Protein 4QTS (pdb70)

Radius of gyration: 33.61 Å; Cα contacts (8 Å, |Δi|>4): 2144; chains: 4; bounding box: 74×97×71 Å

Sequence (979 aa):
MKMVVLKPKINSKFHFKIFHSNSLFSAIVNNYIKLYGREDLEKNIEKIKNIRLSSLLYKIKNIYLIPKPEHPEFYPKDIKKIQFFSIKAYKELLDNELDWKNKIKHIVDYQTINKSIVISEKEIEEIKRIFGIKAEKLKHAKISLISKHLEQKVADKGQLYNIEFIKLNENVEFYFLIDYNNEDKEFIKKLEASIKLIEDEGLGGAGFFEKVEIVDLPEDFNEILDENSKYNNLEYKMLLGVGIPNKDDIKNIEYYKLIEIGGYIYSLECLTKPKRNILALTEGSIVKNDFIGDVKDVYTHGKPILLPFNPMKMVVLKPKINSKFHFKIFHSNSLFSAIVNNYIKLYGREDLEKNIEKIKNIRLSSLLYKIKNIYLIPKPEHPEFYPKDIKKIQFFSIKAYKELLDNELDWKNKIKHIVDYQTINKSIVISEKEIEEIKRIFGIKAEKLKHAKISLISKHLEQKVAKGQLYNIEFIKLNENVEFYFLIDYNNEDKEFIKKLEASIKLIEDEGLGGGFFEKVEIVDLPEDFNEILDENSKYNNLEYKMLLGVGIPNKDDIKNIEYYKLIEIGGYILECLTKPKRNILALTEGSIVKNDFIGDVKDKVYTHGKPILLPFNPLTLKGKVILEGIIELETGMHINPVIRDAFGRILIPGSSLKGKIRALLERKDGLPHDCGECEICKIFGPHDSKNIKEPVRVIVRDAYLQPEERVVAGSKFKFEVVFNIYKESDKELIKKFIEGMKLLEDDYLGGSGSRGYGKIKFRDIKLICKPKEYYEGNENSKKESDEVESLNELESELDKIWGGLTLKGKVILEGIIELETGMHIPVIRDAFGRILIPGSSLKGKIRALLERKDGPHDCGECEICKIFGPHDSKNIPVRVIVRDAYLQPERVVAGSKFKFEVVFNIYKESDKELIKKFIEGMKLLEDDYLGGYGKIKFRDIKLICKPKEYYEGNENSKKESDEVESLNELESELDKIW

InterPro domains:
  IPR005510 CRISPR type III-associated RAMP protein Csm4 [TIGR01903] (6-366)
  IPR005537 CRISPR type III-associated protein [PF03787] (13-245)
  IPR040932 Csm4, C-terminal [PF17953] (269-366)

Secondary structure (DSSP, 8-state):
-EEEEEEE-TT--EE-----HHHHHHHHHHHHHHHHHHHHHTTSHHHHTT-EE---EEEETTEEEEEPP--GGG--TTTTS--EEEHHHHHHTTTTSS-TTT-HHHHHHHSEETTTEE--HHHHHHHHHHTT---SSSTT-----EEEEEEEEE---EEEEEEEEEEE-TTEEEEEEEE-----HHHHHHHHHHHHTHHHH-BB--B-EEEEEEEEPPHHHHHHH-TTSGGGG-SEEEESS-B---TTGGGGEEEE-EEEE------SGGGSS-EEEEEEEPTT-EEES-----EE---EE--BPEEEE--/-EEEEEEE-TT--EE---B-HHHHHHHHHHHHHHHHHHHHHTTSHHHHTT-EE--BEEEETTEEEEEPP--GGG--GGGGG--EEEHHHHHHTTTTSS-TTT-HHHHHHHSEETTTEE--HHHHHHHHHHTT---S-STT-----EEEEEEEEE--EEEEEEEEEEE-TTEEEEEEEE-----HHHHHHHHHHHHTHHHH-S----EEEEEEEEPPHHHHHHH-TTSGGGG-SEEEESS-B---TTGGGGB-EE-EEEE-----GGGSS-EEEEEEEPTT-EEES-----EE----EE--BPEEEE--/----EEEEEEEEEEESS-EE---SEE-TTS-EEE-HHHHHHHHHHHHHHTT------SSSHHHHHT--SSGGG-SS---EEE--EEEP---EEPTT-EEEEEEEEEE-STTTHHHHHHHHHHHHHHHTS-SEEETTEEE--EEEEEEEEEEEEHHHHTT-GGG-EEPPPBSSGGGHHHHHHT----/----EEEEEEEEEEESS-B----EE-TTS-EEE-HHHHHHHHHHHHHHTT-----SS-HHHHHT--SSGGG----EEE--EEEP---BPTT-EEEEEEEEEESSTTTHHHHHHHHHHHHHHHTS-------EEEEEEEEEEEEHHHHTT-STT-EEPPPBSSGGGHHHHHHT--

Nearest PDB structures (foldseek):
  4qts-assembly2_B  TM=1.003E+00  e=1.521E-68  Methanocaldococcus jannaschii DSM 2661
  4qts-assembly1_A  TM=9.977E-01  e=9.212E-65  Methanocaldococcus jannaschii DSM 2661
  9asi-assembly1_B  TM=6.786E-01  e=5.772E-16  Lactococcus lactis subsp. lactis
  6muu-assembly1_E  TM=7.018E-01  e=1.727E-15  Thermococcus onnurineus
  6o7i-assembly1_E  TM=7.043E-01  e=1.439E-15  Thermococcus onnurineus NA1

B-factor: mean 113.26, std 29.22, range [50.02, 221.3]

Foldseek 3Di:
DWKKWFAFDDPFKAFCVFAFVQLVLVLLLVLLCVVPNPVVCVVCVVQSLQKAKFGKFKDQPPWTWFFAALDCLQCVNLSVQATTETLVRQVCVVVVVDDCNPCVVCQQWAAAAQSHYGYDPVCRVVVCVVQVPPDNTNNPPHDCAKDKDWDWDAVVDHDIDIIIMIDGDNRMIIMMDMGSVDDPPVVVVSSVSSQFCCQAVDGHPHTHGPGIDMGHDDPSQCQFPPCPHDLVPFFKKWFSGKAQADPPQVVFFDFFDKDWDADDPPDCVCVVPDGDTGIITGGNGMTGDDGRGGWDDNIGRHRTDITRDHD/DWKKWFAFDDPWKAFCVFAFFQLVLQLLLVLLCVVPNPVVCVVCVVLSLQKAKFTKFKDQPPWTKFFAALDCLQPVNLSVQATIETLVRQLCVVVVVDDCRPCVVVQLWAADAPSHYGYDPVCSVVVCVVQVPPDRTRNPPHDCAKDWDWDWDAPVHDIDIIIMIDGDNRMIIMMDMGSVDDPPVVVVSSVVSQQVCQVVPGHCGHTPGIDMGHDDPSQCQFPPCPHDLVPFFKKWFSHKAQADPVQVVFFDFFDKDWDDDDDVVCVVPDDDTGIITGGNTMTGDDTRGGWDCVRIGRHRTDITRDDD/DDFFWKKKKKFKKFWQAKFAPCQWHQDPVRWIWGAQCLQVVQLQQQLCVVPPLGAAAADDLSCQAQNGPDPVHHPDDHFKDWHIFTWDDVNMGGGGTMTITMMMGTDDDPVCLVSVVSSLVSVVSQQPPASADDDPDHDIHMFIAFIKMWIGTPVCVVPDVVLIDIDGTDGHSVVVNVVSVVDDDD/DAFWWKKKKKFKKFWQAQAPCVWDADPVGFIWNAFCLQLVQLCVLLCVVPPVAAADDDLSCCACNGPDCPHYNHFKGWHIFTWDDCVDGGGTMTIIMMMGTHRDPVCLVSVVSSLVSVVSQQPPVSVVDIHMFIAWIKMWIGTPVCVVPDVVLIDIDGTDGHSVVVSVVSVVRD

Organism: Methanocaldococcus jannaschii (strain ATCC 43067 / DSM 2661 / JAL-1 / JCM 10045 / NBRC 100440) (NCBI:txid243232)

Structure (mmCIF, N/CA/C/O backbone):
data_4QTS
#
_entry.id   4QTS
#
_cell.length_a   74.653
_cell.length_b   96.319
_cell.length_c   194.797
_cell.angle_alpha   90.00
_cell.angle_beta   90.00
_cell.angle_gamma   90.00
#
_symmetry.space_group_name_H-M   'P 21 21 21'
#
loop_
_entity.id
_entity.type
_entity.pdbx_description
1 polymer 'CRISPR type III-associated RAMP protein Csm4'
2 polymer 'CRISPR type III-associated RAMP protein Csm3'
3 non-polymer 'ZINC ION'
#
loop_
_atom_site.group_PDB
_atom_site.id
_atom_site.type_symbol
_atom_site.label_atom_id
_atom_site.label_alt_id
_atom_site.label_comp_id
_atom_site.label_asym_id
_atom_site.label_entity_id
_atom_site.label_seq_id
_atom_site.pdbx_PDB_ins_code
_atom_site.Cartn_x
_atom_site.Cartn_y
_atom_site.Cartn_z
_atom_site.occupancy
_atom_site.B_iso_or_equiv
_atom_site.auth_seq_id
_atom_site.auth_comp_id
_atom_site.auth_asym_id
_atom_site.auth_atom_id
_atom_site.pdbx_PDB_model_num
ATOM 1 N N . MET A 1 1 ? -10.108 -5.765 26.045 1.00 122.31 1 MET A N 1
ATOM 2 C CA . MET A 1 1 ? -11.191 -6.676 26.393 1.00 118.80 1 MET A CA 1
ATOM 3 C C . MET A 1 1 ? -11.630 -6.439 27.837 1.00 106.44 1 MET A C 1
ATOM 4 O O . MET A 1 1 ? -10.798 -6.375 28.744 1.00 95.46 1 MET A O 1
ATOM 9 N N . LYS A 1 2 ? -12.936 -6.299 28.043 1.00 98.18 2 LYS A N 1
ATOM 10 C CA . LYS A 1 2 ? -13.473 -6.033 29.375 1.00 99.85 2 LYS A CA 1
ATOM 11 C C . LYS A 1 2 ? -14.447 -7.120 29.834 1.00 99.11 2 LYS A C 1
ATOM 12 O O . LYS A 1 2 ? -14.982 -7.875 29.020 1.00 96.59 2 LYS A O 1
ATOM 18 N N . MET A 1 3 ? -14.661 -7.203 31.145 1.00 90.83 3 MET A N 1
ATOM 19 C CA . MET A 1 3 ? -15.609 -8.158 31.710 1.00 83.03 3 MET A CA 1
ATOM 20 C C . MET A 1 3 ? -16.858 -7.471 32.249 1.00 76.44 3 MET A C 1
ATOM 21 O O . MET A 1 3 ? -16.771 -6.476 32.958 1.00 87.20 3 MET A O 1
ATOM 26 N N . VAL A 1 4 ? -18.021 -8.015 31.916 1.00 68.82 4 VAL A N 1
ATOM 27 C CA . VAL A 1 4 ? -19.271 -7.526 32.474 1.00 62.06 4 VAL A CA 1
ATOM 28 C C . VAL A 1 4 ? -19.776 -8.516 33.514 1.00 74.98 4 VAL A C 1
ATOM 29 O O . VAL A 1 4 ? -19.908 -9.710 33.240 1.00 78.35 4 VAL A O 1
ATOM 33 N N . VAL A 1 5 ? -20.033 -8.015 34.717 1.00 72.38 5 VAL A N 1
ATOM 34 C CA . VAL A 1 5 ? -20.503 -8.848 35.811 1.00 67.45 5 VAL A CA 1
ATOM 35 C C . VAL A 1 5 ? -21.921 -8.462 36.206 1.00 68.64 5 VAL A C 1
ATOM 36 O O . VAL A 1 5 ? -22.193 -7.303 36.522 1.00 83.36 5 VAL A O 1
ATOM 40 N N . LEU A 1 6 ? -22.826 -9.434 36.166 1.00 63.52 6 LEU A N 1
ATOM 41 C CA . LEU A 1 6 ? -24.216 -9.194 36.528 1.00 69.11 6 LEU A CA 1
ATOM 42 C C . LEU A 1 6 ? -24.593 -9.937 37.807 1.00 80.56 6 LEU A C 1
ATOM 43 O O . LEU A 1 6 ? -24.612 -11.170 37.838 1.00 77.09 6 LEU A O 1
ATOM 48 N N . LYS A 1 7 ? -24.908 -9.178 38.853 1.00 83.12 7 LYS A N 1
ATOM 49 C CA . LYS A 1 7 ? -25.348 -9.754 40.118 1.00 67.47 7 LYS A CA 1
ATOM 50 C C . LYS A 1 7 ? -26.868 -9.757 40.187 1.00 71.08 7 LYS A C 1
ATOM 51 O O . LYS A 1 7 ? -27.487 -8.702 40.293 1.00 76.04 7 LYS A O 1
ATOM 57 N N . PRO A 1 8 ? -27.473 -10.952 40.116 1.00 78.17 8 PRO A N 1
ATOM 58 C CA . PRO A 1 8 ? -28.932 -11.119 40.122 1.00 72.47 8 PRO A CA 1
ATOM 59 C C . PRO A 1 8 ? -29.578 -10.606 41.402 1.00 84.93 8 PRO A C 1
ATOM 60 O O . PRO A 1 8 ? -28.945 -10.619 42.459 1.00 85.42 8 PRO A O 1
ATOM 64 N N . LYS A 1 9 ? -30.827 -10.160 41.303 1.00 88.58 9 LYS A N 1
ATOM 65 C CA . LYS A 1 9 ? -31.532 -9.641 42.466 1.00 84.30 9 LYS A CA 1
ATOM 66 C C . LYS A 1 9 ? -31.957 -10.813 43.351 1.00 90.26 9 LYS A C 1
ATOM 67 O O . LYS A 1 9 ? -31.800 -11.972 42.964 1.00 92.49 9 LYS A O 1
ATOM 73 N N . ILE A 1 10 ? -32.496 -10.518 44.531 1.00 84.85 10 ILE A N 1
ATOM 74 C CA . ILE A 1 10 ? -32.648 -11.543 45.564 1.00 98.64 10 ILE A CA 1
ATOM 75 C C . ILE A 1 10 ? -33.681 -12.617 45.212 1.00 103.91 10 ILE A C 1
ATOM 76 O O . ILE A 1 10 ? -33.391 -13.812 45.305 1.00 101.10 10 ILE A O 1
ATOM 81 N N . ASN A 1 11 ? -34.873 -12.203 44.794 1.00 91.45 11 ASN A N 1
ATOM 82 C CA . ASN A 1 11 ? -35.917 -13.167 44.456 1.00 91.45 11 ASN A CA 1
ATOM 83 C C . ASN A 1 11 ? -36.142 -13.259 42.958 1.00 95.66 11 ASN A C 1
ATOM 84 O O . ASN A 1 11 ? -37.239 -13.584 42.500 1.00 101.74 11 ASN A O 1
ATOM 89 N N . SER A 1 12 ? -35.094 -12.970 42.198 1.00 96.77 12 SER A N 1
ATOM 90 C CA . SER A 1 12 ? -35.183 -12.979 40.746 1.00 85.40 12 SER A CA 1
ATOM 91 C C . SER A 1 12 ? -35.095 -14.397 40.193 1.00 78.75 12 SER A C 1
ATOM 92 O O . SER A 1 12 ? -34.457 -15.264 40.786 1.00 86.28 12 SER A O 1
ATOM 95 N N . LYS A 1 13 ? -35.729 -14.618 39.045 1.00 87.55 13 LYS A N 1
ATOM 96 C CA . LYS A 1 13 ? -35.665 -15.901 38.351 1.00 78.17 13 LYS A CA 1
ATOM 97 C C . LYS A 1 13 ? -35.597 -15.682 36.842 1.00 74.36 13 LYS A C 1
ATOM 98 O O . LYS A 1 13 ? -36.241 -14.782 36.304 1.00 78.41 13 LYS A O 1
ATOM 104 N N . PHE A 1 14 ? -34.818 -16.512 36.158 1.00 80.94 14 PHE A N 1
ATOM 105 C CA . PHE A 1 14 ? -34.529 -16.273 34.751 1.00 74.16 14 PHE A CA 1
ATOM 106 C C . PHE A 1 14 ? -35.108 -17.329 33.819 1.00 67.40 14 PHE A C 1
ATOM 107 O O . PHE A 1 14 ? -35.295 -18.483 34.195 1.00 70.60 14 PHE A O 1
ATOM 115 N N . HIS A 1 15 ? -35.361 -16.910 32.584 1.00 84.64 15 HIS A N 1
ATOM 116 C CA . HIS A 1 15 ? -35.922 -17.769 31.552 1.00 78.58 15 HIS A CA 1
ATOM 117 C C . HIS A 1 15 ? -35.096 -17.667 30.276 1.00 74.20 15 HIS A C 1
ATOM 118 O O . HIS A 1 15 ? -35.087 -16.632 29.615 1.00 87.68 15 HIS A O 1
ATOM 125 N N . PHE A 1 16 ? -34.403 -18.745 29.932 1.00 74.28 16 PHE A N 1
ATOM 126 C CA . PHE A 1 16 ? -33.550 -18.751 28.750 1.00 75.44 16 PHE A CA 1
ATOM 127 C C . PHE A 1 16 ? -34.074 -19.714 27.687 1.00 79.34 16 PHE A C 1
ATOM 128 O O . PHE A 1 16 ? -34.370 -19.313 26.561 1.00 88.36 16 PHE A O 1
ATOM 136 N N . LYS A 1 26 ? -27.743 -26.272 28.525 1.00 121.60 26 LYS A N 1
ATOM 137 C CA . LYS A 1 26 ? -27.871 -25.091 27.679 1.00 113.05 26 LYS A CA 1
ATOM 138 C C . LYS A 1 26 ? -27.703 -23.811 28.492 1.00 114.47 26 LYS A C 1
ATOM 139 O O . LYS A 1 26 ? -28.154 -23.723 29.635 1.00 113.21 26 LYS A O 1
ATOM 145 N N . ILE A 1 27 ? -27.055 -22.818 27.891 1.00 102.37 27 ILE A N 1
ATOM 146 C CA . ILE A 1 27 ? -26.828 -21.538 28.553 1.00 92.31 27 ILE A CA 1
ATOM 147 C C . ILE A 1 27 ? -27.350 -20.392 27.693 1.00 75.88 27 ILE A C 1
ATOM 148 O O . ILE A 1 27 ? -27.779 -20.608 26.561 1.00 81.29 27 ILE A O 1
ATOM 153 N N . PHE A 1 28 ? -27.331 -19.179 28.240 1.00 74.96 28 PHE A N 1
ATOM 154 C CA . PHE A 1 28 ? -27.793 -18.000 27.512 1.00 72.99 28 PHE A CA 1
ATOM 155 C C . PHE A 1 28 ? -26.742 -17.585 26.491 1.00 73.84 28 PHE A C 1
ATOM 156 O O . PHE A 1 28 ? -25.686 -17.065 26.850 1.00 77.24 28 PHE A O 1
ATOM 164 N N . HIS A 1 29 ? -27.041 -17.824 25.217 1.00 71.86 29 HIS A N 1
ATOM 165 C CA . HIS A 1 29 ? -26.077 -17.626 24.139 1.00 69.41 29 HIS A CA 1
ATOM 166 C C . HIS A 1 29 ? -25.781 -16.157 23.841 1.00 75.04 29 HIS A C 1
ATOM 167 O O . HIS A 1 29 ? -26.619 -15.281 24.067 1.00 66.75 29 HIS A O 1
ATOM 174 N N . SER A 1 30 ? -24.585 -15.912 23.309 1.00 72.96 30 SER A N 1
ATOM 175 C CA . SER A 1 30 ? -24.063 -14.562 23.102 1.00 73.73 30 SER A CA 1
ATOM 176 C C . SER A 1 30 ? -24.876 -13.722 22.113 1.00 71.15 30 SER A C 1
ATOM 177 O O . SER A 1 30 ? -24.848 -12.488 22.168 1.00 78.54 30 SER A O 1
ATOM 180 N N . ASN A 1 31 ? -25.590 -14.377 21.204 1.00 50.02 31 ASN A N 1
ATOM 181 C CA . ASN A 1 31 ? -26.422 -13.643 20.259 1.00 63.94 31 ASN A CA 1
ATOM 182 C C . ASN A 1 31 ? -27.615 -12.980 20.959 1.00 72.66 31 ASN A C 1
ATOM 183 O O . ASN A 1 31 ? -28.076 -11.906 20.549 1.00 82.30 31 ASN A O 1
ATOM 188 N N . SER A 1 32 ? -28.091 -13.611 22.031 1.00 60.80 32 SER A N 1
ATOM 189 C CA . SER A 1 32 ? -29.187 -13.067 22.827 1.00 64.34 32 SER A CA 1
ATOM 190 C C . SER A 1 32 ? -28.717 -11.860 23.637 1.00 63.49 32 SER A C 1
ATOM 191 O O . SER A 1 32 ? -29.458 -10.882 23.823 1.00 60.18 32 SER A O 1
ATOM 194 N N . LEU A 1 33 ? -27.476 -11.942 24.107 1.00 59.76 33 LEU A N 1
ATOM 195 C CA . LEU A 1 33 ? -26.816 -10.823 24.763 1.00 64.20 33 LEU A CA 1
ATOM 196 C C . LEU A 1 33 ? -26.690 -9.650 23.797 1.00 75.23 33 LEU A C 1
ATOM 197 O O . LEU A 1 33 ? -26.969 -8.504 24.156 1.00 78.27 33 LEU A O 1
ATOM 202 N N . PHE A 1 34 ? -26.256 -9.945 22.573 1.00 67.56 34 PHE A N 1
ATOM 203 C CA . PHE A 1 34 ? -26.127 -8.918 21.547 1.00 71.74 34 PHE A CA 1
ATOM 204 C C . PHE A 1 34 ? -27.462 -8.247 21.262 1.00 68.10 34 PHE A C 1
ATOM 205 O O . PHE A 1 34 ? -27.541 -7.020 21.149 1.00 72.32 34 PHE A O 1
ATOM 213 N N . SER A 1 35 ? -28.513 -9.050 21.143 1.00 52.41 35 SER A N 1
ATOM 214 C CA . SER A 1 35 ? -29.833 -8.487 20.898 1.00 64.12 35 SER A CA 1
ATOM 215 C C . SER A 1 35 ? -30.271 -7.615 22.075 1.00 70.89 35 SER A C 1
ATOM 216 O O . SER A 1 35 ? -30.971 -6.616 21.887 1.00 79.05 35 SER A O 1
ATOM 219 N N . ALA A 1 36 ? -29.842 -7.982 23.282 1.00 74.94 36 ALA A N 1
ATOM 220 C CA . ALA A 1 36 ? -30.150 -7.176 24.466 1.00 71.87 36 ALA A CA 1
ATOM 221 C C . ALA A 1 36 ? -29.436 -5.821 24.424 1.00 72.69 36 ALA A C 1
ATOM 222 O O . ALA A 1 36 ? -30.057 -4.769 24.622 1.00 72.55 36 ALA A O 1
ATOM 224 N N . ILE A 1 37 ? -28.135 -5.847 24.147 1.00 64.28 37 ILE A N 1
ATOM 225 C CA . ILE A 1 37 ? -27.348 -4.620 24.080 1.00 75.79 37 ILE A CA 1
ATOM 226 C C . ILE A 1 37 ? -27.769 -3.744 22.900 1.00 77.13 37 ILE A C 1
ATOM 227 O O . ILE A 1 37 ? -27.582 -2.519 22.908 1.00 80.56 37 ILE A O 1
ATOM 232 N N . VAL A 1 38 ? -28.453 -4.350 21.938 1.00 79.95 38 VAL A N 1
ATOM 233 C CA . VAL A 1 38 ? -28.888 -3.606 20.766 1.00 80.66 38 VAL A CA 1
ATOM 234 C C . VAL A 1 38 ? -30.238 -2.971 21.049 1.00 78.24 38 VAL A C 1
ATOM 235 O O . VAL A 1 38 ? -30.465 -1.815 20.696 1.00 81.65 38 VAL A O 1
ATOM 239 N N . ASN A 1 39 ? -31.118 -3.697 21.729 1.00 76.85 39 ASN A N 1
ATOM 240 C CA . ASN A 1 39 ? -32.408 -3.123 22.081 1.00 81.58 39 ASN A CA 1
ATOM 241 C C . ASN A 1 39 ? -32.225 -2.020 23.116 1.00 82.27 39 ASN A C 1
ATOM 242 O O . ASN A 1 39 ? -33.014 -1.073 23.188 1.00 74.39 39 ASN A O 1
ATOM 247 N N . ASN A 1 40 ? -31.148 -2.129 23.888 1.00 82.97 40 ASN A N 1
ATOM 248 C CA . ASN A 1 40 ? -30.819 -1.106 24.868 1.00 77.01 40 ASN A CA 1
ATOM 249 C C . ASN A 1 40 ? -30.183 0.103 24.207 1.00 80.47 40 ASN A C 1
ATOM 250 O O . ASN A 1 40 ? -30.428 1.239 24.613 1.00 87.87 40 ASN A O 1
ATOM 255 N N . TYR A 1 41 ? -29.363 -0.149 23.190 1.00 82.26 41 TYR A N 1
ATOM 256 C CA . TYR A 1 41 ? -28.802 0.933 22.391 1.00 75.88 41 TYR A CA 1
ATOM 257 C C . TYR A 1 41 ? -29.912 1.724 21.700 1.00 76.53 41 TYR A C 1
ATOM 258 O O . TYR A 1 41 ? -29.920 2.951 21.747 1.00 78.24 41 TYR A O 1
ATOM 267 N N . ILE A 1 42 ? -30.847 1.020 21.067 1.00 70.67 42 ILE A N 1
ATOM 268 C CA . ILE A 1 42 ? -32.000 1.665 20.440 1.00 71.46 42 ILE A CA 1
ATOM 269 C C . ILE A 1 42 ? -32.834 2.412 21.475 1.00 78.68 42 ILE A C 1
ATOM 270 O O . ILE A 1 42 ? -33.340 3.503 21.211 1.00 74.60 42 ILE A O 1
ATOM 275 N N . LYS A 1 43 ? -32.976 1.822 22.657 1.00 90.22 43 LYS A N 1
ATOM 276 C CA . LYS A 1 43 ? -33.762 2.450 23.712 1.00 85.10 43 LYS A CA 1
ATOM 277 C C . LYS A 1 43 ? -33.122 3.759 24.176 1.00 85.31 43 LYS A C 1
ATOM 278 O O . LYS A 1 43 ? -33.816 4.745 24.427 1.00 86.57 43 LYS A O 1
ATOM 284 N N . LEU A 1 44 ? -31.795 3.773 24.257 1.00 82.01 44 LEU A N 1
ATOM 285 C CA . LEU A 1 44 ? -31.077 4.933 24.774 1.00 82.93 44 LEU A CA 1
ATOM 286 C C . LEU A 1 44 ? -30.829 6.021 23.732 1.00 88.63 44 LEU A C 1
ATOM 287 O O . LEU A 1 44 ? -30.750 7.201 24.073 1.00 89.26 44 LEU A O 1
ATOM 292 N N . TYR A 1 45 ? -30.694 5.633 22.468 1.00 84.49 45 TYR A N 1
ATOM 293 C CA . TYR A 1 45 ? -30.256 6.578 21.445 1.00 75.12 45 TYR A CA 1
ATOM 294 C C . TYR A 1 45 ? -31.088 6.573 20.164 1.00 78.98 45 TYR A C 1
ATOM 295 O O . TYR A 1 45 ? -30.754 7.262 19.202 1.00 100.36 45 TYR A O 1
ATOM 304 N N . GLY A 1 46 ? -32.170 5.806 20.156 1.00 79.97 46 GLY A N 1
ATOM 305 C CA . GLY A 1 46 ? -33.084 5.774 19.026 1.00 80.38 46 GLY A CA 1
ATOM 306 C C . GLY A 1 46 ? -32.691 4.787 17.941 1.00 83.88 46 GLY A C 1
ATOM 307 O O . GLY A 1 46 ? -31.548 4.330 17.876 1.00 74.82 46 GLY A O 1
ATOM 308 N N . ARG A 1 47 ? -33.638 4.496 17.055 1.00 90.25 47 ARG A N 1
ATOM 309 C CA . ARG A 1 47 ? -33.443 3.484 16.020 1.00 100.06 47 ARG A CA 1
ATOM 310 C C . ARG A 1 47 ? -32.547 3.981 14.888 1.00 102.57 47 ARG A C 1
ATOM 311 O O . ARG A 1 47 ? -31.939 3.189 14.168 1.00 107.12 47 ARG A O 1
ATOM 319 N N . GLU A 1 48 ? -32.436 5.299 14.770 1.00 114.03 48 GLU A N 1
ATOM 320 C CA . GLU A 1 48 ? -31.668 5.926 13.699 1.00 115.83 48 GLU A CA 1
ATOM 321 C C . GLU A 1 48 ? -30.174 5.898 13.981 1.00 109.19 48 GLU A C 1
ATOM 322 O O . GLU A 1 48 ? -29.370 5.588 13.101 1.00 117.02 48 GLU A O 1
ATOM 328 N N . ASP A 1 49 ? -29.806 6.226 15.213 1.00 100.70 49 ASP A N 1
ATOM 329 C CA . ASP A 1 49 ? -28.403 6.329 15.585 1.00 101.61 49 ASP A CA 1
ATOM 330 C C . ASP A 1 49 ? -27.745 4.951 15.632 1.00 111.20 49 ASP A C 1
ATOM 331 O O . ASP A 1 49 ? -26.519 4.839 15.678 1.00 108.41 49 ASP A O 1
ATOM 336 N N . LEU A 1 50 ? -28.559 3.900 15.608 1.00 101.22 50 LEU A N 1
ATOM 337 C CA . LEU A 1 50 ? -28.022 2.548 15.613 1.00 94.37 50 LEU A CA 1
ATOM 338 C C . LEU A 1 50 ? -27.493 2.183 14.232 1.00 103.21 50 LEU A C 1
ATOM 339 O O . LEU A 1 50 ? -26.347 1.755 14.093 1.00 101.00 50 LEU A O 1
ATOM 344 N N . GLU A 1 51 ? -28.322 2.376 13.207 1.00 116.58 51 GLU A N 1
ATOM 345 C CA . GLU A 1 51 ? -27.939 2.028 11.839 1.00 114.17 51 GLU A CA 1
ATOM 346 C C . GLU A 1 51 ? -26.965 3.036 11.238 1.00 109.22 51 GLU A C 1
ATOM 347 O O . GLU A 1 51 ? -26.666 2.992 10.046 1.00 119.55 51 GLU A O 1
ATOM 353 N N . LYS A 1 52 ? -26.472 3.934 12.080 1.00 98.32 52 LYS A N 1
ATOM 354 C CA . LYS A 1 52 ? -25.383 4.826 11.722 1.00 96.75 52 LYS A CA 1
ATOM 355 C C . LYS A 1 52 ? -24.119 4.274 12.363 1.00 105.13 52 LYS A C 1
ATOM 356 O O . LYS A 1 52 ? -23.020 4.788 12.159 1.00 101.90 52 LYS A O 1
ATOM 362 N N . ASN A 1 53 ? -24.298 3.225 13.161 1.00 116.66 53 ASN A N 1
ATOM 363 C CA . ASN A 1 53 ? -23.183 2.563 13.822 1.00 112.39 53 ASN A CA 1
ATOM 364 C C . ASN A 1 53 ? -23.289 1.045 13.776 1.00 107.13 53 ASN A C 1
ATOM 365 O O . ASN A 1 53 ? -22.594 0.362 14.524 1.00 109.67 53 ASN A O 1
ATOM 370 N N . ILE A 1 54 ? -24.142 0.516 12.901 1.00 105.93 54 ILE A N 1
ATOM 371 C CA . ILE A 1 54 ? -24.387 -0.924 12.872 1.00 101.58 54 ILE A CA 1
ATOM 372 C C . ILE A 1 54 ? -23.133 -1.692 12.494 1.00 105.89 54 ILE A C 1
ATOM 373 O O . ILE A 1 54 ? -22.911 -2.804 12.962 1.00 116.86 54 ILE A O 1
ATOM 378 N N . GLU A 1 55 ? -22.300 -1.079 11.664 1.00 113.32 55 GLU A N 1
ATOM 379 C CA . GLU A 1 55 ? -21.090 -1.730 11.185 1.00 125.51 55 GLU A CA 1
ATOM 380 C C . GLU A 1 55 ? -20.012 -1.736 12.265 1.00 112.94 55 GLU A C 1
ATOM 381 O O . GLU A 1 55 ? -18.927 -2.282 12.067 1.00 121.22 55 GLU A O 1
ATOM 387 N N . LYS A 1 56 ? -20.317 -1.136 13.411 1.00 102.36 56 LYS A N 1
ATOM 388 C CA . LYS A 1 56 ? -19.340 -1.031 14.485 1.00 111.98 56 LYS A CA 1
ATOM 389 C C . LYS A 1 56 ? -19.831 -1.677 15.776 1.00 107.47 56 LYS A C 1
ATOM 390 O O . LYS A 1 56 ? -19.047 -1.915 16.697 1.00 89.72 56 LYS A O 1
ATOM 396 N N . ILE A 1 57 ? -21.127 -1.972 15.828 1.00 110.51 57 ILE A N 1
ATOM 397 C CA . ILE A 1 57 ? -21.693 -2.762 16.915 1.00 103.17 57 ILE A CA 1
ATOM 398 C C . ILE A 1 57 ? -21.724 -4.234 16.525 1.00 103.74 57 ILE A C 1
ATOM 399 O O . ILE A 1 57 ? -21.670 -5.113 17.382 1.00 102.64 57 ILE A O 1
ATOM 404 N N . LYS A 1 58 ? -21.795 -4.493 15.222 1.00 99.35 58 LYS A N 1
ATOM 405 C CA . LYS A 1 58 ? -21.804 -5.860 14.716 1.00 91.39 58 LYS A CA 1
ATOM 406 C C . LYS A 1 58 ? -20.403 -6.452 14.661 1.00 95.80 58 LYS A C 1
ATOM 407 O O . LYS A 1 58 ? -20.232 -7.628 14.341 1.00 105.58 58 LYS A O 1
ATOM 413 N N . ASN A 1 59 ? -19.399 -5.646 14.988 1.00 93.50 59 ASN A N 1
ATOM 414 C CA . ASN A 1 59 ? -18.029 -6.142 15.003 1.00 102.01 59 ASN A CA 1
ATOM 415 C C . ASN A 1 59 ? -17.450 -6.169 16.408 1.00 95.93 59 ASN A C 1
ATOM 416 O O . ASN A 1 59 ? -16.231 -6.152 16.588 1.00 93.11 59 ASN A O 1
ATOM 421 N N . ILE A 1 60 ? -18.331 -6.219 17.402 1.00 90.78 60 ILE A N 1
ATOM 422 C CA . ILE A 1 60 ? -17.908 -6.472 18.773 1.00 92.18 60 ILE A CA 1
ATOM 423 C C . ILE A 1 60 ? -17.829 -7.977 18.990 1.00 85.41 60 ILE A C 1
ATOM 424 O O . ILE A 1 60 ? -18.473 -8.749 18.278 1.00 81.98 60 ILE A O 1
ATOM 429 N N . ARG A 1 61 ? -17.033 -8.397 19.965 1.00 85.24 61 ARG A N 1
ATOM 430 C CA . ARG A 1 61 ? -16.876 -9.819 20.234 1.00 86.03 61 ARG A CA 1
ATOM 431 C C . ARG A 1 61 ? -17.411 -10.167 21.614 1.00 81.70 61 ARG A C 1
ATOM 432 O O . ARG A 1 61 ? -17.044 -9.548 22.611 1.00 87.35 61 ARG A O 1
ATOM 440 N N . LEU A 1 62 ? -18.280 -11.171 21.656 1.00 85.94 62 LEU A N 1
ATOM 441 C CA . LEU A 1 62 ? -18.978 -11.539 22.878 1.00 77.65 62 LEU A CA 1
ATOM 442 C C . LEU A 1 62 ? -18.737 -12.983 23.280 1.00 69.45 62 LEU A C 1
ATOM 443 O O . LEU A 1 62 ? -18.537 -13.850 22.434 1.00 79.92 62 LEU A O 1
ATOM 448 N N . SER A 1 63 ? -18.783 -13.236 24.581 1.00 73.04 63 SER A N 1
ATOM 449 C CA . SER A 1 63 ? -18.878 -14.595 25.083 1.00 71.85 63 SER A CA 1
ATOM 450 C C . SER A 1 63 ? -20.319 -14.795 25.510 1.00 69.57 63 SER A C 1
ATOM 451 O O . SER A 1 63 ? -21.078 -13.834 25.600 1.00 76.93 63 SER A O 1
ATOM 454 N N . SER A 1 64 ? -20.704 -16.037 25.762 1.00 79.41 64 SER A N 1
ATOM 455 C CA . SER A 1 64 ? -22.052 -16.309 26.233 1.00 76.47 64 SER A CA 1
ATOM 456 C C . SER A 1 64 ? -22.160 -15.957 27.711 1.00 64.42 64 SER A C 1
ATOM 457 O O . SER A 1 64 ? -21.179 -15.554 28.335 1.00 64.68 64 SER A O 1
ATOM 460 N N . LEU A 1 65 ? -23.357 -16.102 28.266 1.00 64.04 65 LEU A N 1
ATOM 461 C CA . LEU A 1 65 ? -23.587 -15.780 29.666 1.00 66.35 65 LEU A CA 1
ATOM 462 C C . LEU A 1 65 ? -23.086 -16.913 30.559 1.00 68.93 65 LEU A C 1
ATOM 463 O O . LEU A 1 65 ? -23.717 -17.964 30.670 1.00 76.15 65 LEU A O 1
ATOM 468 N N . LEU A 1 66 ? -21.941 -16.685 31.190 1.00 57.12 66 LEU A N 1
ATOM 469 C CA . LEU A 1 66 ? -21.289 -17.691 32.017 1.00 62.27 66 LEU A CA 1
ATOM 470 C C . LEU A 1 66 ? -21.497 -17.446 33.516 1.00 68.45 66 LEU A C 1
ATOM 471 O O . LEU A 1 66 ? -22.132 -16.465 33.914 1.00 67.16 66 LEU A O 1
ATOM 476 N N . TYR A 1 67 ? -20.964 -18.346 34.341 1.00 64.61 67 TYR A N 1
ATOM 477 C CA . TYR A 1 67 ? -21.181 -18.294 35.786 1.00 65.04 67 TYR A CA 1
ATOM 478 C C . TYR A 1 67 ? -19.925 -17.915 36.567 1.00 65.62 67 TYR A C 1
ATOM 479 O O . TYR A 1 67 ? -18.821 -18.363 36.259 1.00 68.34 67 TYR A O 1
ATOM 488 N N . LYS A 1 68 ? -20.118 -17.112 37.605 1.00 68.97 68 LYS A N 1
ATOM 489 C CA . LYS A 1 68 ? -19.027 -16.639 38.445 1.00 75.42 68 LYS A CA 1
ATOM 490 C C . LYS A 1 68 ? -19.318 -16.923 39.915 1.00 83.87 68 LYS A C 1
ATOM 491 O O . LYS A 1 68 ? -20.382 -16.578 40.425 1.00 90.50 68 LYS A O 1
ATOM 497 N N . ILE A 1 69 ? -18.375 -17.575 40.585 1.00 80.81 69 ILE A N 1
ATOM 498 C CA . ILE A 1 69 ? -18.500 -17.846 42.011 1.00 82.49 69 ILE A CA 1
ATOM 499 C C . ILE A 1 69 ? -17.398 -17.123 42.773 1.00 85.68 69 ILE A C 1
ATOM 500 O O . ILE A 1 69 ? -16.289 -17.641 42.906 1.00 86.76 69 ILE A O 1
ATOM 505 N N . LYS A 1 70 ? -17.714 -15.922 43.254 1.00 83.27 70 LYS A N 1
ATOM 506 C CA . LYS A 1 70 ? -16.740 -15.048 43.907 1.00 88.44 70 LYS A CA 1
ATOM 507 C C . LYS A 1 70 ? -15.570 -14.748 42.969 1.00 89.45 70 LYS A C 1
ATOM 508 O O . LYS A 1 70 ? -15.681 -13.901 42.081 1.00 94.25 70 LYS A O 1
ATOM 514 N N . ASN A 1 71 ? -14.454 -15.445 43.152 1.00 78.23 71 ASN A N 1
ATOM 515 C CA . ASN A 1 71 ? -13.315 -15.268 42.258 1.00 95.87 71 ASN A CA 1
ATOM 516 C C . ASN A 1 71 ? -13.016 -16.540 41.476 1.00 99.66 71 ASN A C 1
ATOM 517 O O . ASN A 1 71 ? -11.862 -16.863 41.193 1.00 99.19 71 ASN A O 1
ATOM 522 N N . ILE A 1 72 ? -14.081 -17.251 41.122 1.00 91.51 72 ILE A N 1
ATOM 523 C CA . ILE A 1 72 ? -13.984 -18.446 40.301 1.00 86.98 72 ILE A CA 1
ATOM 524 C C . ILE A 1 72 ? -14.846 -18.247 39.063 1.00 82.24 72 ILE A C 1
ATOM 525 O O . ILE A 1 72 ? -16.042 -17.975 39.163 1.00 77.08 72 ILE A O 1
ATOM 530 N N . TYR A 1 73 ? -14.219 -18.333 37.897 1.00 77.38 73 TYR A N 1
ATOM 531 C CA . TYR A 1 73 ? -14.903 -18.045 36.646 1.00 78.58 73 TYR A CA 1
ATOM 532 C C . TYR A 1 73 ? -15.063 -19.313 35.821 1.00 73.68 73 TYR A C 1
ATOM 533 O O . TYR A 1 73 ? -14.080 -19.917 35.395 1.00 81.30 73 TYR A O 1
ATOM 542 N N . LEU A 1 74 ? -16.309 -19.729 35.627 1.00 71.25 74 LEU A N 1
ATOM 543 C CA . LEU A 1 74 ? -16.595 -20.936 34.866 1.00 68.14 74 LEU A CA 1
ATOM 544 C C . LEU A 1 74 ? -16.552 -20.687 33.362 1.00 76.24 74 LEU A C 1
ATOM 545 O O . LEU A 1 74 ? -17.087 -19.697 32.860 1.00 71.44 74 LEU A O 1
ATOM 550 N N . ILE A 1 75 ? -15.942 -21.626 32.650 1.00 78.04 75 ILE A N 1
ATOM 551 C CA . ILE A 1 75 ? -15.800 -21.550 31.206 1.00 70.34 75 ILE A CA 1
ATOM 552 C C . ILE A 1 75 ? -16.256 -22.884 30.625 1.00 76.35 75 ILE A C 1
ATOM 553 O O . ILE A 1 75 ? -16.155 -23.908 31.294 1.00 78.53 75 ILE A O 1
ATOM 558 N N . PRO A 1 76 ? -16.802 -22.880 29.398 1.00 68.24 76 PRO A N 1
ATOM 559 C CA . PRO A 1 76 ? -17.288 -24.150 28.847 1.00 61.29 76 PRO A CA 1
ATOM 560 C C . PRO A 1 76 ? -16.171 -25.174 28.667 1.00 67.14 76 PRO A C 1
ATOM 561 O O . PRO A 1 76 ? -15.009 -24.800 28.523 1.00 76.78 76 PRO A O 1
ATOM 565 N N . LYS A 1 77 ? -16.525 -26.453 28.693 1.00 76.85 77 LYS A N 1
ATOM 566 C CA . LYS A 1 77 ? -15.550 -27.512 28.487 1.00 70.54 77 LYS A CA 1
ATOM 567 C C . LYS A 1 77 ? -15.198 -27.600 27.011 1.00 80.06 77 LYS A C 1
ATOM 568 O O . LYS A 1 77 ? -16.089 -27.656 26.160 1.00 82.23 77 LYS A O 1
ATOM 574 N N . PRO A 1 78 ? -13.895 -27.604 26.701 1.00 86.76 78 PRO A N 1
ATOM 575 C CA . PRO A 1 78 ? -13.418 -27.723 25.319 1.00 80.10 78 PRO A CA 1
ATOM 576 C C . PRO A 1 78 ? -13.870 -29.024 24.664 1.00 76.71 78 PRO A C 1
ATOM 577 O O . PRO A 1 78 ? -13.573 -30.100 25.179 1.00 84.82 78 PRO A O 1
ATOM 581 N N . GLU A 1 79 ? -14.558 -28.924 23.529 1.00 82.00 79 GLU A N 1
ATOM 582 C CA . GLU A 1 79 ? -15.096 -30.100 22.848 1.00 82.14 79 GLU A CA 1
ATOM 583 C C . GLU A 1 79 ? -14.010 -30.857 22.088 1.00 85.24 79 GLU A C 1
ATOM 584 O O . GLU A 1 79 ? -14.196 -31.237 20.936 1.00 85.44 79 GLU A O 1
ATOM 590 N N . HIS A 1 80 ? -12.870 -31.055 22.741 1.00 92.10 80 HIS A N 1
ATOM 591 C CA . HIS A 1 80 ? -11.788 -31.859 22.195 1.00 99.92 80 HIS A CA 1
ATOM 592 C C . HIS A 1 80 ? -11.935 -33.291 22.701 1.00 106.44 80 HIS A C 1
ATOM 593 O O . HIS A 1 80 ? -12.202 -33.501 23.884 1.00 107.85 80 HIS A O 1
ATOM 600 N N . PRO A 1 81 ? -11.763 -34.280 21.809 1.00 115.34 81 PRO A N 1
ATOM 601 C CA . PRO A 1 81 ? -11.912 -35.701 22.156 1.00 112.89 81 PRO A CA 1
ATOM 602 C C . PRO A 1 81 ? -10.997 -36.172 23.291 1.00 109.08 81 PRO A C 1
ATOM 603 O O . PRO A 1 81 ? -11.263 -37.221 23.874 1.00 110.31 81 PRO A O 1
ATOM 607 N N . GLU A 1 82 ? -9.944 -35.413 23.588 1.00 110.60 82 GLU A N 1
ATOM 608 C CA . GLU A 1 82 ? -9.047 -35.700 24.711 1.00 114.06 82 GLU A CA 1
ATOM 609 C C . GLU A 1 82 ? -9.815 -35.903 26.020 1.00 114.98 82 GLU A C 1
ATOM 610 O O . GLU A 1 82 ? -9.385 -36.653 26.898 1.00 117.74 82 GLU A O 1
ATOM 616 N N . PHE A 1 83 ? -10.954 -35.229 26.140 1.00 110.94 83 PHE A N 1
ATOM 617 C CA . PHE A 1 83 ? -11.747 -35.256 27.362 1.00 110.63 83 PHE A CA 1
ATOM 618 C C . PHE A 1 83 ? -12.828 -36.336 27.330 1.00 112.84 83 PHE A C 1
ATOM 619 O O . PHE A 1 83 ? -13.929 -36.136 27.845 1.00 107.25 83 PHE A O 1
ATOM 627 N N . TYR A 1 84 ? -12.517 -37.470 26.704 1.00 120.67 84 TYR A N 1
ATOM 628 C CA . TYR A 1 84 ? -13.437 -38.606 26.654 1.00 109.50 84 TYR A CA 1
ATOM 629 C C . TYR A 1 84 ? -12.704 -39.948 26.753 1.00 102.52 84 TYR A C 1
ATOM 630 O O . TYR A 1 84 ? -11.631 -40.053 27.351 1.00 93.70 84 TYR A O 1
ATOM 639 N N . PRO A 1 94 ? -15.025 -44.289 34.858 1.00 131.47 94 PRO A N 1
ATOM 640 C CA . PRO A 1 94 ? -15.889 -44.830 33.801 1.00 138.72 94 PRO A CA 1
ATOM 641 C C . PRO A 1 94 ? -16.354 -43.762 32.811 1.00 146.86 94 PRO A C 1
ATOM 642 O O . PRO A 1 94 ? -15.571 -42.886 32.446 1.00 148.13 94 PRO A O 1
ATOM 646 N N . LYS A 1 95 ? -17.610 -43.845 32.378 1.00 148.54 95 LYS A N 1
ATOM 647 C CA . LYS A 1 95 ? -18.172 -42.865 31.448 1.00 146.72 95 LYS A CA 1
ATOM 648 C C . LYS A 1 95 ? -18.856 -41.714 32.182 1.00 148.33 95 LYS A C 1
ATOM 649 O O . LYS A 1 95 ? -19.939 -41.271 31.795 1.00 138.41 95 LYS A O 1
ATOM 655 N N . ASP A 1 96 ? -18.213 -41.238 33.243 1.00 147.64 96 ASP A N 1
ATOM 656 C CA . ASP A 1 96 ? -18.745 -40.149 34.052 1.00 136.22 96 ASP A CA 1
ATOM 657 C C . ASP A 1 96 ? -18.301 -38.788 33.514 1.00 128.67 96 ASP A C 1
ATOM 658 O O . ASP A 1 96 ? -18.840 -37.750 33.901 1.00 119.65 96 ASP A O 1
ATOM 663 N N . ILE A 1 97 ? -17.328 -38.801 32.607 1.00 125.09 97 ILE A N 1
ATOM 664 C CA . ILE A 1 97 ? -16.780 -37.567 32.051 1.00 115.84 97 ILE A CA 1
ATOM 665 C C . ILE A 1 97 ? -17.736 -36.896 31.055 1.00 116.03 97 ILE A C 1
ATOM 666 O O . ILE A 1 97 ? -17.478 -35.787 30.582 1.00 116.42 97 ILE A O 1
ATOM 671 N N . LYS A 1 98 ? -18.858 -37.543 30.758 1.00 107.49 98 LYS A N 1
ATOM 672 C CA . LYS A 1 98 ? -19.855 -36.932 29.883 1.00 103.05 98 LYS A CA 1
ATOM 673 C C . LYS A 1 98 ? -20.789 -35.997 30.647 1.00 100.70 98 LYS A C 1
ATOM 674 O O . LYS A 1 98 ? -21.670 -35.374 30.056 1.00 106.65 98 LYS A O 1
ATOM 680 N N . LYS A 1 99 ? -20.592 -35.900 31.958 1.00 101.73 99 LYS A N 1
ATOM 681 C CA . LYS A 1 99 ? -21.435 -35.052 32.796 1.00 95.95 99 LYS A CA 1
ATOM 682 C C . LYS A 1 99 ? -20.812 -33.678 33.025 1.00 90.06 99 LYS A C 1
ATOM 683 O O . LYS A 1 99 ? -21.515 -32.721 33.353 1.00 90.51 99 LYS A O 1
ATOM 689 N N . ILE A 1 100 ? -19.494 -33.581 32.874 1.00 90.77 100 ILE A N 1
ATOM 690 C CA . ILE A 1 100 ? -18.814 -32.310 33.107 1.00 86.62 100 ILE A CA 1
ATOM 691 C C . ILE A 1 100 ? -19.025 -31.369 31.930 1.00 90.56 100 ILE A C 1
ATOM 692 O O . ILE A 1 100 ? -19.064 -31.795 30.774 1.00 100.10 100 ILE A O 1
ATOM 697 N N . GLN A 1 101 ? -19.188 -30.087 32.233 1.00 87.81 101 GLN A N 1
ATOM 698 C CA . GLN A 1 101 ? -19.443 -29.094 31.202 1.00 86.89 101 GLN A CA 1
ATOM 699 C C . GLN A 1 101 ? -18.668 -27.808 31.441 1.00 71.95 101 GLN A C 1
ATOM 700 O O . GLN A 1 101 ? -18.566 -26.971 30.547 1.00 77.98 101 GLN A O 1
ATOM 706 N N . PHE A 1 102 ? -18.107 -27.658 32.637 1.00 68.36 102 PHE A N 1
ATOM 707 C CA . PHE A 1 102 ? -17.392 -26.432 32.972 1.00 72.08 102 PHE A CA 1
ATOM 708 C C . PHE A 1 102 ? -15.996 -26.681 33.523 1.00 75.76 102 PHE A C 1
ATOM 709 O O . PHE A 1 102 ? -15.711 -27.720 34.117 1.00 71.37 102 PHE A O 1
ATOM 717 N N . PHE A 1 103 ? -15.138 -25.694 33.293 1.00 83.33 103 PHE A N 1
ATOM 718 C CA . PHE A 1 103 ? -13.770 -25.651 33.781 1.00 80.75 103 PHE A CA 1
ATOM 719 C C . PHE A 1 103 ? -13.543 -24.266 34.358 1.00 85.45 103 PHE A C 1
ATOM 720 O O . PHE A 1 103 ? -13.792 -23.272 33.678 1.00 87.84 103 PHE A O 1
ATOM 728 N N . SER A 1 104 ? -13.093 -24.185 35.604 1.00 94.59 104 SER A N 1
ATOM 729 C CA . SER A 1 104 ? -12.711 -22.893 36.158 1.00 84.05 104 SER A CA 1
ATOM 730 C C . SER A 1 104 ? -11.556 -22.349 35.329 1.00 89.40 104 SER A C 1
ATOM 731 O O . SER A 1 104 ? -10.693 -23.112 34.893 1.00 99.70 104 SER A O 1
ATOM 734 N N . ILE A 1 105 ? -11.550 -21.040 35.094 1.00 86.81 105 ILE A N 1
ATOM 735 C CA . ILE A 1 105 ? -10.557 -20.425 34.214 1.00 91.95 105 ILE A CA 1
ATOM 736 C C . ILE A 1 105 ? -9.141 -20.711 34.714 1.00 95.09 105 ILE A C 1
ATOM 737 O O . ILE A 1 105 ? -8.200 -20.822 33.925 1.00 102.75 105 ILE A O 1
ATOM 742 N N . LYS A 1 106 ? -9.002 -20.857 36.027 1.00 100.29 106 LYS A N 1
ATOM 743 C CA . LYS A 1 106 ? -7.719 -21.201 36.613 1.00 99.29 106 LYS A CA 1
ATOM 744 C C . LYS A 1 106 ? -7.362 -22.634 36.244 1.00 99.96 106 LYS A C 1
ATOM 745 O O . LYS A 1 106 ? -6.248 -22.908 35.798 1.00 105.85 106 LYS A O 1
ATOM 751 N N . ALA A 1 107 ? -8.322 -23.540 36.412 1.00 101.70 107 ALA A N 1
ATOM 752 C CA . ALA A 1 107 ? -8.140 -24.940 36.049 1.00 97.35 107 ALA A CA 1
ATOM 753 C C . ALA A 1 107 ? -7.889 -25.089 34.556 1.00 98.12 107 ALA A C 1
ATOM 754 O O . ALA A 1 107 ? -7.104 -25.935 34.132 1.00 102.14 107 ALA A O 1
ATOM 756 N N . TYR A 1 108 ? -8.566 -24.265 33.763 1.00 96.59 108 TYR A N 1
ATOM 757 C CA . TYR A 1 108 ? -8.377 -24.276 32.318 1.00 102.01 108 TYR A CA 1
ATOM 758 C C . TYR A 1 108 ? -6.976 -23.801 31.952 1.00 103.20 108 TYR A C 1
ATOM 759 O O . TYR A 1 108 ? -6.371 -24.293 31.001 1.00 107.56 108 TYR A O 1
ATOM 768 N N . LYS A 1 109 ? -6.469 -22.837 32.712 1.00 107.68 109 LYS A N 1
ATOM 769 C CA . LYS A 1 109 ? -5.131 -22.310 32.479 1.00 105.25 109 LYS A CA 1
ATOM 770 C C . LYS A 1 109 ? -4.089 -23.353 32.868 1.00 108.34 109 LYS A C 1
ATOM 771 O O . LYS A 1 109 ? -3.045 -23.472 32.227 1.00 117.74 109 LYS A O 1
ATOM 777 N N . GLU A 1 110 ? -4.388 -24.119 33.913 1.00 110.92 110 GLU A N 1
ATOM 778 C CA . GLU A 1 110 ? -3.494 -25.180 34.367 1.00 116.30 110 GLU A CA 1
ATOM 779 C C . GLU A 1 110 ? -3.428 -26.334 33.368 1.00 121.83 110 GLU A C 1
ATOM 780 O O . GLU A 1 110 ? -2.523 -27.165 33.434 1.00 128.60 110 GLU A O 1
ATOM 786 N N . LEU A 1 111 ? -4.384 -26.384 32.445 1.00 122.19 111 LEU A N 1
ATOM 787 C CA . LEU A 1 111 ? -4.359 -27.387 31.385 1.00 123.59 111 LEU A CA 1
ATOM 788 C C . LEU A 1 111 ? -3.432 -26.946 30.260 1.00 127.30 111 LEU A C 1
ATOM 789 O O . LEU A 1 111 ? -3.072 -27.739 29.391 1.00 136.32 111 LEU A O 1
ATOM 794 N N . LEU A 1 112 ? -3.041 -25.676 30.292 1.00 120.31 112 LEU A N 1
ATOM 795 C CA . LEU A 1 112 ? -2.136 -25.123 29.293 1.00 123.28 112 LEU A CA 1
ATOM 796 C C . LEU A 1 112 ? -0.687 -25.202 29.772 1.00 133.26 112 LEU A C 1
ATOM 797 O O . LEU A 1 112 ? 0.217 -25.520 28.997 1.00 133.14 112 LEU A O 1
ATOM 802 N N . ASP A 1 113 ? -0.475 -24.925 31.055 1.00 128.44 113 ASP A N 1
ATOM 803 C CA . ASP A 1 113 ? 0.864 -24.941 31.634 1.00 129.45 113 ASP A CA 1
ATOM 804 C C . ASP A 1 113 ? 1.217 -26.325 32.174 1.00 136.43 113 ASP A C 1
ATOM 805 O O . ASP A 1 113 ? 2.247 -26.500 32.825 1.00 140.61 113 ASP A O 1
ATOM 810 N N . ASN A 1 114 ? 0.358 -27.300 31.883 1.00 135.90 114 ASN A N 1
ATOM 811 C CA . ASN A 1 114 ? 0.490 -28.670 32.384 1.00 137.46 114 ASN A CA 1
ATOM 812 C C . ASN A 1 114 ? 0.708 -28.765 33.895 1.00 136.71 114 ASN A C 1
ATOM 813 O O . ASN A 1 114 ? 1.386 -29.672 34.378 1.00 138.21 114 ASN A O 1
ATOM 818 N N . GLU A 1 115 ? 0.117 -27.830 34.634 1.00 129.85 115 GLU A N 1
ATOM 819 C CA . GLU A 1 115 ? 0.098 -27.893 36.091 1.00 126.50 115 GLU A CA 1
ATOM 820 C C . GLU A 1 115 ? -1.073 -28.756 36.551 1.00 130.94 115 GLU A C 1
ATOM 821 O O . GLU A 1 115 ? -1.257 -29.001 37.743 1.00 135.67 115 GLU A O 1
ATOM 827 N N . LEU A 1 116 ? -1.870 -29.203 35.586 1.00 134.01 116 LEU A N 1
ATOM 828 C CA . LEU A 1 116 ? -2.969 -30.124 35.842 1.00 134.11 116 LEU A CA 1
ATOM 829 C C . LEU A 1 116 ? -2.937 -31.220 34.785 1.00 125.84 116 LEU A C 1
ATOM 830 O O . LEU A 1 116 ? -2.955 -30.936 33.587 1.00 126.18 116 LEU A O 1
ATOM 835 N N . ASP A 1 117 ? -2.898 -32.472 35.227 1.00 122.00 117 ASP A N 1
ATOM 836 C CA . ASP A 1 117 ? -2.708 -33.582 34.302 1.00 128.92 117 ASP A CA 1
ATOM 837 C C . ASP A 1 117 ? -4.001 -34.351 34.071 1.00 127.41 117 ASP A C 1
ATOM 838 O O . ASP A 1 117 ? -4.397 -35.184 34.885 1.00 126.00 117 ASP A O 1
ATOM 843 N N . TRP A 1 118 ? -4.648 -34.068 32.947 1.00 130.18 118 TRP A N 1
ATOM 844 C CA . TRP A 1 118 ? -5.906 -34.713 32.597 1.00 119.70 118 TRP A CA 1
ATOM 845 C C . TRP A 1 118 ? -5.757 -36.196 32.287 1.00 123.39 118 TRP A C 1
ATOM 846 O O . TRP A 1 118 ? -6.628 -36.991 32.623 1.00 124.71 118 TRP A O 1
ATOM 857 N N . LYS A 1 119 ? -4.666 -36.559 31.623 1.00 130.02 119 LYS A N 1
ATOM 858 C CA . LYS A 1 119 ? -4.513 -37.909 31.090 1.00 135.04 119 LYS A CA 1
ATOM 859 C C . LYS A 1 119 ? -4.376 -38.979 32.171 1.00 131.62 119 LYS A C 1
ATOM 860 O O . LYS A 1 119 ? -5.171 -39.917 32.227 1.00 130.04 119 LYS A O 1
ATOM 866 N N . ASN A 1 120 ? -3.377 -38.830 33.035 1.00 130.93 120 ASN A N 1
ATOM 867 C CA . ASN A 1 120 ? -3.040 -39.881 33.988 1.00 137.54 120 ASN A CA 1
ATOM 868 C C . ASN A 1 120 ? -3.452 -39.588 35.428 1.00 132.97 120 ASN A C 1
ATOM 869 O O . ASN A 1 120 ? -3.111 -40.341 36.340 1.00 131.33 120 ASN A O 1
ATOM 874 N N . LYS A 1 121 ? -4.181 -38.499 35.637 1.00 126.78 121 LYS A N 1
ATOM 875 C CA . LYS A 1 121 ? -4.581 -38.113 36.986 1.00 124.52 121 LYS A CA 1
ATOM 876 C C . LYS A 1 121 ? -6.070 -37.780 37.073 1.00 122.72 121 LYS A C 1
ATOM 877 O O . LYS A 1 121 ? -6.483 -36.963 37.897 1.00 114.12 121 LYS A O 1
ATOM 883 N N . ILE A 1 122 ? -6.872 -38.416 36.224 1.00 127.73 122 ILE A N 1
ATOM 884 C CA . ILE A 1 122 ? -8.290 -38.084 36.122 1.00 117.47 122 ILE A CA 1
ATOM 885 C C . ILE A 1 122 ? -9.068 -38.449 37.378 1.00 116.94 122 ILE A C 1
ATOM 886 O O . ILE A 1 122 ? -10.084 -37.830 37.674 1.00 114.54 122 ILE A O 1
ATOM 891 N N . LYS A 1 123 ? -8.590 -39.443 38.121 1.00 119.53 123 LYS A N 1
ATOM 892 C CA . LYS A 1 123 ? -9.307 -39.896 39.310 1.00 115.73 123 LYS A CA 1
ATOM 893 C C . LYS A 1 123 ? -9.201 -38.878 40.437 1.00 106.27 123 LYS A C 1
ATOM 894 O O . LYS A 1 123 ? -10.162 -38.651 41.173 1.00 95.87 123 LYS A O 1
ATOM 900 N N . HIS A 1 124 ? -8.035 -38.253 40.553 1.00 102.97 124 HIS A N 1
ATOM 901 C CA . HIS A 1 124 ? -7.833 -37.205 41.541 1.00 106.56 124 HIS A CA 1
ATOM 902 C C . HIS A 1 124 ? -8.691 -35.991 41.196 1.00 114.60 124 HIS A C 1
ATOM 903 O O . HIS A 1 124 ? -9.241 -35.333 42.082 1.00 110.24 124 HIS A O 1
ATOM 910 N N . ILE A 1 125 ? -8.809 -35.709 39.901 1.00 112.29 125 ILE A N 1
ATOM 911 C CA . ILE A 1 125 ? -9.622 -34.595 39.427 1.00 107.06 125 ILE A CA 1
ATOM 912 C C . ILE A 1 125 ? -11.113 -34.839 39.656 1.00 104.56 125 ILE A C 1
ATOM 913 O O . ILE A 1 125 ? -11.843 -33.938 40.067 1.00 100.10 125 ILE A O 1
ATOM 918 N N . VAL A 1 126 ? -11.548 -36.072 39.421 1.00 106.72 126 VAL A N 1
ATOM 919 C CA . VAL A 1 126 ? -12.959 -36.429 39.528 1.00 107.04 126 VAL A CA 1
ATOM 920 C C . VAL A 1 126 ? -13.388 -36.564 40.989 1.00 111.31 126 VAL A C 1
ATOM 921 O O . VAL A 1 126 ? -14.532 -36.269 41.344 1.00 104.92 126 VAL A O 1
ATOM 925 N N . ASP A 1 127 ? -12.449 -36.953 41.846 1.00 116.73 127 ASP A N 1
ATOM 926 C CA . ASP A 1 127 ? -12.766 -37.207 43.246 1.00 108.05 127 ASP A CA 1
ATOM 927 C C . ASP A 1 127 ? -12.582 -35.971 44.128 1.00 108.47 127 ASP A C 1
ATOM 928 O O . ASP A 1 127 ? -13.412 -35.703 44.997 1.00 107.40 127 ASP A O 1
ATOM 933 N N . TYR A 1 128 ? -11.497 -35.228 43.923 1.00 109.48 128 TYR A N 1
ATOM 934 C CA . TYR A 1 128 ? -11.190 -34.100 44.801 1.00 102.61 128 TYR A CA 1
ATOM 935 C C . TYR A 1 128 ? -11.405 -32.706 44.205 1.00 96.23 128 TYR A C 1
ATOM 936 O O . TYR A 1 128 ? -11.337 -31.719 44.934 1.00 106.87 128 TYR A O 1
ATOM 945 N N . GLN A 1 129 ? -11.682 -32.610 42.907 1.00 104.08 129 GLN A N 1
ATOM 946 C CA . GLN A 1 129 ? -11.673 -31.299 42.246 1.00 96.59 129 GLN A CA 1
ATOM 947 C C . GLN A 1 129 ? -12.900 -30.994 41.385 1.00 88.33 129 GLN A C 1
ATOM 948 O O . GLN A 1 129 ? -12.892 -30.026 40.626 1.00 84.19 129 GLN A O 1
ATOM 954 N N . THR A 1 130 ? -13.953 -31.798 41.497 1.00 92.64 130 THR A N 1
ATOM 955 C CA . THR A 1 130 ? -15.129 -31.586 40.658 1.00 90.16 130 THR A CA 1
ATOM 956 C C . THR A 1 130 ? -16.374 -31.268 41.482 1.00 81.62 130 THR A C 1
ATOM 957 O O . THR A 1 130 ? -16.704 -31.979 42.431 1.00 87.61 130 THR A O 1
ATOM 961 N N . ILE A 1 131 ? -17.067 -30.201 41.089 1.00 76.84 131 ILE A N 1
ATOM 962 C CA . ILE A 1 131 ? -18.275 -29.749 41.771 1.00 75.84 131 ILE A CA 1
ATOM 963 C C . ILE A 1 131 ? -19.528 -30.269 41.069 1.00 80.31 131 ILE A C 1
ATOM 964 O O . ILE A 1 131 ? -19.692 -30.087 39.862 1.00 75.32 131 ILE A O 1
ATOM 969 N N . ASN A 1 132 ? -20.402 -30.913 41.839 1.00 80.61 132 ASN A N 1
ATOM 970 C CA . ASN A 1 132 ? -21.646 -31.494 41.333 1.00 70.72 132 ASN A CA 1
ATOM 971 C C . ASN A 1 132 ? -21.454 -32.351 40.082 1.00 75.19 132 ASN A C 1
ATOM 972 O O . ASN A 1 132 ? -22.322 -32.394 39.209 1.00 73.14 132 ASN A O 1
ATOM 977 N N . LYS A 1 133 ? -20.304 -33.019 40.007 1.00 83.01 133 LYS A N 1
ATOM 978 C CA . LYS A 1 133 ? -19.971 -33.935 38.913 1.00 85.44 133 LYS A CA 1
ATOM 979 C C . LYS A 1 133 ? -19.900 -33.255 37.542 1.00 83.62 133 LYS A C 1
ATOM 980 O O . LYS A 1 133 ? -19.725 -33.925 36.524 1.00 82.32 133 LYS A O 1
ATOM 986 N N . SER A 1 134 ? -20.023 -31.930 37.518 1.00 84.07 134 SER A N 1
ATOM 987 C CA . SER A 1 134 ? -20.142 -31.203 36.257 1.00 72.79 134 SER A CA 1
ATOM 988 C C . SER A 1 134 ? -19.171 -30.030 36.112 1.00 74.50 134 SER A C 1
ATOM 989 O O . SER A 1 134 ? -18.993 -29.509 35.012 1.00 78.90 134 SER A O 1
ATOM 992 N N . ILE A 1 135 ? -18.549 -29.609 37.209 1.00 77.90 135 ILE A N 1
ATOM 993 C CA . ILE A 1 135 ? -17.647 -28.459 37.170 1.00 67.44 135 ILE A CA 1
ATOM 994 C C . ILE A 1 135 ? -16.264 -28.787 37.719 1.00 73.58 135 ILE A C 1
ATOM 995 O O . ILE A 1 135 ? -16.110 -29.051 38.910 1.00 77.38 135 ILE A O 1
ATOM 1000 N N . VAL A 1 136 ? -15.257 -28.736 36.855 1.00 84.32 136 VAL A N 1
ATOM 1001 C CA . VAL A 1 136 ? -13.883 -29.002 37.269 1.00 85.35 136 VAL A CA 1
ATOM 1002 C C . VAL A 1 136 ? -13.159 -27.719 37.663 1.00 81.99 136 VAL A C 1
ATOM 1003 O O . VAL A 1 136 ? -13.120 -26.753 36.898 1.00 87.38 136 VAL A O 1
ATOM 1007 N N . ILE A 1 137 ? -12.589 -27.715 38.862 1.00 78.70 137 ILE A N 1
ATOM 1008 C CA . ILE A 1 137 ? -11.853 -26.558 39.354 1.00 89.95 137 ILE A CA 1
ATOM 1009 C C . ILE A 1 137 ? -10.416 -26.937 39.690 1.00 93.67 137 ILE A C 1
ATOM 1010 O O . ILE A 1 137 ? -9.998 -28.076 39.484 1.00 91.42 137 ILE A O 1
ATOM 1015 N N . SER A 1 138 ? -9.658 -25.963 40.179 1.00 101.11 138 SER A N 1
ATOM 1016 C CA . SER A 1 138 ? -8.272 -26.179 40.574 1.00 104.69 138 SER A CA 1
ATOM 1017 C C . SER A 1 138 ? -8.187 -26.563 42.049 1.00 105.39 138 SER A C 1
ATOM 1018 O O . SER A 1 138 ? -9.134 -26.346 42.808 1.00 106.94 138 SER A O 1
ATOM 1021 N N . GLU A 1 139 ? -7.064 -27.154 42.446 1.00 102.41 139 GLU A N 1
ATOM 1022 C CA . GLU A 1 139 ? -6.829 -27.492 43.848 1.00 107.94 139 GLU A CA 1
ATOM 1023 C C . GLU A 1 139 ? -6.861 -26.260 44.745 1.00 111.37 139 GLU A C 1
ATOM 1024 O O . GLU A 1 139 ? -7.347 -26.309 45.875 1.00 119.14 139 GLU A O 1
ATOM 1030 N N . LYS A 1 140 ? -6.339 -25.153 44.230 1.00 107.34 140 LYS A N 1
ATOM 1031 C CA . LYS A 1 140 ? -6.219 -23.924 45.002 1.00 114.90 140 LYS A CA 1
ATOM 1032 C C . LYS A 1 140 ? -7.558 -23.212 45.218 1.00 120.10 140 LYS A C 1
ATOM 1033 O O . LYS A 1 140 ? -7.618 -22.183 45.891 1.00 123.93 140 LYS A O 1
ATOM 1039 N N . GLU A 1 141 ? -8.629 -23.764 44.654 1.00 119.35 141 GLU A N 1
ATOM 1040 C CA . GLU A 1 141 ? -9.958 -23.171 44.786 1.00 112.77 141 GLU A CA 1
ATOM 1041 C C . GLU A 1 141 ? -10.854 -24.022 45.682 1.00 107.36 141 GLU A C 1
ATOM 1042 O O . GLU A 1 141 ? -11.888 -23.554 46.175 1.00 110.85 141 GLU A O 1
ATOM 1048 N N . ILE A 1 142 ? -10.440 -25.270 45.887 1.00 102.80 142 ILE A N 1
ATOM 1049 C CA . ILE A 1 142 ? -11.182 -26.231 46.700 1.00 107.19 142 ILE A CA 1
ATOM 1050 C C . ILE A 1 142 ? -11.525 -25.710 48.091 1.00 102.12 142 ILE A C 1
ATOM 1051 O O . ILE A 1 142 ? -12.685 -25.739 48.503 1.00 96.98 142 ILE A O 1
ATOM 1056 N N . GLU A 1 143 ? -10.517 -25.215 48.801 1.00 106.57 143 GLU A N 1
ATOM 1057 C CA . GLU A 1 143 ? -10.693 -24.827 50.194 1.00 107.65 143 GLU A CA 1
ATOM 1058 C C . GLU A 1 143 ? -11.653 -23.650 50.345 1.00 106.50 143 GLU A C 1
ATOM 1059 O O . GLU A 1 143 ? -12.403 -23.574 51.322 1.00 119.44 143 GLU A O 1
ATOM 1065 N N . GLU A 1 144 ? -11.653 -22.741 49.376 1.00 108.16 144 GLU A N 1
ATOM 1066 C CA . GLU A 1 144 ? -12.544 -21.594 49.464 1.00 111.15 144 GLU A CA 1
ATOM 1067 C C . GLU A 1 144 ? -13.945 -21.968 48.995 1.00 109.53 144 GLU A C 1
ATOM 1068 O O . GLU A 1 144 ? -14.927 -21.380 49.447 1.00 113.54 144 GLU A O 1
ATOM 1074 N N . ILE A 1 145 ? -14.039 -22.940 48.090 1.00 104.55 145 ILE A N 1
ATOM 1075 C CA . ILE A 1 145 ? -15.344 -23.490 47.733 1.00 98.46 145 ILE A CA 1
ATOM 1076 C C . ILE A 1 145 ? -15.993 -24.114 48.965 1.00 99.99 145 ILE A C 1
ATOM 1077 O O . ILE A 1 145 ? -17.136 -23.799 49.304 1.00 95.24 145 ILE A O 1
ATOM 1082 N N . LYS A 1 146 ? -15.249 -24.994 49.630 1.00 102.40 146 LYS A N 1
ATOM 1083 C CA . LYS A 1 146 ? -15.688 -25.615 50.877 1.00 95.55 146 LYS A CA 1
ATOM 1084 C C . LYS A 1 146 ? -16.002 -24.572 51.947 1.00 101.73 146 LYS A C 1
ATOM 1085 O O . LYS A 1 146 ? -16.880 -24.775 52.788 1.00 101.36 146 LYS A O 1
ATOM 1091 N N . ARG A 1 147 ? -15.272 -23.460 51.915 1.00 101.39 147 ARG A N 1
ATOM 1092 C CA . ARG A 1 147 ? -15.472 -22.380 52.875 1.00 97.96 147 ARG A CA 1
ATOM 1093 C C . ARG A 1 147 ? -16.826 -21.707 52.642 1.00 101.72 147 ARG A C 1
ATOM 1094 O O . ARG A 1 147 ? -17.604 -21.523 53.577 1.00 108.67 147 ARG A O 1
ATOM 1102 N N . ILE A 1 148 ? -17.087 -21.328 51.395 1.00 105.83 148 ILE A N 1
ATOM 1103 C CA . ILE A 1 148 ? -18.322 -20.637 51.027 1.00 104.58 148 ILE A CA 1
ATOM 1104 C C . ILE A 1 148 ? -19.587 -21.435 51.357 1.00 105.89 148 ILE A C 1
ATOM 1105 O O . ILE A 1 148 ? -20.508 -20.919 51.993 1.00 103.50 148 ILE A O 1
ATOM 1110 N N . PHE A 1 149 ? -19.633 -22.686 50.908 1.00 95.68 149 PHE A N 1
ATOM 1111 C CA . PHE A 1 149 ? -20.841 -23.500 51.024 1.00 93.54 149 PHE A CA 1
ATOM 1112 C C . PHE A 1 149 ? -20.851 -24.394 52.257 1.00 98.68 149 PHE A C 1
ATOM 1113 O O . PHE A 1 149 ? -21.735 -25.240 52.406 1.00 89.01 149 PHE A O 1
ATOM 1121 N N . GLY A 1 150 ? -19.873 -24.198 53.139 1.00 98.70 150 GLY A N 1
ATOM 1122 C CA . GLY A 1 150 ? -19.818 -24.923 54.397 1.00 101.16 150 GLY A CA 1
ATOM 1123 C C . GLY A 1 150 ? -19.708 -26.425 54.223 1.00 104.10 150 GLY A C 1
ATOM 1124 O O . GLY A 1 150 ? -20.425 -27.194 54.865 1.00 100.87 150 GLY A O 1
ATOM 1125 N N . ILE A 1 151 ? -18.803 -26.848 53.350 1.00 103.23 151 ILE A N 1
ATOM 1126 C CA . ILE A 1 151 ? -18.594 -28.269 53.114 1.00 112.66 151 ILE A CA 1
ATOM 1127 C C . ILE A 1 151 ? -17.446 -28.801 53.956 1.00 110.01 151 ILE A C 1
ATOM 1128 O O . ILE A 1 151 ? -16.328 -28.288 53.902 1.00 112.85 151 ILE A O 1
ATOM 1133 N N . LYS A 1 152 ? -17.733 -29.836 54.735 1.00 106.60 152 LYS A N 1
ATOM 1134 C CA . LYS A 1 152 ? -16.748 -30.408 55.638 1.00 118.31 152 LYS A CA 1
ATOM 1135 C C . LYS A 1 152 ? -16.193 -31.718 55.082 1.00 120.00 152 LYS A C 1
ATOM 1136 O O . LYS A 1 152 ? -15.141 -32.189 55.513 1.00 120.35 152 LYS A O 1
ATOM 1142 N N . ALA A 1 153 ? -16.914 -32.296 54.123 1.00 114.25 153 ALA A N 1
ATOM 1143 C CA . ALA A 1 153 ? -16.483 -33.512 53.435 1.00 106.86 153 ALA A CA 1
ATOM 1144 C C . ALA A 1 153 ? -15.077 -33.385 52.855 1.00 112.13 153 ALA A C 1
ATOM 1145 O O . ALA A 1 153 ? -14.730 -32.359 52.272 1.00 117.53 153 ALA A O 1
ATOM 1147 N N . GLU A 1 154 ? -14.277 -34.437 53.003 1.00 115.42 154 GLU A N 1
ATOM 1148 C CA . GLU A 1 154 ? -12.888 -34.407 52.559 1.00 120.15 154 GLU A CA 1
ATOM 1149 C C . GLU A 1 154 ? -12.825 -34.447 51.033 1.00 115.04 154 GLU A C 1
ATOM 1150 O O . GLU A 1 154 ? -11.895 -33.918 50.420 1.00 111.14 154 GLU A O 1
ATOM 1156 N N . LYS A 1 155 ? -13.829 -35.078 50.432 1.00 107.96 155 LYS A N 1
ATOM 1157 C CA . LYS A 1 155 ? -13.969 -35.113 48.983 1.00 100.73 155 LYS A CA 1
ATOM 1158 C C . LYS A 1 155 ? -15.123 -34.225 48.533 1.00 100.33 155 LYS A C 1
ATOM 1159 O O . LYS A 1 155 ? -16.115 -34.077 49.245 1.00 105.68 155 LYS A O 1
ATOM 1165 N N . LEU A 1 156 ? -14.998 -33.649 47.343 1.00 98.85 156 LEU A N 1
ATOM 1166 C CA . LEU A 1 156 ? -16.057 -32.813 46.792 1.00 95.76 156 LEU A CA 1
ATOM 1167 C C . LEU A 1 156 ? -17.044 -33.709 46.058 1.00 93.73 156 LEU A C 1
ATOM 1168 O O . LEU A 1 156 ? -18.146 -33.292 45.702 1.00 94.76 156 LEU A O 1
ATOM 1173 N N . LYS A 1 157 ? -16.624 -34.950 45.841 1.00 91.95 157 LYS A N 1
ATOM 1174 C CA . LYS A 1 157 ? -17.456 -35.960 45.209 1.00 81.92 157 LYS A CA 1
ATOM 1175 C C . LYS A 1 157 ? -18.656 -36.237 46.102 1.00 89.14 157 LYS A C 1
ATOM 1176 O O . LYS A 1 157 ? -19.743 -36.551 45.619 1.00 95.38 157 LYS A O 1
ATOM 1182 N N . HIS A 1 158 ? -18.451 -36.095 47.410 1.00 98.16 158 HIS A N 1
ATOM 1183 C CA . HIS A 1 158 ? -19.488 -36.395 48.387 1.00 89.12 158 HIS A CA 1
ATOM 1184 C C . HIS A 1 158 ? -20.203 -35.126 48.840 1.00 85.06 158 HIS A C 1
ATOM 1185 O O . HIS A 1 158 ? -20.625 -35.020 49.990 1.00 86.35 158 HIS A O 1
ATOM 1192 N N . ALA A 1 159 ? -20.351 -34.171 47.928 1.00 87.87 159 ALA A N 1
ATOM 1193 C CA . ALA A 1 159 ? -21.022 -32.915 48.243 1.00 78.89 159 ALA A CA 1
ATOM 1194 C C . ALA A 1 159 ? -21.823 -32.384 47.059 1.00 92.51 159 ALA A C 1
ATOM 1195 O O . ALA A 1 159 ? -21.249 -32.023 46.031 1.00 97.77 159 ALA A O 1
ATOM 1197 N N . LYS A 1 160 ? -23.145 -32.357 47.189 1.00 93.04 160 LYS A N 1
ATOM 1198 C CA . LYS A 1 160 ? -23.985 -31.780 46.148 1.00 84.05 160 LYS A CA 1
ATOM 1199 C C . LYS A 1 160 ? -24.306 -30.343 46.528 1.00 87.17 160 LYS A C 1
ATOM 1200 O O . LYS A 1 160 ? -25.032 -30.095 47.491 1.00 93.10 160 LYS A O 1
ATOM 1206 N N . ILE A 1 161 ? -23.770 -29.401 45.762 1.00 86.78 161 ILE A N 1
ATOM 1207 C CA . ILE A 1 161 ? -23.972 -27.984 46.035 1.00 87.78 161 ILE A CA 1
ATOM 1208 C C . ILE A 1 161 ? -25.109 -27.416 45.199 1.00 88.68 161 ILE A C 1
ATOM 1209 O O . ILE A 1 161 ? -25.169 -27.636 43.988 1.00 90.23 161 ILE A O 1
ATOM 1214 N N . SER A 1 162 ? -26.026 -26.710 45.853 1.00 73.52 162 SER A N 1
ATOM 1215 C CA . SER A 1 162 ? -27.135 -26.085 45.150 1.00 84.45 162 SER A CA 1
ATOM 1216 C C . SER A 1 162 ? -26.719 -24.733 44.574 1.00 92.89 162 SER A C 1
ATOM 1217 O O . SER A 1 162 ? -26.854 -23.700 45.234 1.00 91.18 162 SER A O 1
ATOM 1220 N N . LEU A 1 163 ? -26.210 -24.748 43.344 1.00 88.31 163 LEU A N 1
ATOM 1221 C CA . LEU A 1 163 ? -25.768 -23.527 42.675 1.00 76.69 163 LEU A CA 1
ATOM 1222 C C . LEU A 1 163 ? -26.912 -22.891 41.892 1.00 71.09 163 LEU A C 1
ATOM 1223 O O . LEU A 1 163 ? -27.061 -21.671 41.870 1.00 67.91 163 LEU A O 1
ATOM 1228 N N . ILE A 1 164 ? -27.712 -23.731 41.247 1.00 78.84 164 ILE A N 1
ATOM 1229 C CA . ILE A 1 164 ? -28.867 -23.274 40.484 1.00 72.16 164 ILE A CA 1
ATOM 1230 C C . ILE A 1 164 ? -30.073 -24.153 40.806 1.00 77.84 164 ILE A C 1
ATOM 1231 O O . ILE A 1 164 ? -29.921 -25.312 41.188 1.00 94.73 164 ILE A O 1
ATOM 1236 N N . SER A 1 165 ? -31.266 -23.590 40.664 1.00 66.99 165 SER A N 1
ATOM 1237 C CA . SER A 1 165 ? -32.499 -24.337 40.859 1.00 64.13 165 SER A CA 1
ATOM 1238 C C . SER A 1 165 ? -33.352 -24.248 39.610 1.00 69.94 165 SER A C 1
ATOM 1239 O O . SER A 1 165 ? -33.802 -23.169 39.227 1.00 84.18 165 SER A O 1
ATOM 1242 N N . LYS A 1 166 ? -33.566 -25.390 38.970 1.00 73.99 166 LYS A N 1
ATOM 1243 C CA . LYS A 1 166 ? -34.326 -25.431 37.732 1.00 79.63 166 LYS A CA 1
ATOM 1244 C C . LYS A 1 166 ? -35.767 -25.818 38.016 1.00 66.89 166 LYS A C 1
ATOM 1245 O O . LYS A 1 166 ? -36.052 -26.505 38.993 1.00 80.26 166 LYS A O 1
ATOM 1251 N N . HIS A 1 167 ? -36.677 -25.354 37.170 1.00 81.21 167 HIS A N 1
ATOM 1252 C CA . HIS A 1 167 ? -38.064 -25.785 37.258 1.00 92.50 167 HIS A CA 1
ATOM 1253 C C . HIS A 1 167 ? -38.809 -25.558 35.950 1.00 94.29 167 HIS A C 1
ATOM 1254 O O . HIS A 1 167 ? -39.006 -24.421 35.528 1.00 102.73 167 HIS A O 1
ATOM 1261 N N . LEU A 1 168 ? -39.220 -26.648 35.311 1.00 89.06 168 LEU A N 1
ATOM 1262 C CA . LEU A 1 168 ? -40.025 -26.556 34.102 1.00 92.80 168 LEU A CA 1
ATOM 1263 C C . LEU A 1 168 ? -41.472 -26.253 34.464 1.00 96.07 168 LEU A C 1
ATOM 1264 O O . LEU A 1 168 ? -41.983 -26.737 35.470 1.00 109.28 168 LEU A O 1
ATOM 1269 N N . GLU A 1 169 ? -42.130 -25.451 33.637 1.00 111.72 169 GLU A N 1
ATOM 1270 C CA . GLU A 1 169 ? -43.523 -25.102 33.873 1.00 115.52 169 GLU A CA 1
ATOM 1271 C C . GLU A 1 169 ? -44.303 -25.245 32.564 1.00 115.27 169 GLU A C 1
ATOM 1272 O O . GLU A 1 169 ? -43.776 -24.969 31.484 1.00 109.26 169 GLU A O 1
ATOM 1278 N N . GLN A 1 170 ? -45.558 -25.669 32.669 1.00 118.83 170 GLN A N 1
ATOM 1279 C CA . GLN A 1 170 ? -46.380 -25.967 31.501 1.00 112.83 170 GLN A CA 1
ATOM 1280 C C . GLN A 1 170 ? -47.272 -24.779 31.150 1.00 120.80 170 GLN A C 1
ATOM 1281 O O . GLN A 1 170 ? -48.369 -24.631 31.691 1.00 126.07 170 GLN A O 1
ATOM 1287 N N . LYS A 1 171 ? -46.782 -23.912 30.265 1.00 114.15 171 LYS A N 1
ATOM 1288 C CA . LYS A 1 171 ? -47.561 -22.751 29.837 1.00 120.64 171 LYS A CA 1
ATOM 1289 C C . LYS A 1 171 ? -48.040 -22.904 28.388 1.00 115.48 171 LYS A C 1
ATOM 1290 O O . LYS A 1 171 ? -47.449 -23.650 27.606 1.00 110.24 171 LYS A O 1
ATOM 1296 N N . VAL A 1 172 ? -49.115 -22.203 28.039 1.00 112.67 172 VAL A N 1
ATOM 1297 C CA . VAL A 1 172 ? -49.660 -22.266 26.684 1.00 111.01 172 VAL A CA 1
ATOM 1298 C C . VAL A 1 172 ? -49.342 -20.980 25.910 1.00 115.17 172 VAL A C 1
ATOM 1299 O O . VAL A 1 172 ? -49.002 -19.957 26.506 1.00 117.47 172 VAL A O 1
ATOM 1303 N N . ALA A 1 173 ? -49.448 -21.033 24.584 1.00 113.79 173 ALA A N 1
ATOM 1304 C CA . ALA A 1 173 ? -49.184 -19.858 23.757 1.00 104.12 173 ALA A CA 1
ATOM 1305 C C . ALA A 1 173 ? -50.433 -19.421 22.995 1.00 111.29 173 ALA A C 1
ATOM 1306 O O . ALA A 1 173 ? -50.803 -20.024 21.986 1.00 106.32 173 ALA A O 1
ATOM 1308 N N . ASP A 1 186 ? -58.334 -20.706 26.635 1.00 149.49 186 ASP A N 1
ATOM 1309 C CA . ASP A 1 186 ? -56.917 -20.647 26.294 1.00 148.66 186 ASP A CA 1
ATOM 1310 C C . ASP A 1 186 ? -56.492 -21.847 25.449 1.00 143.29 186 ASP A C 1
ATOM 1311 O O . ASP A 1 186 ? -56.232 -22.929 25.977 1.00 131.09 186 ASP A O 1
ATOM 1316 N N . LYS A 1 187 ? -56.425 -21.649 24.136 1.00 145.00 187 LYS A N 1
ATOM 1317 C CA . LYS A 1 187 ? -55.958 -22.689 23.226 1.00 132.30 187 LYS A CA 1
ATOM 1318 C C . LYS A 1 187 ? -54.661 -22.268 22.542 1.00 131.89 187 LYS A C 1
ATOM 1319 O O . LYS A 1 187 ? -54.144 -21.177 22.785 1.00 131.83 187 LYS A O 1
ATOM 1325 N N . GLY A 1 188 ? -54.142 -23.137 21.683 1.00 120.77 188 GLY A N 1
ATOM 1326 C CA . GLY A 1 188 ? -52.868 -22.898 21.031 1.00 115.69 188 GLY A CA 1
ATOM 1327 C C . GLY A 1 188 ? -51.886 -23.995 21.385 1.00 106.85 188 GLY A C 1
ATOM 1328 O O . GLY A 1 188 ? -52.291 -25.091 21.773 1.00 108.99 188 GLY A O 1
ATOM 1329 N N . GLN A 1 189 ? -50.594 -23.706 21.269 1.00 98.21 189 GLN A N 1
ATOM 1330 C CA . GLN A 1 189 ? -49.584 -24.723 21.534 1.00 93.99 189 GLN A CA 1
ATOM 1331 C C . GLN A 1 189 ? -49.161 -24.761 22.997 1.00 96.37 189 GLN A C 1
ATOM 1332 O O . GLN A 1 189 ? -48.833 -23.734 23.599 1.00 92.43 189 GLN A O 1
ATOM 1338 N N . LEU A 1 190 ? -49.221 -25.961 23.565 1.00 102.63 190 LEU A N 1
ATOM 1339 C CA . LEU A 1 190 ? -48.681 -26.228 24.888 1.00 96.32 190 LEU A CA 1
ATOM 1340 C C . LEU A 1 190 ? -47.162 -26.297 24.812 1.00 93.91 190 LEU A C 1
ATOM 1341 O O . LEU A 1 190 ? -46.615 -26.867 23.870 1.00 90.19 190 LEU A O 1
ATOM 1346 N N . TYR A 1 191 ? -46.479 -25.730 25.800 1.00 103.10 191 TYR A N 1
ATOM 1347 C CA . TYR A 1 191 ? -45.023 -25.809 25.831 1.00 100.26 191 TYR A CA 1
ATOM 1348 C C . TYR A 1 191 ? -44.463 -25.592 27.230 1.00 105.78 191 TYR A C 1
ATOM 1349 O O . TYR A 1 191 ? -45.133 -25.047 28.113 1.00 110.90 191 TYR A O 1
ATOM 1358 N N . ASN A 1 192 ? -43.227 -26.037 27.422 1.00 102.10 192 ASN A N 1
ATOM 1359 C CA . ASN A 1 192 ? -42.574 -25.933 28.715 1.00 104.08 192 ASN A CA 1
ATOM 1360 C C . ASN A 1 192 ? -41.559 -24.802 28.738 1.00 103.63 192 ASN A C 1
ATOM 1361 O O . ASN A 1 192 ? -40.849 -24.569 27.760 1.00 102.98 192 ASN A O 1
ATOM 1366 N N . ILE A 1 193 ? -41.505 -24.096 29.862 1.00 107.17 193 ILE A N 1
ATOM 1367 C CA . ILE A 1 193 ? -40.501 -23.061 30.065 1.00 101.81 193 ILE A CA 1
ATOM 1368 C C . ILE A 1 193 ? -39.702 -23.362 31.328 1.00 100.61 193 ILE A C 1
ATOM 1369 O O . ILE A 1 193 ? -40.269 -23.608 32.392 1.00 102.81 193 ILE A O 1
ATOM 1374 N N . GLU A 1 194 ? -38.380 -23.357 31.201 1.00 93.33 194 GLU A N 1
ATOM 1375 C CA . GLU A 1 194 ? -37.512 -23.692 32.321 1.00 91.16 194 GLU A CA 1
ATOM 1376 C C . GLU A 1 194 ? -37.049 -22.435 33.047 1.00 98.32 194 GLU A C 1
ATOM 1377 O O . GLU A 1 194 ? -36.421 -21.558 32.452 1.00 97.27 194 GLU A O 1
ATOM 1383 N N . PHE A 1 195 ? -37.367 -22.358 34.336 1.00 90.57 195 PHE A N 1
ATOM 1384 C CA . PHE A 1 195 ? -36.956 -21.238 35.170 1.00 79.25 195 PHE A CA 1
ATOM 1385 C C . PHE A 1 195 ? -35.718 -21.603 35.976 1.00 79.91 195 PHE A C 1
ATOM 1386 O O . PHE A 1 195 ? -35.637 -22.687 36.557 1.00 88.29 195 PHE A O 1
ATOM 1394 N N . ILE A 1 196 ? -34.758 -20.688 35.998 1.00 71.66 196 ILE A N 1
ATOM 1395 C CA . ILE A 1 196 ? -33.503 -20.890 36.704 1.00 75.20 196 ILE A CA 1
ATOM 1396 C C . ILE A 1 196 ? -33.362 -19.888 37.848 1.00 75.00 196 ILE A C 1
ATOM 1397 O O . ILE A 1 196 ? -33.626 -18.698 37.681 1.00 69.90 196 ILE A O 1
ATOM 1402 N N . LYS A 1 197 ? -32.985 -20.388 39.020 1.00 68.65 197 LYS A N 1
ATOM 1403 C CA . LYS A 1 197 ? -32.744 -19.534 40.177 1.00 74.59 197 LYS A CA 1
ATOM 1404 C C . LYS A 1 197 ? -31.296 -19.669 40.644 1.00 66.08 197 LYS A C 1
ATOM 1405 O O . LYS A 1 197 ? -30.802 -20.772 40.829 1.00 74.61 197 LYS A O 1
ATOM 1411 N N . LEU A 1 198 ? -30.614 -18.547 40.832 1.00 61.40 198 LEU A N 1
ATOM 1412 C CA . LEU A 1 198 ? -29.201 -18.578 41.195 1.00 66.20 198 LEU A CA 1
ATOM 1413 C C . LEU A 1 198 ? -28.973 -18.527 42.713 1.00 86.23 198 LEU A C 1
ATOM 1414 O O . LEU A 1 198 ? -29.714 -17.868 43.448 1.00 82.05 198 LEU A O 1
ATOM 1419 N N . ASN A 1 199 ? -27.948 -19.237 43.174 1.00 75.76 199 ASN A N 1
ATOM 1420 C CA . ASN A 1 199 ? -27.529 -19.171 44.570 1.00 67.88 199 ASN A CA 1
ATOM 1421 C C . ASN A 1 199 ? -26.949 -17.795 44.881 1.00 79.11 199 ASN A C 1
ATOM 1422 O O . ASN A 1 199 ? -26.420 -17.127 43.993 1.00 91.41 199 ASN A O 1
ATOM 1427 N N . GLU A 1 200 ? -27.057 -17.368 46.137 1.00 91.64 200 GLU A N 1
ATOM 1428 C CA . GLU A 1 200 ? -26.598 -16.042 46.554 1.00 89.44 200 GLU A CA 1
ATOM 1429 C C . GLU A 1 200 ? -25.111 -15.808 46.286 1.00 90.88 200 GLU A C 1
ATOM 1430 O O . GLU A 1 200 ? -24.662 -14.665 46.215 1.00 97.75 200 GLU A O 1
ATOM 1436 N N . ASN A 1 201 ? -24.354 -16.889 46.135 1.00 83.93 201 ASN A N 1
ATOM 1437 C CA . ASN A 1 201 ? -22.918 -16.787 45.904 1.00 90.39 201 ASN A CA 1
ATOM 1438 C C . ASN A 1 201 ? -22.581 -16.869 44.421 1.00 90.21 201 ASN A C 1
ATOM 1439 O O . ASN A 1 201 ? -21.428 -16.692 44.019 1.00 85.95 201 ASN A O 1
ATOM 1444 N N . VAL A 1 202 ? -23.601 -17.140 43.613 1.00 87.66 202 VAL A N 1
ATOM 1445 C CA . VAL A 1 202 ? -23.431 -17.280 42.174 1.00 77.50 202 VAL A CA 1
ATOM 1446 C C . VAL A 1 202 ? -23.903 -16.031 41.441 1.00 75.46 202 VAL A C 1
ATOM 1447 O O . VAL A 1 202 ? -24.951 -15.464 41.759 1.00 73.18 202 VAL A O 1
ATOM 1451 N N . GLU A 1 203 ? -23.102 -15.599 40.473 1.00 82.30 203 GLU A N 1
ATOM 1452 C CA . GLU A 1 203 ? -23.420 -14.445 39.644 1.00 83.88 203 GLU A CA 1
ATOM 1453 C C . GLU A 1 203 ? -23.251 -14.773 38.163 1.00 72.48 203 GLU A C 1
ATOM 1454 O O . GLU A 1 203 ? -22.638 -15.775 37.811 1.00 70.16 203 GLU A O 1
ATOM 1460 N N . PHE A 1 204 ? -23.797 -13.928 37.298 1.00 72.92 204 PHE A N 1
ATOM 1461 C CA . PHE A 1 204 ? -23.572 -14.067 35.866 1.00 62.20 204 PHE A CA 1
ATOM 1462 C C . PHE A 1 204 ? -22.379 -13.221 35.447 1.00 70.27 204 PHE A C 1
ATOM 1463 O O . PHE A 1 204 ? -22.060 -12.226 36.096 1.00 77.94 204 PHE A O 1
ATOM 1471 N N . TYR A 1 205 ? -21.717 -13.609 34.364 1.00 71.83 205 TYR A N 1
ATOM 1472 C CA . TYR A 1 205 ? -20.707 -12.739 33.774 1.00 73.91 205 TYR A CA 1
ATOM 1473 C C . TYR A 1 205 ? -20.467 -13.075 32.308 1.00 71.50 205 TYR A C 1
ATOM 1474 O O . TYR A 1 205 ? -20.646 -14.212 31.887 1.00 69.93 205 TYR A O 1
ATOM 1483 N N . PHE A 1 206 ? -20.042 -12.085 31.536 1.00 73.31 206 PHE A N 1
ATOM 1484 C CA . PHE A 1 206 ? -19.663 -12.346 30.156 1.00 75.83 206 PHE A CA 1
ATOM 1485 C C . PHE A 1 206 ? -18.585 -11.385 29.695 1.00 79.39 206 PHE A C 1
ATOM 1486 O O . PHE A 1 206 ? -18.509 -10.250 30.158 1.00 76.03 206 PHE A O 1
ATOM 1494 N N . LEU A 1 207 ? -17.752 -11.851 28.773 1.00 80.55 207 LEU A N 1
ATOM 1495 C CA . LEU A 1 207 ? -16.660 -11.040 28.267 1.00 78.82 207 LEU A CA 1
ATOM 1496 C C . LEU A 1 207 ? -17.099 -10.272 27.033 1.00 82.74 207 LEU A C 1
ATOM 1497 O O . LEU A 1 207 ? -17.864 -10.774 26.210 1.00 79.20 207 LEU A O 1
ATOM 1502 N N . ILE A 1 208 ? -16.615 -9.042 26.922 1.00 83.34 208 ILE A N 1
ATOM 1503 C CA . ILE A 1 208 ? -16.956 -8.177 25.805 1.00 72.49 208 ILE A CA 1
ATOM 1504 C C . ILE A 1 208 ? -15.689 -7.575 25.216 1.00 80.11 208 ILE A C 1
ATOM 1505 O O . ILE A 1 208 ? -14.810 -7.102 25.944 1.00 89.81 208 ILE A O 1
ATOM 1510 N N . ASP A 1 209 ? -15.583 -7.635 23.894 1.00 80.45 209 ASP A N 1
ATOM 1511 C CA . ASP A 1 209 ? -14.478 -7.006 23.186 1.00 92.20 209 ASP A CA 1
ATOM 1512 C C . ASP A 1 209 ? -15.055 -6.022 22.177 1.00 92.79 209 ASP A C 1
ATOM 1513 O O . ASP A 1 209 ? -15.619 -6.425 21.159 1.00 87.51 209 ASP A O 1
ATOM 1518 N N . TYR A 1 210 ? -14.929 -4.732 22.479 1.00 99.83 210 TYR A N 1
ATOM 1519 C CA . TYR A 1 210 ? -15.516 -3.686 21.649 1.00 94.50 210 TYR A CA 1
ATOM 1520 C C . TYR A 1 210 ? -14.906 -3.676 20.256 1.00 98.15 210 TYR A C 1
ATOM 1521 O O . TYR A 1 210 ? -15.566 -3.300 19.286 1.00 101.04 210 TYR A O 1
ATOM 1530 N N . ASN A 1 211 ? -13.649 -4.106 20.173 1.00 102.35 211 ASN A N 1
ATOM 1531 C CA . ASN A 1 211 ? -12.886 -4.081 18.931 1.00 110.43 211 ASN A CA 1
ATOM 1532 C C . ASN A 1 211 ? -12.927 -2.688 18.302 1.00 119.85 211 ASN A C 1
ATOM 1533 O O . ASN A 1 211 ? -13.213 -2.535 17.113 1.00 121.88 211 ASN A O 1
ATOM 1538 N N . ASN A 1 212 ? -12.626 -1.684 19.124 1.00 114.34 212 ASN A N 1
ATOM 1539 C CA . ASN A 1 212 ? -12.730 -0.277 18.751 1.00 104.83 212 ASN A CA 1
ATOM 1540 C C . ASN A 1 212 ? -12.202 0.594 19.889 1.00 115.47 212 ASN A C 1
ATOM 1541 O O . ASN A 1 212 ? -11.872 0.085 20.959 1.00 118.85 212 ASN A O 1
ATOM 1546 N N . GLU A 1 213 ? -12.121 1.902 19.663 1.00 122.83 213 GLU A N 1
ATOM 1547 C CA . GLU A 1 213 ? -11.580 2.811 20.671 1.00 120.16 213 GLU A CA 1
ATOM 1548 C C . GLU A 1 213 ? -12.278 4.176 20.673 1.00 117.09 213 GLU A C 1
ATOM 1549 O O . GLU A 1 213 ? -11.870 5.090 21.392 1.00 117.18 213 GLU A O 1
ATOM 1555 N N . ASP A 1 214 ? -13.329 4.305 19.866 1.00 103.23 214 ASP A N 1
ATOM 1556 C CA . ASP A 1 214 ? -14.154 5.509 19.851 1.00 92.36 214 ASP A CA 1
ATOM 1557 C C . ASP A 1 214 ? -14.853 5.670 21.198 1.00 111.42 214 ASP A C 1
ATOM 1558 O O . ASP A 1 214 ? -15.830 4.976 21.481 1.00 113.40 214 ASP A O 1
ATOM 1563 N N . LYS A 1 215 ? -14.354 6.595 22.014 1.00 115.16 215 LYS A N 1
ATOM 1564 C CA . LYS A 1 215 ? -14.881 6.824 23.359 1.00 107.49 215 LYS A CA 1
ATOM 1565 C C . LYS A 1 215 ? -16.365 7.171 23.344 1.00 103.45 215 LYS A C 1
ATOM 1566 O O . LYS A 1 215 ? -17.127 6.739 24.213 1.00 110.70 215 LYS A O 1
ATOM 1572 N N . GLU A 1 216 ? -16.765 7.948 22.344 1.00 96.64 216 GLU A N 1
ATOM 1573 C CA . GLU A 1 216 ? -18.152 8.363 22.187 1.00 103.15 216 GLU A CA 1
ATOM 1574 C C . GLU A 1 216 ? -19.043 7.170 21.854 1.00 107.11 216 GLU A C 1
ATOM 1575 O O . GLU A 1 216 ? -20.263 7.232 21.998 1.00 113.58 216 GLU A O 1
ATOM 1581 N N . PHE A 1 217 ? -18.417 6.077 21.429 1.00 102.39 217 PHE A N 1
ATOM 1582 C CA . PHE A 1 217 ? -19.128 4.849 21.092 1.00 105.68 217 PHE A CA 1
ATOM 1583 C C . PHE A 1 217 ? -19.007 3.850 22.240 1.00 104.69 217 PHE A C 1
ATOM 1584 O O . PHE A 1 217 ? -19.983 3.197 22.614 1.00 103.74 217 PHE A O 1
ATOM 1592 N N . ILE A 1 218 ? -17.798 3.729 22.779 1.00 93.21 218 ILE A N 1
ATOM 1593 C CA . ILE A 1 218 ? -17.542 2.887 23.941 1.00 89.88 218 ILE A CA 1
ATOM 1594 C C . ILE A 1 218 ? -18.491 3.236 25.0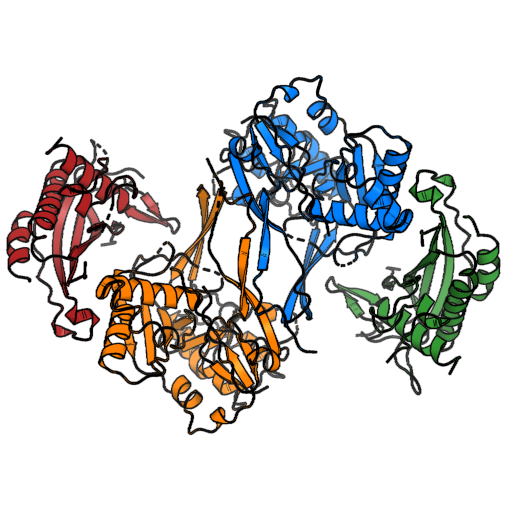85 1.00 93.33 218 ILE A C 1
ATOM 1595 O O . ILE A 1 218 ? -19.045 2.348 25.729 1.00 95.34 218 ILE A O 1
ATOM 1600 N N . LYS A 1 219 ? -18.685 4.527 25.337 1.00 100.30 219 LYS A N 1
ATOM 1601 C CA . LYS A 1 219 ? -19.516 4.939 26.463 1.00 105.16 219 LYS A CA 1
ATOM 1602 C C . LYS A 1 219 ? -20.986 4.570 26.228 1.00 99.76 219 LYS A C 1
ATOM 1603 O O . LYS A 1 219 ? -21.739 4.347 27.184 1.00 101.43 219 LYS A O 1
ATOM 1609 N N . LYS A 1 220 ? -21.382 4.458 24.963 1.00 73.52 220 LYS A N 1
ATOM 1610 C CA . LYS A 1 220 ? -22.767 4.131 24.645 1.00 87.97 220 LYS A CA 1
ATOM 1611 C C . LYS A 1 220 ? -22.985 2.622 24.601 1.00 94.63 220 LYS A C 1
ATOM 1612 O O . LYS A 1 220 ? -24.097 2.133 24.839 1.00 91.35 220 LYS A O 1
ATOM 1618 N N . LEU A 1 221 ? -21.918 1.882 24.322 1.00 89.26 221 LEU A N 1
ATOM 1619 C CA . LEU A 1 221 ? -21.964 0.438 24.465 1.00 85.77 221 LEU A CA 1
ATOM 1620 C C . LEU A 1 221 ? -22.027 0.060 25.928 1.00 79.30 221 LEU A C 1
ATOM 1621 O O . LEU A 1 221 ? -22.819 -0.788 26.319 1.00 81.23 221 LEU A O 1
ATOM 1626 N N . GLU A 1 222 ? -21.196 0.703 26.739 1.00 76.88 222 GLU A N 1
ATOM 1627 C CA . GLU A 1 222 ? -21.196 0.435 28.167 1.00 87.67 222 GLU A CA 1
ATOM 1628 C C . GLU A 1 222 ? -22.477 0.937 28.820 1.00 82.21 222 GLU A C 1
ATOM 1629 O O . GLU A 1 222 ? -22.912 0.399 29.841 1.00 86.88 222 GLU A O 1
ATOM 1635 N N . ALA A 1 223 ? -23.105 1.938 28.212 1.00 75.55 223 ALA A N 1
ATOM 1636 C CA . ALA A 1 223 ? -24.397 2.395 28.702 1.00 82.22 223 ALA A CA 1
ATOM 1637 C C . ALA A 1 223 ? -25.474 1.371 28.355 1.00 84.70 223 ALA A C 1
ATOM 1638 O O . ALA A 1 223 ? -26.320 1.044 29.190 1.00 84.34 223 ALA A O 1
ATOM 1640 N N . SER A 1 224 ? -25.425 0.854 27.129 1.00 84.42 224 SER A N 1
ATOM 1641 C CA . SER A 1 224 ? -26.371 -0.173 26.695 1.00 81.25 224 SER A CA 1
ATOM 1642 C C . SER A 1 224 ? -26.239 -1.446 27.528 1.00 80.35 224 SER A C 1
ATOM 1643 O O . SER A 1 224 ? -27.230 -2.114 27.824 1.00 72.75 224 SER A O 1
ATOM 1646 N N . ILE A 1 225 ? -25.008 -1.776 27.899 1.00 76.00 225 ILE A N 1
ATOM 1647 C CA . ILE A 1 225 ? -24.738 -2.930 28.742 1.00 72.86 225 ILE A CA 1
ATOM 1648 C C . ILE A 1 225 ? -25.272 -2.674 30.147 1.00 83.39 225 ILE A C 1
ATOM 1649 O O . ILE A 1 225 ? -25.910 -3.540 30.747 1.00 78.85 225 ILE A O 1
ATOM 1654 N N . LYS A 1 226 ? -25.030 -1.466 30.652 1.00 81.96 226 LYS A N 1
ATOM 1655 C CA . LYS A 1 226 ? -25.413 -1.106 32.012 1.00 68.85 226 LYS A CA 1
ATOM 1656 C C . LYS A 1 226 ? -26.929 -0.999 32.190 1.00 73.88 226 LYS A C 1
ATOM 1657 O O . LYS A 1 226 ? -27.440 -1.185 33.292 1.00 85.18 226 LYS A O 1
ATOM 1663 N N . LEU A 1 227 ? -27.648 -0.702 31.113 1.00 67.53 227 LEU A N 1
ATOM 1664 C CA . LEU A 1 227 ? -29.107 -0.592 31.182 1.00 70.04 227 LEU A CA 1
ATOM 1665 C C . LEU A 1 227 ? -29.776 -1.937 31.498 1.00 69.42 227 LEU A C 1
ATOM 1666 O O . LEU A 1 227 ? -30.922 -1.979 31.953 1.00 76.29 227 LEU A O 1
ATOM 1671 N N . ILE A 1 228 ? -29.061 -3.031 31.240 1.00 72.11 228 ILE A N 1
ATOM 1672 C CA . ILE A 1 228 ? -29.548 -4.383 31.533 1.00 75.12 228 ILE A CA 1
ATOM 1673 C C . ILE A 1 228 ? -29.961 -4.510 32.998 1.00 79.39 228 ILE A C 1
ATOM 1674 O O . ILE A 1 228 ? -30.922 -5.209 33.328 1.00 77.27 228 ILE A O 1
ATOM 1679 N N . GLU A 1 229 ? -29.225 -3.806 33.856 1.00 88.80 229 GLU A N 1
ATOM 1680 C CA . GLU A 1 229 ? -29.490 -3.704 35.290 1.00 80.06 229 GLU A CA 1
ATOM 1681 C C . GLU A 1 229 ? -30.971 -3.565 35.622 1.00 75.74 229 GLU A C 1
ATOM 1682 O O . GLU A 1 229 ? -31.475 -4.214 36.536 1.00 89.08 229 GLU A O 1
ATOM 1688 N N . ASP A 1 230 ? -31.666 -2.723 34.868 1.00 75.70 230 ASP A N 1
ATOM 1689 C CA . ASP A 1 230 ? -33.090 -2.519 35.077 1.00 77.21 230 ASP A CA 1
ATOM 1690 C C . ASP A 1 230 ? -33.903 -3.142 33.948 1.00 85.32 230 ASP A C 1
ATOM 1691 O O . ASP A 1 230 ? -35.125 -3.255 34.043 1.00 87.91 230 ASP A O 1
ATOM 1696 N N . GLU A 1 231 ? -33.221 -3.550 32.881 1.00 83.83 231 GLU A N 1
ATOM 1697 C CA . GLU A 1 231 ? -33.898 -4.157 31.739 1.00 76.75 231 GLU A CA 1
ATOM 1698 C C . GLU A 1 231 ? -34.089 -5.664 31.896 1.00 82.36 231 GLU A C 1
ATOM 1699 O O . GLU A 1 231 ? -35.202 -6.174 31.757 1.00 78.44 231 GLU A O 1
ATOM 1705 N N . GLY A 1 232 ? -33.005 -6.378 32.170 1.00 80.11 232 GLY A N 1
ATOM 1706 C CA . GLY A 1 232 ? -33.104 -7.801 32.428 1.00 80.09 232 GLY A CA 1
ATOM 1707 C C . GLY A 1 232 ? -32.667 -8.676 31.270 1.00 89.11 232 GLY A C 1
ATOM 1708 O O . GLY A 1 232 ? -32.227 -8.179 30.232 1.00 87.87 232 GLY A O 1
ATOM 1709 N N . LEU A 1 233 ? -32.799 -9.987 31.457 1.00 73.00 233 LEU A N 1
ATOM 1710 C CA . LEU A 1 233 ? -32.400 -10.965 30.455 1.00 59.63 233 LEU A CA 1
ATOM 1711 C C . LEU A 1 233 ? -33.425 -12.088 30.331 1.00 83.08 233 LEU A C 1
ATOM 1712 O O . LEU A 1 233 ? -33.915 -12.606 31.335 1.00 98.22 233 LEU A O 1
ATOM 1717 N N . GLY A 1 234 ? -33.742 -12.465 29.097 1.00 89.46 234 GLY A N 1
ATOM 1718 C CA . GLY A 1 234 ? -34.642 -13.575 28.845 1.00 77.38 234 GLY A CA 1
ATOM 1719 C C . GLY A 1 234 ? -36.084 -13.146 28.659 1.00 98.96 234 GLY A C 1
ATOM 1720 O O . GLY A 1 234 ? -36.442 -12.001 28.935 1.00 91.12 234 GLY A O 1
ATOM 1721 N N . GLY A 1 235 ? -36.913 -14.076 28.193 1.00 108.75 235 GLY A N 1
ATOM 1722 C CA . GLY A 1 235 ? -38.324 -13.811 27.974 1.00 123.29 235 GLY A CA 1
ATOM 1723 C C . GLY A 1 235 ? -38.601 -12.901 26.792 1.00 117.09 235 GLY A C 1
ATOM 1724 O O . GLY A 1 235 ? -39.562 -13.111 26.049 1.00 111.38 235 GLY A O 1
ATOM 1725 N N . ALA A 1 241 ? -39.119 -11.320 32.640 1.00 89.69 241 ALA A N 1
ATOM 1726 C CA . ALA A 1 241 ? -37.678 -11.106 32.561 1.00 88.47 241 ALA A CA 1
ATOM 1727 C C . ALA A 1 241 ? -37.029 -11.133 33.943 1.00 93.75 241 ALA A C 1
ATOM 1728 O O . ALA A 1 241 ? -37.662 -10.804 34.946 1.00 107.04 241 ALA A O 1
ATOM 1730 N N . GLY A 1 242 ? -35.763 -11.534 33.986 1.00 86.69 242 GLY A N 1
ATOM 1731 C CA . GLY A 1 242 ? -35.015 -11.600 35.228 1.00 80.66 242 GLY A CA 1
ATOM 1732 C C . GLY A 1 242 ? -34.139 -10.376 35.392 1.00 85.92 242 GLY A C 1
ATOM 1733 O O . GLY A 1 242 ? -33.320 -10.076 34.528 1.00 82.48 242 GLY A O 1
ATOM 1734 N N . PHE A 1 243 ? -34.304 -9.671 36.506 1.00 92.47 243 PHE A N 1
ATOM 1735 C CA . PHE A 1 243 ? -33.611 -8.404 36.701 1.00 85.49 243 PHE A CA 1
ATOM 1736 C C . PHE A 1 243 ? -32.446 -8.523 37.670 1.00 77.84 243 PHE A C 1
ATOM 1737 O O . PHE A 1 243 ? -32.320 -9.511 38.391 1.00 70.96 243 PHE A O 1
ATOM 1745 N N . PHE A 1 244 ? -31.596 -7.504 37.680 1.00 74.53 244 PHE A N 1
ATOM 1746 C CA . PHE A 1 244 ? -30.366 -7.543 38.459 1.00 81.08 244 PHE A CA 1
ATOM 1747 C C . PHE A 1 244 ? -30.303 -6.413 39.480 1.00 84.58 244 PHE A C 1
ATOM 1748 O O . PHE A 1 244 ? -31.078 -5.459 39.416 1.00 83.65 244 PHE A O 1
ATOM 1756 N N . GLU A 1 245 ? -29.389 -6.538 40.436 1.00 81.73 245 GLU A N 1
ATOM 1757 C CA . GLU A 1 245 ? -29.205 -5.501 41.440 1.00 91.29 245 GLU A CA 1
ATOM 1758 C C . GLU A 1 245 ? -28.028 -4.613 41.053 1.00 94.01 245 GLU A C 1
ATOM 1759 O O . GLU A 1 245 ? -28.019 -3.415 41.344 1.00 108.01 245 GLU A O 1
ATOM 1765 N N . LYS A 1 246 ? -27.041 -5.202 40.385 1.00 89.64 246 LYS A N 1
ATOM 1766 C CA . LYS A 1 246 ? -25.908 -4.436 39.879 1.00 97.16 246 LYS A CA 1
ATOM 1767 C C . LYS A 1 246 ? -25.291 -5.084 38.634 1.00 93.80 246 LYS A C 1
ATOM 1768 O O . LYS A 1 246 ? -24.987 -6.279 38.609 1.00 85.05 246 LYS A O 1
ATOM 1774 N N . VAL A 1 247 ? -25.156 -4.281 37.584 1.00 90.88 247 VAL A N 1
ATOM 1775 C CA . VAL A 1 247 ? -24.438 -4.676 36.380 1.00 78.89 247 VAL A CA 1
ATOM 1776 C C . VAL A 1 247 ? -23.207 -3.795 36.254 1.00 77.36 247 VAL A C 1
ATOM 1777 O O . VAL A 1 247 ? -23.321 -2.600 35.988 1.00 83.85 247 VAL A O 1
ATOM 1781 N N . GLU A 1 248 ? -22.032 -4.378 36.464 1.00 75.31 248 GLU A N 1
ATOM 1782 C CA . GLU A 1 248 ? -20.809 -3.585 36.501 1.00 82.55 248 GLU A CA 1
ATOM 1783 C C . GLU A 1 248 ? -19.801 -4.019 35.446 1.00 78.87 248 GLU A C 1
ATOM 1784 O O . GLU A 1 248 ? -19.567 -5.207 35.244 1.00 79.20 248 GLU A O 1
ATOM 1790 N N . ILE A 1 249 ? -19.213 -3.042 34.766 1.00 88.10 249 ILE A N 1
ATOM 1791 C CA . ILE A 1 249 ? -18.180 -3.328 33.783 1.00 87.27 249 ILE A CA 1
ATOM 1792 C C . ILE A 1 249 ? -16.803 -3.084 34.391 1.00 86.21 249 ILE A C 1
ATOM 1793 O O . ILE A 1 249 ? -16.481 -1.969 34.802 1.00 101.88 249 ILE A O 1
ATOM 1798 N N . VAL A 1 250 ? -15.995 -4.137 34.443 1.00 75.83 250 VAL A N 1
ATOM 1799 C CA . VAL A 1 250 ? -14.673 -4.074 35.054 1.00 91.76 250 VAL A CA 1
ATOM 1800 C C . VAL A 1 250 ? -13.625 -4.661 34.122 1.00 92.75 250 VAL A C 1
ATOM 1801 O O . VAL A 1 250 ? -13.943 -5.132 33.032 1.00 97.77 250 VAL A O 1
ATOM 1805 N N . ASP A 1 251 ? -12.370 -4.625 34.551 1.00 101.13 251 ASP A N 1
ATOM 1806 C CA . ASP A 1 251 ? -11.294 -5.208 33.766 1.00 105.85 251 ASP A CA 1
ATOM 1807 C C . ASP A 1 251 ? -11.202 -6.704 34.018 1.00 99.10 251 ASP A C 1
ATOM 1808 O O . ASP A 1 251 ? -11.601 -7.189 35.077 1.00 105.86 251 ASP A O 1
ATOM 1813 N N . LEU A 1 252 ? -10.693 -7.428 33.025 1.00 97.72 252 LEU A N 1
ATOM 1814 C CA . LEU A 1 252 ? -10.506 -8.871 33.121 1.00 95.01 252 LEU A CA 1
ATOM 1815 C C . LEU A 1 252 ? -9.709 -9.255 34.358 1.00 102.74 252 LEU A C 1
ATOM 1816 O O . LEU A 1 252 ? -8.725 -8.597 34.692 1.00 113.57 252 LEU A O 1
ATOM 1821 N N . PRO A 1 253 ? -10.141 -10.318 35.053 1.00 99.53 253 PRO A N 1
ATOM 1822 C CA . PRO A 1 253 ? -9.332 -10.882 36.135 1.00 110.46 253 PRO A CA 1
ATOM 1823 C C . PRO A 1 253 ? -7.989 -11.363 35.600 1.00 111.48 253 PRO A C 1
ATOM 1824 O O . PRO A 1 253 ? -7.836 -11.545 34.393 1.00 110.90 253 PRO A O 1
ATOM 1828 N N . GLU A 1 254 ? -7.034 -11.584 36.493 1.00 119.60 254 GLU A N 1
ATOM 1829 C CA . GLU A 1 254 ? -5.643 -11.725 36.089 1.00 127.73 254 GLU A CA 1
ATOM 1830 C C . GLU A 1 254 ? -5.349 -13.038 35.368 1.00 127.74 254 GLU A C 1
ATOM 1831 O O . GLU A 1 254 ? -4.371 -13.133 34.634 1.00 120.62 254 GLU A O 1
ATOM 1837 N N . ASP A 1 255 ? -6.197 -14.042 35.557 1.00 124.08 255 ASP A N 1
ATOM 1838 C CA . ASP A 1 255 ? -6.061 -15.279 34.800 1.00 120.83 255 ASP A CA 1
ATOM 1839 C C . ASP A 1 255 ? -6.449 -15.025 33.352 1.00 119.73 255 ASP A C 1
ATOM 1840 O O . ASP A 1 255 ? -5.683 -15.307 32.421 1.00 120.77 255 ASP A O 1
ATOM 1845 N N . PHE A 1 256 ? -7.647 -14.473 33.181 1.00 114.07 256 PHE A N 1
ATOM 1846 C CA . PHE A 1 256 ? -8.161 -14.116 31.868 1.00 108.64 256 PHE A CA 1
ATOM 1847 C C . PHE A 1 256 ? -7.226 -13.170 31.139 1.00 117.90 256 PHE A C 1
ATOM 1848 O O . PHE A 1 256 ? -7.045 -13.283 29.933 1.00 120.93 256 PHE A O 1
ATOM 1856 N N . ASN A 1 257 ? -6.632 -12.238 31.875 1.00 125.26 257 ASN A N 1
ATOM 1857 C CA . ASN A 1 257 ? -5.762 -11.243 31.266 1.00 120.55 257 ASN A CA 1
ATOM 1858 C C . ASN A 1 257 ? -4.381 -11.806 30.950 1.00 125.03 257 ASN A C 1
ATOM 1859 O O . ASN A 1 257 ? -3.776 -11.444 29.943 1.00 123.39 257 ASN A O 1
ATOM 1864 N N . GLU A 1 258 ? -3.886 -12.697 31.806 1.00 126.59 258 GLU A N 1
ATOM 1865 C CA . GLU A 1 258 ? -2.604 -13.351 31.558 1.00 124.41 258 GLU A CA 1
ATOM 1866 C C . GLU A 1 258 ? -2.721 -14.359 30.422 1.00 123.04 258 GLU A C 1
ATOM 1867 O O . GLU A 1 258 ? -1.715 -14.777 29.852 1.00 125.87 258 GLU A O 1
ATOM 1873 N N . ILE A 1 259 ? -3.951 -14.744 30.090 1.00 123.96 259 ILE A N 1
ATOM 1874 C CA . ILE A 1 259 ? -4.174 -15.692 29.001 1.00 123.61 259 ILE A CA 1
ATOM 1875 C C . ILE A 1 259 ? -4.477 -14.975 27.682 1.00 117.97 259 ILE A C 1
ATOM 1876 O O . ILE A 1 259 ? -3.978 -15.360 26.623 1.00 123.34 259 ILE A O 1
ATOM 1881 N N . LEU A 1 260 ? -5.281 -13.920 27.755 1.00 123.79 260 LEU A N 1
ATOM 1882 C CA . LEU A 1 260 ? -5.771 -13.231 26.563 1.00 128.88 260 LEU A CA 1
ATOM 1883 C C . LEU A 1 260 ? -4.878 -12.084 26.088 1.00 137.44 260 LEU A C 1
ATOM 1884 O O . LEU A 1 260 ? -5.174 -11.445 25.078 1.00 141.46 260 LEU A O 1
ATOM 1889 N N . ASP A 1 261 ? -3.799 -11.809 26.814 1.00 137.45 261 ASP A N 1
ATOM 1890 C CA . ASP A 1 261 ? -2.869 -10.762 26.402 1.00 144.22 261 ASP A CA 1
ATOM 1891 C C . ASP A 1 261 ? -2.076 -11.254 25.191 1.00 148.53 261 ASP A C 1
ATOM 1892 O O . ASP A 1 261 ? -1.443 -12.309 25.239 1.00 142.12 261 ASP A O 1
ATOM 1897 N N . GLU A 1 262 ? -2.107 -10.480 24.111 1.00 152.04 262 GLU A N 1
ATOM 1898 C CA . GLU A 1 262 ? -1.478 -10.885 22.858 1.00 148.49 262 GLU A CA 1
ATOM 1899 C C . GLU A 1 262 ? 0.043 -10.777 22.905 1.00 148.62 262 GLU A C 1
ATOM 1900 O O . GLU A 1 262 ? 0.730 -11.185 21.968 1.00 147.43 262 GLU A O 1
ATOM 1906 N N . ASN A 1 263 ? 0.565 -10.234 23.998 1.00 154.18 263 ASN A N 1
ATOM 1907 C CA . ASN A 1 263 ? 2.006 -10.119 24.173 1.00 157.88 263 ASN A CA 1
ATOM 1908 C C . ASN A 1 263 ? 2.505 -11.174 25.161 1.00 158.24 263 ASN A C 1
ATOM 1909 O O . ASN A 1 263 ? 3.402 -10.919 25.967 1.00 158.08 263 ASN A O 1
ATOM 1914 N N . SER A 1 264 ? 1.904 -12.359 25.097 1.00 155.35 264 SER A N 1
ATOM 1915 C CA . SER A 1 264 ? 2.256 -13.456 25.992 1.00 147.81 264 SER A CA 1
ATOM 1916 C C . SER A 1 264 ? 2.470 -14.751 25.214 1.00 140.42 264 SER A C 1
ATOM 1917 O O . SER A 1 264 ? 2.267 -14.794 24.000 1.00 139.99 264 SER A O 1
ATOM 1920 N N . LYS A 1 265 ? 2.892 -15.795 25.922 1.00 136.64 265 LYS A N 1
ATOM 1921 C CA . LYS A 1 265 ? 3.098 -17.115 25.331 1.00 135.55 265 LYS A CA 1
ATOM 1922 C C . LYS A 1 265 ? 1.884 -17.625 24.562 1.00 139.40 265 LYS A C 1
ATOM 1923 O O . LYS A 1 265 ? 1.962 -17.881 23.358 1.00 141.44 265 LYS A O 1
ATOM 1929 N N . TYR A 1 266 ? 0.761 -17.745 25.269 1.00 139.40 266 TYR A N 1
ATOM 1930 C CA . TYR A 1 266 ? -0.470 -18.346 24.744 1.00 132.47 266 TYR A CA 1
ATOM 1931 C C . TYR A 1 266 ? -0.888 -17.808 23.376 1.00 135.36 266 TYR A C 1
ATOM 1932 O O . TYR A 1 266 ? -1.625 -18.470 22.647 1.00 129.53 266 TYR A O 1
ATOM 1941 N N . ASN A 1 267 ? -0.430 -16.604 23.043 1.00 142.71 267 ASN A N 1
ATOM 1942 C CA . ASN A 1 267 ? -0.691 -16.008 21.737 1.00 143.14 267 ASN A CA 1
ATOM 1943 C C . ASN A 1 267 ? -0.313 -16.921 20.565 1.00 144.89 267 ASN A C 1
ATOM 1944 O O . ASN A 1 267 ? -0.987 -16.912 19.534 1.00 144.76 267 ASN A O 1
ATOM 1949 N N . ASN A 1 268 ? 0.745 -17.715 20.718 1.00 145.52 268 ASN A N 1
ATOM 1950 C CA . ASN A 1 268 ? 1.205 -18.557 19.612 1.00 147.16 268 ASN A CA 1
ATOM 1951 C C . ASN A 1 268 ? 0.557 -19.945 19.596 1.00 143.09 268 ASN A C 1
ATOM 1952 O O . ASN A 1 268 ? 0.790 -20.727 18.672 1.00 147.51 268 ASN A O 1
ATOM 1957 N N . LEU A 1 269 ? -0.244 -20.251 20.616 1.00 147.80 269 LEU A N 1
ATOM 1958 C CA . LEU A 1 269 ? -0.961 -21.525 20.659 1.00 136.13 269 LEU A CA 1
ATOM 1959 C C . LEU A 1 269 ? -1.793 -21.700 19.396 1.00 129.63 269 LEU A C 1
ATOM 1960 O O . LEU A 1 269 ? -2.428 -20.758 18.921 1.00 129.63 269 LEU A O 1
ATOM 1965 N N . GLU A 1 270 ? -1.779 -22.910 18.851 1.00 121.74 270 GLU A N 1
ATOM 1966 C CA . GLU A 1 270 ? -2.289 -23.130 17.507 1.00 126.17 270 GLU A CA 1
ATOM 1967 C C . GLU A 1 270 ? -3.798 -23.360 17.442 1.00 126.20 270 GLU A C 1
ATOM 1968 O O . GLU A 1 270 ? -4.386 -23.260 16.364 1.00 116.18 270 GLU A O 1
ATOM 1974 N N . TYR A 1 271 ? -4.440 -23.629 18.579 1.00 127.79 271 TYR A N 1
ATOM 1975 C CA . TYR A 1 271 ? -5.886 -23.795 18.543 1.00 116.32 271 TYR A CA 1
ATOM 1976 C C . TYR A 1 271 ? -6.549 -22.762 19.438 1.00 105.69 271 TYR A C 1
ATOM 1977 O O . TYR A 1 271 ? -5.865 -22.030 20.142 1.00 111.85 271 TYR A O 1
ATOM 1986 N N . LYS A 1 272 ? -7.872 -22.672 19.367 1.00 103.43 272 LYS A N 1
ATOM 1987 C CA . LYS A 1 272 ? -8.633 -21.698 20.145 1.00 104.29 272 LYS A CA 1
ATOM 1988 C C . LYS A 1 272 ? -10.046 -22.211 20.412 1.00 94.50 272 LYS A C 1
ATOM 1989 O O . LYS A 1 272 ? -10.628 -22.914 19.590 1.00 93.12 272 LYS A O 1
ATOM 1995 N N . MET A 1 273 ? -10.594 -21.841 21.562 1.00 94.76 273 MET A N 1
ATOM 1996 C CA . MET A 1 273 ? -11.899 -22.321 21.991 1.00 86.22 273 MET A CA 1
ATOM 1997 C C . MET A 1 273 ? -12.913 -21.191 22.078 1.00 84.91 273 MET A C 1
ATOM 1998 O O . MET A 1 273 ? -12.660 -20.157 22.699 1.00 83.75 273 MET A O 1
ATOM 2003 N N . LEU A 1 274 ? -14.068 -21.408 21.459 1.00 76.31 274 LEU A N 1
ATOM 2004 C CA . LEU A 1 274 ? -15.148 -20.430 21.458 1.00 76.64 274 LEU A CA 1
ATOM 2005 C C . LEU A 1 274 ? -15.741 -20.255 22.860 1.00 86.65 274 LEU A C 1
ATOM 2006 O O . LEU A 1 274 ? -15.932 -21.228 23.596 1.00 84.73 274 LEU A O 1
ATOM 2011 N N . LEU A 1 275 ? -16.003 -19.005 23.232 1.00 80.51 275 LEU A N 1
ATOM 2012 C CA . LEU A 1 275 ? -16.656 -18.701 24.500 1.00 74.81 275 LEU A CA 1
ATOM 2013 C C . LEU A 1 275 ? -18.066 -18.187 24.245 1.00 75.60 275 LEU A C 1
ATOM 2014 O O . LEU A 1 275 ? -18.805 -17.861 25.173 1.00 76.00 275 LEU A O 1
ATOM 2019 N N . GLY A 1 276 ? -18.431 -18.129 22.970 1.00 63.77 276 GLY A N 1
ATOM 2020 C CA . GLY A 1 276 ? -19.771 -17.760 22.562 1.00 64.14 276 GLY A CA 1
ATOM 2021 C C . GLY A 1 276 ? -20.144 -18.609 21.365 1.00 71.24 276 GLY A C 1
ATOM 2022 O O . GLY A 1 276 ? -19.376 -19.483 20.957 1.00 66.76 276 GLY A O 1
ATOM 2023 N N . VAL A 1 277 ? -21.333 -18.387 20.817 1.00 61.75 277 VAL A N 1
ATOM 2024 C CA . VAL A 1 277 ? -21.728 -19.086 19.603 1.00 69.96 277 VAL A CA 1
ATOM 2025 C C . VAL A 1 277 ? -20.967 -18.537 18.395 1.00 70.50 277 VAL A C 1
ATOM 2026 O O . VAL A 1 277 ? -20.644 -17.350 18.334 1.00 69.17 277 VAL A O 1
ATOM 2030 N N . GLY A 1 278 ? -20.675 -19.412 17.439 1.00 67.08 278 GLY A N 1
ATOM 2031 C CA . GLY A 1 278 ? -19.939 -19.022 16.253 1.00 71.25 278 GLY A CA 1
ATOM 2032 C C . GLY A 1 278 ? -20.700 -19.283 14.969 1.00 74.78 278 GLY A C 1
ATOM 2033 O O . GLY A 1 278 ? -21.070 -20.421 14.680 1.00 73.57 278 GLY A O 1
ATOM 2034 N N . ILE A 1 279 ? -20.939 -18.219 14.206 1.00 73.44 279 ILE A N 1
ATOM 2035 C CA . ILE A 1 279 ? -21.556 -18.321 12.886 1.00 78.19 279 ILE A CA 1
ATOM 2036 C C . ILE A 1 279 ? -20.502 -18.056 11.817 1.00 91.47 279 ILE A C 1
ATOM 2037 O O . ILE A 1 279 ? -20.124 -16.907 11.586 1.00 98.22 279 ILE A O 1
ATOM 2042 N N . PRO A 1 280 ? -20.021 -19.123 11.162 1.00 94.26 280 PRO A N 1
ATOM 2043 C CA . PRO A 1 280 ? -18.855 -19.053 10.276 1.00 94.70 280 PRO A CA 1
ATOM 2044 C C . PRO A 1 280 ? -19.124 -18.341 8.955 1.00 100.28 280 PRO A C 1
ATOM 2045 O O . PRO A 1 280 ? -20.228 -18.420 8.417 1.00 103.97 280 PRO A O 1
ATOM 2049 N N . ASN A 1 281 ? -18.111 -17.650 8.446 1.00 106.62 281 ASN A N 1
ATOM 2050 C CA . ASN A 1 281 ? -18.121 -17.168 7.073 1.00 115.36 281 ASN A CA 1
ATOM 2051 C C . ASN A 1 281 ? -17.487 -18.225 6.179 1.00 120.34 281 ASN A C 1
ATOM 2052 O O . ASN A 1 281 ? -16.920 -19.200 6.675 1.00 120.95 281 ASN A O 1
ATOM 2057 N N . LYS A 1 282 ? -17.586 -18.040 4.867 1.00 118.00 282 LYS A N 1
ATOM 2058 C CA . LYS A 1 282 ? -17.088 -19.025 3.910 1.00 124.07 282 LYS A CA 1
ATOM 2059 C C . LYS A 1 282 ? -15.594 -19.343 4.046 1.00 120.25 282 LYS A C 1
ATOM 2060 O O . LYS A 1 282 ? -15.121 -20.337 3.495 1.00 119.20 282 LYS A O 1
ATOM 2066 N N . ASP A 1 283 ? -14.862 -18.518 4.791 1.00 110.67 283 ASP A N 1
ATOM 2067 C CA . ASP A 1 283 ? -13.415 -18.690 4.931 1.00 116.38 283 ASP A CA 1
ATOM 2068 C C . ASP A 1 283 ? -12.974 -19.430 6.199 1.00 115.07 283 ASP A C 1
ATOM 2069 O O . ASP A 1 283 ? -11.946 -20.108 6.189 1.00 117.61 283 ASP A O 1
ATOM 2074 N N . ASP A 1 284 ? -13.731 -19.295 7.285 1.00 118.40 284 ASP A N 1
ATOM 2075 C CA . ASP A 1 284 ? -13.378 -19.949 8.550 1.00 106.88 284 ASP A CA 1
ATOM 2076 C C . ASP A 1 284 ? -13.723 -21.428 8.599 1.00 101.10 284 ASP A C 1
ATOM 2077 O O . ASP A 1 284 ? -13.336 -22.123 9.538 1.00 99.80 284 ASP A O 1
ATOM 2082 N N . ILE A 1 285 ? -14.447 -21.907 7.593 1.00 103.50 285 ILE A N 1
ATOM 2083 C CA . ILE A 1 285 ? -14.906 -23.291 7.569 1.00 91.28 285 ILE A CA 1
ATOM 2084 C C . ILE A 1 285 ? -13.715 -24.249 7.488 1.00 88.85 285 ILE A C 1
ATOM 2085 O O . ILE A 1 285 ? -13.797 -25.404 7.904 1.00 96.15 285 ILE A O 1
ATOM 2090 N N . LYS A 1 286 ? -12.591 -23.748 6.992 1.00 100.18 286 LYS A N 1
ATOM 2091 C CA . LYS A 1 286 ? -11.388 -24.559 6.859 1.00 101.79 286 LYS A CA 1
ATOM 2092 C C . LYS A 1 286 ? -10.556 -24.560 8.143 1.00 97.15 286 LYS A C 1
ATOM 2093 O O . LYS A 1 286 ? -9.527 -25.230 8.224 1.00 96.09 286 LYS A O 1
ATOM 2099 N N . ASN A 1 287 ? -11.013 -23.818 9.148 1.00 100.00 287 ASN A N 1
ATOM 2100 C CA . ASN A 1 287 ? -10.304 -23.728 10.421 1.00 107.29 287 ASN A CA 1
ATOM 2101 C C . ASN A 1 287 ? -10.993 -24.495 11.547 1.00 103.61 287 ASN A C 1
ATOM 2102 O O . ASN A 1 287 ? -10.468 -24.594 12.655 1.00 96.80 287 ASN A O 1
ATOM 2107 N N . ILE A 1 288 ? -12.162 -25.051 11.249 1.00 99.61 288 ILE A N 1
ATOM 2108 C CA . ILE A 1 288 ? -12.962 -25.761 12.242 1.00 93.41 288 ILE A CA 1
ATOM 2109 C C . ILE A 1 288 ? -12.522 -27.215 12.415 1.00 98.17 288 ILE A C 1
ATOM 2110 O O . ILE A 1 288 ? -12.577 -28.002 11.469 1.00 113.29 288 ILE A O 1
ATOM 2115 N N . GLU A 1 289 ? -12.091 -27.572 13.622 1.00 88.74 289 GLU A N 1
ATOM 2116 C CA . GLU A 1 289 ? -11.682 -28.946 13.909 1.00 102.98 289 GLU A CA 1
ATOM 2117 C C . GLU A 1 289 ? -12.787 -29.720 14.626 1.00 104.73 289 GLU A C 1
ATOM 2118 O O . GLU A 1 289 ? -13.587 -30.402 13.988 1.00 110.52 289 GLU A O 1
ATOM 2124 N N . TYR A 1 290 ? -12.819 -29.621 15.952 1.00 98.49 290 TYR A N 1
ATOM 2125 C CA . TYR A 1 290 ? -13.851 -30.275 16.750 1.00 84.61 290 TYR A CA 1
ATOM 2126 C C . TYR A 1 290 ? -14.904 -29.265 17.197 1.00 79.49 290 TYR A C 1
ATOM 2127 O O . TYR A 1 290 ? -14.565 -28.215 17.738 1.00 94.86 290 TYR A O 1
ATOM 2136 N N . TYR A 1 291 ? -16.179 -29.578 16.982 1.00 73.94 291 TYR A N 1
ATOM 2137 C CA . TYR A 1 291 ? -17.241 -28.619 17.272 1.00 71.82 291 TYR A CA 1
ATOM 2138 C C . TYR A 1 291 ? -18.584 -29.279 17.574 1.00 68.88 291 TYR A C 1
ATOM 2139 O O . TYR A 1 291 ? -18.723 -30.497 17.511 1.00 76.86 291 TYR A O 1
ATOM 2148 N N . LYS A 1 292 ? -19.571 -28.452 17.903 1.00 68.50 292 LYS A N 1
ATOM 2149 C CA . LYS A 1 292 ? -20.929 -28.920 18.145 1.00 69.24 292 LYS A CA 1
ATOM 2150 C C . LYS A 1 292 ? -21.921 -27.923 17.562 1.00 67.48 292 LYS A C 1
ATOM 2151 O O . LYS A 1 292 ? -21.697 -26.716 17.626 1.00 72.23 292 LYS A O 1
ATOM 2157 N N . LEU A 1 293 ? -23.011 -28.419 16.986 1.00 64.52 293 LEU A N 1
ATOM 2158 C CA . LEU A 1 293 ? -23.942 -27.538 16.288 1.00 64.91 293 LEU A CA 1
ATOM 2159 C C . LEU A 1 293 ? -25.228 -27.270 17.048 1.00 66.16 293 LEU A C 1
ATOM 2160 O O . LEU A 1 293 ? -25.805 -28.166 17.660 1.00 79.52 293 LEU A O 1
ATOM 2165 N N . ILE A 1 294 ? -25.678 -26.023 16.977 1.00 73.33 294 ILE A N 1
ATOM 2166 C CA . ILE A 1 294 ? -26.995 -25.646 17.469 1.00 76.98 294 ILE A CA 1
ATOM 2167 C C . ILE A 1 294 ? -27.684 -24.735 16.466 1.00 77.10 294 ILE A C 1
ATOM 2168 O O . ILE A 1 294 ? -27.027 -24.049 15.680 1.00 73.26 294 ILE A O 1
ATOM 2173 N N . GLU A 1 295 ? -29.012 -24.734 16.498 1.00 87.10 295 GLU A N 1
ATOM 2174 C CA . GLU A 1 295 ? -29.797 -23.906 15.596 1.00 82.16 295 GLU A CA 1
ATOM 2175 C C . GLU A 1 295 ? -30.393 -22.691 16.304 1.00 87.66 295 GLU A C 1
ATOM 2176 O O . GLU A 1 295 ? -31.196 -22.820 17.224 1.00 98.37 295 GLU A O 1
ATOM 2182 N N . ILE A 1 296 ? -29.992 -21.512 15.847 1.00 97.85 296 ILE A N 1
ATOM 2183 C CA . ILE A 1 296 ? -30.543 -20.246 16.303 1.00 89.76 296 ILE A CA 1
ATOM 2184 C C . ILE A 1 296 ? -31.664 -19.904 15.336 1.00 93.30 296 ILE A C 1
ATOM 2185 O O . ILE A 1 296 ? -31.719 -20.451 14.232 1.00 112.32 296 ILE A O 1
ATOM 2190 N N . GLY A 1 297 ? -32.561 -19.011 15.731 1.00 95.34 297 GLY A N 1
ATOM 2191 C CA . GLY A 1 297 ? -33.676 -18.681 14.872 1.00 114.66 297 GLY A CA 1
ATOM 2192 C C . GLY A 1 297 ? -34.731 -17.787 15.481 1.00 138.82 297 GLY A C 1
ATOM 2193 O O . GLY A 1 297 ? -34.434 -16.910 16.293 1.00 132.69 297 GLY A O 1
ATOM 2194 N N . GLY A 1 298 ? -35.976 -18.020 15.092 1.00 148.14 298 GLY A N 1
ATOM 2195 C CA . GLY A 1 298 ? -37.049 -17.113 15.434 1.00 163.36 298 GLY A CA 1
ATOM 2196 C C . GLY A 1 298 ? -38.208 -17.648 16.243 1.00 168.77 298 GLY A C 1
ATOM 2197 O O . GLY A 1 298 ? -38.220 -18.793 16.698 1.00 154.84 298 GLY A O 1
ATOM 2198 N N . TYR A 1 299 ? -39.191 -16.774 16.416 1.00 177.01 299 TYR A N 1
ATOM 2199 C CA . TYR A 1 299 ? -40.408 -17.065 17.149 1.00 178.60 299 TYR A CA 1
ATOM 2200 C C . TYR A 1 299 ? -41.405 -17.668 16.171 1.00 175.70 299 TYR A C 1
ATOM 2201 O O . TYR A 1 299 ? -41.304 -17.445 14.965 1.00 179.07 299 TYR A O 1
ATOM 2210 N N . ILE A 1 300 ? -42.370 -18.424 16.678 1.00 176.99 300 ILE A N 1
ATOM 2211 C CA . ILE A 1 300 ? -43.432 -18.931 15.823 1.00 178.35 300 ILE A CA 1
ATOM 2212 C C . ILE A 1 300 ? -44.599 -17.968 15.972 1.00 186.72 300 ILE A C 1
ATOM 2213 O O . ILE A 1 300 ? -45.575 -18.243 16.672 1.00 184.18 300 ILE A O 1
ATOM 2218 N N . TYR A 1 301 ? -44.468 -16.828 15.298 1.00 190.12 301 TYR A N 1
ATOM 2219 C CA . TYR A 1 301 ? -45.315 -15.656 15.507 1.00 192.03 301 TYR A CA 1
ATOM 2220 C C . TYR A 1 301 ? -46.810 -15.931 15.346 1.00 190.85 301 TYR A C 1
ATOM 2221 O O . TYR A 1 301 ? -47.642 -15.133 15.778 1.00 197.55 301 TYR A O 1
ATOM 2230 N N . SER A 1 302 ? -47.147 -17.061 14.735 1.00 178.31 302 SER A N 1
ATOM 2231 C CA . SER A 1 302 ? -48.543 -17.420 14.537 1.00 167.16 302 SER A CA 1
ATOM 2232 C C . SER A 1 302 ? -48.698 -18.916 14.293 1.00 157.63 302 SER A C 1
ATOM 2233 O O . SER A 1 302 ? -47.764 -19.693 14.496 1.00 156.88 302 SER A O 1
ATOM 2236 N N . LEU A 1 303 ? -49.894 -19.311 13.871 1.00 152.68 303 LEU A N 1
ATOM 2237 C CA . LEU A 1 303 ? -50.138 -20.658 13.373 1.00 140.45 303 LEU A CA 1
ATOM 2238 C C . LEU A 1 303 ? -50.257 -20.583 11.853 1.00 144.72 303 LEU A C 1
ATOM 2239 O O . LEU A 1 303 ? -50.195 -21.596 11.157 1.00 143.81 303 LEU A O 1
ATOM 2244 N N . GLU A 1 304 ? -50.440 -19.361 11.358 1.00 144.47 304 GLU A N 1
ATOM 2245 C CA . GLU A 1 304 ? -50.409 -19.057 9.929 1.00 148.44 304 GLU A CA 1
ATOM 2246 C C . GLU A 1 304 ? -49.131 -19.572 9.269 1.00 149.49 304 GLU A C 1
ATOM 2247 O O . GLU A 1 304 ? -49.133 -19.955 8.098 1.00 143.14 304 GLU A O 1
ATOM 2253 N N . CYS A 1 305 ? -48.044 -19.591 10.036 1.00 144.56 305 CYS A N 1
ATOM 2254 C CA . CYS A 1 305 ? -46.734 -19.965 9.515 1.00 143.63 305 CYS A CA 1
ATOM 2255 C C . CYS A 1 305 ? -46.398 -21.434 9.777 1.00 131.22 305 CYS A C 1
ATOM 2256 O O . CYS A 1 305 ? -45.234 -21.831 9.726 1.00 125.68 305 CYS A O 1
ATOM 2259 N N . LEU A 1 306 ? -47.420 -22.235 10.064 1.00 128.42 306 LEU A N 1
ATOM 2260 C CA . LEU A 1 306 ? -47.235 -23.674 10.227 1.00 123.10 306 LEU A CA 1
ATOM 2261 C C . LEU A 1 306 ? -47.269 -24.357 8.866 1.00 129.81 306 LEU A C 1
ATOM 2262 O O . LEU A 1 306 ? -47.186 -25.581 8.765 1.00 131.85 306 LEU A O 1
ATOM 2267 N N . THR A 1 307 ? -47.395 -23.546 7.822 1.00 126.06 307 THR A N 1
ATOM 2268 C CA . THR A 1 307 ? -47.417 -24.033 6.453 1.00 122.83 307 THR A CA 1
ATOM 2269 C C . THR A 1 307 ? -46.147 -23.567 5.756 1.00 119.68 307 THR A C 1
ATOM 2270 O O . THR A 1 307 ? -45.711 -24.147 4.762 1.00 121.15 307 THR A O 1
ATOM 2274 N N . LYS A 1 308 ? -45.545 -22.520 6.310 1.00 126.83 308 LYS A N 1
ATOM 2275 C CA . LYS A 1 308 ? -44.331 -21.943 5.751 1.00 136.71 308 LYS A CA 1
ATOM 2276 C C . LYS A 1 308 ? -43.101 -22.481 6.474 1.00 137.18 308 LYS A C 1
ATOM 2277 O O . LYS A 1 308 ? -43.093 -22.582 7.703 1.00 136.59 308 LYS A O 1
ATOM 2283 N N . PRO A 1 309 ? -42.061 -22.844 5.708 1.00 136.15 309 PRO A N 1
ATOM 2284 C CA . PRO A 1 309 ? -40.848 -23.477 6.239 1.00 129.17 309 PRO A CA 1
ATOM 2285 C C . PRO A 1 309 ? -40.146 -22.642 7.309 1.00 127.95 309 PRO A C 1
ATOM 2286 O O . PRO A 1 309 ? -40.399 -21.444 7.443 1.00 127.90 309 PRO A O 1
ATOM 2290 N N . LYS A 1 310 ? -39.259 -23.289 8.057 1.00 121.54 310 LYS A N 1
ATOM 2291 C CA . LYS A 1 310 ? -38.564 -22.656 9.170 1.00 117.93 310 LYS A CA 1
ATOM 2292 C C . LYS A 1 310 ? -37.069 -22.526 8.886 1.00 117.91 310 LYS A C 1
ATOM 2293 O O . LYS A 1 310 ? -36.300 -23.448 9.160 1.00 118.02 310 LYS A O 1
ATOM 2299 N N . ARG A 1 311 ? -36.660 -21.392 8.323 1.00 110.72 311 ARG A N 1
ATOM 2300 C CA . ARG A 1 311 ? -35.245 -21.156 8.056 1.00 110.67 311 ARG A CA 1
ATOM 2301 C C . ARG A 1 311 ? -34.501 -20.888 9.365 1.00 105.66 311 ARG A C 1
ATOM 2302 O O . ARG A 1 311 ? -34.890 -20.023 10.149 1.00 103.37 311 ARG A O 1
ATOM 2310 N N . ASN A 1 312 ? -33.440 -21.653 9.606 1.00 101.30 312 ASN A N 1
ATOM 2311 C CA . ASN A 1 312 ? -32.670 -21.529 10.838 1.00 95.94 312 ASN A CA 1
ATOM 2312 C C . ASN A 1 312 ? -31.203 -21.216 10.576 1.00 94.99 312 ASN A C 1
ATOM 2313 O O . ASN A 1 312 ? -30.675 -21.522 9.507 1.00 101.76 312 ASN A O 1
ATOM 2318 N N . ILE A 1 313 ? -30.544 -20.617 11.563 1.00 86.20 313 ILE A N 1
ATOM 2319 C CA . ILE A 1 313 ? -29.134 -20.265 11.438 1.00 81.65 313 ILE A CA 1
ATOM 2320 C C . ILE A 1 313 ? -28.263 -21.217 12.256 1.00 79.40 313 ILE A C 1
ATOM 2321 O O . ILE A 1 313 ? -28.401 -21.306 13.470 1.00 81.93 313 ILE A O 1
ATOM 2326 N N . LEU A 1 314 ? -27.365 -21.931 11.588 1.00 79.49 314 LEU A 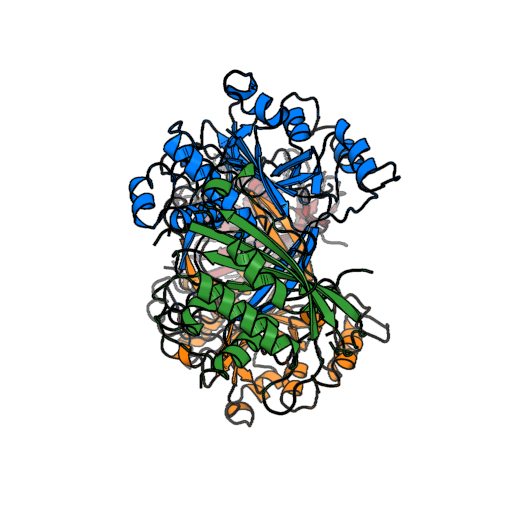N 1
ATOM 2327 C CA . LEU A 1 314 ? -26.512 -22.901 12.266 1.00 75.73 314 LEU A CA 1
ATOM 2328 C C . LEU A 1 314 ? -25.340 -22.201 12.940 1.00 77.87 314 LEU A C 1
ATOM 2329 O O . LEU A 1 314 ? -24.786 -21.246 12.398 1.00 83.08 314 LEU A O 1
ATOM 2334 N N . ALA A 1 315 ? -24.973 -22.666 14.130 1.00 76.99 315 ALA A N 1
ATOM 2335 C CA . ALA A 1 315 ? -23.863 -22.068 14.860 1.00 69.55 315 ALA A CA 1
ATOM 2336 C C . ALA A 1 315 ? -23.093 -23.111 15.661 1.00 74.84 315 ALA A C 1
ATOM 2337 O O . ALA A 1 315 ? -23.644 -24.142 16.053 1.00 76.65 315 ALA A O 1
ATOM 2339 N N . LEU A 1 316 ? -21.812 -22.835 15.887 1.00 69.58 316 LEU A N 1
ATOM 2340 C CA . LEU A 1 316 ? -20.960 -23.710 16.682 1.00 69.01 316 LEU A CA 1
ATOM 2341 C C . LEU A 1 316 ? -21.115 -23.384 18.159 1.00 67.18 316 LEU A C 1
ATOM 2342 O O . LEU A 1 316 ? -20.980 -22.230 18.559 1.00 66.92 316 LEU A O 1
ATOM 2347 N N . THR A 1 317 ? -21.389 -24.397 18.972 1.00 77.57 317 THR A N 1
ATOM 2348 C CA . THR A 1 317 ? -21.585 -24.171 20.398 1.00 73.23 317 THR A CA 1
ATOM 2349 C C . THR A 1 317 ? -20.309 -23.705 21.085 1.00 74.69 317 THR A C 1
ATOM 2350 O O . THR A 1 317 ? -19.205 -23.883 20.568 1.00 76.72 317 THR A O 1
ATOM 2354 N N . GLU A 1 318 ? -20.483 -23.112 22.261 1.00 69.47 318 GLU A N 1
ATOM 2355 C CA . GLU A 1 318 ? -19.370 -22.698 23.100 1.00 64.62 318 GLU A CA 1
ATOM 2356 C C . GLU A 1 318 ? -18.523 -23.909 23.476 1.00 68.30 318 GLU A C 1
ATOM 2357 O O . GLU A 1 318 ? -19.049 -24.928 23.918 1.00 85.96 318 GLU A O 1
ATOM 2363 N N . GLY A 1 319 ? -17.212 -23.794 23.311 1.00 66.12 319 GLY A N 1
ATOM 2364 C CA . GLY A 1 319 ? -16.323 -24.896 23.624 1.00 76.40 319 GLY A CA 1
ATOM 2365 C C . GLY A 1 319 ? -15.777 -25.593 22.393 1.00 79.19 319 GLY A C 1
ATOM 2366 O O . GLY A 1 319 ? -14.926 -26.473 22.503 1.00 74.98 319 GLY A O 1
ATOM 2367 N N . SER A 1 320 ? -16.264 -25.201 21.219 1.00 76.88 320 SER A N 1
ATOM 2368 C CA . SER A 1 320 ? -15.759 -25.747 19.964 1.00 73.32 320 SER A CA 1
ATOM 2369 C C . SER A 1 320 ? -14.323 -25.296 19.742 1.00 82.53 320 SER A C 1
ATOM 2370 O O . SER A 1 320 ? -13.952 -24.184 20.113 1.00 90.80 320 SER A O 1
ATOM 2373 N N . ILE A 1 321 ? -13.512 -26.169 19.157 1.00 85.45 321 ILE A N 1
ATOM 2374 C CA . ILE A 1 321 ? -12.112 -25.854 18.897 1.00 87.88 321 ILE A CA 1
ATOM 2375 C C . ILE A 1 321 ? -11.892 -25.507 17.426 1.00 90.16 321 ILE A C 1
ATOM 2376 O O . ILE A 1 321 ? -12.312 -26.245 16.535 1.00 93.79 321 ILE A O 1
ATOM 2381 N N . VAL A 1 322 ? -11.241 -24.375 17.178 1.00 93.82 322 VAL A N 1
ATOM 2382 C CA . VAL A 1 322 ? -10.891 -23.976 15.823 1.00 96.72 322 VAL A CA 1
ATOM 2383 C C . VAL A 1 322 ? -9.402 -23.663 15.732 1.00 100.54 322 VAL A C 1
ATOM 2384 O O . VAL A 1 322 ? -8.800 -23.178 16.688 1.00 97.09 322 VAL A O 1
ATOM 2388 N N . LYS A 1 323 ? -8.809 -23.967 14.584 1.00 112.93 323 LYS A N 1
ATOM 2389 C CA . LYS A 1 323 ? -7.396 -23.697 14.363 1.00 113.62 323 LYS A CA 1
ATOM 2390 C C . LYS A 1 323 ? -7.237 -22.279 13.821 1.00 105.52 323 LYS A C 1
ATOM 2391 O O . LYS A 1 323 ? -8.183 -21.713 13.270 1.00 97.49 323 LYS A O 1
ATOM 2397 N N . ASN A 1 324 ? -6.049 -21.708 14.006 1.00 108.80 324 ASN A N 1
ATOM 2398 C CA . ASN A 1 324 ? -5.709 -20.385 13.486 1.00 118.52 324 ASN A CA 1
ATOM 2399 C C . ASN A 1 324 ? -6.545 -19.267 14.110 1.00 114.04 324 ASN A C 1
ATOM 2400 O O . ASN A 1 324 ? -6.135 -18.654 15.097 1.00 111.85 324 ASN A O 1
ATOM 2405 N N . ASP A 1 325 ? -7.719 -19.010 13.537 1.00 103.63 325 ASP A N 1
ATOM 2406 C CA . ASP A 1 325 ? -8.545 -17.888 13.969 1.00 100.28 325 ASP A CA 1
ATOM 2407 C C . ASP A 1 325 ? -9.964 -17.972 13.407 1.00 106.17 325 ASP A C 1
ATOM 2408 O O . ASP A 1 325 ? -10.160 -18.258 12.225 1.00 96.43 325 ASP A O 1
ATOM 2413 N N . PHE A 1 326 ? -10.949 -17.747 14.272 1.00 100.68 326 PHE A N 1
ATOM 2414 C CA . PHE A 1 326 ? -12.351 -17.722 13.868 1.00 98.73 326 PHE A CA 1
ATOM 2415 C C . PHE A 1 326 ? -12.867 -16.278 13.849 1.00 99.55 326 PHE A C 1
ATOM 2416 O O . PHE A 1 326 ? -12.830 -15.588 14.868 1.00 108.51 326 PHE A O 1
ATOM 2424 N N . ILE A 1 327 ? -13.343 -15.824 12.693 1.00 89.30 327 ILE A N 1
ATOM 2425 C CA . ILE A 1 327 ? -13.811 -14.445 12.540 1.00 99.74 327 ILE A CA 1
ATOM 2426 C C . ILE A 1 327 ? -15.278 -14.292 12.934 1.00 91.55 327 ILE A C 1
ATOM 2427 O O . ILE A 1 327 ? -15.618 -13.473 13.788 1.00 91.49 327 ILE A O 1
ATOM 2432 N N . GLY A 1 328 ? -16.145 -15.071 12.295 1.00 81.38 328 GLY A N 1
ATOM 2433 C CA . GLY A 1 328 ? -17.564 -15.043 12.598 1.00 76.60 328 GLY A CA 1
ATOM 2434 C C . GLY A 1 328 ? -18.362 -14.171 11.652 1.00 79.28 328 GLY A C 1
ATOM 2435 O O . GLY A 1 328 ? -17.825 -13.647 10.677 1.00 101.42 328 GLY A O 1
ATOM 2436 N N . ASP A 1 329 ? -19.646 -13.998 11.956 1.00 74.62 329 ASP A N 1
ATOM 2437 C CA . ASP A 1 329 ? -20.548 -13.234 11.100 1.00 91.35 329 ASP A CA 1
ATOM 2438 C C . ASP A 1 329 ? -21.784 -12.784 11.881 1.00 88.86 329 ASP A C 1
ATOM 2439 O O . ASP A 1 329 ? -22.015 -13.239 12.997 1.00 90.42 329 ASP A O 1
ATOM 2444 N N . VAL A 1 330 ? -22.567 -11.880 11.297 1.00 86.18 330 VAL A N 1
ATOM 2445 C CA . VAL A 1 330 ? -23.791 -11.391 11.928 1.00 81.36 330 VAL A CA 1
ATOM 2446 C C . VAL A 1 330 ? -24.947 -11.411 10.930 1.00 82.31 330 VAL A C 1
ATOM 2447 O O . VAL A 1 330 ? -25.127 -10.466 10.164 1.00 103.56 330 VAL A O 1
ATOM 2451 N N . LYS A 1 331 ? -25.726 -12.488 10.938 1.00 81.51 331 LYS A N 1
ATOM 2452 C CA . LYS A 1 331 ? -26.832 -12.647 9.993 1.00 94.43 331 LYS A CA 1
ATOM 2453 C C . LYS A 1 331 ? -27.931 -11.603 10.194 1.00 95.57 331 LYS A C 1
ATOM 2454 O O . LYS A 1 331 ? -27.912 -10.849 11.164 1.00 103.40 331 LYS A O 1
ATOM 2460 N N . ASP A 1 332 ? -28.871 -11.547 9.254 1.00 112.31 332 ASP A N 1
ATOM 2461 C CA . ASP A 1 332 ? -30.008 -10.634 9.354 1.00 110.58 332 ASP A CA 1
ATOM 2462 C C . ASP A 1 332 ? -31.296 -11.292 8.870 1.00 111.26 332 ASP A C 1
ATOM 2463 O O . ASP A 1 332 ? -32.320 -10.627 8.713 1.00 106.53 332 ASP A O 1
ATOM 2468 N N . VAL A 1 356 ? -33.738 -7.322 12.602 1.00 113.89 356 VAL A N 1
ATOM 2469 C CA . VAL A 1 356 ? -33.346 -8.369 13.539 1.00 109.36 356 VAL A CA 1
ATOM 2470 C C . VAL A 1 356 ? -31.953 -8.904 13.210 1.00 107.50 356 VAL A C 1
ATOM 2471 O O . VAL A 1 356 ? -31.705 -9.383 12.103 1.00 107.94 356 VAL A O 1
ATOM 2475 N N . TYR A 1 357 ? -31.049 -8.819 14.182 1.00 99.64 357 TYR A N 1
ATOM 2476 C CA . TYR A 1 357 ? -29.666 -9.246 13.993 1.00 93.03 357 TYR A CA 1
ATOM 2477 C C . TYR A 1 357 ? -29.389 -10.566 14.711 1.00 98.14 357 TYR A C 1
ATOM 2478 O O . TYR A 1 357 ? -30.045 -10.892 15.703 1.00 100.55 357 TYR A O 1
ATOM 2487 N N . THR A 1 358 ? -28.410 -11.318 14.215 1.00 83.03 358 THR A N 1
ATOM 2488 C CA . THR A 1 358 ? -28.016 -12.578 14.839 1.00 74.83 358 THR A CA 1
ATOM 2489 C C . THR A 1 358 ? -26.496 -12.657 14.961 1.00 70.74 358 THR A C 1
ATOM 2490 O O . THR A 1 358 ? -25.818 -13.125 14.051 1.00 79.28 358 THR A O 1
ATOM 2494 N N . HIS A 1 359 ? -25.971 -12.209 16.097 1.00 77.28 359 HIS A N 1
ATOM 2495 C CA . HIS A 1 359 ? -24.528 -12.094 16.291 1.00 72.32 359 HIS A CA 1
ATOM 2496 C C . HIS A 1 359 ? -23.841 -13.446 16.417 1.00 75.13 359 HIS A C 1
ATOM 2497 O O . HIS A 1 359 ? -24.274 -14.304 17.185 1.00 76.25 359 HIS A O 1
ATOM 2504 N N . GLY A 1 360 ? -22.766 -13.626 15.657 1.00 81.36 360 GLY A N 1
ATOM 2505 C CA . GLY A 1 360 ? -22.036 -14.880 15.656 1.00 81.09 360 GLY A CA 1
ATOM 2506 C C . GLY A 1 360 ? -20.526 -14.724 15.696 1.00 79.25 360 GLY A C 1
ATOM 2507 O O . GLY A 1 360 ? -19.807 -15.600 15.221 1.00 77.00 360 GLY A O 1
ATOM 2508 N N . LYS A 1 361 ? -20.043 -13.611 16.246 1.00 70.17 361 LYS A N 1
ATOM 2509 C CA . LYS A 1 361 ? -18.607 -13.413 16.436 1.00 72.63 361 LYS A CA 1
ATOM 2510 C C . LYS A 1 361 ? -18.217 -13.618 17.899 1.00 85.88 361 LYS A C 1
ATOM 2511 O O . LYS A 1 361 ? -18.293 -12.691 18.706 1.00 81.53 361 LYS A O 1
ATOM 2517 N N . PRO A 1 362 ? -17.798 -14.845 18.241 1.00 78.31 362 PRO A N 1
ATOM 2518 C CA . PRO A 1 362 ? -17.505 -15.235 19.621 1.00 74.02 362 PRO A CA 1
ATOM 2519 C C . PRO A 1 362 ? -16.077 -14.924 20.051 1.00 74.08 362 PRO A C 1
ATOM 2520 O O . PRO A 1 362 ? -15.138 -15.072 19.270 1.00 88.93 362 PRO A O 1
ATOM 2524 N N . ILE A 1 363 ? -15.926 -14.473 21.288 1.00 77.16 363 ILE A N 1
ATOM 2525 C CA . ILE A 1 363 ? -14.611 -14.312 21.889 1.00 75.84 363 ILE A CA 1
ATOM 2526 C C . ILE A 1 363 ? -13.880 -15.644 21.962 1.00 74.84 363 ILE A C 1
ATOM 2527 O O . ILE A 1 363 ? -14.387 -16.609 22.528 1.00 79.50 363 ILE A O 1
ATOM 2532 N N . LEU A 1 364 ? -12.705 -15.698 21.344 1.00 84.29 364 LEU A N 1
ATOM 2533 C CA . LEU A 1 364 ? -11.911 -16.917 21.318 1.00 79.12 364 LEU A CA 1
ATOM 2534 C C . LEU A 1 364 ? -10.938 -16.956 22.484 1.00 82.74 364 LEU A C 1
ATOM 2535 O O . LEU A 1 364 ? -10.518 -15.918 22.993 1.00 88.72 364 LEU A O 1
ATOM 2540 N N . LEU A 1 365 ? -10.568 -18.163 22.887 1.00 79.46 365 LEU A N 1
ATOM 2541 C CA . LEU A 1 365 ? -9.693 -18.350 24.031 1.00 88.72 365 LEU A CA 1
ATOM 2542 C C . LEU A 1 365 ? -8.627 -19.384 23.701 1.00 99.25 365 LEU A C 1
ATOM 2543 O O . LEU A 1 365 ? -8.945 -20.552 23.505 1.00 102.54 365 LEU A O 1
ATOM 2548 N N . PRO A 1 366 ? -7.356 -18.957 23.657 1.00 103.52 366 PRO A N 1
ATOM 2549 C CA . PRO A 1 366 ? -6.244 -19.794 23.187 1.00 102.60 366 PRO A CA 1
ATOM 2550 C C . PRO A 1 366 ? -6.223 -21.188 23.811 1.00 97.70 366 PRO A C 1
ATOM 2551 O O . PRO A 1 366 ? -6.308 -21.338 25.029 1.00 101.62 366 PRO A O 1
ATOM 2555 N N . PHE A 1 367 ? -6.116 -22.197 22.953 1.00 106.78 367 PHE A N 1
ATOM 2556 C CA . PHE A 1 367 ? -6.192 -23.593 23.357 1.00 115.47 367 PHE A CA 1
ATOM 2557 C C . PHE A 1 367 ? -5.092 -24.445 22.722 1.00 118.67 367 PHE A C 1
ATOM 2558 O O . PHE A 1 367 ? -4.765 -24.308 21.523 1.00 115.84 367 PHE A O 1
ATOM 2566 N N . ASN A 1 368 ? -4.536 -25.325 23.552 1.00 118.90 368 ASN A N 1
ATOM 2567 C CA . ASN A 1 368 ? -3.548 -26.309 23.135 1.00 123.48 368 ASN A CA 1
ATOM 2568 C C . ASN A 1 368 ? -3.967 -27.719 23.544 1.00 125.58 368 ASN A C 1
ATOM 2569 O O . ASN A 1 368 ? -4.294 -27.958 24.708 1.00 129.70 368 ASN A O 1
ATOM 2574 N N . PRO A 1 369 ? -3.942 -28.661 22.587 1.00 121.54 369 PRO A N 1
ATOM 2575 C CA . PRO A 1 369 ? -4.255 -30.072 22.844 1.00 117.79 369 PRO A CA 1
ATOM 2576 C C . PRO A 1 369 ? -3.264 -30.721 23.809 1.00 118.77 369 PRO A C 1
ATOM 2577 O O . PRO A 1 369 ? -2.431 -31.514 23.367 1.00 101.80 369 PRO A O 1
ATOM 2581 N N . MET B 1 1 ? -58.546 -50.131 7.587 1.00 137.61 1 MET B N 1
ATOM 2582 C CA . MET B 1 1 ? -57.372 -49.829 8.396 1.00 130.72 1 MET B CA 1
ATOM 2583 C C . MET B 1 1 ? -56.757 -51.084 8.999 1.00 117.99 1 MET B C 1
ATOM 2584 O O . MET B 1 1 ? -57.450 -51.884 9.627 1.00 118.62 1 MET B O 1
ATOM 2589 N N . LYS B 1 2 ? -55.450 -51.242 8.829 1.00 108.65 2 LYS B N 1
ATOM 2590 C CA . LYS B 1 2 ? -54.767 -52.416 9.353 1.00 117.00 2 LYS B CA 1
ATOM 2591 C C . LYS B 1 2 ? -53.674 -52.034 10.345 1.00 113.74 2 LYS B C 1
ATOM 2592 O O . LYS B 1 2 ? -53.203 -50.900 10.358 1.00 111.97 2 LYS B O 1
ATOM 2598 N N . MET B 1 3 ? -53.289 -52.986 11.188 1.00 107.41 3 MET B N 1
ATOM 2599 C CA . MET B 1 3 ? -52.215 -52.772 12.149 1.00 98.54 3 MET B CA 1
ATOM 2600 C C . MET B 1 3 ? -50.981 -53.576 11.759 1.00 92.68 3 MET B C 1
ATOM 2601 O O . MET B 1 3 ? -51.082 -54.752 11.425 1.00 113.20 3 MET B O 1
ATOM 2606 N N . VAL B 1 4 ? -49.816 -52.943 11.811 1.00 79.08 4 VAL B N 1
ATOM 2607 C CA . VAL B 1 4 ? -48.561 -53.642 11.573 1.00 85.67 4 VAL B CA 1
ATOM 2608 C C . VAL B 1 4 ? -47.832 -53.863 12.893 1.00 88.17 4 VAL B C 1
ATOM 2609 O O . VAL B 1 4 ? -47.606 -52.918 13.647 1.00 86.54 4 VAL B O 1
ATOM 2613 N N . VAL B 1 5 ? -47.480 -55.114 13.174 1.00 82.03 5 VAL B N 1
ATOM 2614 C CA . VAL B 1 5 ? -46.787 -55.460 14.411 1.00 79.41 5 VAL B CA 1
ATOM 2615 C C . VAL B 1 5 ? -45.373 -55.952 14.117 1.00 81.03 5 VAL B C 1
ATOM 2616 O O . VAL B 1 5 ? -45.175 -56.896 13.351 1.00 86.03 5 VAL B O 1
ATOM 2620 N N . LEU B 1 6 ? -44.393 -55.292 14.725 1.00 82.24 6 LEU B N 1
ATOM 2621 C CA . LEU B 1 6 ? -42.988 -55.634 14.539 1.00 83.73 6 LEU B CA 1
ATOM 2622 C C . LEU B 1 6 ? -42.384 -56.202 15.818 1.00 81.08 6 LEU B C 1
ATOM 2623 O O . LEU B 1 6 ? -42.305 -55.518 16.836 1.00 78.84 6 LEU B O 1
ATOM 2628 N N . LYS B 1 7 ? -41.969 -57.462 15.757 1.00 86.76 7 LYS B N 1
ATOM 2629 C CA . LYS B 1 7 ? -41.319 -58.119 16.885 1.00 86.22 7 LYS B CA 1
ATOM 2630 C C . LYS B 1 7 ? -39.805 -58.058 16.725 1.00 83.90 7 LYS B C 1
ATOM 2631 O O . LYS B 1 7 ? -39.250 -58.716 15.847 1.00 86.08 7 LYS B O 1
ATOM 2637 N N . PRO B 1 8 ? -39.131 -57.258 17.567 1.00 83.17 8 PRO B N 1
ATOM 2638 C CA . PRO B 1 8 ? -37.674 -57.110 17.469 1.00 82.54 8 PRO B CA 1
ATOM 2639 C C . PRO B 1 8 ? -36.959 -58.436 17.694 1.00 85.46 8 PRO B C 1
ATOM 2640 O O . PRO B 1 8 ? -37.486 -59.292 18.403 1.00 86.99 8 PRO B O 1
ATOM 2644 N N . LYS B 1 9 ? -35.790 -58.614 17.084 1.00 88.33 9 LYS B N 1
ATOM 2645 C CA . LYS B 1 9 ? -35.046 -59.860 17.237 1.00 99.51 9 LYS B CA 1
ATOM 2646 C C . LYS B 1 9 ? -34.352 -59.905 18.603 1.00 99.65 9 LYS B C 1
ATOM 2647 O O . LYS B 1 9 ? -34.412 -58.941 19.366 1.00 99.44 9 LYS B O 1
ATOM 2653 N N . ILE B 1 10 ? -33.693 -61.021 18.901 1.00 100.61 10 ILE B N 1
ATOM 2654 C CA . ILE B 1 10 ? -33.273 -61.340 20.264 1.00 106.60 10 ILE B CA 1
ATOM 2655 C C . ILE B 1 10 ? -32.223 -60.382 20.826 1.00 115.62 10 ILE B C 1
ATOM 2656 O O . ILE B 1 10 ? -32.374 -59.872 21.938 1.00 125.09 10 ILE B O 1
ATOM 2661 N N . ASN B 1 11 ? -31.160 -60.140 20.067 1.00 105.56 11 ASN B N 1
ATOM 2662 C CA . ASN B 1 11 ? -30.101 -59.239 20.512 1.00 102.08 11 ASN B CA 1
ATOM 2663 C C . ASN B 1 11 ? -30.092 -57.925 19.741 1.00 102.88 11 ASN B C 1
ATOM 2664 O O . ASN B 1 11 ? -29.044 -57.302 19.567 1.00 106.69 11 ASN B O 1
ATOM 2669 N N . SER B 1 12 ? -31.263 -57.511 19.274 1.00 94.74 12 SER B N 1
ATOM 2670 C CA . SER B 1 12 ? -31.376 -56.303 18.469 1.00 88.78 12 SER B CA 1
ATOM 2671 C C . SER B 1 12 ? -31.339 -55.026 19.308 1.00 92.77 12 SER B C 1
ATOM 2672 O O . SER B 1 12 ? -31.733 -55.024 20.474 1.00 100.68 12 SER B O 1
ATOM 2675 N N . LYS B 1 13 ? -30.859 -53.946 18.697 1.00 87.06 13 LYS B N 1
ATOM 2676 C CA . LYS B 1 13 ? -30.839 -52.629 19.324 1.00 80.87 13 LYS B CA 1
ATOM 2677 C C . LYS B 1 13 ? -31.164 -51.550 18.294 1.00 84.89 13 LYS B C 1
ATOM 2678 O O . LYS B 1 13 ? -30.746 -51.631 17.139 1.00 84.19 13 LYS B O 1
ATOM 2684 N N . PHE B 1 14 ? -31.926 -50.547 18.717 1.00 78.36 14 PHE B N 1
ATOM 2685 C CA . PHE B 1 14 ? -32.457 -49.554 17.791 1.00 75.55 14 PHE B CA 1
ATOM 2686 C C . PHE B 1 14 ? -31.957 -48.137 18.046 1.00 81.49 14 PHE B C 1
ATOM 2687 O O . PHE B 1 14 ? -31.596 -47.782 19.166 1.00 86.44 14 PHE B O 1
ATOM 2695 N N . HIS B 1 15 ? -31.950 -47.329 16.991 1.00 91.81 15 HIS B N 1
ATOM 2696 C CA . HIS B 1 15 ? -31.523 -45.938 17.075 1.00 78.85 15 HIS B CA 1
ATOM 2697 C C . HIS B 1 15 ? -32.540 -45.022 16.402 1.00 85.03 15 HIS B C 1
ATOM 2698 O O . HIS B 1 15 ? -32.715 -45.066 15.185 1.00 90.38 15 HIS B O 1
ATOM 2705 N N . PHE B 1 16 ? -33.214 -44.198 17.198 1.00 91.12 16 PHE B N 1
ATOM 2706 C CA . PHE B 1 16 ? -34.225 -43.282 16.680 1.00 83.01 16 PHE B CA 1
ATOM 2707 C C . PHE B 1 16 ? -33.777 -41.831 16.833 1.00 86.07 16 PHE B C 1
ATOM 2708 O O . PHE B 1 16 ? -33.578 -41.122 15.845 1.00 83.22 16 PHE B O 1
ATOM 2716 N N . LYS B 1 26 ? -39.215 -39.532 23.509 1.00 109.14 26 LYS B N 1
ATOM 2717 C CA . LYS B 1 26 ? -39.270 -39.406 22.058 1.00 104.64 26 LYS B CA 1
ATOM 2718 C C . LYS B 1 26 ? -39.489 -40.769 21.403 1.00 119.23 26 LYS B C 1
ATOM 2719 O O . LYS B 1 26 ? -38.946 -41.780 21.852 1.00 128.16 26 LYS B O 1
ATOM 2725 N N . ILE B 1 27 ? -40.284 -40.789 20.337 1.00 114.49 27 ILE B N 1
ATOM 2726 C CA . ILE B 1 27 ? -40.573 -42.024 19.614 1.00 103.48 27 ILE B CA 1
ATOM 2727 C C . ILE B 1 27 ? -40.265 -41.893 18.126 1.00 93.83 27 ILE B C 1
ATOM 2728 O O . ILE B 1 27 ? -39.947 -40.807 17.641 1.00 94.72 27 ILE B O 1
ATOM 2733 N N . PHE B 1 28 ? -40.359 -43.010 17.411 1.00 89.26 28 PHE B N 1
ATOM 2734 C CA . PHE B 1 28 ? -40.111 -43.046 15.973 1.00 80.29 28 PHE B CA 1
ATOM 2735 C C . PHE B 1 28 ? -41.296 -42.454 15.218 1.00 85.00 28 PHE B C 1
ATOM 2736 O O . PHE B 1 28 ? -42.369 -43.057 15.158 1.00 85.98 28 PHE B O 1
ATOM 2744 N N . HIS B 1 29 ? -41.102 -41.269 14.650 1.00 83.16 29 HIS B N 1
ATOM 2745 C CA . HIS B 1 29 ? -42.197 -40.543 14.021 1.00 77.71 29 HIS B CA 1
ATOM 2746 C C . HIS B 1 29 ? -42.649 -41.199 12.720 1.00 84.97 29 HIS B C 1
ATOM 2747 O O . HIS B 1 29 ? -41.867 -41.855 12.028 1.00 79.38 29 HIS B O 1
ATOM 2754 N N . SER B 1 30 ? -43.918 -40.988 12.387 1.00 81.28 30 SER B N 1
ATOM 2755 C CA . SER B 1 30 ? -44.556 -41.670 11.270 1.00 79.59 30 SER B CA 1
ATOM 2756 C C . SER B 1 30 ? -43.942 -41.337 9.912 1.00 81.69 30 SER B C 1
ATOM 2757 O O . SER B 1 30 ? -44.009 -42.147 8.987 1.00 88.87 30 SER B O 1
ATOM 2760 N N . ASN B 1 31 ? -43.324 -40.165 9.794 1.00 75.03 31 ASN B N 1
ATOM 2761 C CA . ASN B 1 31 ? -42.702 -39.776 8.532 1.00 71.29 31 ASN B CA 1
ATOM 2762 C C . ASN B 1 31 ? -41.485 -40.638 8.214 1.00 73.96 31 ASN B C 1
ATOM 2763 O O . ASN B 1 31 ? -41.168 -40.878 7.044 1.00 83.73 31 ASN B O 1
ATOM 2768 N N . SER B 1 32 ? -40.809 -41.102 9.261 1.00 72.38 32 SER B N 1
ATOM 2769 C CA . SER B 1 32 ? -39.664 -41.994 9.106 1.00 79.94 32 SER B CA 1
ATOM 2770 C C . SER B 1 32 ? -40.129 -43.381 8.670 1.00 68.80 32 SER B C 1
ATOM 2771 O O . SER B 1 32 ? -39.451 -44.070 7.895 1.00 66.09 32 SER B O 1
ATOM 2774 N N . LEU B 1 33 ? -41.289 -43.784 9.182 1.00 68.62 33 LEU B N 1
ATOM 2775 C CA . LEU B 1 33 ? -41.941 -45.012 8.749 1.00 79.24 33 LEU B CA 1
ATOM 2776 C C . LEU B 1 33 ? -42.288 -44.926 7.267 1.00 84.11 33 LEU B C 1
ATOM 2777 O O . LEU B 1 33 ? -42.028 -45.856 6.503 1.00 80.57 33 LEU B O 1
ATOM 2782 N N . PHE B 1 34 ? -42.871 -43.798 6.870 1.00 74.08 34 PHE B N 1
ATOM 2783 C CA . PHE B 1 34 ? -43.214 -43.561 5.474 1.00 78.49 34 PHE B CA 1
ATOM 2784 C C . PHE B 1 34 ? -41.977 -43.621 4.591 1.00 77.28 34 PHE B C 1
ATOM 2785 O O . PHE B 1 34 ? -42.007 -44.199 3.504 1.00 85.56 34 PHE B O 1
ATOM 2793 N N . SER B 1 35 ? -40.893 -43.010 5.056 1.00 73.41 35 SER B N 1
ATOM 2794 C CA . SER B 1 35 ? -39.645 -43.029 4.308 1.00 76.47 35 SER B CA 1
ATOM 2795 C C . SER B 1 35 ? -39.122 -44.457 4.163 1.00 79.59 35 SER B C 1
ATOM 2796 O O . SER B 1 35 ? -38.533 -44.810 3.137 1.00 82.94 35 SER B O 1
ATOM 2799 N N . ALA B 1 36 ? -39.362 -45.279 5.183 1.00 79.09 36 ALA B N 1
ATOM 2800 C CA . ALA B 1 36 ? -38.967 -46.689 5.136 1.00 65.75 36 ALA B CA 1
ATOM 2801 C C . ALA B 1 36 ? -39.792 -47.467 4.109 1.00 86.29 36 ALA B C 1
ATOM 2802 O O . ALA B 1 36 ? -39.246 -48.202 3.273 1.00 92.72 36 ALA B O 1
ATOM 2804 N N . ILE B 1 37 ? -41.109 -47.289 4.172 1.00 85.59 37 ILE B N 1
ATOM 2805 C CA . ILE B 1 37 ? -42.033 -47.953 3.263 1.00 80.97 37 ILE B CA 1
ATOM 2806 C C . ILE B 1 37 ? -41.856 -47.451 1.827 1.00 82.06 37 ILE B C 1
ATOM 2807 O O . ILE B 1 37 ? -42.273 -48.109 0.876 1.00 104.85 37 ILE B O 1
ATOM 2812 N N . VAL B 1 38 ? -41.196 -46.309 1.664 1.00 76.28 38 VAL B N 1
ATOM 2813 C CA . VAL B 1 38 ? -40.951 -45.772 0.329 1.00 77.47 38 VAL B CA 1
ATOM 2814 C C . VAL B 1 38 ? -39.612 -46.283 -0.206 1.00 82.42 38 VAL B C 1
ATOM 2815 O O . VAL B 1 38 ? -39.502 -46.632 -1.384 1.00 93.29 38 VAL B O 1
ATOM 2819 N N . ASN B 1 39 ? -38.596 -46.355 0.650 1.00 80.15 39 ASN B N 1
ATOM 2820 C CA . ASN B 1 39 ? -37.314 -46.893 0.205 1.00 85.09 39 ASN B CA 1
ATOM 2821 C C . ASN B 1 39 ? -37.394 -48.394 -0.067 1.00 88.46 39 ASN B C 1
ATOM 2822 O O . ASN B 1 39 ? -36.633 -48.935 -0.879 1.00 85.77 39 ASN B O 1
ATOM 2827 N N . ASN B 1 40 ? -38.337 -49.059 0.593 1.00 88.78 40 ASN B N 1
ATOM 2828 C CA . ASN B 1 40 ? 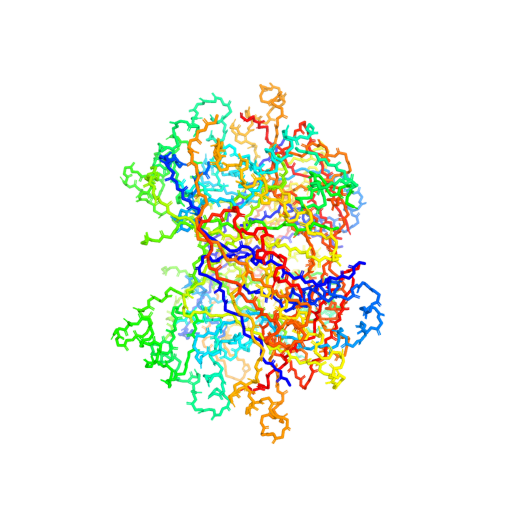-38.559 -50.476 0.339 1.00 96.15 40 ASN B CA 1
ATOM 2829 C C . ASN B 1 40 ? -39.335 -50.681 -0.954 1.00 94.29 40 ASN B C 1
ATOM 2830 O O . ASN B 1 40 ? -39.097 -51.638 -1.690 1.00 96.53 40 ASN B O 1
ATOM 2835 N N . TYR B 1 41 ? -40.263 -49.768 -1.221 1.00 87.09 41 TYR B N 1
ATOM 2836 C CA . TYR B 1 41 ? -40.993 -49.752 -2.478 1.00 81.22 41 TYR B CA 1
ATOM 2837 C C . TYR B 1 41 ? -40.029 -49.557 -3.643 1.00 84.31 41 TYR B C 1
ATOM 2838 O O . TYR B 1 41 ? -40.114 -50.258 -4.645 1.00 95.29 41 TYR B O 1
ATOM 2847 N N . ILE B 1 42 ? -39.125 -48.589 -3.515 1.00 89.88 42 ILE B N 1
ATOM 2848 C CA . ILE B 1 42 ? -38.097 -48.371 -4.530 1.00 85.58 42 ILE B CA 1
ATOM 2849 C C . ILE B 1 42 ? -37.201 -49.598 -4.664 1.00 89.96 42 ILE B C 1
ATOM 2850 O O . ILE B 1 42 ? -36.805 -49.972 -5.771 1.00 93.84 42 ILE B O 1
ATOM 2855 N N . LYS B 1 43 ? -36.891 -50.232 -3.537 1.00 94.47 43 LYS B N 1
ATOM 2856 C CA . LYS B 1 43 ? -36.044 -51.418 -3.568 1.00 97.94 43 LYS B CA 1
ATOM 2857 C C . LYS B 1 43 ? -36.710 -52.562 -4.336 1.00 106.19 43 LYS B C 1
ATOM 2858 O O . LYS B 1 43 ? -36.052 -53.281 -5.089 1.00 104.71 43 LYS B O 1
ATOM 2864 N N . LEU B 1 44 ? -38.019 -52.712 -4.153 1.00 102.18 44 LEU B N 1
ATOM 2865 C CA . LEU B 1 44 ? -38.760 -53.826 -4.741 1.00 98.76 44 LEU B CA 1
ATOM 2866 C C . LEU B 1 44 ? -39.248 -53.613 -6.170 1.00 101.85 44 LEU B C 1
ATOM 2867 O O . LEU B 1 44 ? -39.365 -54.572 -6.928 1.00 115.30 44 LEU B O 1
ATOM 2872 N N . TYR B 1 45 ? -39.556 -52.375 -6.540 1.00 98.43 45 TYR B N 1
ATOM 2873 C CA . TYR B 1 45 ? -40.204 -52.138 -7.826 1.00 85.44 45 TYR B CA 1
ATOM 2874 C C . TYR B 1 45 ? -39.569 -51.006 -8.622 1.00 93.56 45 TYR B C 1
ATOM 2875 O O . TYR B 1 45 ? -40.048 -50.657 -9.701 1.00 115.44 45 TYR B O 1
ATOM 2884 N N . GLY B 1 46 ? -38.500 -50.423 -8.093 1.00 93.75 46 GLY B N 1
ATOM 2885 C CA . GLY B 1 46 ? -37.785 -49.401 -8.830 1.00 95.75 46 GLY B CA 1
ATOM 2886 C C . GLY B 1 46 ? -38.410 -48.029 -8.676 1.00 95.06 46 GLY B C 1
ATOM 2887 O O . GLY B 1 46 ? -39.533 -47.895 -8.189 1.00 89.56 46 GLY B O 1
ATOM 2888 N N . ARG B 1 47 ? -37.683 -47.009 -9.118 1.00 102.06 47 ARG B N 1
ATOM 2889 C CA . ARG B 1 47 ? -38.121 -45.622 -9.000 1.00 115.34 47 ARG B CA 1
ATOM 2890 C C . ARG B 1 47 ? -39.229 -45.325 -10.010 1.00 120.04 47 ARG B C 1
ATOM 2891 O O . ARG B 1 47 ? -39.926 -44.314 -9.909 1.00 110.96 47 ARG B O 1
ATOM 2899 N N . GLU B 1 48 ? -39.383 -46.222 -10.981 1.00 126.65 48 GLU B N 1
ATOM 2900 C CA . GLU B 1 48 ? -40.323 -46.033 -12.079 1.00 122.08 48 GLU B CA 1
ATOM 2901 C C . GLU B 1 48 ? -41.771 -46.272 -11.659 1.00 118.24 48 GLU B C 1
ATOM 2902 O O . GLU B 1 48 ? -42.648 -45.453 -11.936 1.00 110.25 48 GLU B O 1
ATOM 2908 N N . ASP B 1 49 ? -42.020 -47.397 -10.996 1.00 114.41 49 ASP B N 1
ATOM 2909 C CA . ASP B 1 49 ? -43.379 -47.761 -10.612 1.00 105.50 49 ASP B CA 1
ATOM 2910 C C . ASP B 1 49 ? -43.863 -46.940 -9.420 1.00 115.12 49 ASP B C 1
ATOM 2911 O O . ASP B 1 49 ? -45.062 -46.880 -9.141 1.00 112.93 49 ASP B O 1
ATOM 2916 N N . LEU B 1 50 ? -42.931 -46.280 -8.738 1.00 114.32 50 LEU B N 1
ATOM 2917 C CA . LEU B 1 50 ? -43.278 -45.475 -7.573 1.00 115.79 50 LEU B CA 1
ATOM 2918 C C . LEU B 1 50 ? -43.918 -44.155 -7.972 1.00 116.80 50 LEU B C 1
ATOM 2919 O O . LEU B 1 50 ? -44.995 -43.809 -7.489 1.00 115.53 50 LEU B O 1
ATOM 2924 N N . GLU B 1 51 ? -43.259 -43.421 -8.861 1.00 118.94 51 GLU B N 1
ATOM 2925 C CA . GLU B 1 51 ? -43.775 -42.131 -9.299 1.00 126.66 51 GLU B CA 1
ATOM 2926 C C . GLU B 1 51 ? -44.924 -42.292 -10.296 1.00 125.53 51 GLU B C 1
ATOM 2927 O O . GLU B 1 51 ? -45.387 -41.315 -10.885 1.00 127.54 51 GLU B O 1
ATOM 2933 N N . LYS B 1 52 ? -45.396 -43.525 -10.458 1.00 124.39 52 LYS B N 1
ATOM 2934 C CA . LYS B 1 52 ? -46.588 -43.802 -11.249 1.00 121.56 52 LYS B CA 1
ATOM 2935 C C . LYS B 1 52 ? -47.779 -44.046 -10.321 1.00 120.33 52 LYS B C 1
ATOM 2936 O O . LYS B 1 52 ? -48.930 -44.097 -10.757 1.00 116.99 52 LYS B O 1
ATOM 2942 N N . ASN B 1 53 ? -47.492 -44.160 -9.028 1.00 127.67 53 ASN B N 1
ATOM 2943 C CA . ASN B 1 53 ? -48.523 -44.348 -8.013 1.00 128.89 53 ASN B CA 1
ATOM 2944 C C . ASN B 1 53 ? -48.227 -43.488 -6.796 1.00 116.21 53 ASN B C 1
ATOM 2945 O O . ASN B 1 53 ? -48.795 -43.690 -5.722 1.00 108.74 53 ASN B O 1
ATOM 2950 N N . ILE B 1 54 ? -47.335 -42.522 -6.982 1.00 112.91 54 ILE B N 1
ATOM 2951 C CA . ILE B 1 54 ? -46.849 -41.694 -5.890 1.00 99.41 54 ILE B CA 1
ATOM 2952 C C . ILE B 1 54 ? -47.953 -40.826 -5.289 1.00 106.92 54 ILE B C 1
ATOM 2953 O O . ILE B 1 54 ? -47.937 -40.545 -4.094 1.00 114.97 54 ILE B O 1
ATOM 2958 N N . GLU B 1 55 ? -48.928 -40.429 -6.104 1.00 109.59 55 GLU B N 1
ATOM 2959 C CA . GLU B 1 55 ? -49.980 -39.530 -5.639 1.00 115.41 55 GLU B CA 1
ATOM 2960 C C . GLU B 1 55 ? -51.014 -40.230 -4.760 1.00 114.40 55 GLU B C 1
ATOM 2961 O O . GLU B 1 55 ? -51.900 -39.583 -4.204 1.00 118.51 55 GLU B O 1
ATOM 2967 N N . LYS B 1 56 ? -50.897 -41.547 -4.629 1.00 115.90 56 LYS B N 1
ATOM 2968 C CA . LYS B 1 56 ? -51.837 -42.320 -3.821 1.00 121.55 56 LYS B CA 1
ATOM 2969 C C . LYS B 1 56 ? -51.092 -43.139 -2.775 1.00 118.29 56 LYS B C 1
ATOM 2970 O O . LYS B 1 56 ? -51.699 -43.739 -1.885 1.00 113.57 56 LYS B O 1
ATOM 2976 N N . ILE B 1 57 ? -49.768 -43.147 -2.890 1.00 118.44 57 ILE B N 1
ATOM 2977 C CA . ILE B 1 57 ? -48.911 -43.732 -1.871 1.00 106.33 57 ILE B CA 1
ATOM 2978 C C . ILE B 1 57 ? -48.611 -42.638 -0.851 1.00 104.51 57 ILE B C 1
ATOM 2979 O O . ILE B 1 57 ? -48.336 -42.920 0.316 1.00 96.96 57 ILE B O 1
ATOM 2984 N N . LYS B 1 58 ? -48.678 -41.387 -1.307 1.00 112.68 58 LYS B N 1
ATOM 2985 C CA . LYS B 1 58 ? -48.502 -40.226 -0.442 1.00 100.20 58 LYS B CA 1
ATOM 2986 C C . LYS B 1 58 ? -49.789 -39.878 0.296 1.00 102.13 58 LYS B C 1
ATOM 2987 O O . LYS B 1 58 ? -49.810 -38.957 1.114 1.00 119.31 58 LYS B O 1
ATOM 2993 N N . ASN B 1 59 ? -50.864 -40.604 0.006 1.00 94.86 59 ASN B N 1
ATOM 2994 C CA . ASN B 1 59 ? -52.137 -40.350 0.672 1.00 101.08 59 ASN B CA 1
ATOM 2995 C C . ASN B 1 59 ? -52.558 -41.492 1.577 1.00 95.51 59 ASN B C 1
ATOM 2996 O O . ASN B 1 59 ? -53.740 -41.650 1.884 1.00 92.90 59 ASN B O 1
ATOM 3001 N N . ILE B 1 60 ? -51.577 -42.265 2.026 1.00 98.64 60 ILE B N 1
ATOM 3002 C CA . ILE B 1 60 ? -51.813 -43.266 3.055 1.00 96.04 60 ILE B CA 1
ATOM 3003 C C . ILE B 1 60 ? -51.730 -42.590 4.416 1.00 97.79 60 ILE B C 1
ATOM 3004 O O . ILE B 1 60 ? -51.120 -41.528 4.555 1.00 96.84 60 ILE B O 1
ATOM 3009 N N . ARG B 1 61 ? -52.359 -43.188 5.419 1.00 98.80 61 ARG B N 1
ATOM 3010 C CA . ARG B 1 61 ? -52.363 -42.584 6.741 1.00 93.44 61 ARG B CA 1
ATOM 3011 C C . ARG B 1 61 ? -51.623 -43.464 7.735 1.00 94.76 61 ARG B C 1
ATOM 3012 O O . ARG B 1 61 ? -51.885 -44.662 7.852 1.00 98.93 61 ARG B O 1
ATOM 3020 N N . LEU B 1 62 ? -50.688 -42.849 8.447 1.00 92.90 62 LEU B N 1
ATOM 3021 C CA . LEU B 1 62 ? -49.807 -43.572 9.344 1.00 81.15 62 LEU B CA 1
ATOM 3022 C C . LEU B 1 62 ? -49.899 -43.070 10.774 1.00 81.14 62 LEU B C 1
ATOM 3023 O O . LEU B 1 62 ? -50.194 -41.902 11.025 1.00 88.03 62 LEU B O 1
ATOM 3028 N N . SER B 1 63 ? -49.654 -43.977 11.708 1.00 77.03 63 SER B N 1
ATOM 3029 C CA . SER B 1 63 ? -49.392 -43.605 13.084 1.00 76.69 63 SER B CA 1
ATOM 3030 C C . SER B 1 63 ? -47.897 -43.759 13.303 1.00 79.48 63 SER B C 1
ATOM 3031 O O . SER B 1 63 ? -47.209 -44.372 12.488 1.00 76.59 63 SER B O 1
ATOM 3034 N N . SER B 1 64 ? -47.387 -43.211 14.398 1.00 86.94 64 SER B N 1
ATOM 3035 C CA . SER B 1 64 ? -45.974 -43.361 14.704 1.00 77.67 64 SER B CA 1
ATOM 3036 C C . SER B 1 64 ? -45.717 -44.752 15.272 1.00 71.76 64 SER B C 1
ATOM 3037 O O . SER B 1 64 ? -46.650 -45.528 15.474 1.00 73.28 64 SER B O 1
ATOM 3040 N N . LEU B 1 65 ? -44.454 -45.068 15.530 1.00 67.16 65 LEU B N 1
ATOM 3041 C CA . LEU B 1 65 ? -44.099 -46.381 16.053 1.00 69.09 65 LEU B CA 1
ATOM 3042 C C . LEU B 1 65 ? -44.347 -46.464 17.558 1.00 73.93 65 LEU B C 1
ATOM 3043 O O . LEU B 1 65 ? -43.576 -45.936 18.361 1.00 88.74 65 LEU B O 1
ATOM 3048 N N . LEU B 1 66 ? -45.431 -47.137 17.926 1.00 67.07 66 LEU B N 1
ATOM 3049 C CA . LEU B 1 66 ? -45.854 -47.248 19.317 1.00 72.37 66 LEU B CA 1
ATOM 3050 C C . LEU B 1 66 ? -45.505 -48.601 19.925 1.00 78.38 66 LEU B C 1
ATOM 3051 O O . LEU B 1 66 ? -44.973 -49.485 19.251 1.00 82.38 66 LEU B O 1
ATOM 3056 N N . TYR B 1 67 ? -45.829 -48.758 21.204 1.00 79.75 67 TYR B N 1
ATOM 3057 C CA . TYR B 1 67 ? -45.433 -49.942 21.954 1.00 78.21 67 TYR B CA 1
ATOM 3058 C C . TYR B 1 67 ? -46.605 -50.863 22.284 1.00 78.38 67 TYR B C 1
ATOM 3059 O O . TYR B 1 67 ? -47.707 -50.413 22.596 1.00 80.02 67 TYR B O 1
ATOM 3068 N N . LYS B 1 68 ? -46.345 -52.163 22.205 1.00 84.37 68 LYS B N 1
ATOM 3069 C CA . LYS B 1 68 ? -47.345 -53.187 22.472 1.00 86.38 68 LYS B CA 1
ATOM 3070 C C . LYS B 1 68 ? -46.815 -54.202 23.486 1.00 97.83 68 LYS B C 1
ATOM 3071 O O . LYS B 1 68 ? -45.736 -54.767 23.303 1.00 98.74 68 LYS B O 1
ATOM 3077 N N . ILE B 1 69 ? -47.572 -54.419 24.557 1.00 98.41 69 ILE B N 1
ATOM 3078 C CA . ILE B 1 69 ? -47.222 -55.418 25.564 1.00 100.04 69 ILE B CA 1
ATOM 3079 C C . ILE B 1 69 ? -48.284 -56.513 25.583 1.00 105.08 69 ILE B C 1
ATOM 3080 O O . ILE B 1 69 ? -49.327 -56.362 26.223 1.00 107.27 69 ILE B O 1
ATOM 3085 N N . LYS B 1 70 ? -48.015 -57.598 24.860 1.00 100.88 70 LYS B N 1
ATOM 3086 C CA . LYS B 1 70 ? -48.973 -58.684 24.667 1.00 106.25 70 LYS B CA 1
ATOM 3087 C C . LYS B 1 70 ? -50.240 -58.153 24.010 1.00 100.72 70 LYS B C 1
ATOM 3088 O O . LYS B 1 70 ? -50.271 -57.935 22.802 1.00 103.64 70 LYS B O 1
ATOM 3094 N N . ASN B 1 71 ? -51.280 -57.934 24.807 1.00 99.21 71 ASN B N 1
ATOM 3095 C CA . ASN B 1 71 ? -52.523 -57.378 24.286 1.00 101.80 71 ASN B CA 1
ATOM 3096 C C . ASN B 1 71 ? -52.850 -56.021 24.895 1.00 104.53 71 ASN B C 1
ATOM 3097 O O . ASN B 1 71 ? -54.016 -55.690 25.117 1.00 107.79 71 ASN B O 1
ATOM 3102 N N . ILE B 1 72 ? -51.809 -55.237 25.153 1.00 101.88 72 ILE B N 1
ATOM 3103 C CA . ILE B 1 72 ? -51.968 -53.881 25.657 1.00 89.73 72 ILE B CA 1
ATOM 3104 C C . ILE B 1 72 ? -51.287 -52.921 24.697 1.00 98.68 72 ILE B C 1
ATOM 3105 O O . ILE B 1 72 ? -50.081 -53.008 24.471 1.00 101.87 72 ILE B O 1
ATOM 3110 N N . TYR B 1 73 ? -52.062 -52.003 24.132 1.00 93.65 73 TYR B N 1
ATOM 3111 C CA . TYR B 1 73 ? -51.546 -51.121 23.097 1.00 86.23 73 TYR B CA 1
ATOM 3112 C C . TYR B 1 73 ? -51.441 -49.685 23.584 1.00 88.88 73 TYR B C 1
ATOM 3113 O O . TYR B 1 73 ? -52.445 -49.042 23.883 1.00 96.23 73 TYR B O 1
ATOM 3122 N N . LEU B 1 74 ? -50.209 -49.198 23.679 1.00 84.67 74 LEU B N 1
ATOM 3123 C CA . LEU B 1 74 ? -49.953 -47.842 24.141 1.00 82.76 74 LEU B CA 1
ATOM 3124 C C . LEU B 1 74 ? -50.131 -46.805 23.031 1.00 75.23 74 LEU B C 1
ATOM 3125 O O . LEU B 1 74 ? -49.712 -47.015 21.894 1.00 75.32 74 LEU B O 1
ATOM 3130 N N . ILE B 1 75 ? -50.764 -45.689 23.376 1.00 73.74 75 ILE B N 1
ATOM 3131 C CA . ILE B 1 75 ? -50.959 -44.573 22.455 1.00 81.61 75 ILE B CA 1
ATOM 3132 C C . ILE B 1 75 ? -50.548 -43.304 23.199 1.00 83.13 75 ILE B C 1
ATOM 3133 O O . ILE B 1 75 ? -50.634 -43.262 24.422 1.00 87.15 75 ILE B O 1
ATOM 3138 N N . PRO B 1 76 ? -50.085 -42.272 22.474 1.00 79.32 76 PRO B N 1
ATOM 3139 C CA . PRO B 1 76 ? -49.600 -41.067 23.158 1.00 80.04 76 PRO B CA 1
ATOM 3140 C C . PRO B 1 76 ? -50.663 -40.399 24.031 1.00 86.02 76 PRO B C 1
ATOM 3141 O O . PRO B 1 76 ? -51.856 -40.610 23.821 1.00 83.08 76 PRO B O 1
ATOM 3145 N N . LYS B 1 77 ? -50.223 -39.638 25.031 1.00 93.50 77 LYS B N 1
ATOM 3146 C CA . LYS B 1 77 ? -51.143 -38.919 25.906 1.00 92.56 77 LYS B CA 1
ATOM 3147 C C . LYS B 1 77 ? -51.721 -37.700 25.199 1.00 95.42 77 LYS B C 1
ATOM 3148 O O . LYS B 1 77 ? -50.979 -36.903 24.623 1.00 95.13 77 LYS B O 1
ATOM 3154 N N . PRO B 1 78 ? -53.055 -37.560 25.229 1.00 99.05 78 PRO B N 1
ATOM 3155 C CA . PRO B 1 78 ? -53.728 -36.405 24.626 1.00 96.70 78 PRO B CA 1
ATOM 3156 C C . PRO B 1 78 ? -53.290 -35.096 25.274 1.00 93.15 78 PRO B C 1
ATOM 3157 O O . PRO B 1 78 ? -53.406 -34.948 26.490 1.00 95.45 78 PRO B O 1
ATOM 3161 N N . GLU B 1 79 ? -52.784 -34.167 24.468 1.00 91.71 79 GLU B N 1
ATOM 3162 C CA . GLU B 1 79 ? -52.274 -32.895 24.975 1.00 108.65 79 GLU B CA 1
ATOM 3163 C C . GLU B 1 79 ? -53.388 -31.895 25.281 1.00 109.32 79 GLU B C 1
ATOM 3164 O O . GLU B 1 79 ? -53.310 -30.726 24.908 1.00 107.44 79 GLU B O 1
ATOM 3170 N N . HIS B 1 80 ? -54.430 -32.368 25.953 1.00 107.15 80 HIS B N 1
ATOM 3171 C CA . HIS B 1 80 ? -55.510 -31.508 26.414 1.00 113.18 80 HIS B CA 1
ATOM 3172 C C . HIS B 1 80 ? -55.210 -31.046 27.841 1.00 122.15 80 HIS B C 1
ATOM 3173 O O . HIS B 1 80 ? -54.760 -31.839 28.668 1.00 121.74 80 HIS B O 1
ATOM 3180 N N . PRO B 1 81 ? -55.444 -29.755 28.130 1.00 122.83 81 PRO B N 1
ATOM 3181 C CA . PRO B 1 81 ? -55.183 -29.159 29.447 1.00 126.26 81 PRO B CA 1
ATOM 3182 C C . PRO B 1 81 ? -55.913 -29.860 30.597 1.00 127.98 81 PRO B C 1
ATOM 3183 O O . PRO B 1 81 ? -55.556 -29.645 31.756 1.00 123.55 81 PRO B O 1
ATOM 3187 N N . GLU B 1 82 ? -56.923 -30.666 30.275 1.00 121.24 82 GLU B N 1
ATOM 3188 C CA . GLU B 1 82 ? -57.654 -31.467 31.258 1.00 126.72 82 GLU B CA 1
ATOM 3189 C C . GLU B 1 82 ? -56.727 -32.281 32.160 1.00 133.13 82 GLU B C 1
ATOM 3190 O O . GLU B 1 82 ? -57.040 -32.538 33.324 1.00 131.11 82 GLU B O 1
ATOM 3196 N N . PHE B 1 83 ? -55.578 -32.670 31.617 1.00 130.57 83 PHE B N 1
ATOM 3197 C CA . PHE B 1 83 ? -54.640 -33.529 32.328 1.00 131.16 83 PHE B CA 1
ATOM 3198 C C . PHE B 1 83 ? -53.607 -32.703 33.093 1.00 135.88 83 PHE B C 1
ATOM 3199 O O . PHE B 1 83 ? -52.440 -33.084 33.185 1.00 138.49 83 PHE B O 1
ATOM 3207 N N . TYR B 1 84 ? -54.041 -31.566 33.633 1.00 137.36 84 TYR B N 1
ATOM 3208 C CA . TYR B 1 84 ? -53.155 -30.699 34.404 1.00 130.50 84 TYR B CA 1
ATOM 3209 C C . TYR B 1 84 ? -53.860 -30.059 35.602 1.00 124.53 84 TYR B C 1
ATOM 3210 O O . TYR B 1 84 ? -55.068 -30.213 35.788 1.00 113.86 84 TYR B O 1
ATOM 3219 N N . PRO B 1 94 ? -48.930 -33.940 43.478 1.00 152.43 94 PRO B N 1
ATOM 3220 C CA . PRO B 1 94 ? -48.454 -32.630 43.017 1.00 161.05 94 PRO B CA 1
ATOM 3221 C C . PRO B 1 94 ? -48.356 -32.542 41.494 1.00 156.59 94 PRO B C 1
ATOM 3222 O O . PRO B 1 94 ? -49.231 -33.047 40.789 1.00 148.39 94 PRO B O 1
ATOM 3226 N N . LYS B 1 95 ? -47.305 -31.896 40.998 1.00 157.11 95 LYS B N 1
ATOM 3227 C CA . LYS B 1 95 ? -47.092 -31.773 39.560 1.00 159.61 95 LYS B CA 1
ATOM 3228 C C . LYS B 1 95 ? -46.243 -32.927 39.029 1.00 154.80 95 LYS B C 1
ATOM 3229 O O . LYS B 1 95 ? -45.356 -32.729 38.197 1.00 145.97 95 LYS B O 1
ATOM 3235 N N . ASP B 1 96 ? -46.529 -34.132 39.514 1.00 150.52 96 ASP B N 1
ATOM 3236 C CA . ASP B 1 96 ? -45.802 -35.329 39.104 1.00 144.00 96 ASP B CA 1
ATOM 3237 C C . ASP B 1 96 ? -46.445 -35.957 37.871 1.00 140.40 96 ASP B C 1
ATOM 3238 O O . ASP B 1 96 ? -45.885 -36.866 37.259 1.00 135.35 96 ASP B O 1
ATOM 3243 N N . ILE B 1 97 ? -47.635 -35.472 37.525 1.00 143.25 97 ILE B N 1
ATOM 3244 C CA . ILE B 1 97 ? -48.384 -35.966 36.373 1.00 133.94 97 ILE B CA 1
ATOM 3245 C C . ILE B 1 97 ? -47.753 -35.503 35.062 1.00 129.11 97 ILE B C 1
ATOM 3246 O O . ILE B 1 97 ? -48.257 -35.796 33.980 1.00 129.63 97 ILE B O 1
ATOM 3251 N N . LYS B 1 98 ? -46.649 -34.773 35.173 1.00 126.71 98 LYS B N 1
ATOM 3252 C CA . LYS B 1 98 ? -45.885 -34.333 34.014 1.00 121.63 98 LYS B CA 1
ATOM 3253 C C . LYS B 1 98 ? -45.005 -35.475 33.517 1.00 119.53 98 LYS B C 1
ATOM 3254 O O . LYS B 1 98 ? -44.281 -35.336 32.530 1.00 110.44 98 LYS B O 1
ATOM 3260 N N . LYS B 1 99 ? -45.087 -36.609 34.206 1.00 124.67 99 LYS B N 1
ATOM 3261 C CA . LYS B 1 99 ? -44.252 -37.765 33.907 1.00 110.85 99 LYS B CA 1
ATOM 3262 C C . LYS B 1 99 ? -44.945 -38.746 32.969 1.00 110.47 99 LYS B C 1
ATOM 3263 O O . LYS B 1 99 ? -44.282 -39.522 32.279 1.00 111.61 99 LYS B O 1
ATOM 3269 N N . ILE B 1 100 ? -46.275 -38.715 32.935 1.00 107.57 100 ILE B N 1
ATOM 3270 C CA . ILE B 1 100 ? -47.016 -39.652 32.097 1.00 104.66 100 ILE B CA 1
ATOM 3271 C C . ILE B 1 100 ? -46.943 -39.226 30.638 1.00 106.98 100 ILE B C 1
ATOM 3272 O O . ILE B 1 100 ? -46.966 -38.037 30.318 1.00 115.24 100 ILE B O 1
ATOM 3277 N N . GLN B 1 101 ? -46.836 -40.210 29.753 1.00 94.85 101 GLN B N 1
ATOM 3278 C CA . GLN B 1 101 ? -46.672 -39.936 28.336 1.00 93.91 101 GLN B CA 1
ATOM 3279 C C . GLN B 1 101 ? -47.510 -40.880 27.487 1.00 91.86 101 GLN B C 1
ATOM 3280 O O . GLN B 1 101 ? -47.728 -40.632 26.302 1.00 92.60 101 GLN B O 1
ATOM 3286 N N . PHE B 1 102 ? -47.984 -41.958 28.103 1.00 90.47 102 PHE B N 1
ATOM 3287 C CA . PHE B 1 102 ? -48.735 -42.976 27.378 1.00 89.33 102 PHE B CA 1
ATOM 3288 C C . PHE B 1 102 ? -50.045 -43.386 28.048 1.00 89.32 102 PHE B C 1
ATOM 3289 O O . PHE B 1 102 ? -50.199 -43.298 29.266 1.00 93.00 102 PHE B O 1
ATOM 3297 N N . PHE B 1 103 ? -50.980 -43.840 27.223 1.00 91.76 103 PHE B N 1
ATOM 3298 C CA . PHE B 1 103 ? -52.263 -44.360 27.670 1.00 89.58 103 PHE B CA 1
ATOM 3299 C C . PHE B 1 103 ? -52.525 -45.679 26.958 1.00 91.40 103 PHE B C 1
ATOM 3300 O O . PHE B 1 103 ? -52.445 -45.746 25.735 1.00 87.07 103 PHE B O 1
ATOM 3308 N N . SER B 1 104 ? -52.804 -46.735 27.712 1.00 91.57 104 SER B N 1
ATOM 3309 C CA . SER B 1 104 ? -53.223 -47.982 27.091 1.00 89.60 104 SER B CA 1
ATOM 3310 C C . SER B 1 104 ? -54.533 -47.717 26.360 1.00 96.20 104 SER B C 1
ATOM 3311 O O . SER B 1 104 ? -55.362 -46.944 26.838 1.00 103.99 104 SER B O 1
ATOM 3314 N N . ILE B 1 105 ? -54.704 -48.328 25.190 1.00 97.96 105 ILE B N 1
ATOM 3315 C CA . ILE B 1 105 ? -55.868 -48.055 24.347 1.00 98.38 105 ILE B CA 1
ATOM 3316 C C . ILE B 1 105 ? -57.186 -48.366 25.064 1.00 107.60 105 ILE B C 1
ATOM 3317 O O . ILE B 1 105 ? -58.198 -47.696 24.842 1.00 107.39 105 ILE B O 1
ATOM 3322 N N . LYS B 1 106 ? -57.158 -49.361 25.946 1.00 111.26 106 LYS B N 1
ATOM 3323 C CA . LYS B 1 106 ? -58.331 -49.719 26.733 1.00 109.31 106 LYS B CA 1
ATOM 3324 C C . LYS B 1 106 ? -58.630 -48.639 27.767 1.00 106.50 106 LYS B C 1
ATOM 3325 O O . LYS B 1 106 ? -59.773 -48.201 27.904 1.00 112.07 106 LYS B O 1
ATOM 3331 N N . ALA B 1 107 ? -57.596 -48.209 28.485 1.00 104.96 107 ALA B N 1
ATOM 3332 C CA . ALA B 1 107 ? -57.732 -47.135 29.464 1.00 111.86 107 ALA B CA 1
ATOM 3333 C C . ALA B 1 107 ? -58.157 -45.842 28.788 1.00 109.97 107 ALA B C 1
ATOM 3334 O O . ALA B 1 107 ? -58.928 -45.062 29.348 1.00 116.31 107 ALA B O 1
ATOM 3336 N N . TYR B 1 108 ? -57.640 -45.613 27.586 1.00 106.18 108 TYR B N 1
ATOM 3337 C CA . TYR B 1 108 ? -58.012 -44.438 26.812 1.00 104.25 108 TYR B CA 1
ATOM 3338 C C . TYR B 1 108 ? -59.473 -44.500 26.386 1.00 110.23 108 TYR B C 1
ATOM 3339 O O . TYR B 1 108 ? -60.166 -43.484 26.377 1.00 110.55 108 TYR B O 1
ATOM 3348 N N . LYS B 1 109 ? -59.944 -45.699 26.055 1.00 115.10 109 LYS B N 1
ATOM 3349 C CA . LYS B 1 109 ? -61.330 -45.869 25.640 1.00 111.55 109 LYS B CA 1
ATOM 3350 C C . LYS B 1 109 ? -62.257 -45.673 26.833 1.00 125.06 109 LYS B C 1
ATOM 3351 O O . LYS B 1 109 ? -63.342 -45.105 26.701 1.00 128.55 109 LYS B O 1
ATOM 3357 N N . GLU B 1 110 ? -61.811 -46.123 28.003 1.00 129.57 110 GLU B N 1
ATOM 3358 C CA . GLU B 1 110 ? -62.575 -45.955 29.237 1.00 127.71 110 GLU B CA 1
ATOM 3359 C C . GLU B 1 110 ? -62.616 -44.495 29.681 1.00 124.27 110 GLU B C 1
ATOM 3360 O O . GLU B 1 110 ? -63.418 -44.122 30.535 1.00 128.63 110 GLU B O 1
ATOM 3366 N N . LEU B 1 111 ? -61.741 -43.676 29.106 1.00 127.15 111 LEU B N 1
ATOM 3367 C CA . LEU B 1 111 ? -61.754 -42.241 29.366 1.00 133.02 111 LEU B CA 1
ATOM 3368 C C . LEU B 1 111 ? -62.817 -41.560 28.513 1.00 135.01 111 LEU B C 1
ATOM 3369 O O . LEU B 1 111 ? -63.156 -40.398 28.736 1.00 130.61 111 LEU B O 1
ATOM 3374 N N . LEU B 1 112 ? -63.341 -42.296 27.537 1.00 134.73 112 LEU B N 1
ATOM 3375 C CA . LEU B 1 112 ? -64.386 -41.781 26.659 1.00 134.62 112 LEU B CA 1
ATOM 3376 C C . LEU B 1 112 ? -65.768 -42.153 27.185 1.00 140.49 112 LEU B C 1
ATOM 3377 O O . LEU B 1 112 ? -66.703 -41.353 27.128 1.00 147.71 112 LEU B O 1
ATOM 3382 N N . ASP B 1 113 ? -65.889 -43.375 27.691 1.00 142.40 113 ASP B N 1
ATOM 3383 C CA . ASP B 1 113 ? -67.158 -43.876 28.204 1.00 145.49 113 ASP B CA 1
ATOM 3384 C C . ASP B 1 113 ? -67.330 -43.579 29.693 1.00 142.35 113 ASP B C 1
ATOM 3385 O O . ASP B 1 113 ? -68.268 -44.066 30.322 1.00 149.17 113 ASP B O 1
ATOM 3390 N N . ASN B 1 114 ? -66.425 -42.771 30.240 1.00 143.87 114 ASN B N 1
ATOM 3391 C CA . ASN B 1 114 ? -66.396 -42.447 31.669 1.00 153.01 114 ASN B CA 1
ATOM 3392 C C . ASN B 1 114 ? -66.455 -43.660 32.601 1.00 154.93 114 ASN B C 1
ATOM 3393 O O . ASN B 1 114 ? -67.016 -43.580 33.695 1.00 150.73 114 ASN B O 1
ATOM 3398 N N . GLU B 1 115 ? -65.873 -44.777 32.173 1.00 151.53 115 GLU B N 1
ATOM 3399 C CA . GLU B 1 115 ? -65.708 -45.928 33.055 1.00 150.93 115 GLU B CA 1
ATOM 3400 C C . GLU B 1 115 ? -64.429 -45.728 33.859 1.00 153.13 115 GLU B C 1
ATOM 3401 O O . GLU B 1 115 ? -64.098 -46.512 34.749 1.00 154.23 115 GLU B O 1
ATOM 3407 N N . LEU B 1 116 ? -63.718 -44.656 33.523 1.00 151.99 116 LEU B N 1
ATOM 3408 C CA . LEU B 1 116 ? -62.531 -44.228 34.247 1.00 148.79 116 LEU B CA 1
ATOM 3409 C C . LEU B 1 116 ? -62.606 -42.722 34.451 1.00 146.18 116 LEU B C 1
ATOM 3410 O O . LEU B 1 116 ? -62.753 -41.967 33.490 1.00 146.46 116 LEU B O 1
ATOM 3415 N N . ASP B 1 117 ? -62.504 -42.287 35.700 1.00 149.09 117 ASP B N 1
ATOM 3416 C CA . ASP B 1 117 ? -62.698 -40.880 36.021 1.00 149.31 117 ASP B CA 1
ATOM 3417 C C . ASP B 1 117 ? -61.375 -40.199 36.342 1.00 148.53 117 ASP B C 1
ATOM 3418 O O . ASP B 1 117 ? -60.826 -40.370 37.428 1.00 151.75 117 ASP B O 1
ATOM 3423 N N . TRP B 1 118 ? -60.866 -39.436 35.384 1.00 140.94 118 TRP B N 1
ATOM 3424 C CA . TRP B 1 118 ? -59.602 -38.730 35.551 1.00 143.37 118 TRP B CA 1
ATOM 3425 C C . TRP B 1 118 ? -59.633 -37.641 36.622 1.00 145.59 118 TRP B C 1
ATOM 3426 O O . TRP B 1 118 ? -58.651 -37.440 37.336 1.00 143.46 118 TRP B O 1
ATOM 3437 N N . LYS B 1 119 ? -60.757 -36.942 36.726 1.00 147.74 119 LYS B N 1
ATOM 3438 C CA . LYS B 1 119 ? -60.834 -35.723 37.525 1.00 153.21 119 LYS B CA 1
ATOM 3439 C C . LYS B 1 119 ? -60.660 -35.940 39.034 1.00 156.21 119 LYS B C 1
ATOM 3440 O O . LYS B 1 119 ? -59.743 -35.381 39.641 1.00 143.87 119 LYS B O 1
ATOM 3446 N N . ASN B 1 120 ? -61.528 -36.751 39.636 1.00 157.87 120 ASN B N 1
ATOM 3447 C CA . ASN B 1 120 ? -61.531 -36.918 41.090 1.00 151.27 120 ASN B CA 1
ATOM 3448 C C . ASN B 1 120 ? -60.982 -38.260 41.561 1.00 146.85 120 ASN B C 1
ATOM 3449 O O . ASN B 1 120 ? -61.046 -38.575 42.749 1.00 148.41 120 ASN B O 1
ATOM 3454 N N . LYS B 1 121 ? -60.434 -39.044 40.639 1.00 148.40 121 LYS B N 1
ATOM 3455 C CA . LYS B 1 121 ? -59.931 -40.369 40.981 1.00 139.04 121 LYS B CA 1
ATOM 3456 C C . LYS B 1 121 ? -58.514 -40.545 40.457 1.00 133.10 121 LYS B C 1
ATOM 3457 O O . LYS B 1 121 ? -58.063 -41.665 40.219 1.00 125.82 121 LYS B O 1
ATOM 3463 N N . ILE B 1 122 ? -57.808 -39.429 40.305 1.00 136.42 122 ILE B N 1
ATOM 3464 C CA . ILE B 1 122 ? -56.486 -39.433 39.692 1.00 135.80 122 ILE B CA 1
ATOM 3465 C C . ILE B 1 122 ? -55.434 -40.101 40.581 1.00 130.60 122 ILE B C 1
ATOM 3466 O O . ILE B 1 122 ? -54.468 -40.674 40.080 1.00 140.38 122 ILE B O 1
ATOM 3471 N N . LYS B 1 123 ? -55.633 -40.061 41.895 1.00 129.78 123 LYS B N 1
ATOM 3472 C CA . LYS B 1 123 ? -54.656 -40.634 42.813 1.00 130.09 123 LYS B CA 1
ATOM 3473 C C . LYS B 1 123 ? -54.724 -42.153 42.766 1.00 128.20 123 LYS B C 1
ATOM 3474 O O . LYS B 1 123 ? -53.705 -42.834 42.871 1.00 127.14 123 LYS B O 1
ATOM 3480 N N . HIS B 1 124 ? -55.934 -42.677 42.602 1.00 127.42 124 HIS B N 1
ATOM 3481 C CA . HIS B 1 124 ? -56.128 -44.111 42.460 1.00 123.70 124 HIS B CA 1
ATOM 3482 C C . HIS B 1 124 ? -55.493 -44.598 41.166 1.00 128.44 124 HIS B C 1
ATOM 3483 O O . HIS B 1 124 ? -54.927 -45.690 41.111 1.00 129.79 124 HIS B O 1
ATOM 3490 N N . ILE B 1 125 ? -55.593 -43.776 40.127 1.00 126.08 125 ILE B N 1
ATOM 3491 C CA . ILE B 1 125 ? -54.994 -44.089 38.836 1.00 117.06 125 ILE B CA 1
ATOM 3492 C C . ILE B 1 125 ? -53.471 -44.065 38.935 1.00 113.93 125 ILE B C 1
ATOM 3493 O O . ILE B 1 125 ? -52.789 -44.902 38.349 1.00 118.63 125 ILE B O 1
ATOM 3498 N N . VAL B 1 126 ? -52.944 -43.117 39.703 1.00 115.02 126 VAL B N 1
ATOM 3499 C CA . VAL B 1 126 ? -51.500 -42.946 39.832 1.00 118.57 126 VAL B CA 1
ATOM 3500 C C . VAL B 1 126 ? -50.896 -44.033 40.727 1.00 125.66 126 VAL B C 1
ATOM 3501 O O . VAL B 1 126 ? -49.743 -44.434 40.550 1.00 119.09 126 VAL B O 1
ATOM 3505 N N . ASP B 1 127 ? -51.695 -44.542 41.657 1.00 131.65 127 ASP B N 1
ATOM 3506 C CA . ASP B 1 127 ? -51.207 -45.516 42.625 1.00 125.03 127 ASP B CA 1
ATOM 3507 C C . ASP B 1 127 ? -51.388 -46.961 42.164 1.00 124.42 127 ASP B C 1
ATOM 3508 O O . ASP B 1 127 ? -50.482 -47.780 42.316 1.00 129.77 127 ASP B O 1
ATOM 3513 N N . TYR B 1 128 ? -52.550 -47.276 41.599 1.00 116.39 128 TYR B N 1
ATOM 3514 C CA . TYR B 1 128 ? -52.855 -48.659 41.238 1.00 117.26 128 TYR B CA 1
ATOM 3515 C C . TYR B 1 128 ? -52.782 -48.934 39.740 1.00 117.84 128 TYR B C 1
ATOM 3516 O O . TYR B 1 128 ? -52.865 -50.088 39.320 1.00 111.21 128 TYR B O 1
ATOM 3525 N N . GLN B 1 129 ? -52.627 -47.890 38.932 1.00 115.27 129 GLN B N 1
ATOM 3526 C CA . GLN B 1 129 ? -52.773 -48.057 37.489 1.00 105.75 129 GLN B CA 1
ATOM 3527 C C . GLN B 1 129 ? -51.657 -47.428 36.649 1.00 111.83 129 GLN B C 1
ATOM 3528 O O . GLN B 1 129 ? -51.802 -47.296 35.433 1.00 108.86 129 GLN B O 1
ATOM 3534 N N . THR B 1 130 ? -50.554 -47.033 37.279 1.00 115.67 130 THR B N 1
ATOM 3535 C CA . THR B 1 130 ? -49.474 -46.383 36.538 1.00 99.65 130 THR B CA 1
ATOM 3536 C C . THR B 1 130 ? -48.167 -47.174 36.577 1.00 91.36 130 THR B C 1
ATOM 3537 O O . THR B 1 130 ? -47.687 -47.557 37.643 1.00 95.95 130 THR B O 1
ATOM 3541 N N . ILE B 1 131 ? -47.600 -47.400 35.395 1.00 92.70 131 ILE B N 1
ATOM 3542 C CA . ILE B 1 131 ? -46.345 -48.131 35.242 1.00 93.71 131 ILE B CA 1
ATOM 3543 C C . ILE B 1 131 ? -45.166 -47.175 35.057 1.00 89.62 131 ILE B C 1
ATOM 3544 O O . ILE B 1 131 ? -45.199 -46.303 34.187 1.00 80.23 131 ILE B O 1
ATOM 3549 N N . ASN B 1 132 ? -44.134 -47.347 35.880 1.00 91.28 132 ASN B N 1
ATOM 3550 C CA . ASN B 1 132 ? -42.930 -46.515 35.839 1.00 86.21 132 ASN B CA 1
ATOM 3551 C C . ASN B 1 132 ? -43.208 -45.014 35.794 1.00 85.45 132 ASN B C 1
ATOM 3552 O O . ASN B 1 132 ? -42.463 -44.256 35.168 1.00 81.10 132 ASN B O 1
ATOM 3557 N N . LYS B 1 133 ? -44.286 -44.602 36.460 1.00 86.69 133 LYS B N 1
ATOM 3558 C CA . LYS B 1 133 ? -44.677 -43.196 36.571 1.00 92.45 133 LYS B CA 1
ATOM 3559 C C . LYS B 1 133 ? -45.029 -42.550 35.227 1.00 98.55 133 LYS B C 1
ATOM 3560 O O . LYS B 1 133 ? -45.284 -41.349 35.168 1.00 101.84 133 LYS B O 1
ATOM 3566 N N . SER B 1 134 ? -45.054 -43.337 34.154 1.00 96.04 134 SER B N 1
ATOM 3567 C CA . SER B 1 134 ? -45.201 -42.768 32.817 1.00 82.84 134 SER B CA 1
ATOM 3568 C C . SER B 1 134 ? -46.294 -43.409 31.963 1.00 90.20 134 SER B C 1
ATOM 3569 O O . SER B 1 134 ? -46.677 -42.856 30.933 1.00 99.40 134 SER B O 1
ATOM 3572 N N . ILE B 1 135 ? -46.793 -44.568 32.374 1.00 84.32 135 ILE B N 1
ATOM 3573 C CA . ILE B 1 135 ? -47.785 -45.274 31.566 1.00 87.69 135 ILE B CA 1
ATOM 3574 C C . ILE B 1 135 ? -49.065 -45.583 32.331 1.00 93.20 135 ILE B C 1
ATOM 3575 O O . ILE B 1 135 ? -49.049 -46.333 33.305 1.00 103.08 135 ILE B O 1
ATOM 3580 N N . VAL B 1 136 ? -50.175 -45.003 31.886 1.00 87.80 136 VAL B N 1
ATOM 3581 C CA . VAL B 1 136 ? -51.467 -45.270 32.506 1.00 97.10 136 VAL B CA 1
ATOM 3582 C C . VAL B 1 136 ? -52.173 -46.425 31.799 1.00 102.89 136 VAL B C 1
ATOM 3583 O O . VAL B 1 136 ? -52.343 -46.409 30.578 1.00 98.22 136 VAL B O 1
ATOM 3587 N N . ILE B 1 137 ? -52.584 -47.426 32.572 1.00 103.80 137 ILE B N 1
ATOM 3588 C CA . ILE B 1 137 ? -53.280 -48.581 32.017 1.00 109.29 137 ILE B CA 1
ATOM 3589 C C . ILE B 1 137 ? -54.666 -48.743 32.639 1.00 111.57 137 ILE B C 1
ATOM 3590 O O . ILE B 1 137 ? -55.065 -47.962 33.503 1.00 101.07 137 ILE B O 1
ATOM 3595 N N . SER B 1 138 ? -55.391 -49.765 32.197 1.00 113.82 138 SER B N 1
ATOM 3596 C CA . SER B 1 138 ? -56.727 -50.039 32.713 1.00 118.83 138 SER B CA 1
ATOM 3597 C C . SER B 1 138 ? -56.674 -50.995 33.899 1.00 126.56 138 SER B C 1
ATOM 3598 O O . SER B 1 138 ? -55.685 -51.702 34.091 1.00 130.22 138 SER B O 1
ATOM 3601 N N . GLU B 1 139 ? -57.738 -51.005 34.697 1.00 127.14 139 GLU B N 1
ATOM 3602 C CA . GLU B 1 139 ? -57.846 -51.931 35.820 1.00 124.87 139 GLU B CA 1
ATOM 3603 C C . GLU B 1 139 ? -57.793 -53.384 35.352 1.00 118.89 139 GLU B C 1
ATOM 3604 O O . GLU B 1 139 ? -57.204 -54.237 36.013 1.00 120.87 139 GLU B O 1
ATOM 3610 N N . LYS B 1 140 ? -58.405 -53.656 34.204 1.00 115.82 140 LYS B N 1
ATOM 3611 C CA . LYS B 1 140 ? -58.486 -55.015 33.678 1.00 128.16 140 LYS B CA 1
ATOM 3612 C C . LYS B 1 140 ? -57.154 -55.506 33.112 1.00 129.93 140 LYS B C 1
ATOM 3613 O O . LYS B 1 140 ? -57.046 -56.650 32.668 1.00 135.38 140 LYS B O 1
ATOM 3619 N N . GLU B 1 141 ? -56.145 -54.641 33.128 1.00 125.10 141 GLU B N 1
ATOM 3620 C CA . GLU B 1 141 ? -54.828 -54.980 32.597 1.00 119.95 141 GLU B CA 1
ATOM 3621 C C . GLU B 1 141 ? -53.785 -55.125 33.709 1.00 119.09 141 GLU B C 1
ATOM 3622 O O . GLU B 1 141 ? -52.695 -55.657 33.482 1.00 121.61 141 GLU B O 1
ATOM 3628 N N . ILE B 1 142 ? -54.123 -54.629 34.898 1.00 119.83 142 ILE B N 1
ATOM 3629 C CA . ILE B 1 142 ? -53.246 -54.693 36.069 1.00 117.01 142 ILE B CA 1
ATOM 3630 C C . ILE B 1 142 ? -52.749 -56.111 36.358 1.00 115.14 142 ILE B C 1
ATOM 3631 O O . ILE B 1 142 ? -51.554 -56.333 36.561 1.00 110.52 142 ILE B O 1
ATOM 3636 N N . GLU B 1 143 ? -53.675 -57.064 36.388 1.00 120.52 143 GLU B N 1
ATOM 3637 C CA . GLU B 1 143 ? -53.354 -58.434 36.772 1.00 125.29 143 GLU B CA 1
ATOM 3638 C C . GLU B 1 143 ? -52.397 -59.089 35.783 1.00 121.95 143 GLU B C 1
ATOM 3639 O O . GLU B 1 143 ? -51.525 -59.869 36.172 1.00 119.54 143 GLU B O 1
ATOM 3645 N N . GLU B 1 144 ? -52.542 -58.746 34.508 1.00 119.68 144 GLU B N 1
ATOM 3646 C CA . GLU B 1 144 ? -51.702 -59.335 33.476 1.00 119.39 144 GLU B CA 1
ATOM 3647 C C . GLU B 1 144 ? -50.351 -58.640 33.404 1.00 116.79 144 GLU B C 1
ATOM 3648 O O . GLU B 1 144 ? -49.345 -59.268 33.080 1.00 123.74 144 GLU B O 1
ATOM 3654 N N . ILE B 1 145 ? -50.326 -57.349 33.724 1.00 104.92 145 ILE B N 1
ATOM 3655 C CA . ILE B 1 145 ? -49.061 -56.637 33.855 1.00 100.07 145 ILE B CA 1
ATOM 3656 C C . ILE B 1 145 ? -48.246 -57.251 34.987 1.00 108.92 145 ILE B C 1
ATOM 3657 O O . ILE B 1 145 ? -47.081 -57.607 34.801 1.00 103.55 145 ILE B O 1
ATOM 3662 N N . LYS B 1 146 ? -48.872 -57.372 36.156 1.00 121.12 146 LYS B N 1
ATOM 3663 C CA . LYS B 1 146 ? -48.250 -58.025 37.305 1.00 116.21 146 LYS B CA 1
ATOM 3664 C C . LYS B 1 146 ? -47.844 -59.461 36.996 1.00 106.53 146 LYS B C 1
ATOM 3665 O O . LYS B 1 146 ? -46.852 -59.958 37.526 1.00 106.26 146 LYS B O 1
ATOM 3671 N N . ARG B 1 147 ? -48.617 -60.124 36.142 1.00 97.95 147 ARG B N 1
ATOM 3672 C CA . ARG B 1 147 ? -48.312 -61.497 35.758 1.00 107.93 147 ARG B CA 1
ATOM 3673 C C . ARG B 1 147 ? -47.036 -61.579 34.928 1.00 106.58 147 ARG B C 1
ATOM 3674 O O . ARG B 1 147 ? -46.126 -62.347 35.244 1.00 92.97 147 ARG B O 1
ATOM 3682 N N . ILE B 1 148 ? -46.980 -60.773 33.871 1.00 108.36 148 ILE B N 1
ATOM 3683 C CA . ILE B 1 148 ? -45.857 -60.776 32.938 1.00 100.73 148 ILE B CA 1
ATOM 3684 C C . ILE B 1 148 ? -44.509 -60.483 33.591 1.00 101.34 148 ILE B C 1
ATOM 3685 O O . ILE B 1 148 ? -43.555 -61.245 33.432 1.00 91.24 148 ILE B O 1
ATOM 3690 N N . PHE B 1 149 ? -44.430 -59.376 34.321 1.00 105.50 149 PHE B N 1
ATOM 3691 C CA . PHE B 1 149 ? -43.153 -58.929 34.863 1.00 104.18 149 PHE B CA 1
ATOM 3692 C C . PHE B 1 149 ? -42.950 -59.389 36.301 1.00 107.24 149 PHE B C 1
ATOM 3693 O O . PHE B 1 149 ? -41.971 -59.018 36.950 1.00 110.93 149 PHE B O 1
ATOM 3701 N N . GLY B 1 150 ? -43.883 -60.202 36.785 1.00 106.35 150 GLY B N 1
ATOM 3702 C CA . GLY B 1 150 ? -43.778 -60.823 38.092 1.00 106.85 150 GLY B CA 1
ATOM 3703 C C . GLY B 1 150 ? -43.648 -59.871 39.265 1.00 110.02 150 GLY B C 1
ATOM 3704 O O . GLY B 1 150 ? -42.826 -60.089 40.153 1.00 117.72 150 GLY B O 1
ATOM 3705 N N . ILE B 1 151 ? -44.448 -58.812 39.275 1.00 112.18 151 ILE B N 1
ATOM 3706 C CA . ILE B 1 151 ? -44.433 -57.884 40.399 1.00 119.63 151 ILE B CA 1
ATOM 3707 C C . ILE B 1 151 ? -45.585 -58.212 41.351 1.00 122.80 151 ILE B C 1
ATOM 3708 O O . ILE B 1 151 ? -46.745 -58.281 40.942 1.00 125.88 151 ILE B O 1
ATOM 3713 N N . LYS B 1 152 ? -45.256 -58.431 42.619 1.00 124.01 152 LYS B N 1
ATOM 3714 C CA . LYS B 1 152 ? -46.252 -58.830 43.608 1.00 124.46 152 LYS B CA 1
ATOM 3715 C C . LYS B 1 152 ? -46.663 -57.687 44.533 1.00 121.97 152 LYS B C 1
ATOM 3716 O O . LYS B 1 152 ? -47.660 -57.797 45.246 1.00 126.05 152 LYS B O 1
ATOM 3722 N N . ALA B 1 153 ? -45.889 -56.604 44.525 1.00 112.77 153 ALA B N 1
ATOM 3723 C CA . ALA B 1 153 ? -46.218 -55.410 45.301 1.00 115.96 153 ALA B CA 1
ATOM 3724 C C . ALA B 1 153 ? -47.663 -54.992 45.047 1.00 124.27 153 ALA B C 1
ATOM 3725 O O . ALA B 1 153 ? -48.152 -55.077 43.921 1.00 124.35 153 ALA B O 1
ATOM 3727 N N . GLU B 1 154 ? -48.349 -54.565 46.103 1.00 137.45 154 GLU B N 1
ATOM 3728 C CA . GLU B 1 154 ? -49.775 -54.265 46.018 1.00 138.19 154 GLU B CA 1
ATOM 3729 C C . GLU B 1 154 ? -50.064 -53.004 45.207 1.00 133.66 154 GLU B C 1
ATOM 3730 O O . GLU B 1 154 ? -51.120 -52.895 44.581 1.00 140.66 154 GLU B O 1
ATOM 3736 N N . LYS B 1 155 ? -49.133 -52.055 45.214 1.00 131.19 155 LYS B N 1
ATOM 3737 C CA . LYS B 1 155 ? -49.259 -50.875 44.364 1.00 129.70 155 LYS B CA 1
ATOM 3738 C C . LYS B 1 155 ? -48.240 -50.923 43.232 1.00 125.70 155 LYS B C 1
ATOM 3739 O O . LYS B 1 155 ? -47.134 -51.436 43.402 1.00 128.44 155 LYS B O 1
ATOM 3745 N N . LEU B 1 156 ? -48.619 -50.384 42.078 1.00 123.35 156 LEU B N 1
ATOM 3746 C CA . LEU B 1 156 ? -47.738 -50.365 40.914 1.00 119.67 156 LEU B CA 1
ATOM 3747 C C . LEU B 1 156 ? -46.851 -49.125 40.843 1.00 110.93 156 LEU B C 1
ATOM 3748 O O . LEU B 1 156 ? -45.903 -49.088 40.061 1.00 117.00 156 LEU B O 1
ATOM 3753 N N . LYS B 1 157 ? -47.150 -48.116 41.657 1.00 104.27 157 LYS B N 1
ATOM 3754 C CA . LYS B 1 157 ? -46.362 -46.886 41.649 1.00 114.12 157 LYS B CA 1
ATOM 3755 C C . LYS B 1 157 ? -44.917 -47.121 42.077 1.00 116.67 157 LYS B C 1
ATOM 3756 O O . LYS B 1 157 ? -43.993 -46.496 41.556 1.00 124.42 157 LYS B O 1
ATOM 3762 N N . HIS B 1 158 ? -44.731 -48.043 43.012 1.00 116.61 158 HIS B N 1
ATOM 3763 C CA . HIS B 1 158 ? -43.413 -48.341 43.561 1.00 122.55 158 HIS B CA 1
ATOM 3764 C C . HIS B 1 158 ? -42.834 -49.623 42.977 1.00 129.86 158 HIS B C 1
ATOM 3765 O O . HIS B 1 158 ? -42.230 -50.429 43.686 1.00 143.74 158 HIS B O 1
ATOM 3772 N N . ALA B 1 159 ? -43.024 -49.800 41.676 1.00 117.96 159 ALA B N 1
ATOM 3773 C CA . ALA B 1 159 ? -42.548 -50.987 40.981 1.00 109.44 159 ALA B CA 1
ATOM 3774 C C . ALA B 1 159 ? -41.960 -50.582 39.640 1.00 105.05 159 ALA B C 1
ATOM 3775 O O . ALA B 1 159 ? -42.667 -50.099 38.755 1.00 110.15 159 ALA B O 1
ATOM 3777 N N . LYS B 1 160 ? -40.654 -50.785 39.501 1.00 102.06 160 LYS B N 1
ATOM 3778 C CA . LYS B 1 160 ? -39.950 -50.437 38.278 1.00 95.05 160 LYS B CA 1
ATOM 3779 C C . LYS B 1 160 ? -39.833 -51.604 37.306 1.00 93.74 160 LYS B C 1
ATOM 3780 O O . LYS B 1 160 ? -39.151 -52.593 37.574 1.00 93.25 160 LYS B O 1
ATOM 3786 N N . ILE B 1 161 ? -40.525 -51.480 36.180 1.00 99.27 161 ILE B N 1
ATOM 3787 C CA . ILE B 1 161 ? -40.474 -52.481 35.128 1.00 106.87 161 ILE B CA 1
ATOM 3788 C C . ILE B 1 161 ? -39.499 -52.040 34.040 1.00 99.91 161 ILE B C 1
ATOM 3789 O O . ILE B 1 161 ? -39.588 -50.921 33.537 1.00 106.22 161 ILE B O 1
ATOM 3794 N N . SER B 1 162 ? -38.569 -52.918 33.679 1.00 99.31 162 SER B N 1
ATOM 3795 C CA . SER B 1 162 ? -37.610 -52.609 32.628 1.00 100.97 162 SER B CA 1
ATOM 3796 C C . SER B 1 162 ? -38.212 -52.904 31.259 1.00 102.87 162 SER B C 1
ATOM 3797 O O . SER B 1 162 ? -38.083 -54.010 30.735 1.00 106.94 162 SER B O 1
ATOM 3800 N N . LEU B 1 163 ? -38.869 -51.903 30.686 1.00 98.43 163 LEU B N 1
ATOM 3801 C CA . LEU B 1 163 ? -39.499 -52.043 29.380 1.00 91.37 163 LEU B CA 1
ATOM 3802 C C . LEU B 1 163 ? -38.519 -51.693 28.269 1.00 94.14 163 LEU B C 1
ATOM 3803 O O . LEU B 1 163 ? -38.492 -52.334 27.217 1.00 89.91 163 LEU B O 1
ATOM 3808 N N . ILE B 1 164 ? -37.714 -50.668 28.523 1.00 96.06 164 ILE B N 1
ATOM 3809 C CA . ILE B 1 164 ? -36.716 -50.201 27.574 1.00 83.20 164 ILE B CA 1
ATOM 3810 C C . ILE B 1 164 ? -35.384 -49.984 28.295 1.00 87.00 164 ILE B C 1
ATOM 3811 O O . ILE B 1 164 ? -35.359 -49.699 29.492 1.00 98.63 164 ILE B O 1
ATOM 3816 N N . SER B 1 165 ? -34.283 -50.143 27.569 1.00 86.10 165 SER B N 1
ATOM 3817 C CA . SER B 1 165 ? -32.957 -49.875 28.102 1.00 75.41 165 SER B CA 1
ATOM 3818 C C . SER B 1 165 ? -32.260 -48.849 27.217 1.00 78.65 165 SER B C 1
ATOM 3819 O O . SER B 1 165 ? -31.993 -49.108 26.046 1.00 89.69 165 SER B O 1
ATOM 3822 N N . LYS B 1 166 ? -31.976 -47.680 27.779 1.00 81.46 166 LYS B N 1
ATOM 3823 C CA . LYS B 1 166 ? -31.369 -46.589 27.024 1.00 76.61 166 LYS B CA 1
ATOM 3824 C C . LYS B 1 166 ? -29.859 -46.543 27.233 1.00 75.95 166 LYS B C 1
ATOM 3825 O O . LYS B 1 166 ? -29.356 -46.980 28.268 1.00 86.06 166 LYS B O 1
ATOM 3831 N N . HIS B 1 167 ? -29.137 -46.035 26.238 1.00 79.31 167 HIS B N 1
ATOM 3832 C CA . HIS B 1 167 ? -27.704 -45.800 26.395 1.00 95.01 167 HIS B CA 1
ATOM 3833 C C . HIS B 1 167 ? -27.168 -44.795 25.377 1.00 101.67 167 HIS B C 1
ATOM 3834 O O . HIS B 1 167 ? -27.176 -45.057 24.177 1.00 103.55 167 HIS B O 1
ATOM 3841 N N . LEU B 1 168 ? -26.700 -43.650 25.867 1.00 107.13 168 LEU B N 1
ATOM 3842 C CA . LEU B 1 168 ? -26.091 -42.635 25.012 1.00 102.33 168 LEU B CA 1
ATOM 3843 C C . LEU B 1 168 ? -24.667 -43.005 24.624 1.00 113.36 168 LEU B C 1
ATOM 3844 O O . LEU B 1 168 ? -23.934 -43.610 25.404 1.00 116.80 168 LEU B O 1
ATOM 3849 N N . GLU B 1 169 ? -24.286 -42.640 23.405 1.00 116.96 169 GLU B N 1
ATOM 3850 C CA . GLU B 1 169 ? -22.949 -42.910 22.899 1.00 120.18 169 GLU B CA 1
ATOM 3851 C C . GLU B 1 169 ? -22.364 -41.660 22.252 1.00 123.05 169 GLU B C 1
ATOM 3852 O O . GLU B 1 169 ? -23.072 -40.902 21.595 1.00 117.57 169 GLU B O 1
ATOM 3858 N N . GLN B 1 170 ? -21.065 -41.459 22.435 1.00 125.99 170 GLN B N 1
ATOM 3859 C CA . GLN B 1 170 ? -20.392 -40.264 21.941 1.00 121.44 170 GLN B CA 1
ATOM 3860 C C . GLN B 1 170 ? -19.667 -40.556 20.631 1.00 117.23 170 GLN B C 1
ATOM 3861 O O . GLN B 1 170 ? -18.528 -41.025 20.636 1.00 122.64 170 GLN B O 1
ATOM 3867 N N . LYS B 1 171 ? -20.328 -40.308 19.505 1.00 109.60 171 LYS B N 1
ATOM 3868 C CA . LYS B 1 171 ? -19.675 -40.522 18.219 1.00 116.16 171 LYS B CA 1
ATOM 3869 C C . LYS B 1 171 ? -19.298 -39.213 17.537 1.00 110.14 171 LYS B C 1
ATOM 3870 O O . LYS B 1 171 ? -19.889 -38.168 17.797 1.00 109.26 171 LYS B O 1
ATOM 3876 N N . VAL B 1 172 ? -18.302 -39.292 16.660 1.00 112.91 172 VAL B N 1
ATOM 3877 C CA . VAL B 1 172 ? -17.848 -38.147 15.884 1.00 106.08 172 VAL B CA 1
ATOM 3878 C C . VAL B 1 172 ? -18.333 -38.321 14.445 1.00 106.99 172 VAL B C 1
ATOM 3879 O O . VAL B 1 172 ? -18.704 -39.424 14.044 1.00 111.75 172 VAL B O 1
ATOM 3883 N N . ALA B 1 173 ? -18.330 -37.239 13.672 1.00 100.89 173 ALA B N 1
ATOM 3884 C CA . ALA B 1 173 ? -18.767 -37.295 12.282 1.00 107.18 173 ALA B CA 1
ATOM 3885 C C . ALA B 1 173 ? -17.629 -36.939 11.329 1.00 121.17 173 ALA B C 1
ATOM 3886 O O . ALA B 1 173 ? -16.621 -37.641 11.258 1.00 124.87 173 ALA B O 1
ATOM 3888 N N . LYS B 1 187 ? -11.724 -36.016 13.061 1.00 129.57 187 LYS B N 1
ATOM 3889 C CA . LYS B 1 187 ? -12.292 -34.724 13.425 1.00 122.87 187 LYS B CA 1
ATOM 3890 C C . LYS B 1 187 ? -13.693 -34.555 12.843 1.00 123.03 187 LYS B C 1
ATOM 3891 O O . LYS B 1 187 ? -14.209 -35.450 12.173 1.00 134.48 187 LYS B O 1
ATOM 3897 N N . GLY B 1 188 ? -14.296 -33.397 13.089 1.00 114.01 188 GLY B N 1
ATOM 3898 C CA . GLY B 1 188 ? -15.663 -33.150 12.672 1.00 110.40 188 GLY B CA 1
ATOM 3899 C C . GLY B 1 188 ? -16.561 -32.811 13.845 1.00 95.73 188 GLY B C 1
ATOM 3900 O O . GLY B 1 188 ? -16.093 -32.332 14.877 1.00 90.01 188 GLY B O 1
ATOM 3901 N N . GLN B 1 189 ? -17.856 -33.059 13.685 1.00 93.70 189 GLN B N 1
ATOM 3902 C CA . GLN B 1 189 ? -18.831 -32.718 14.711 1.00 81.17 189 GLN B CA 1
ATOM 3903 C C . GLN B 1 189 ? -19.003 -33.833 15.739 1.00 89.88 189 GLN B C 1
ATOM 3904 O O . GLN B 1 189 ? -19.307 -34.971 15.385 1.00 92.52 189 GLN B O 1
ATOM 3910 N N . LEU B 1 190 ? -18.815 -33.499 17.013 1.00 86.58 190 LEU B N 1
ATOM 3911 C CA . LEU B 1 190 ? -19.135 -34.420 18.095 1.00 85.54 190 LEU B CA 1
ATOM 3912 C C . LEU B 1 190 ? -20.641 -34.459 18.294 1.00 85.87 190 LEU B C 1
ATOM 3913 O O . LEU B 1 190 ? -21.301 -33.420 18.243 1.00 73.32 190 LEU B O 1
ATOM 3918 N N . TYR B 1 191 ? -21.184 -35.650 18.521 1.00 97.48 191 TYR B N 1
ATOM 3919 C CA . TYR B 1 191 ? -22.608 -35.776 18.801 1.00 93.97 191 TYR B CA 1
ATOM 3920 C C . TYR B 1 191 ? -22.946 -37.082 19.505 1.00 91.36 191 TYR B C 1
ATOM 3921 O O . TYR B 1 191 ? -22.177 -38.045 19.474 1.00 102.88 191 TYR B O 1
ATOM 3930 N N . ASN B 1 192 ? -24.111 -37.097 20.142 1.00 100.29 192 ASN B N 1
ATOM 3931 C CA . ASN B 1 192 ? -24.570 -38.256 20.892 1.00 106.64 192 ASN B CA 1
ATOM 3932 C C . ASN B 1 192 ? -25.643 -39.041 20.142 1.00 107.26 192 ASN B C 1
ATOM 3933 O O . ASN B 1 192 ? -26.504 -38.462 19.478 1.00 108.82 192 ASN B O 1
ATOM 3938 N N . ILE B 1 193 ? -25.577 -40.363 20.249 1.00 103.84 193 ILE B N 1
ATOM 3939 C CA . ILE B 1 193 ? -26.597 -41.234 19.680 1.00 105.37 193 ILE B CA 1
ATOM 3940 C C . ILE B 1 193 ? -27.198 -42.118 20.766 1.00 100.15 193 ILE B C 1
ATOM 3941 O O . ILE B 1 193 ? -26.477 -42.767 21.522 1.00 105.29 193 ILE B O 1
ATOM 3946 N N . GLU B 1 194 ? -28.523 -42.132 20.850 1.00 91.81 194 GLU B N 1
ATOM 3947 C CA . GLU B 1 194 ? -29.202 -42.900 21.885 1.00 90.27 194 GLU B CA 1
ATOM 3948 C C . GLU B 1 194 ? -29.613 -44.273 21.379 1.00 92.49 194 GLU B C 1
ATOM 3949 O O . GLU B 1 194 ? -30.384 -44.388 20.428 1.00 92.85 194 GLU B O 1
ATOM 3955 N N . PHE B 1 195 ? -29.107 -45.312 22.034 1.00 90.37 195 PHE B N 1
ATOM 3956 C CA . PHE B 1 195 ? -29.465 -46.677 21.686 1.00 75.78 195 PHE B CA 1
ATOM 3957 C C . PHE B 1 195 ? -30.552 -47.194 22.620 1.00 75.19 195 PHE B C 1
ATOM 3958 O O . PHE B 1 195 ? -30.476 -47.029 23.838 1.00 85.05 195 PHE B O 1
ATOM 3966 N N . ILE B 1 196 ? -31.561 -47.819 22.025 1.00 74.58 196 ILE B N 1
ATOM 3967 C CA . ILE B 1 196 ? -32.699 -48.365 22.749 1.00 73.54 196 ILE B CA 1
ATOM 3968 C C . ILE B 1 196 ? -32.744 -49.882 22.603 1.00 75.89 196 ILE B C 1
ATOM 3969 O O . ILE B 1 196 ? -32.622 -50.409 21.500 1.00 79.50 196 ILE B O 1
ATOM 3974 N N . LYS B 1 197 ? -32.898 -50.582 23.721 1.00 83.81 197 LYS B N 1
ATOM 3975 C CA . LYS B 1 197 ? -33.024 -52.034 23.698 1.00 86.74 197 LYS B CA 1
ATOM 3976 C C . LYS B 1 197 ? -34.369 -52.430 24.301 1.00 77.92 197 LYS B C 1
ATOM 3977 O O . LYS B 1 197 ? -34.734 -51.975 25.384 1.00 80.88 197 LYS B O 1
ATOM 3983 N N . LEU B 1 198 ? -35.112 -53.272 23.595 1.00 67.05 198 LEU B N 1
ATOM 3984 C CA . LEU B 1 198 ? -36.461 -53.623 24.022 1.00 79.32 198 LEU B CA 1
ATOM 3985 C C . LEU B 1 198 ? -36.503 -54.874 24.899 1.00 83.17 198 LEU B C 1
ATOM 3986 O O . LEU B 1 198 ? -35.736 -55.821 24.703 1.00 72.13 198 LEU B O 1
ATOM 3991 N N . ASN B 1 199 ? -37.399 -54.859 25.880 1.00 85.12 199 ASN B N 1
ATOM 3992 C CA . ASN B 1 199 ? -37.645 -56.026 26.715 1.00 90.19 199 ASN B CA 1
ATOM 3993 C C . ASN B 1 199 ? -38.311 -57.124 25.893 1.00 84.92 199 ASN B C 1
ATOM 3994 O O . ASN B 1 199 ? -39.006 -56.836 24.920 1.00 90.41 199 ASN B O 1
ATOM 3999 N N . GLU B 1 200 ? -38.094 -58.377 26.283 1.00 84.07 200 GLU B N 1
ATOM 4000 C CA . GLU B 1 200 ? -38.613 -59.528 25.546 1.00 89.23 200 GLU B CA 1
ATOM 4001 C C . GLU B 1 200 ? -40.134 -59.515 25.385 1.00 93.42 200 GLU B C 1
ATOM 4002 O O . GLU B 1 200 ? -40.672 -60.133 24.467 1.00 92.81 200 GLU B O 1
ATOM 4008 N N . ASN B 1 201 ? -40.820 -58.791 26.264 1.00 98.90 201 ASN B N 1
ATOM 4009 C CA . ASN B 1 201 ? -42.279 -58.747 26.259 1.00 93.12 201 ASN B CA 1
ATOM 4010 C C . ASN B 1 201 ? -42.842 -57.537 25.528 1.00 94.72 201 ASN B C 1
ATOM 4011 O O . ASN B 1 201 ? -44.055 -57.419 25.346 1.00 101.63 201 ASN B O 1
ATOM 4016 N N . VAL B 1 202 ? -41.958 -56.634 25.120 1.00 92.46 202 VAL B N 1
ATOM 4017 C CA . VAL B 1 202 ? -42.372 -55.416 24.440 1.00 84.91 202 VAL B CA 1
ATOM 4018 C C . VAL B 1 202 ? -42.124 -55.530 22.938 1.00 81.13 202 VAL B C 1
ATOM 4019 O O . VAL B 1 202 ? -41.073 -56.008 22.509 1.00 78.88 202 VAL B O 1
ATOM 4023 N N . GLU B 1 203 ? -43.101 -55.101 22.145 1.00 81.33 203 GLU B N 1
ATOM 4024 C CA . GLU B 1 203 ? -42.975 -55.120 20.692 1.00 83.91 203 GLU B CA 1
ATOM 4025 C C . GLU B 1 203 ? -43.333 -53.761 20.104 1.00 80.50 203 GLU B C 1
ATOM 4026 O O . GLU B 1 203 ? -43.967 -52.940 20.763 1.00 85.13 203 GLU B O 1
ATOM 4032 N N . PHE B 1 204 ? -42.953 -53.535 18.852 1.00 75.63 204 PHE B N 1
ATOM 4033 C CA . PHE B 1 204 ? -43.341 -52.317 18.156 1.00 70.75 204 PHE B CA 1
ATOM 4034 C C . PHE B 1 204 ? -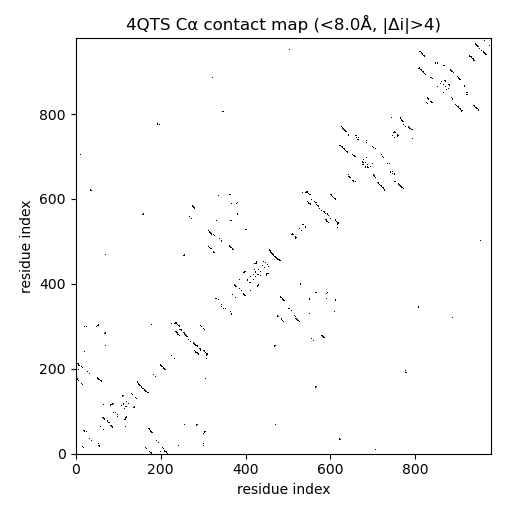44.642 -52.547 17.398 1.00 77.62 204 PHE B C 1
ATOM 4035 O O . PHE B 1 204 ? -44.954 -53.674 17.028 1.00 84.73 204 PHE B O 1
ATOM 4043 N N . TYR B 1 205 ? -45.404 -51.483 17.173 1.00 79.85 205 TYR B N 1
ATOM 4044 C CA . TYR B 1 205 ? -46.569 -51.571 16.297 1.00 83.12 205 TYR B CA 1
ATOM 4045 C C . TYR B 1 205 ? -46.950 -50.201 15.753 1.00 79.78 205 TYR B C 1
ATOM 4046 O O . TYR B 1 205 ? -46.692 -49.191 16.389 1.00 83.39 205 TYR B O 1
ATOM 4055 N N . PHE B 1 206 ? -47.572 -50.166 14.579 1.00 85.14 206 PHE B N 1
ATOM 4056 C CA . PHE B 1 206 ? -48.096 -48.907 14.059 1.00 89.97 206 PHE B CA 1
ATOM 4057 C C . PHE B 1 206 ? -49.308 -49.146 13.175 1.00 85.71 206 PHE B C 1
ATOM 4058 O O . PHE B 1 206 ? -49.420 -50.182 12.529 1.00 95.08 206 PHE B O 1
ATOM 4066 N N . LEU B 1 207 ? -50.211 -48.174 13.145 1.00 80.33 207 LEU B N 1
ATOM 4067 C CA . LEU B 1 207 ? -51.427 -48.300 12.359 1.00 82.52 207 LEU B CA 1
ATOM 4068 C C . LEU B 1 207 ? -51.237 -47.727 10.958 1.00 91.42 207 LEU B C 1
ATOM 4069 O O . LEU B 1 207 ? -50.572 -46.709 10.773 1.00 84.87 207 LEU B O 1
ATOM 4074 N N . ILE B 1 208 ? -51.828 -48.395 9.974 1.00 100.59 208 ILE B N 1
ATOM 4075 C CA . ILE B 1 208 ? -51.728 -47.976 8.584 1.00 88.56 208 ILE B CA 1
ATOM 4076 C C . ILE B 1 208 ? -53.107 -47.960 7.926 1.00 99.52 208 ILE B C 1
ATOM 4077 O O . ILE B 1 208 ? -53.883 -48.910 8.056 1.00 118.60 208 ILE B O 1
ATOM 4082 N N . ASP B 1 209 ? -53.410 -46.863 7.238 1.00 101.30 209 ASP B N 1
ATOM 4083 C CA . ASP B 1 209 ? -54.651 -46.733 6.479 1.00 112.98 209 ASP B CA 1
ATOM 4084 C C . ASP B 1 209 ? -54.350 -46.433 5.017 1.00 109.89 209 ASP B C 1
ATOM 4085 O O . ASP B 1 209 ? -53.944 -45.323 4.672 1.00 102.53 209 ASP B O 1
ATOM 4090 N N . TYR B 1 210 ? -54.557 -47.428 4.161 1.00 112.79 210 TYR B N 1
ATOM 4091 C CA . TYR B 1 210 ? -54.222 -47.317 2.746 1.00 111.31 210 TYR B CA 1
ATOM 4092 C C . TYR B 1 210 ? -55.023 -46.227 2.033 1.00 121.26 210 TYR B C 1
ATOM 4093 O O . TYR B 1 210 ? -54.543 -45.632 1.065 1.00 113.02 210 TYR B O 1
ATOM 4102 N N . ASN B 1 211 ? -56.236 -45.974 2.523 1.00 124.01 211 ASN B N 1
ATOM 4103 C CA . ASN B 1 211 ? -57.160 -45.017 1.912 1.00 123.29 211 ASN B CA 1
ATOM 4104 C C . ASN B 1 211 ? -57.325 -45.275 0.419 1.00 128.27 211 ASN B C 1
ATOM 4105 O O . ASN B 1 211 ? -57.241 -44.358 -0.398 1.00 120.59 211 ASN B O 1
ATOM 4110 N N . ASN B 1 212 ? -57.583 -46.536 0.088 1.00 135.77 212 ASN B N 1
ATOM 4111 C CA . ASN B 1 212 ? -57.644 -47.011 -1.288 1.00 125.81 212 ASN B CA 1
ATOM 4112 C C . ASN B 1 212 ? -58.063 -48.475 -1.266 1.00 136.73 212 ASN B C 1
ATOM 4113 O O . ASN B 1 212 ? -58.196 -49.065 -0.193 1.00 128.52 212 ASN B O 1
ATOM 4118 N N . GLU B 1 213 ? -58.265 -49.070 -2.438 1.00 142.69 213 GLU B N 1
ATOM 4119 C CA . GLU B 1 213 ? -58.742 -50.449 -2.502 1.00 135.77 213 GLU B CA 1
ATOM 4120 C C . GLU B 1 213 ? -58.116 -51.242 -3.647 1.00 131.85 213 GLU B C 1
ATOM 4121 O O . GLU B 1 213 ? -58.475 -52.397 -3.876 1.00 133.72 213 GLU B O 1
ATOM 4127 N N . ASP B 1 214 ? -57.182 -50.621 -4.360 1.00 138.58 214 ASP B N 1
ATOM 4128 C CA . ASP B 1 214 ? -56.425 -51.312 -5.401 1.00 142.97 214 ASP B CA 1
ATOM 4129 C C . ASP B 1 214 ? -55.526 -52.394 -4.812 1.00 143.35 214 ASP B C 1
ATOM 4130 O O . ASP B 1 214 ? -54.496 -52.089 -4.212 1.00 144.68 214 ASP B O 1
ATOM 4135 N N . LYS B 1 215 ? -55.925 -53.653 -4.972 1.00 143.96 215 LYS B N 1
ATOM 4136 C CA . LYS B 1 215 ? -55.167 -54.785 -4.441 1.00 144.56 215 LYS B CA 1
ATOM 4137 C C . LYS B 1 215 ? -53.743 -54.843 -4.996 1.00 144.89 215 LYS B C 1
ATOM 4138 O O . LYS B 1 215 ? -52.805 -55.210 -4.284 1.00 142.66 215 LYS B O 1
ATOM 4144 N N . GLU B 1 216 ? -53.591 -54.481 -6.268 1.00 144.69 216 GLU B N 1
ATOM 4145 C CA . GLU B 1 216 ? -52.287 -54.482 -6.929 1.00 152.99 216 GLU B CA 1
ATOM 4146 C C . GLU B 1 216 ? -51.359 -53.441 -6.315 1.00 147.69 216 GLU B C 1
ATOM 4147 O O . GLU B 1 216 ? -50.142 -53.483 -6.504 1.00 147.82 216 GLU B O 1
ATOM 4153 N N . PHE B 1 217 ? -51.951 -52.508 -5.578 1.00 151.01 217 PHE B N 1
ATOM 4154 C CA . PHE B 1 217 ? -51.211 -51.460 -4.891 1.00 143.99 217 PHE B CA 1
ATOM 4155 C C . PHE B 1 217 ? -51.090 -51.795 -3.407 1.00 133.88 217 PHE B C 1
ATOM 4156 O O . PHE B 1 217 ? -50.006 -51.703 -2.827 1.00 130.46 217 PHE B O 1
ATOM 4164 N N . ILE B 1 218 ? -52.208 -52.201 -2.808 1.00 129.09 218 ILE B N 1
ATOM 4165 C CA . ILE B 1 218 ? -52.235 -52.614 -1.407 1.00 127.37 218 ILE B CA 1
ATOM 4166 C C . ILE B 1 218 ? -51.229 -53.721 -1.082 1.00 122.08 218 ILE B C 1
ATOM 4167 O O . ILE B 1 218 ? -50.491 -53.621 -0.103 1.00 127.25 218 ILE B O 1
ATOM 4172 N N . LYS B 1 219 ? -51.178 -54.760 -1.908 1.00 121.34 219 LYS B N 1
ATOM 4173 C CA . LYS B 1 219 ? -50.314 -55.903 -1.609 1.00 127.14 219 LYS B CA 1
ATOM 4174 C C . LYS B 1 219 ? -48.828 -55.566 -1.734 1.00 116.92 219 LYS B C 1
ATOM 4175 O O . LYS B 1 219 ? -47.978 -56.203 -1.103 1.00 121.39 219 LYS B O 1
ATOM 4181 N N . LYS B 1 220 ? -48.517 -54.556 -2.537 1.00 107.80 220 LYS B N 1
ATOM 4182 C CA . LYS B 1 220 ? -47.132 -54.139 -2.713 1.00 117.94 220 LYS B CA 1
ATOM 4183 C C . LYS B 1 220 ? -46.750 -53.088 -1.665 1.00 115.56 220 LYS B C 1
ATOM 4184 O O . LYS B 1 220 ? -45.569 -52.912 -1.342 1.00 109.42 220 LYS B O 1
ATOM 4190 N N . LEU B 1 221 ? -47.754 -52.405 -1.119 1.00 111.87 221 LEU B N 1
ATOM 4191 C CA . LEU B 1 221 ? -47.532 -51.571 0.057 1.00 103.42 221 LEU B CA 1
ATOM 4192 C C . LEU B 1 221 ? -47.213 -52.473 1.233 1.00 107.47 221 LEU B C 1
ATOM 4193 O O . LEU B 1 221 ? -46.291 -52.207 2.002 1.00 110.25 221 LEU B O 1
ATOM 4198 N N . GLU B 1 222 ? -47.980 -53.550 1.355 1.00 106.68 222 GLU B N 1
ATOM 4199 C CA . GLU B 1 222 ? -47.770 -54.534 2.405 1.00 94.51 222 GLU B CA 1
ATOM 4200 C C . GLU B 1 222 ? -46.471 -55.291 2.169 1.00 92.07 222 GLU B C 1
ATOM 4201 O O . GLU B 1 222 ? -45.880 -55.837 3.101 1.00 101.94 222 GLU B O 1
ATOM 4207 N N . ALA B 1 223 ? -46.028 -55.324 0.917 1.00 94.72 223 ALA B N 1
ATOM 4208 C CA . ALA B 1 223 ? -44.737 -55.920 0.605 1.00 102.34 223 ALA B CA 1
ATOM 4209 C C . ALA B 1 223 ? -43.621 -54.999 1.087 1.00 94.29 223 ALA B C 1
ATOM 4210 O O . ALA B 1 223 ? -42.631 -55.457 1.663 1.00 89.07 223 ALA B O 1
ATOM 4212 N N . SER B 1 224 ? -43.793 -53.701 0.852 1.00 97.23 224 SER B N 1
ATOM 4213 C CA . SER B 1 224 ? -42.837 -52.701 1.319 1.00 97.82 224 SER B CA 1
ATOM 4214 C C . SER B 1 224 ? -42.761 -52.686 2.842 1.00 91.05 224 SER B C 1
ATOM 4215 O O . SER B 1 224 ? -41.691 -52.492 3.423 1.00 88.95 224 SER B O 1
ATOM 4218 N N . ILE B 1 225 ? -43.908 -52.893 3.480 1.00 87.61 225 ILE B N 1
ATOM 4219 C CA . ILE B 1 225 ? -43.990 -52.963 4.933 1.00 89.67 225 ILE B CA 1
ATOM 4220 C C . ILE B 1 225 ? -43.315 -54.222 5.466 1.00 86.76 225 ILE B C 1
ATOM 4221 O O . ILE B 1 225 ? -42.553 -54.170 6.430 1.00 93.87 225 ILE B O 1
ATOM 4226 N N . LYS B 1 226 ? -43.584 -55.353 4.823 1.00 88.56 226 LYS B N 1
ATOM 4227 C CA . LYS B 1 226 ? -43.054 -56.627 5.283 1.00 86.45 226 LYS B CA 1
ATOM 4228 C C . LYS B 1 226 ? -41.549 -56.723 5.044 1.00 90.58 226 LYS B C 1
ATOM 4229 O O . LYS B 1 226 ? -40.847 -57.447 5.749 1.00 93.65 226 LYS B O 1
ATOM 4235 N N . LEU B 1 227 ? -41.054 -55.982 4.058 1.00 88.43 227 LEU B N 1
ATOM 4236 C CA . LEU B 1 227 ? -39.630 -56.000 3.735 1.00 90.99 227 LEU B CA 1
ATOM 4237 C C . LEU B 1 227 ? -38.781 -55.451 4.885 1.00 93.72 227 LEU B C 1
ATOM 4238 O O . LEU B 1 227 ? -37.587 -55.752 4.994 1.00 94.22 227 LEU B O 1
ATOM 4243 N N . ILE B 1 228 ? -39.413 -54.652 5.741 1.00 98.72 228 ILE B N 1
ATOM 4244 C CA . ILE B 1 228 ? -38.768 -54.078 6.922 1.00 93.67 228 ILE B CA 1
ATOM 4245 C C . ILE B 1 228 ? -38.158 -55.167 7.805 1.00 96.01 228 ILE B C 1
ATOM 4246 O O . ILE B 1 228 ? -37.116 -54.964 8.432 1.00 96.98 228 ILE B O 1
ATOM 4251 N N . GLU B 1 229 ? -38.827 -56.317 7.846 1.00 101.69 229 GLU B N 1
ATOM 4252 C CA . GLU B 1 229 ? -38.358 -57.502 8.562 1.00 96.46 229 GLU B CA 1
ATOM 4253 C C . GLU B 1 229 ? -36.862 -57.758 8.391 1.00 91.60 229 GLU B C 1
ATOM 4254 O O . GLU B 1 229 ? -36.160 -58.052 9.358 1.00 90.51 229 GLU B O 1
ATOM 4260 N N . ASP B 1 230 ? -36.377 -57.634 7.160 1.00 101.34 230 ASP B N 1
ATOM 4261 C CA . ASP B 1 230 ? -34.965 -57.861 6.875 1.00 108.65 230 ASP B CA 1
ATOM 4262 C C . ASP B 1 230 ? -34.234 -56.565 6.549 1.00 102.42 230 ASP B C 1
ATOM 4263 O O . ASP B 1 230 ? -33.004 -56.532 6.506 1.00 102.06 230 ASP B O 1
ATOM 4268 N N . GLU B 1 231 ? -34.994 -55.496 6.333 1.00 100.38 231 GLU B N 1
ATOM 4269 C CA . GLU B 1 231 ? -34.405 -54.200 6.018 1.00 94.56 231 GLU B CA 1
ATOM 4270 C C . GLU B 1 231 ? -34.055 -53.429 7.294 1.00 98.24 231 GLU B C 1
ATOM 4271 O O . GLU B 1 231 ? -32.921 -52.980 7.469 1.00 84.71 231 GLU B O 1
ATOM 4277 N N . GLY B 1 232 ? -35.039 -53.279 8.178 1.00 99.40 232 GLY B N 1
ATOM 4278 C CA . GLY B 1 232 ? -34.835 -52.661 9.477 1.00 89.71 232 GLY B CA 1
ATOM 4279 C C . GLY B 1 232 ? -35.348 -51.237 9.595 1.00 87.10 232 GLY B C 1
ATOM 4280 O O . GLY B 1 232 ? -35.903 -50.685 8.644 1.00 92.89 232 GLY B O 1
ATOM 4281 N N . LEU B 1 233 ? -35.154 -50.644 10.772 1.00 68.16 233 LEU B N 1
ATOM 4282 C CA . LEU B 1 233 ? -35.591 -49.279 11.046 1.00 70.51 233 LEU B CA 1
ATOM 4283 C C . LEU B 1 233 ? -34.542 -48.500 11.839 1.00 92.47 233 LEU B C 1
ATOM 4284 O O . LEU B 1 233 ? -33.963 -49.018 12.797 1.00 97.94 233 LEU B O 1
ATOM 4289 N N . GLY B 1 234 ? -34.302 -47.255 11.436 1.00 82.63 234 GLY B N 1
ATOM 4290 C CA . GLY B 1 234 ? -33.382 -46.384 12.146 1.00 80.98 234 GLY B CA 1
ATOM 4291 C C . GLY B 1 234 ? -31.967 -46.394 11.594 1.00 89.57 234 GLY B C 1
ATOM 4292 O O . GLY B 1 234 ? -31.616 -47.234 10.767 1.00 97.49 234 GLY B O 1
ATOM 4293 N N . GLY B 1 235 ? -31.154 -45.447 12.055 1.00 101.48 235 GLY B N 1
ATOM 4294 C CA . GLY B 1 235 ? -29.768 -45.344 11.635 1.00 109.84 235 GLY B CA 1
ATOM 4295 C C . GLY B 1 235 ? -29.592 -44.872 10.205 1.00 107.81 235 GLY B C 1
ATOM 4296 O O . GLY B 1 235 ? -28.701 -45.341 9.496 1.00 111.57 235 GLY B O 1
ATOM 4297 N N . GLY B 1 242 ? -31.223 -51.518 13.285 1.00 93.79 242 GLY B N 1
ATOM 4298 C CA . GLY B 1 242 ? -31.900 -52.507 14.104 1.00 89.55 242 GLY B CA 1
ATOM 4299 C C . GLY B 1 242 ? -32.931 -53.285 13.310 1.00 90.93 242 GLY B C 1
ATOM 4300 O O . GLY B 1 242 ? -33.836 -52.702 12.716 1.00 84.10 242 GLY B O 1
ATOM 4301 N N . PHE B 1 243 ? -32.785 -54.606 13.291 1.00 96.16 243 PHE B N 1
ATOM 4302 C CA . PHE B 1 243 ? -33.640 -55.472 12.479 1.00 101.40 243 PHE B CA 1
ATOM 4303 C C . PHE B 1 243 ? -34.649 -56.265 13.318 1.00 94.63 243 PHE B C 1
ATOM 4304 O O . PHE B 1 243 ? -34.547 -56.315 14.544 1.00 85.61 243 PHE B O 1
ATOM 4312 N N . PHE B 1 244 ? -35.620 -56.884 12.649 1.00 94.05 244 PHE B N 1
ATOM 4313 C CA . PHE B 1 244 ? -36.698 -57.593 13.337 1.00 88.33 244 PHE B CA 1
ATOM 4314 C C . PHE B 1 244 ? -36.700 -59.081 13.000 1.00 96.89 244 PHE B C 1
ATOM 4315 O O . PHE B 1 244 ? -36.066 -59.513 12.036 1.00 99.05 244 PHE B O 1
ATOM 4323 N N . GLU B 1 245 ? -37.417 -59.860 13.805 1.00 98.98 245 GLU B N 1
ATOM 4324 C CA . GLU B 1 245 ? -37.517 -61.296 13.584 1.00 96.82 245 GLU B CA 1
ATOM 4325 C C . GLU B 1 245 ? -38.812 -61.636 12.856 1.00 100.54 245 GLU B C 1
ATOM 4326 O O . GLU B 1 245 ? -38.852 -62.567 12.051 1.00 113.50 245 GLU B O 1
ATOM 4332 N N . LYS B 1 246 ? -39.858 -60.856 13.120 1.00 93.59 246 LYS B N 1
ATOM 4333 C CA . LYS B 1 246 ? -41.140 -61.024 12.440 1.00 94.22 246 LYS B CA 1
ATOM 4334 C C . LYS B 1 246 ? -41.905 -59.706 12.341 1.00 95.27 246 LYS B C 1
ATOM 4335 O O . LYS B 1 246 ? -42.167 -59.051 13.348 1.00 95.72 246 LYS B O 1
ATOM 4341 N N . VAL B 1 247 ? -42.269 -59.328 11.119 1.00 92.63 247 VAL B N 1
ATOM 4342 C CA . VAL B 1 247 ? -43.136 -58.177 10.892 1.00 91.68 247 VAL B CA 1
ATOM 4343 C C . VAL B 1 247 ? -44.438 -58.652 10.260 1.00 87.52 247 VAL B C 1
ATOM 4344 O O . VAL B 1 247 ? -44.455 -59.059 9.099 1.00 97.71 247 VAL B O 1
ATOM 4348 N N . GLU B 1 248 ? -45.526 -58.612 11.021 1.00 87.44 248 GLU B N 1
ATOM 4349 C CA . GLU B 1 248 ? -46.786 -59.169 10.544 1.00 101.35 248 GLU B CA 1
ATOM 4350 C C . GLU B 1 248 ? -47.905 -58.134 10.513 1.00 100.78 248 GLU B C 1
ATOM 4351 O O . GLU B 1 248 ? -48.079 -57.362 11.454 1.00 101.71 248 GLU B O 1
ATOM 4357 N N . ILE B 1 249 ? -48.666 -58.134 9.423 1.00 106.06 249 ILE B N 1
ATOM 4358 C CA . ILE B 1 249 ? -49.806 -57.236 9.281 1.00 99.90 249 ILE B CA 1
ATOM 4359 C C . ILE B 1 249 ? -51.106 -57.948 9.618 1.00 99.33 249 ILE B C 1
ATOM 4360 O O . ILE B 1 249 ? -51.455 -58.955 9.002 1.00 115.56 249 ILE B O 1
ATOM 4365 N N . VAL B 1 250 ? -51.820 -57.415 10.601 1.00 88.85 250 VAL B N 1
ATOM 4366 C CA . VAL B 1 250 ? -53.061 -58.013 11.064 1.00 97.07 250 VAL B CA 1
ATOM 4367 C C . VAL B 1 250 ? -54.159 -56.960 11.098 1.00 106.10 250 VAL B C 1
ATOM 4368 O O . VAL B 1 250 ? -53.918 -55.788 10.812 1.00 113.93 250 VAL B O 1
ATOM 4372 N N . ASP B 1 251 ? -55.368 -57.383 11.441 1.00 117.49 251 ASP B N 1
ATOM 4373 C CA . ASP B 1 251 ? -56.485 -56.458 11.564 1.00 125.06 251 ASP B CA 1
ATOM 4374 C C . ASP B 1 251 ? -56.471 -55.802 12.940 1.00 120.84 251 ASP B C 1
ATOM 4375 O O . ASP B 1 251 ? -55.924 -56.356 13.895 1.00 118.39 251 ASP B O 1
ATOM 4380 N N . LEU B 1 252 ? -57.053 -54.610 13.022 1.00 123.79 252 LEU B N 1
ATOM 4381 C CA . LEU B 1 252 ? -57.138 -53.858 14.270 1.00 124.62 252 LEU B CA 1
ATOM 4382 C C . LEU B 1 252 ? -57.738 -54.689 15.402 1.00 129.00 252 LEU B C 1
ATOM 4383 O O . LEU B 1 252 ? -58.723 -55.397 15.195 1.00 134.71 252 LEU B O 1
ATOM 4388 N N . PRO B 1 253 ? -57.143 -54.606 16.606 1.00 131.38 253 PRO B N 1
ATOM 4389 C CA . PRO B 1 253 ? -57.752 -55.216 17.793 1.00 131.33 253 PRO B CA 1
ATOM 4390 C C . PRO B 1 253 ? -59.119 -54.600 18.066 1.00 141.57 253 PRO B C 1
ATOM 4391 O O . PRO B 1 253 ? -59.424 -53.533 17.535 1.00 140.68 253 PRO B O 1
ATOM 4395 N N . GLU B 1 254 ? -59.930 -55.255 18.886 1.00 147.92 254 GLU B N 1
ATOM 4396 C CA . GLU B 1 254 ? -61.349 -54.927 18.940 1.00 151.16 254 GLU B CA 1
ATOM 4397 C C . GLU B 1 254 ? -61.649 -53.597 19.631 1.00 155.13 254 GLU B C 1
ATOM 4398 O O . GLU B 1 254 ? -62.710 -53.019 19.414 1.00 164.37 254 GLU B O 1
ATOM 4404 N N . ASP B 1 255 ? -60.722 -53.103 20.446 1.00 145.18 255 ASP B N 1
ATOM 4405 C CA . ASP B 1 255 ? -60.876 -51.773 21.028 1.00 140.77 255 ASP B CA 1
ATOM 4406 C C . ASP B 1 255 ? -60.688 -50.714 19.946 1.00 141.13 255 ASP B C 1
ATOM 4407 O O . ASP B 1 255 ? -61.546 -49.844 19.744 1.00 145.73 255 ASP B O 1
ATOM 4412 N N . PHE B 1 256 ? -59.559 -50.811 19.248 1.00 135.52 256 PHE B N 1
ATOM 4413 C CA . PHE B 1 256 ? -59.237 -49.915 18.144 1.00 135.93 256 PHE B CA 1
ATOM 4414 C C . PHE B 1 256 ? -60.330 -49.940 17.080 1.00 142.79 256 PHE B C 1
ATOM 4415 O O . PHE B 1 256 ? -60.649 -48.913 16.486 1.00 144.06 256 PHE B O 1
ATOM 4423 N N . ASN B 1 257 ? -60.897 -51.119 16.840 1.00 146.38 257 ASN B N 1
ATOM 4424 C CA . ASN B 1 257 ? -61.917 -51.274 15.811 1.00 148.28 257 ASN B CA 1
ATOM 4425 C C . ASN B 1 257 ? -63.276 -50.761 16.277 1.00 147.86 257 ASN B C 1
ATOM 4426 O O . ASN B 1 257 ? -64.033 -50.197 15.490 1.00 152.36 257 ASN B O 1
ATOM 4431 N N . GLU B 1 258 ? -63.582 -50.948 17.558 1.00 142.37 258 GLU B N 1
ATOM 4432 C CA . GLU B 1 258 ? -64.827 -50.429 18.116 1.00 150.89 258 GLU B CA 1
ATOM 4433 C C . GLU B 1 258 ? -64.780 -48.911 18.251 1.00 151.27 258 GLU B C 1
ATOM 4434 O O . GLU B 1 258 ? -65.817 -48.262 18.384 1.00 154.05 258 GLU B O 1
ATOM 4440 N N . ILE B 1 259 ? -63.577 -48.345 18.202 1.00 148.96 259 ILE B N 1
ATOM 4441 C CA . ILE B 1 259 ? -63.428 -46.896 18.310 1.00 148.28 259 ILE B CA 1
ATOM 4442 C C . ILE B 1 259 ? -63.360 -46.240 16.927 1.00 138.40 259 ILE B C 1
ATOM 4443 O O . ILE B 1 259 ? -63.968 -45.193 16.695 1.00 131.95 259 ILE B O 1
ATOM 4448 N N . LEU B 1 260 ? -62.646 -46.877 16.005 1.00 141.72 260 LEU B N 1
ATOM 4449 C CA . LEU B 1 260 ? -62.390 -46.298 14.688 1.00 141.61 260 LEU B CA 1
ATOM 4450 C C . LEU B 1 260 ? -63.474 -46.643 13.677 1.00 151.95 260 LEU B C 1
ATOM 4451 O O . LEU B 1 260 ? -63.403 -46.229 12.518 1.00 144.15 260 LEU B O 1
ATOM 4456 N N . ASP B 1 261 ? -64.470 -47.409 14.109 1.00 159.58 261 ASP B N 1
ATOM 4457 C CA . ASP B 1 261 ? -65.582 -47.754 13.234 1.00 161.51 261 ASP B CA 1
ATOM 4458 C C . ASP B 1 261 ? -66.462 -46.530 12.998 1.00 165.06 261 ASP B C 1
ATOM 4459 O O . ASP B 1 261 ? -66.970 -45.925 13.943 1.00 160.00 261 ASP B O 1
ATOM 4464 N N . GLU B 1 262 ? -66.638 -46.174 11.729 1.00 166.82 262 GLU B N 1
ATOM 4465 C CA . GLU B 1 262 ? -67.385 -44.976 11.356 1.00 164.31 262 GLU B CA 1
ATOM 4466 C C . GLU B 1 262 ? -68.891 -45.182 11.488 1.00 170.01 262 GLU B C 1
ATOM 4467 O O . GLU B 1 262 ? -69.673 -44.243 11.329 1.00 172.00 262 GLU B O 1
ATOM 4473 N N . ASN B 1 263 ? -69.291 -46.415 11.780 1.00 174.64 263 ASN B N 1
ATOM 4474 C CA . ASN B 1 263 ? -70.698 -46.738 11.980 1.00 174.20 263 ASN B CA 1
ATOM 4475 C C . ASN B 1 263 ? -70.992 -46.928 13.467 1.00 170.73 263 ASN B C 1
ATOM 4476 O O . ASN B 1 263 ? -71.808 -47.766 13.853 1.00 177.55 263 ASN B O 1
ATOM 4481 N N . SER B 1 264 ? -70.321 -46.137 14.298 1.00 163.64 264 SER B N 1
ATOM 4482 C CA . SER B 1 264 ? -70.479 -46.234 15.743 1.00 161.44 264 SER B CA 1
ATOM 4483 C C . SER B 1 264 ? -70.688 -44.862 16.375 1.00 164.53 264 SER B C 1
ATOM 4484 O O . SER B 1 264 ? -70.626 -43.838 15.694 1.00 165.30 264 SER B O 1
ATOM 4487 N N . LYS B 1 265 ? -70.952 -44.859 17.679 1.00 153.31 265 LYS B N 1
ATOM 4488 C CA . LYS B 1 265 ? -71.120 -43.632 18.452 1.00 154.86 265 LYS B CA 1
ATOM 4489 C C . LYS B 1 265 ? -69.946 -42.668 18.281 1.00 157.37 265 LYS B C 1
ATOM 4490 O O . LYS B 1 265 ? -70.121 -41.530 17.836 1.00 154.52 265 LYS B O 1
ATOM 4496 N N . TYR B 1 266 ? -68.754 -43.143 18.637 1.00 159.30 266 TYR B N 1
ATOM 4497 C CA . TYR B 1 266 ? -67.532 -42.335 18.646 1.00 150.04 266 TYR B CA 1
ATOM 4498 C C . TYR B 1 266 ? -67.288 -41.560 17.349 1.00 147.68 266 TYR B C 1
ATOM 4499 O O . TYR B 1 266 ? -66.585 -40.550 17.350 1.00 152.48 266 TYR B O 1
ATOM 4508 N N . ASN B 1 267 ? -67.850 -42.048 16.247 1.00 144.40 267 ASN B N 1
ATOM 4509 C CA . ASN B 1 267 ? -67.752 -41.369 14.959 1.00 151.73 267 ASN B CA 1
ATOM 4510 C C . ASN B 1 267 ? -68.207 -39.908 14.998 1.00 147.68 267 ASN B C 1
ATOM 4511 O O . ASN B 1 267 ? -67.665 -39.064 14.282 1.00 135.57 267 ASN B O 1
ATOM 4516 N N . ASN B 1 268 ? -69.199 -39.609 15.833 1.00 151.70 268 ASN B N 1
ATOM 4517 C CA . ASN B 1 268 ? -69.760 -38.261 15.881 1.00 147.80 268 ASN B CA 1
ATOM 4518 C C . ASN B 1 268 ? -69.052 -37.346 16.879 1.00 149.72 268 ASN B C 1
ATOM 4519 O O . ASN B 1 268 ? -69.360 -36.155 16.961 1.00 151.46 268 ASN B O 1
ATOM 4524 N N . LEU B 1 269 ? -68.114 -37.905 17.640 1.00 150.22 269 LEU B N 1
ATOM 4525 C CA . LEU B 1 269 ? -67.318 -37.123 18.583 1.00 147.05 269 LEU B CA 1
ATOM 4526 C C . LEU B 1 269 ? -66.606 -35.973 17.881 1.00 144.92 269 LEU B C 1
ATOM 4527 O O . LEU B 1 269 ? -66.065 -36.137 16.787 1.00 138.16 269 LEU B O 1
ATOM 4532 N N . GLU B 1 270 ? -66.611 -34.809 18.521 1.00 145.62 270 GLU B N 1
ATOM 4533 C CA . GLU B 1 270 ? -66.199 -33.579 17.858 1.00 138.98 270 GLU B CA 1
ATOM 4534 C C . GLU B 1 270 ? -64.696 -33.307 17.872 1.00 138.12 270 GLU B C 1
ATOM 4535 O O . GLU B 1 270 ? -64.236 -32.422 17.151 1.00 133.31 270 GLU B O 1
ATOM 4541 N N . TYR B 1 271 ? -63.918 -34.046 18.664 1.00 137.09 271 TYR B N 1
ATOM 4542 C CA . TYR B 1 271 ? -62.482 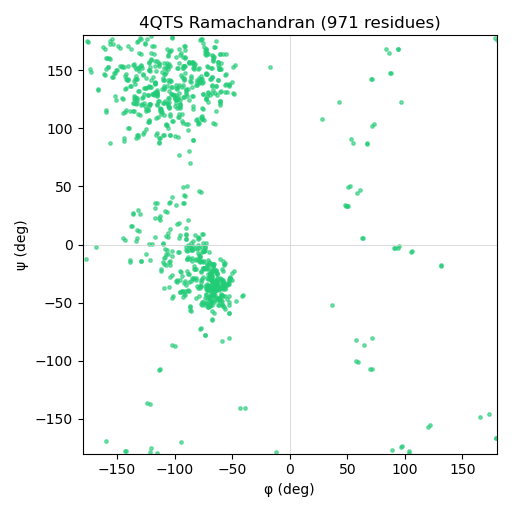-33.804 18.623 1.00 126.22 271 TYR B CA 1
ATOM 4543 C C . TYR B 1 271 ? -61.758 -35.057 18.160 1.00 122.32 271 TYR B C 1
ATOM 4544 O O . TYR B 1 271 ? -62.374 -36.110 18.013 1.00 125.71 271 TYR B O 1
ATOM 4553 N N . LYS B 1 272 ? -60.462 -34.929 17.897 1.00 118.88 272 LYS B N 1
ATOM 4554 C CA . LYS B 1 272 ? -59.653 -36.041 17.405 1.00 114.15 272 LYS B CA 1
ATOM 4555 C C . LYS B 1 272 ? -58.197 -35.875 17.825 1.00 110.98 272 LYS B C 1
ATOM 4556 O O . LYS B 1 272 ? -57.699 -34.756 17.941 1.00 113.22 272 LYS B O 1
ATOM 4562 N N . MET B 1 273 ? -57.523 -36.995 18.066 1.00 103.57 273 MET B N 1
ATOM 4563 C CA . MET B 1 273 ? -56.143 -36.975 18.535 1.00 96.60 273 MET B CA 1
ATOM 4564 C C . MET B 1 273 ? -55.195 -37.629 17.532 1.00 98.80 273 MET B C 1
ATOM 4565 O O . MET B 1 273 ? -55.453 -38.735 17.049 1.00 97.32 273 MET B O 1
ATOM 4570 N N . LEU B 1 274 ? -54.102 -36.935 17.222 1.00 87.85 274 LEU B N 1
ATOM 4571 C CA . LEU B 1 274 ? -53.094 -37.439 16.295 1.00 85.68 274 LEU B CA 1
ATOM 4572 C C . LEU B 1 274 ? -52.344 -38.640 16.864 1.00 87.63 274 LEU B C 1
ATOM 4573 O O . LEU B 1 274 ? -51.957 -38.646 18.032 1.00 96.18 274 LEU B O 1
ATOM 4578 N N . LEU B 1 275 ? -52.138 -39.653 16.028 1.00 83.41 275 LEU B N 1
ATOM 4579 C CA . LEU B 1 275 ? -51.336 -40.810 16.406 1.00 79.44 275 LEU B CA 1
ATOM 4580 C C . LEU B 1 275 ? -50.032 -40.801 15.617 1.00 81.61 275 LEU B C 1
ATOM 4581 O O . LEU B 1 275 ? -49.204 -41.705 15.742 1.00 84.56 275 LEU B O 1
ATOM 4586 N N . GLY B 1 276 ? -49.868 -39.770 14.796 1.00 72.88 276 GLY B N 1
ATOM 4587 C CA . GLY B 1 276 ? -48.647 -39.561 14.041 1.00 81.33 276 GLY B CA 1
ATOM 4588 C C . GLY B 1 276 ? -48.348 -38.077 13.961 1.00 80.71 276 GLY B C 1
ATOM 4589 O O . GLY B 1 276 ? -49.074 -37.267 14.541 1.00 71.84 276 GLY B O 1
ATOM 4590 N N . VAL B 1 277 ? -47.277 -37.713 13.261 1.00 77.78 277 VAL B N 1
ATOM 4591 C CA . VAL B 1 277 ? -46.966 -36.300 13.059 1.00 82.24 277 VAL B CA 1
ATOM 4592 C C . VAL B 1 277 ? -47.956 -35.696 12.073 1.00 82.54 277 VAL B C 1
ATOM 4593 O O . VAL B 1 277 ? -48.433 -36.374 11.165 1.00 89.04 277 VAL B O 1
ATOM 4597 N N . GLY B 1 278 ? -48.271 -34.421 12.261 1.00 80.44 278 GLY B N 1
ATOM 4598 C CA . GLY B 1 278 ? -49.212 -33.745 11.391 1.00 77.78 278 GLY B CA 1
ATOM 4599 C C . GLY B 1 278 ? -48.609 -32.535 10.711 1.00 77.56 278 GLY B C 1
ATOM 4600 O O . GLY B 1 278 ? -48.144 -31.614 11.376 1.00 84.13 278 GLY B O 1
ATOM 4601 N N . ILE B 1 279 ? -48.602 -32.543 9.382 1.00 85.92 279 ILE B N 1
ATOM 4602 C CA . ILE B 1 279 ? -48.171 -31.379 8.617 1.00 90.68 279 ILE B CA 1
ATOM 4603 C C . ILE B 1 279 ? -49.396 -30.730 7.982 1.00 96.23 279 ILE B C 1
ATOM 4604 O O . ILE B 1 279 ? -49.924 -31.226 6.987 1.00 97.78 279 ILE B O 1
ATOM 4609 N N . PRO B 1 280 ? -49.852 -29.614 8.566 1.00 96.94 280 PRO B N 1
ATOM 4610 C CA . PRO B 1 280 ? -51.141 -28.999 8.236 1.00 103.66 280 PRO B CA 1
ATOM 4611 C C . PRO B 1 280 ? -51.197 -28.306 6.879 1.00 111.35 280 PRO B C 1
ATOM 4612 O O . PRO B 1 280 ? -50.204 -27.748 6.408 1.00 104.20 280 PRO B O 1
ATOM 4616 N N . ASN B 1 281 ? -52.373 -28.359 6.261 1.00 113.32 281 ASN B N 1
ATOM 4617 C CA . ASN B 1 281 ? -52.682 -27.518 5.116 1.00 116.60 281 ASN B CA 1
ATOM 4618 C C . ASN B 1 281 ? -53.314 -26.225 5.607 1.00 126.79 281 ASN B C 1
ATOM 4619 O O . ASN B 1 281 ? -53.693 -26.126 6.774 1.00 127.30 281 ASN B O 1
ATOM 4624 N N . LYS B 1 282 ? -53.432 -25.236 4.726 1.00 121.66 282 LYS B N 1
ATOM 4625 C CA . LYS B 1 282 ? -54.016 -23.948 5.099 1.00 124.63 282 LYS B CA 1
ATOM 4626 C C . LYS B 1 282 ? -55.462 -24.074 5.580 1.00 125.75 282 LYS B C 1
ATOM 4627 O O . LYS B 1 282 ? -56.020 -23.133 6.144 1.00 127.10 282 LYS B O 1
ATOM 4633 N N . ASP B 1 283 ? -56.060 -25.240 5.360 1.00 123.56 283 ASP B N 1
ATOM 4634 C CA . ASP B 1 283 ? -57.453 -25.462 5.717 1.00 127.46 283 ASP B CA 1
ATOM 4635 C C . ASP B 1 283 ? -57.579 -26.118 7.088 1.00 131.42 283 ASP B C 1
ATOM 4636 O O . ASP B 1 283 ? -58.553 -25.886 7.803 1.00 134.89 283 ASP B O 1
ATOM 4641 N N . ASP B 1 284 ? -56.594 -26.931 7.455 1.00 131.63 284 ASP B N 1
ATOM 4642 C CA . ASP B 1 284 ? -56.624 -27.622 8.740 1.00 122.06 284 ASP B CA 1
ATOM 4643 C C . ASP B 1 284 ? -56.219 -26.714 9.898 1.00 121.89 284 ASP B C 1
ATOM 4644 O O . ASP B 1 284 ? -56.428 -27.054 11.063 1.00 120.38 284 ASP B O 1
ATOM 4649 N N . ILE B 1 285 ? -55.672 -25.547 9.573 1.00 118.55 285 ILE B N 1
ATOM 4650 C CA . ILE B 1 285 ? -55.160 -24.626 10.584 1.00 108.60 285 ILE B CA 1
ATOM 4651 C C . ILE B 1 285 ? -56.293 -24.070 11.453 1.00 114.65 285 ILE B C 1
ATOM 4652 O O . ILE B 1 285 ? -56.078 -23.670 12.598 1.00 119.43 285 ILE B O 1
ATOM 4657 N N . LYS B 1 286 ? -57.510 -24.085 10.922 1.00 123.31 286 LYS B N 1
ATOM 4658 C CA . LYS B 1 286 ? -58.652 -23.563 11.662 1.00 125.30 286 LYS B CA 1
ATOM 4659 C C . LYS B 1 286 ? -59.240 -24.642 12.573 1.00 131.60 286 LYS B C 1
ATOM 4660 O O . LYS B 1 286 ? -60.171 -24.385 13.339 1.00 137.68 286 LYS B O 1
ATOM 4666 N N . ASN B 1 287 ? -58.679 -25.846 12.495 1.00 127.09 287 ASN B N 1
ATOM 4667 C CA . ASN B 1 287 ? -59.137 -26.960 13.319 1.00 120.70 287 ASN B CA 1
ATOM 4668 C C . ASN B 1 287 ? -58.153 -27.328 14.426 1.00 118.37 287 ASN B C 1
ATOM 4669 O O . ASN B 1 287 ? -58.435 -28.198 15.248 1.00 116.64 287 ASN B O 1
ATOM 4674 N N . ILE B 1 288 ? -57.001 -26.667 14.447 1.00 115.20 288 ILE B N 1
ATOM 4675 C CA . ILE B 1 288 ? -55.974 -26.982 15.434 1.00 109.88 288 ILE B CA 1
ATOM 4676 C C . ILE B 1 288 ? -56.243 -26.252 16.748 1.00 114.02 288 ILE B C 1
ATOM 4677 O O . ILE B 1 288 ? -56.238 -25.023 16.798 1.00 112.38 288 ILE B O 1
ATOM 4682 N N . GLU B 1 289 ? -56.482 -27.017 17.808 1.00 112.64 289 GLU B N 1
ATOM 4683 C CA . GLU B 1 289 ? -56.730 -26.440 19.123 1.00 115.87 289 GLU B CA 1
ATOM 4684 C C . GLU B 1 289 ? -55.504 -26.536 20.021 1.00 112.35 289 GLU B C 1
ATOM 4685 O O . GLU B 1 289 ? -54.708 -25.601 20.099 1.00 119.91 289 GLU B O 1
ATOM 4691 N N . TYR B 1 290 ? -55.360 -27.668 20.702 1.00 102.61 290 TYR B N 1
ATOM 4692 C CA . TYR B 1 290 ? -54.206 -27.897 21.563 1.00 101.62 290 TYR B CA 1
ATOM 4693 C C . TYR B 1 290 ? -53.184 -28.786 20.865 1.00 99.29 290 TYR B C 1
ATOM 4694 O O . TYR B 1 290 ? -53.521 -29.857 20.362 1.00 101.72 290 TYR B O 1
ATOM 4703 N N . TYR B 1 291 ? -51.933 -28.337 20.834 1.00 90.60 291 TYR B N 1
ATOM 4704 C CA . TYR B 1 291 ? -50.897 -29.056 20.105 1.00 91.89 291 TYR B CA 1
ATOM 4705 C C . TYR B 1 291 ? -49.485 -28.781 20.615 1.00 88.23 291 TYR B C 1
ATOM 4706 O O . TYR B 1 291 ? -49.275 -27.947 21.494 1.00 83.32 291 TYR B O 1
ATOM 4715 N N . LYS B 1 292 ? -48.525 -29.492 20.033 1.00 87.51 292 LYS B N 1
ATOM 4716 C CA . LYS B 1 292 ? -47.108 -29.313 20.321 1.00 74.94 292 LYS B CA 1
ATOM 4717 C C . LYS B 1 292 ? -46.352 -29.428 19.009 1.00 84.14 292 LYS B C 1
ATOM 4718 O O . LYS B 1 292 ? -46.707 -30.238 18.154 1.00 90.75 292 LYS B O 1
ATOM 4724 N N . LEU B 1 293 ? -45.317 -28.615 18.843 1.00 81.12 293 LEU B N 1
ATOM 4725 C CA . LEU B 1 293 ? -44.615 -28.546 17.568 1.00 84.50 293 LEU B CA 1
ATOM 4726 C C . LEU B 1 293 ? -43.255 -29.230 17.592 1.00 87.28 293 LEU B C 1
ATOM 4727 O O . LEU B 1 293 ? -42.531 -29.167 18.585 1.00 89.62 293 LEU B O 1
ATOM 4732 N N . ILE B 1 294 ? -42.922 -29.892 16.488 1.00 85.92 294 ILE B N 1
ATOM 4733 C CA . ILE B 1 294 ? -41.578 -30.421 16.285 1.00 86.72 294 ILE B CA 1
ATOM 4734 C C . ILE B 1 294 ? -41.106 -30.105 14.873 1.00 80.18 294 ILE B C 1
ATOM 4735 O O . ILE B 1 294 ? -41.920 -29.904 13.970 1.00 79.01 294 ILE B O 1
ATOM 4740 N N . GLU B 1 295 ? -39.790 -30.045 14.692 1.00 82.81 295 GLU B N 1
ATOM 4741 C CA . GLU B 1 295 ? -39.213 -29.762 13.384 1.00 83.20 295 GLU B CA 1
ATOM 4742 C C . GLU B 1 295 ? -38.631 -31.025 12.757 1.00 94.95 295 GLU B C 1
ATOM 4743 O O . GLU B 1 295 ? -37.704 -31.631 13.295 1.00 90.98 295 GLU B O 1
ATOM 4749 N N . ILE B 1 296 ? -39.191 -31.424 11.621 1.00 100.72 296 ILE B N 1
ATOM 4750 C CA . ILE B 1 296 ? -38.663 -32.541 10.857 1.00 88.30 296 ILE B CA 1
ATOM 4751 C C . ILE B 1 296 ? -37.754 -32.010 9.752 1.00 96.70 296 ILE B C 1
ATOM 4752 O O . ILE B 1 296 ? -37.877 -30.856 9.338 1.00 105.47 296 ILE B O 1
ATOM 4757 N N . GLY B 1 297 ? -36.833 -32.844 9.288 1.00 103.11 297 GLY B N 1
ATOM 4758 C CA . GLY B 1 297 ? -35.924 -32.459 8.228 1.00 130.02 297 GLY B CA 1
ATOM 4759 C C . GLY B 1 297 ? -34.778 -33.441 8.153 1.00 141.09 297 GLY B C 1
ATOM 4760 O O . GLY B 1 297 ? -34.942 -34.627 8.443 1.00 132.77 297 GLY B O 1
ATOM 4761 N N . GLY B 1 298 ? -33.609 -32.949 7.761 1.00 148.96 298 GLY B N 1
ATOM 4762 C CA . GLY B 1 298 ? -32.453 -33.809 7.628 1.00 152.33 298 GLY B CA 1
ATOM 4763 C C . GLY B 1 298 ? -31.325 -33.274 8.485 1.00 161.12 298 GLY B C 1
ATOM 4764 O O . GLY B 1 298 ? -31.463 -32.231 9.123 1.00 165.52 298 GLY B O 1
ATOM 4765 N N . TYR B 1 299 ? -30.215 -34.000 8.519 1.00 167.98 299 TYR B N 1
ATOM 4766 C CA . TYR B 1 299 ? -29.030 -33.566 9.253 1.00 163.49 299 TYR B CA 1
ATOM 4767 C C . TYR B 1 299 ? -27.989 -32.922 8.332 1.00 157.26 299 TYR B C 1
ATOM 4768 O O . TYR B 1 299 ? -28.025 -33.109 7.115 1.00 145.83 299 TYR B O 1
ATOM 4777 N N . ILE B 1 300 ? -27.063 -32.169 8.920 1.00 164.29 300 ILE B N 1
ATOM 4778 C CA . ILE B 1 300 ? -25.967 -31.565 8.165 1.00 156.84 300 ILE B CA 1
ATOM 4779 C C . ILE B 1 300 ? -24.725 -32.449 8.193 1.00 158.88 300 ILE B C 1
ATOM 4780 O O . ILE B 1 300 ? -23.926 -32.384 9.127 1.00 159.05 300 ILE B O 1
ATOM 4785 N N . LEU B 1 303 ? -19.763 -29.559 5.873 1.00 116.63 303 LEU B N 1
ATOM 4786 C CA . LEU B 1 303 ? -19.462 -28.222 6.372 1.00 110.47 303 LEU B CA 1
ATOM 4787 C C . LEU B 1 303 ? -19.774 -27.157 5.331 1.00 115.77 303 LEU B C 1
ATOM 4788 O O . LEU B 1 303 ? -19.883 -25.973 5.652 1.00 114.47 303 LEU B O 1
ATOM 4793 N N . GLU B 1 304 ? -19.900 -27.586 4.080 1.00 127.51 304 GLU B N 1
ATOM 4794 C CA . GLU B 1 304 ? -20.326 -26.710 2.995 1.00 132.84 304 GLU B CA 1
ATOM 4795 C C . GLU B 1 304 ? -21.645 -26.003 3.301 1.00 131.21 304 GLU B C 1
ATOM 4796 O O . GLU B 1 304 ? -21.858 -24.861 2.890 1.00 129.19 304 GLU B O 1
ATOM 4802 N N . CYS B 1 305 ? -22.519 -26.681 4.040 1.00 125.76 305 CYS B N 1
ATOM 4803 C CA . CYS B 1 305 ? -23.855 -26.159 4.315 1.00 126.58 305 CYS B CA 1
ATOM 4804 C C . CYS B 1 305 ? -23.966 -25.466 5.673 1.00 112.82 305 CYS B C 1
ATOM 4805 O O . CYS B 1 305 ? -25.069 -25.271 6.185 1.00 113.57 305 CYS B O 1
ATOM 4808 N N . LEU B 1 306 ? -22.830 -25.103 6.258 1.00 111.62 306 LEU B N 1
ATOM 4809 C CA . LEU B 1 306 ? -22.839 -24.348 7.507 1.00 105.93 306 LEU B CA 1
ATOM 4810 C C . LEU B 1 306 ? -22.958 -22.846 7.271 1.00 109.18 306 LEU B C 1
ATOM 4811 O O . LEU B 1 306 ? -22.968 -22.063 8.221 1.00 107.78 306 LEU B O 1
ATOM 4816 N N . THR B 1 307 ? -23.064 -22.448 6.007 1.00 110.63 307 THR B N 1
ATOM 4817 C CA . THR B 1 307 ? -23.191 -21.037 5.663 1.00 103.49 307 THR B CA 1
ATOM 4818 C C . THR B 1 307 ? -24.579 -20.764 5.099 1.00 100.42 307 THR B C 1
ATOM 4819 O O . THR B 1 307 ? -25.074 -19.636 5.142 1.00 105.47 307 THR B O 1
ATOM 4823 N N . LYS B 1 308 ? -25.208 -21.813 4.584 1.00 102.75 308 LYS B N 1
ATOM 4824 C CA . LYS B 1 308 ? -26.547 -21.708 4.019 1.00 119.74 308 LYS B CA 1
ATOM 4825 C C . LYS B 1 308 ? -27.583 -22.178 5.036 1.00 117.89 308 LYS B C 1
ATOM 4826 O O . LYS B 1 308 ? -27.378 -23.188 5.712 1.00 116.19 308 LYS B O 1
ATOM 4832 N N . PRO B 1 309 ? -28.700 -21.439 5.148 1.00 121.63 309 PRO B N 1
ATOM 4833 C CA . PRO B 1 309 ? -29.724 -21.662 6.175 1.00 117.28 309 PRO B CA 1
ATOM 4834 C C . PRO B 1 309 ? -30.289 -23.079 6.193 1.00 113.29 309 PRO B C 1
ATOM 4835 O O . PRO B 1 309 ? -30.129 -23.838 5.238 1.00 112.98 309 PRO B O 1
ATOM 4839 N N . LYS B 1 310 ? -30.958 -23.412 7.291 1.00 118.24 310 LYS B N 1
ATOM 4840 C CA . LYS B 1 310 ? -31.479 -24.752 7.515 1.00 114.66 310 LYS B CA 1
ATOM 4841 C C . LYS B 1 310 ? -33.003 -24.750 7.499 1.00 112.81 310 LYS B C 1
ATOM 4842 O O . LYS B 1 310 ? -33.637 -24.531 8.531 1.00 115.36 310 LYS B O 1
ATOM 4848 N N . ARG B 1 311 ? -33.590 -24.979 6.328 1.00 109.73 311 ARG B N 1
ATOM 4849 C CA . ARG B 1 311 ? -35.044 -25.020 6.208 1.00 106.47 311 ARG B CA 1
ATOM 4850 C C . ARG B 1 311 ? -35.611 -26.296 6.823 1.00 104.36 311 ARG B C 1
ATOM 4851 O O . ARG B 1 311 ? -35.207 -27.402 6.464 1.00 103.15 311 ARG B O 1
ATOM 4859 N N . ASN B 1 312 ? -36.548 -26.131 7.752 1.00 102.37 312 ASN B N 1
ATOM 4860 C CA . ASN B 1 312 ? -37.157 -27.259 8.449 1.00 95.77 312 ASN B CA 1
ATOM 4861 C C . ASN B 1 312 ? -38.671 -27.287 8.282 1.00 86.39 312 ASN B C 1
ATOM 4862 O O . ASN B 1 312 ? -39.295 -26.264 8.006 1.00 97.79 312 ASN B O 1
ATOM 4867 N N . ILE B 1 313 ? -39.259 -28.465 8.457 1.00 75.62 313 ILE B N 1
ATOM 4868 C CA . ILE B 1 313 ? -40.698 -28.633 8.302 1.00 84.07 313 ILE B CA 1
ATOM 4869 C C . ILE B 1 313 ? -41.391 -28.756 9.656 1.00 78.43 313 ILE B C 1
ATOM 4870 O O . ILE B 1 313 ? -41.138 -29.694 10.406 1.00 77.73 313 ILE B O 1
ATOM 4875 N N . LEU B 1 314 ? -42.281 -27.818 9.959 1.00 70.15 314 LEU B N 1
ATOM 4876 C CA . LEU B 1 314 ? -42.964 -27.816 11.247 1.00 71.29 314 LEU B CA 1
ATOM 4877 C C . LEU B 1 314 ? -44.118 -28.806 11.228 1.00 78.28 314 LEU B C 1
ATOM 4878 O O . LEU B 1 314 ? -44.831 -28.915 10.229 1.00 89.05 314 LEU B O 1
ATOM 4883 N N . ALA B 1 315 ? -44.301 -29.528 12.329 1.00 67.88 315 ALA B N 1
ATOM 4884 C CA . ALA B 1 315 ? -45.361 -30.525 12.408 1.00 73.35 315 ALA B CA 1
ATOM 4885 C C . ALA B 1 315 ? -45.935 -30.664 13.813 1.00 76.67 315 ALA B C 1
ATOM 4886 O O . ALA B 1 315 ? -45.257 -30.390 14.805 1.00 78.41 315 ALA B O 1
ATOM 4888 N N . LEU B 1 316 ? -47.189 -31.101 13.886 1.00 73.00 316 LEU B N 1
ATOM 4889 C CA . LEU B 1 316 ? -47.851 -31.334 15.163 1.00 76.98 316 LEU B CA 1
ATOM 4890 C C . LEU B 1 316 ? -47.499 -32.712 15.703 1.00 77.71 316 LEU B C 1
ATOM 4891 O O . LEU B 1 316 ? -47.651 -33.714 15.007 1.00 80.37 316 LEU B O 1
ATOM 4896 N N . THR B 1 317 ? -47.032 -32.757 16.946 1.00 78.27 317 THR B N 1
ATOM 4897 C CA . THR B 1 317 ? -46.632 -34.012 17.570 1.00 81.55 317 THR B CA 1
ATOM 4898 C C . THR B 1 317 ? -47.814 -34.939 17.798 1.00 80.11 317 THR B C 1
ATOM 4899 O O . THR B 1 317 ? -48.965 -34.506 17.770 1.00 82.00 317 THR B O 1
ATOM 4903 N N . GLU B 1 318 ? -47.518 -36.217 18.016 1.00 76.74 318 GLU B N 1
ATOM 4904 C CA . GLU B 1 318 ? -48.537 -37.194 18.371 1.00 75.64 318 GLU B CA 1
ATOM 4905 C C . GLU B 1 318 ? -49.208 -36.778 19.668 1.00 75.24 318 GLU B C 1
ATOM 4906 O O . GLU B 1 318 ? -48.535 -36.423 20.635 1.00 88.52 318 GLU B O 1
ATOM 4912 N N . GLY B 1 319 ? -50.534 -36.806 19.681 1.00 78.04 319 GLY B N 1
ATOM 4913 C CA . GLY B 1 319 ? -51.283 -36.433 20.864 1.00 88.57 319 GLY B CA 1
ATOM 4914 C C . GLY B 1 319 ? -51.940 -35.072 20.759 1.00 85.75 319 GLY B C 1
ATOM 4915 O O . GLY B 1 319 ? -52.695 -34.679 21.645 1.00 95.40 319 GLY B O 1
ATOM 4916 N N . SER B 1 320 ? -51.653 -34.346 19.683 1.00 79.46 320 SER B N 1
ATOM 4917 C CA . SER B 1 320 ? -52.284 -33.050 19.455 1.00 88.41 320 SER B CA 1
ATOM 4918 C C . SER B 1 320 ? -53.773 -33.213 19.169 1.00 101.59 320 SER B C 1
ATOM 4919 O O . SER B 1 320 ? -54.185 -34.174 18.521 1.00 100.15 320 SER B O 1
ATOM 4922 N N . ILE B 1 321 ? -54.573 -32.264 19.648 1.00 107.71 321 ILE B N 1
ATOM 4923 C CA . ILE B 1 321 ? -56.021 -32.323 19.468 1.00 105.04 321 ILE B CA 1
ATOM 4924 C C . ILE B 1 321 ? -56.464 -31.399 18.340 1.00 100.75 321 ILE B C 1
ATOM 4925 O O . ILE B 1 321 ? -56.118 -30.219 18.318 1.00 109.28 321 ILE B O 1
ATOM 4930 N N . VAL B 1 322 ? -57.233 -31.948 17.406 1.00 104.79 322 VAL B N 1
ATOM 4931 C CA . VAL B 1 322 ? -57.790 -31.171 16.306 1.00 112.76 322 VAL B CA 1
ATOM 4932 C C . VAL B 1 322 ? -59.302 -31.380 16.211 1.00 122.06 322 VAL B C 1
ATOM 4933 O O . VAL B 1 322 ? -59.808 -32.458 16.528 1.00 123.22 322 VAL B O 1
ATOM 4937 N N . LYS B 1 323 ? -60.020 -30.339 15.798 1.00 125.78 323 LYS B N 1
ATOM 4938 C CA . LYS B 1 323 ? -61.472 -30.410 15.659 1.00 129.78 323 LYS B CA 1
ATOM 4939 C C . LYS B 1 323 ? -61.864 -30.932 14.273 1.00 134.13 323 LYS B C 1
ATOM 4940 O O . LYS B 1 323 ? -61.088 -30.825 13.321 1.00 131.92 323 LYS B O 1
ATOM 4946 N N . ASN B 1 324 ? -63.066 -31.497 14.176 1.00 132.82 324 ASN B N 1
ATOM 4947 C CA . ASN B 1 324 ? -63.622 -31.985 12.914 1.00 133.74 324 ASN B CA 1
ATOM 4948 C C . ASN B 1 324 ? -62.747 -33.036 12.230 1.00 128.57 324 ASN B C 1
ATOM 4949 O O . ASN B 1 324 ? -62.993 -34.237 12.362 1.00 129.22 324 ASN B O 1
ATOM 4954 N N . ASP B 1 325 ? -61.722 -32.587 11.510 1.00 123.13 325 ASP B N 1
ATOM 4955 C CA . ASP B 1 325 ? -60.898 -33.498 10.721 1.00 129.10 325 ASP B CA 1
ATOM 4956 C C . ASP B 1 325 ? -59.599 -32.849 10.247 1.00 124.31 325 ASP B C 1
ATOM 4957 O O . ASP B 1 325 ? -59.598 -31.730 9.735 1.00 127.50 325 ASP B O 1
ATOM 4962 N N . PHE B 1 326 ? -58.499 -33.575 10.423 1.00 111.76 326 PHE B N 1
ATOM 4963 C CA . PHE B 1 326 ? -57.176 -33.139 9.991 1.00 101.43 326 PHE B CA 1
ATOM 4964 C C . PHE B 1 326 ? -56.764 -33.905 8.741 1.00 108.32 326 PHE B C 1
ATOM 4965 O O . PHE B 1 326 ? -56.724 -35.135 8.745 1.00 118.24 326 PHE B O 1
ATOM 4973 N N . ILE B 1 327 ? -56.469 -33.181 7.668 1.00 110.33 327 ILE B N 1
ATOM 4974 C CA . ILE B 1 327 ? -56.126 -33.823 6.404 1.00 119.04 327 ILE B CA 1
ATOM 4975 C C . ILE B 1 327 ? -54.644 -34.162 6.338 1.00 107.05 327 ILE B C 1
ATOM 4976 O O . ILE B 1 327 ? -54.268 -35.320 6.154 1.00 110.40 327 ILE B O 1
ATOM 4981 N N . GLY B 1 328 ? -53.806 -33.146 6.496 1.00 97.58 328 GLY B N 1
ATOM 4982 C CA . GLY B 1 328 ? -52.369 -33.334 6.471 1.00 102.34 328 GLY B CA 1
ATOM 4983 C C . GLY B 1 328 ? -51.786 -33.030 5.107 1.00 99.35 328 GLY B C 1
ATOM 4984 O O . GLY B 1 328 ? -52.494 -32.585 4.206 1.00 117.19 328 GLY B O 1
ATOM 4985 N N . ASP B 1 329 ? -50.493 -33.287 4.955 1.00 96.01 329 ASP B N 1
ATOM 4986 C CA . ASP B 1 329 ? -49.789 -32.985 3.717 1.00 93.27 329 ASP B CA 1
ATOM 4987 C C . ASP B 1 329 ? -48.481 -33.761 3.653 1.00 89.49 329 ASP B C 1
ATOM 4988 O O . ASP B 1 329 ? -48.073 -34.377 4.634 1.00 97.73 329 ASP B O 1
ATOM 4993 N N . VAL B 1 330 ? -47.835 -33.743 2.493 1.00 87.84 330 VAL B N 1
ATOM 4994 C CA . VAL B 1 330 ? -46.548 -34.406 2.324 1.00 90.37 330 VAL B CA 1
ATOM 4995 C C . VAL B 1 330 ? -45.567 -33.454 1.649 1.00 90.54 330 VAL B C 1
ATOM 4996 O O . VAL B 1 330 ? -45.530 -33.345 0.423 1.00 101.70 330 VAL B O 1
ATOM 5000 N N . LYS B 1 331 ? -44.787 -32.752 2.463 1.00 95.59 331 LYS B N 1
ATOM 5001 C CA . LYS B 1 331 ? -43.831 -31.769 1.965 1.00 99.59 331 LYS B CA 1
ATOM 5002 C C . LYS B 1 331 ? -42.711 -32.401 1.144 1.00 98.02 331 LYS B C 1
ATOM 5003 O O . LYS B 1 331 ? -42.562 -33.623 1.103 1.00 88.60 331 LYS B O 1
ATOM 5009 N N . ASP B 1 332 ? -41.932 -31.548 0.487 1.00 118.58 332 ASP B N 1
ATOM 5010 C CA . ASP B 1 332 ? -40.778 -31.980 -0.291 1.00 120.68 332 ASP B CA 1
ATOM 5011 C C . ASP B 1 332 ? -39.615 -31.008 -0.108 1.00 125.61 332 ASP B C 1
ATOM 5012 O O . ASP B 1 332 ? -38.472 -31.419 0.095 1.00 129.54 332 ASP B O 1
ATOM 5017 N N . LYS B 1 355 ? -35.095 -37.495 -4.568 1.00 124.68 355 LYS B N 1
ATOM 5018 C CA . LYS B 1 355 ? -36.327 -36.992 -3.971 1.00 124.76 355 LYS B CA 1
ATOM 5019 C C . LYS B 1 355 ? -36.524 -37.521 -2.554 1.00 131.49 355 LYS B C 1
ATOM 5020 O O . LYS B 1 355 ? -36.301 -38.701 -2.281 1.00 123.42 355 LYS B O 1
ATOM 5026 N N . VAL B 1 356 ? -36.942 -36.633 -1.656 1.00 125.35 356 VAL B N 1
ATOM 5027 C CA . VAL B 1 356 ? -37.194 -36.987 -0.264 1.00 101.42 356 VAL B CA 1
ATOM 5028 C C . VAL B 1 356 ? -38.539 -36.431 0.192 1.00 105.88 356 VAL B C 1
ATOM 5029 O O . VAL B 1 356 ? -38.789 -35.229 0.093 1.00 110.10 356 VAL B O 1
ATOM 5033 N N . TYR B 1 357 ? -39.403 -37.312 0.684 1.00 106.10 357 TYR B N 1
ATOM 5034 C CA . TYR B 1 357 ? -40.735 -36.917 1.130 1.00 99.68 357 TYR B CA 1
ATOM 5035 C C . TYR B 1 357 ? -40.828 -36.877 2.652 1.00 99.14 357 TYR B C 1
ATOM 5036 O O . TYR B 1 357 ? -40.073 -37.552 3.354 1.00 104.37 357 TYR B O 1
ATOM 5045 N N . THR B 1 358 ? -41.766 -36.080 3.150 1.00 92.20 358 THR B N 1
ATOM 5046 C CA . THR B 1 358 ? -41.995 -35.942 4.582 1.00 80.81 358 THR B CA 1
ATOM 5047 C C . THR B 1 358 ? -43.483 -36.083 4.881 1.00 81.64 358 THR B C 1
ATOM 5048 O O . THR B 1 358 ? -44.234 -35.110 4.823 1.00 74.24 358 THR B O 1
ATOM 5052 N N . HIS B 1 359 ? -43.906 -37.305 5.190 1.00 80.88 359 HIS B N 1
ATOM 5053 C CA . HIS B 1 359 ? -45.324 -37.601 5.362 1.00 87.33 359 HIS B CA 1
ATOM 5054 C C . HIS B 1 359 ? -45.878 -36.978 6.640 1.00 84.65 359 HIS B C 1
ATOM 5055 O O . HIS B 1 359 ? -45.314 -37.143 7.722 1.00 87.04 359 HIS B O 1
ATOM 5062 N N . GLY B 1 360 ? -46.998 -36.274 6.504 1.00 89.01 360 GLY B N 1
ATOM 5063 C CA . GLY B 1 360 ? -47.607 -35.574 7.620 1.00 88.76 360 GLY B CA 1
ATOM 5064 C C . GLY B 1 360 ? -49.113 -35.730 7.721 1.00 86.31 360 GLY B C 1
ATOM 5065 O O . GLY B 1 360 ? -49.797 -34.840 8.225 1.00 87.17 360 GLY B O 1
ATOM 5066 N N . LYS B 1 361 ? -49.634 -36.841 7.210 1.00 91.65 361 LYS B N 1
ATOM 5067 C CA . LYS B 1 361 ? -51.054 -37.156 7.341 1.00 95.61 361 LYS B CA 1
ATOM 5068 C C . LYS B 1 361 ? -51.257 -38.232 8.402 1.00 94.38 361 LYS B C 1
ATOM 5069 O O . LYS B 1 361 ? -51.189 -39.424 8.110 1.00 84.79 361 LYS B O 1
ATOM 5075 N N . PRO B 1 362 ? -51.531 -37.809 9.643 1.00 97.27 362 PRO B N 1
ATOM 5076 C CA . PRO B 1 362 ? -51.589 -38.737 10.774 1.00 97.58 362 PRO B CA 1
ATOM 5077 C C . PRO B 1 362 ? -52.948 -39.400 10.951 1.00 93.78 362 PRO B C 1
ATOM 5078 O O . PRO B 1 362 ? -53.985 -38.760 10.775 1.00 94.64 362 PRO B O 1
ATOM 5082 N N . ILE B 1 363 ? -52.932 -40.686 11.282 1.00 88.68 363 ILE B N 1
ATOM 5083 C CA . ILE B 1 363 ? -54.150 -41.389 11.652 1.00 90.93 363 ILE B CA 1
ATOM 5084 C C . ILE B 1 363 ? -54.770 -40.740 12.881 1.00 92.33 363 ILE B C 1
ATOM 5085 O O . ILE B 1 363 ? -54.142 -40.667 13.934 1.00 101.19 363 ILE B O 1
ATOM 5090 N N . LEU B 1 364 ? -56.002 -40.266 12.740 1.00 99.03 364 LEU B N 1
ATOM 5091 C CA . LEU B 1 364 ? -56.690 -39.586 13.830 1.00 86.12 364 LEU B CA 1
ATOM 5092 C C . LEU B 1 364 ? -57.497 -40.567 14.668 1.00 95.21 364 LEU B C 1
ATOM 5093 O O . LEU B 1 364 ? -57.913 -41.617 14.180 1.00 102.56 364 LEU B O 1
ATOM 5098 N N . LEU B 1 365 ? -57.714 -40.218 15.931 1.00 97.81 365 LEU B N 1
ATOM 5099 C CA . LEU B 1 365 ? -58.435 -41.091 16.849 1.00 100.15 365 LEU B CA 1
ATOM 5100 C C . LEU B 1 365 ? -59.437 -40.275 17.663 1.00 109.70 365 LEU B C 1
ATOM 5101 O O . LEU B 1 365 ? -59.040 -39.422 18.454 1.00 111.41 365 LEU B O 1
ATOM 5106 N N . PRO B 1 366 ? -60.741 -40.539 17.468 1.00 113.34 366 PRO B N 1
ATOM 5107 C CA . PRO B 1 366 ? -61.839 -39.742 18.035 1.00 112.39 366 PRO B CA 1
ATOM 5108 C C . PRO B 1 366 ? -61.697 -39.464 19.530 1.00 111.26 366 PRO B C 1
ATOM 5109 O O . PRO B 1 366 ? -61.454 -40.375 20.322 1.00 118.05 366 PRO B O 1
ATOM 5113 N N . PHE B 1 367 ? -61.847 -38.194 19.893 1.00 116.02 367 PHE B N 1
ATOM 5114 C CA . PHE B 1 367 ? -61.629 -37.725 21.255 1.00 113.24 367 PHE B CA 1
ATOM 5115 C C . PHE B 1 367 ? -62.736 -36.779 21.734 1.00 123.86 367 PHE B C 1
ATOM 5116 O O . PHE B 1 367 ? -63.260 -35.946 20.961 1.00 138.61 367 PHE B O 1
ATOM 5124 N N . ASN B 1 368 ? -63.095 -36.945 23.008 1.00 118.01 368 ASN B N 1
ATOM 5125 C CA . ASN B 1 368 ? -64.037 -36.074 23.710 1.00 131.89 368 ASN B CA 1
ATOM 5126 C C . ASN B 1 368 ? -63.431 -35.520 25.005 1.00 132.02 368 ASN B C 1
ATOM 5127 O O . ASN B 1 368 ? -62.777 -36.247 25.752 1.00 132.22 368 ASN B O 1
ATOM 5132 N N . PRO B 1 369 ? -63.607 -34.212 25.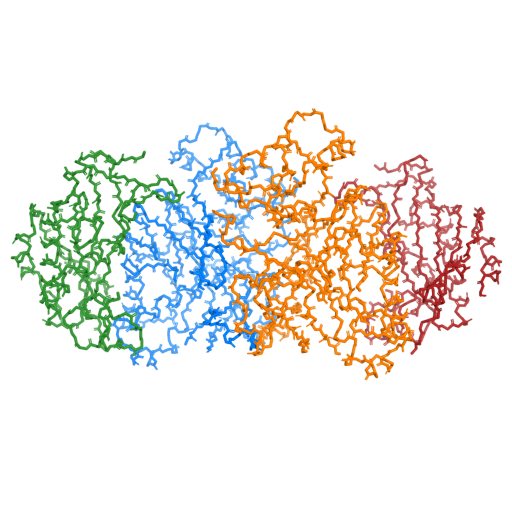250 1.00 133.66 369 PRO B N 1
ATOM 5133 C CA . PRO B 1 369 ? -63.122 -33.581 26.484 1.00 130.57 369 PRO B CA 1
ATOM 5134 C C . PRO B 1 369 ? -63.775 -34.173 27.731 1.00 135.34 369 PRO B C 1
ATOM 5135 O O . PRO B 1 369 ? -64.236 -33.414 28.585 1.00 130.17 369 PRO B O 1
ATOM 5139 N N . LEU C 2 24 ? -37.738 8.622 19.563 1.00 113.58 4 LEU C N 1
ATOM 5140 C CA . LEU C 2 24 ? -37.972 9.116 20.915 1.00 101.87 4 LEU C CA 1
ATOM 5141 C C . LEU C 2 24 ? -37.031 8.440 21.914 1.00 91.89 4 LEU C C 1
ATOM 5142 O O . LEU C 2 24 ? -37.318 7.354 22.414 1.00 99.82 4 LEU C O 1
ATOM 5147 N N . THR C 2 25 ? -35.908 9.093 22.197 1.00 90.53 5 THR C N 1
ATOM 5148 C CA . THR C 2 25 ? -34.883 8.559 23.097 1.00 96.32 5 THR C CA 1
ATOM 5149 C C . THR C 2 25 ? -35.360 8.479 24.552 1.00 100.13 5 THR C C 1
ATOM 5150 O O . THR C 2 25 ? -36.342 9.118 24.927 1.00 104.65 5 THR C O 1
ATOM 5154 N N . LEU C 2 26 ? -34.653 7.697 25.366 1.00 96.52 6 LEU C N 1
ATOM 5155 C CA . LEU C 2 26 ? -34.986 7.532 26.783 1.00 90.87 6 LEU C CA 1
ATOM 5156 C C . LEU C 2 26 ? -34.149 8.445 27.673 1.00 84.30 6 LEU C C 1
ATOM 5157 O O . LEU C 2 26 ? -32.918 8.414 27.625 1.00 79.68 6 LEU C O 1
ATOM 5162 N N . LYS C 2 27 ? -34.816 9.248 28.496 1.00 81.77 7 LYS C N 1
ATOM 5163 C CA . LYS C 2 27 ? -34.110 10.214 29.335 1.00 89.27 7 LYS C CA 1
ATOM 5164 C C . LYS C 2 27 ? -33.762 9.629 30.693 1.00 85.49 7 LYS C C 1
ATOM 5165 O O . LYS C 2 27 ? -32.740 9.986 31.279 1.00 79.51 7 LYS C O 1
ATOM 5171 N N . GLY C 2 28 ? -34.592 8.726 31.203 1.00 93.18 8 GLY C N 1
ATOM 5172 C CA . GLY C 2 28 ? -34.221 8.086 32.454 1.00 81.25 8 GLY C CA 1
ATOM 5173 C C . GLY C 2 28 ? -35.179 7.064 33.026 1.00 76.01 8 GLY C C 1
ATOM 5174 O O . GLY C 2 28 ? -36.256 6.825 32.484 1.00 79.60 8 GLY C O 1
ATOM 5175 N N . LYS C 2 29 ? -34.766 6.443 34.127 1.00 80.98 9 LYS C N 1
ATOM 5176 C CA . LYS C 2 29 ? -35.635 5.538 34.869 1.00 83.31 9 LYS C CA 1
ATOM 5177 C C . LYS C 2 29 ? -35.891 6.064 36.279 1.00 86.67 9 LYS C C 1
ATOM 5178 O O . LYS C 2 29 ? -34.982 6.542 36.954 1.00 76.43 9 LYS C O 1
ATOM 5184 N N . VAL C 2 30 ? -37.133 5.956 36.727 1.00 78.74 10 VAL C N 1
ATOM 5185 C CA . VAL C 2 30 ? -37.476 6.335 38.085 1.00 77.06 10 VAL C CA 1
ATOM 5186 C C . VAL C 2 30 ? -38.098 5.142 38.780 1.00 80.15 10 VAL C C 1
ATOM 5187 O O . VAL C 2 30 ? -39.240 4.768 38.494 1.00 68.09 10 VAL C O 1
ATOM 5191 N N . ILE C 2 31 ? -37.325 4.533 39.673 1.00 82.89 11 ILE C N 1
ATOM 5192 C CA . ILE C 2 31 ? -37.771 3.357 40.402 1.00 73.23 11 ILE C CA 1
ATOM 5193 C C . ILE C 2 31 ? -38.465 3.763 41.698 1.00 78.10 11 ILE C C 1
ATOM 5194 O O . ILE C 2 31 ? -37.947 4.556 42.475 1.00 76.18 11 ILE C O 1
ATOM 5199 N N . LEU C 2 32 ? -39.640 3.195 41.923 1.00 78.65 12 LEU C N 1
ATOM 5200 C CA . LEU C 2 32 ? -40.416 3.436 43.124 1.00 74.29 12 LEU C CA 1
ATOM 5201 C C . LEU C 2 32 ? -40.390 2.166 43.961 1.00 73.10 12 LEU C C 1
ATOM 5202 O O . LEU C 2 32 ? -41.182 1.246 43.742 1.00 78.63 12 LEU C O 1
ATOM 5207 N N . GLU C 2 33 ? -39.454 2.108 44.901 1.00 71.70 13 GLU C N 1
ATOM 5208 C CA . GLU C 2 33 ? -39.312 0.939 45.755 1.00 71.55 13 GLU C CA 1
ATOM 5209 C C . GLU C 2 33 ? -40.120 1.146 47.024 1.00 83.14 13 GLU C C 1
ATOM 5210 O O . GLU C 2 33 ? -40.351 2.279 47.438 1.00 89.09 13 GLU C O 1
ATOM 5216 N N . GLY C 2 34 ? -40.578 0.060 47.633 1.00 76.36 14 GLY C N 1
ATOM 5217 C CA . GLY C 2 34 ? -41.289 0.188 48.887 1.00 58.77 14 GLY C CA 1
ATOM 5218 C C . GLY C 2 34 ? -41.796 -1.096 49.502 1.00 80.09 14 GLY C C 1
ATOM 5219 O O . GLY C 2 34 ? -41.414 -2.199 49.093 1.00 71.91 14 GLY C O 1
ATOM 5220 N N . ILE C 2 35 ? -42.679 -0.950 50.486 1.00 84.36 15 ILE C N 1
ATOM 5221 C CA . ILE C 2 35 ? -43.265 -2.120 51.139 1.00 78.34 15 ILE C CA 1
ATOM 5222 C C . ILE C 2 35 ? -44.795 -2.129 51.038 1.00 79.43 15 ILE C C 1
ATOM 5223 O O . ILE C 2 35 ? -45.449 -1.102 51.209 1.00 84.04 15 ILE C O 1
ATOM 5228 N N . ILE C 2 36 ? -45.347 -3.299 50.730 1.00 83.40 16 ILE C N 1
ATOM 5229 C CA . ILE C 2 36 ? -46.788 -3.514 50.691 1.00 83.05 16 ILE C CA 1
ATOM 5230 C C . ILE C 2 36 ? -47.190 -4.305 51.929 1.00 85.56 16 ILE C C 1
ATOM 5231 O O . ILE C 2 36 ? -46.554 -5.299 52.265 1.00 86.88 16 ILE C O 1
ATOM 5236 N N . GLU C 2 37 ? -48.232 -3.863 52.623 1.00 94.71 17 GLU C N 1
ATOM 5237 C CA . GLU C 2 37 ? -48.634 -4.551 53.841 1.00 95.15 17 GLU C CA 1
ATOM 5238 C C . GLU C 2 37 ? -50.097 -4.980 53.789 1.00 90.90 17 GLU C C 1
ATOM 5239 O O . GLU C 2 37 ? -50.948 -4.262 53.263 1.00 92.91 17 GLU C O 1
ATOM 5245 N N . LEU C 2 38 ? -50.379 -6.146 54.359 1.00 89.67 18 LEU C N 1
ATOM 5246 C CA . LEU C 2 38 ? -51.728 -6.690 54.375 1.00 100.86 18 LEU C CA 1
ATOM 5247 C C . LEU C 2 38 ? -52.469 -6.371 55.665 1.00 98.61 18 LEU C C 1
ATOM 5248 O O . LEU C 2 38 ? -52.062 -6.791 56.749 1.00 92.90 18 LEU C O 1
ATOM 5253 N N . GLU C 2 39 ? -53.568 -5.636 55.537 1.00 98.63 19 GLU C N 1
ATOM 5254 C CA . GLU C 2 39 ? -54.423 -5.350 56.678 1.00 104.74 19 GLU C CA 1
ATOM 5255 C C . GLU C 2 39 ? -55.357 -6.529 56.934 1.00 107.10 19 GLU C C 1
ATOM 5256 O O . GLU C 2 39 ? -55.880 -6.695 58.034 1.00 109.70 19 GLU C O 1
ATOM 5262 N N . THR C 2 40 ? -55.552 -7.350 55.908 1.00 116.90 20 THR C N 1
ATOM 5263 C CA . THR C 2 40 ? -56.484 -8.468 55.978 1.00 118.47 20 THR C CA 1
ATOM 5264 C C . THR C 2 40 ? -55.787 -9.749 55.528 1.00 124.05 20 THR C C 1
ATOM 5265 O O . THR C 2 40 ? -54.838 -9.699 54.745 1.00 128.07 20 THR C O 1
ATOM 5269 N N . GLY C 2 41 ? -56.255 -10.891 56.021 1.00 118.04 21 GLY C N 1
ATOM 5270 C CA . GLY C 2 41 ? -55.756 -12.176 55.568 1.00 115.39 21 GLY C CA 1
ATOM 5271 C C . GLY C 2 41 ? -56.033 -12.387 54.093 1.00 117.80 21 GLY C C 1
ATOM 5272 O O . GLY C 2 41 ? -56.933 -11.764 53.528 1.00 118.39 21 GLY C O 1
ATOM 5273 N N . MET C 2 42 ? -55.254 -13.263 53.466 1.00 122.06 22 MET C N 1
ATOM 5274 C CA . MET C 2 42 ? -55.348 -13.498 52.028 1.00 119.09 22 MET C CA 1
ATOM 5275 C C . MET C 2 42 ? -55.078 -14.960 51.684 1.00 123.55 22 MET C C 1
ATOM 5276 O O . MET C 2 42 ? -54.041 -15.507 52.053 1.00 125.46 22 MET C O 1
ATOM 5281 N N . HIS C 2 43 ? -56.015 -15.590 50.982 1.00 128.90 23 HIS C N 1
ATOM 5282 C CA . HIS C 2 43 ? -55.861 -16.986 50.579 1.00 130.62 23 HIS C CA 1
ATOM 5283 C C . HIS C 2 43 ? -54.860 -17.114 49.431 1.00 128.41 23 HIS C C 1
ATOM 5284 O O . HIS C 2 43 ? -54.462 -16.115 48.834 1.00 123.23 23 HIS C O 1
ATOM 5291 N N . ILE C 2 44 ? -54.467 -18.345 49.112 1.00 131.04 24 ILE C N 1
ATOM 5292 C CA . ILE C 2 44 ? -53.497 -18.581 48.046 1.00 121.59 24 ILE C CA 1
ATOM 5293 C C . ILE C 2 44 ? -54.031 -19.547 46.994 1.00 113.39 24 ILE C C 1
ATOM 5294 O O . ILE C 2 44 ? -54.080 -19.217 45.808 1.00 93.39 24 ILE C O 1
ATOM 5299 N N . ASN C 2 58 ? -55.775 -15.552 42.677 1.00 127.70 38 ASN C N 1
ATOM 5300 C CA . ASN C 2 58 ? -55.468 -14.492 41.719 1.00 147.15 38 ASN C CA 1
ATOM 5301 C C . ASN C 2 58 ? -54.583 -13.368 42.295 1.00 143.05 38 ASN C C 1
ATOM 5302 O O . ASN C 2 58 ? -53.595 -12.989 41.663 1.00 138.28 38 ASN C O 1
ATOM 5307 N N . PRO C 2 59 ? -54.921 -12.827 43.486 1.00 135.23 39 PRO C N 1
ATOM 5308 C CA . PRO C 2 59 ? -54.046 -11.764 43.999 1.00 112.35 39 PRO C CA 1
ATOM 5309 C C . PRO C 2 59 ? -52.730 -12.285 44.582 1.00 106.68 39 PRO C C 1
ATOM 5310 O O . PRO C 2 59 ? -51.674 -11.747 44.255 1.00 100.69 39 PRO C O 1
ATOM 5314 N N . VAL C 2 60 ? -52.795 -13.286 45.455 1.00 108.60 40 VAL C N 1
ATOM 5315 C CA . VAL C 2 60 ? -51.589 -13.869 46.042 1.00 99.16 40 VAL C CA 1
ATOM 5316 C C . VAL C 2 60 ? -51.312 -15.278 45.510 1.00 94.19 40 VAL C C 1
ATOM 5317 O O . VAL C 2 60 ? -52.151 -16.173 45.616 1.00 106.60 40 VAL C O 1
ATOM 5321 N N . ILE C 2 61 ? -50.134 -15.460 44.924 1.00 88.42 41 ILE C N 1
ATOM 5322 C CA . ILE C 2 61 ? -49.749 -16.733 44.324 1.00 83.63 41 ILE C CA 1
ATOM 5323 C C . ILE C 2 61 ? -48.534 -17.319 45.052 1.00 98.72 41 ILE C C 1
ATOM 5324 O O . ILE C 2 61 ? -47.781 -16.595 45.714 1.00 94.63 41 ILE C O 1
ATOM 5329 N N . ARG C 2 62 ? -48.358 -18.632 44.938 1.00 101.95 42 ARG C N 1
ATOM 5330 C CA . ARG C 2 62 ? -47.201 -19.309 45.501 1.00 99.05 42 ARG C CA 1
ATOM 5331 C C . ARG C 2 62 ? -46.293 -19.768 44.364 1.00 101.23 42 ARG C C 1
ATOM 5332 O O . ARG C 2 62 ? -46.668 -20.634 43.577 1.00 105.85 42 ARG C O 1
ATOM 5340 N N . ASP C 2 63 ? -45.119 -19.145 44.269 1.00 113.56 43 ASP C N 1
ATOM 5341 C CA . ASP C 2 63 ? -44.140 -19.412 43.212 1.00 105.49 43 ASP C CA 1
ATOM 5342 C C . ASP C 2 63 ? -43.851 -20.899 43.010 1.00 119.61 43 ASP C C 1
ATOM 5343 O O . ASP C 2 63 ? -43.979 -21.704 43.936 1.00 111.05 43 ASP C O 1
ATOM 5348 N N . ALA C 2 64 ? -43.462 -21.243 41.784 1.00 114.45 44 ALA C N 1
ATOM 5349 C CA . ALA C 2 64 ? -43.039 -22.594 41.430 1.00 105.85 44 ALA C CA 1
ATOM 5350 C C . ALA C 2 64 ? -41.938 -23.110 42.355 1.00 106.74 44 ALA C C 1
ATOM 5351 O O . ALA C 2 64 ? -41.825 -24.313 42.589 1.00 110.85 44 ALA C O 1
ATOM 5353 N N . PHE C 2 65 ? -41.132 -22.190 42.877 1.00 103.08 45 PHE C N 1
ATOM 5354 C CA . PHE C 2 65 ? -40.054 -22.538 43.795 1.00 91.06 45 PHE C CA 1
ATOM 5355 C C . PHE C 2 65 ? -40.533 -22.516 45.238 1.00 100.15 45 PHE C C 1
ATOM 5356 O O . PHE C 2 65 ? -39.742 -22.704 46.164 1.00 102.29 45 PHE C O 1
ATOM 5364 N N . GLY C 2 66 ? -41.829 -22.285 45.427 1.00 103.87 46 GLY C N 1
ATOM 5365 C CA . GLY C 2 66 ? -42.418 -22.305 46.754 1.00 110.40 46 GLY C CA 1
ATOM 5366 C C . GLY C 2 66 ? -42.506 -20.942 47.414 1.00 100.33 46 GLY C C 1
ATOM 5367 O O . GLY C 2 66 ? -43.002 -20.825 48.534 1.00 111.96 46 GLY C O 1
ATOM 5368 N N . ARG C 2 67 ? -42.018 -19.913 46.728 1.00 99.71 47 ARG C N 1
ATOM 5369 C CA . ARG C 2 67 ? -42.013 -18.557 47.271 1.00 90.44 47 ARG C CA 1
ATOM 5370 C C . ARG C 2 67 ? -43.392 -17.898 47.176 1.00 89.64 47 ARG C C 1
ATOM 5371 O O . ARG C 2 67 ? -44.093 -18.039 46.179 1.00 87.27 47 ARG C O 1
ATOM 5379 N N . ILE C 2 68 ? -43.780 -17.171 48.216 1.00 97.07 48 ILE C N 1
ATOM 5380 C CA . ILE C 2 68 ? -45.069 -16.486 48.213 1.00 93.84 48 ILE C CA 1
ATOM 5381 C C . ILE C 2 68 ? -44.907 -15.087 47.632 1.00 83.48 48 ILE C C 1
ATOM 5382 O O . ILE C 2 68 ? -43.980 -14.367 48.001 1.00 83.95 48 ILE C O 1
ATOM 5387 N N . LEU C 2 69 ? -45.797 -14.700 46.721 1.00 67.14 49 LEU C N 1
ATOM 5388 C CA . LEU C 2 69 ? -45.665 -13.396 46.078 1.00 70.68 49 LEU C CA 1
ATOM 5389 C C . LEU C 2 69 ? -46.979 -12.859 45.526 1.00 70.31 49 LEU C C 1
ATOM 5390 O O . LEU C 2 69 ? -47.928 -13.606 45.295 1.00 73.56 49 LEU C O 1
ATOM 5395 N N . ILE C 2 70 ? -47.019 -11.548 45.320 1.00 78.39 50 ILE C N 1
ATOM 5396 C CA . ILE C 2 70 ? -48.123 -10.912 44.616 1.00 81.89 50 ILE C CA 1
ATOM 5397 C C . ILE C 2 70 ? -47.676 -10.545 43.210 1.00 86.60 50 ILE C C 1
ATOM 5398 O O . ILE C 2 70 ? -46.862 -9.638 43.039 1.00 83.23 50 ILE C O 1
ATOM 5403 N N . PRO C 2 71 ? -48.221 -11.237 42.199 1.00 95.86 51 PRO C N 1
ATOM 5404 C CA . PRO C 2 71 ? -47.846 -11.025 40.798 1.00 80.44 51 PRO C CA 1
ATOM 5405 C C . PRO C 2 71 ? -47.999 -9.572 40.370 1.00 85.89 51 PRO C C 1
ATOM 5406 O O . PRO C 2 71 ? -49.026 -8.948 40.639 1.00 84.02 51 PRO C O 1
ATOM 5410 N N . GLY C 2 72 ? -46.960 -9.047 39.727 1.00 86.02 52 GLY C N 1
ATOM 5411 C CA . GLY C 2 72 ? -46.915 -7.659 39.311 1.00 76.96 52 GLY C CA 1
ATOM 5412 C C . GLY C 2 72 ? -48.071 -7.264 38.419 1.00 77.19 52 GLY C C 1
ATOM 5413 O O . GLY C 2 72 ? -48.571 -6.145 38.501 1.00 88.65 52 GLY C O 1
ATOM 5414 N N . SER C 2 73 ? -48.504 -8.185 37.568 1.00 84.11 53 SER C N 1
ATOM 5415 C CA . SER C 2 73 ? -49.552 -7.878 36.607 1.00 100.47 53 SER C CA 1
ATOM 5416 C C . SER C 2 73 ? -50.928 -7.855 37.278 1.00 96.88 53 SER C C 1
ATOM 5417 O O . SER C 2 73 ? -51.858 -7.226 36.777 1.00 101.82 53 SER C O 1
ATOM 5420 N N . SER C 2 74 ? -51.052 -8.537 38.413 1.00 93.17 54 SER C N 1
ATOM 5421 C CA . SER C 2 74 ? -52.273 -8.477 39.214 1.00 94.15 54 SER C CA 1
ATOM 5422 C C . SER C 2 74 ? -52.434 -7.103 39.845 1.00 94.03 54 SER C C 1
ATOM 5423 O O . SER C 2 74 ? -53.474 -6.446 39.708 1.00 97.88 54 SER C O 1
ATOM 5426 N N . LEU C 2 75 ? -51.377 -6.685 40.533 1.00 92.99 55 LEU C N 1
ATOM 5427 C CA . LEU C 2 75 ? -51.304 -5.383 41.179 1.00 85.47 55 LEU C CA 1
ATOM 5428 C C . LEU C 2 75 ? -51.538 -4.268 40.162 1.00 85.40 55 LEU C C 1
ATOM 5429 O O . LEU C 2 75 ? -52.451 -3.435 40.305 1.00 89.11 55 LEU C O 1
ATOM 5434 N N . LYS C 2 76 ? -50.723 -4.291 39.112 1.00 84.18 56 LYS C N 1
ATOM 5435 C CA . LYS C 2 76 ? -50.828 -3.338 38.018 1.00 96.98 56 LYS C CA 1
ATOM 5436 C C . LYS C 2 76 ? -52.205 -3.365 37.368 1.00 95.40 56 LYS C C 1
ATOM 5437 O O . LYS C 2 76 ? -52.716 -2.332 36.954 1.00 94.92 56 LYS C O 1
ATOM 5443 N N . GLY C 2 77 ? -52.805 -4.549 37.302 1.00 94.39 57 GLY C N 1
ATOM 5444 C CA . GLY C 2 77 ? -54.125 -4.722 36.721 1.00 101.26 57 GLY C CA 1
ATOM 5445 C C . GLY C 2 77 ? -55.225 -4.041 37.514 1.00 100.75 57 GLY C C 1
ATOM 5446 O O . GLY C 2 77 ? -56.103 -3.378 36.949 1.00 87.12 57 GLY C O 1
ATOM 5447 N N . LYS C 2 78 ? -55.181 -4.204 38.833 1.00 107.20 58 LYS C N 1
ATOM 5448 C CA . LYS C 2 78 ? -56.189 -3.590 39.688 1.00 103.21 58 LYS C CA 1
ATOM 5449 C C . LYS C 2 78 ? -55.996 -2.076 39.666 1.00 100.96 58 LYS C C 1
ATOM 5450 O O . LYS C 2 78 ? -56.971 -1.306 39.700 1.00 111.86 58 LYS C O 1
ATOM 5456 N N . ILE C 2 79 ? -54.737 -1.651 39.575 1.00 91.42 59 ILE C N 1
ATOM 5457 C CA . ILE C 2 79 ? -54.447 -0.226 39.468 1.00 94.15 59 ILE C CA 1
ATOM 5458 C C . ILE C 2 79 ? -55.019 0.318 38.151 1.00 104.24 59 ILE C C 1
ATOM 5459 O O . ILE C 2 79 ? -55.568 1.423 38.127 1.00 96.20 59 ILE C O 1
ATOM 5464 N N . ARG C 2 80 ? -54.924 -0.470 37.076 1.00 109.55 60 ARG C N 1
ATOM 5465 C CA . ARG C 2 80 ? -55.531 -0.103 35.792 1.00 103.16 60 ARG C CA 1
ATOM 5466 C C . ARG C 2 80 ? -57.031 0.070 35.956 1.00 105.47 60 ARG C C 1
ATOM 5467 O O . ARG C 2 80 ? -57.612 1.051 35.489 1.00 106.04 60 ARG C O 1
ATOM 5475 N N . ALA C 2 81 ? -57.649 -0.907 36.613 1.00 98.11 61 ALA C N 1
ATOM 5476 C CA . ALA C 2 81 ? -59.095 -0.921 36.795 1.00 99.07 61 ALA C CA 1
ATOM 5477 C C . ALA C 2 81 ? -59.595 0.318 37.519 1.00 109.36 61 ALA C C 1
ATOM 5478 O O . ALA C 2 81 ? -60.520 0.986 37.055 1.00 114.35 61 ALA C O 1
ATOM 5480 N N . LEU C 2 82 ? -58.977 0.622 38.655 1.00 115.38 62 LEU C N 1
ATOM 5481 C CA . LEU C 2 82 ? -59.387 1.777 39.442 1.00 106.42 62 LEU C CA 1
ATOM 5482 C C . LEU C 2 82 ? -59.093 3.100 38.732 1.00 116.32 62 LEU C C 1
ATOM 5483 O O . LEU C 2 82 ? -59.943 4.001 38.679 1.00 112.87 62 LEU C O 1
ATOM 5488 N N . LEU C 2 83 ? -57.901 3.188 38.146 1.00 119.34 63 LEU C N 1
ATOM 5489 C CA . LEU C 2 83 ? -57.463 4.406 37.470 1.00 108.29 63 LEU C CA 1
ATOM 5490 C C . LEU C 2 83 ? -58.270 4.687 36.209 1.00 122.34 63 LEU C C 1
ATOM 5491 O O . LEU C 2 83 ? -58.324 5.825 35.739 1.00 131.01 63 LEU C O 1
ATOM 5496 N N . GLU C 2 84 ? -58.892 3.649 35.659 1.00 131.58 64 GLU C N 1
ATOM 5497 C CA . GLU C 2 84 ? -59.745 3.813 34.489 1.00 132.11 64 GLU C CA 1
ATOM 5498 C C . GLU C 2 84 ? -61.183 4.087 34.901 1.00 120.63 64 GLU C C 1
ATOM 5499 O O . GLU C 2 84 ? -61.896 4.837 34.235 1.00 124.36 64 GLU C O 1
ATOM 5505 N N . ARG C 2 85 ? -61.604 3.478 36.005 1.00 117.77 65 ARG C N 1
ATOM 5506 C CA . ARG C 2 85 ? -62.941 3.710 36.532 1.00 122.74 65 ARG C CA 1
ATOM 5507 C C . ARG C 2 85 ? -63.079 5.163 36.966 1.00 136.00 65 ARG C C 1
ATOM 5508 O O . ARG C 2 85 ? -64.154 5.751 36.851 1.00 135.33 65 ARG C O 1
ATOM 5516 N N . LYS C 2 86 ? -61.988 5.749 37.454 1.00 139.92 66 LYS C N 1
ATOM 5517 C CA . LYS C 2 86 ? -62.036 7.145 37.877 1.00 139.36 66 LYS C CA 1
ATOM 5518 C C . LYS C 2 86 ? -61.688 8.039 36.684 1.00 148.28 66 LYS C C 1
ATOM 5519 O O . LYS C 2 86 ? -60.831 8.919 36.770 1.00 156.52 66 LYS C O 1
ATOM 5525 N N . ASP C 2 87 ? -62.367 7.790 35.566 1.00 151.43 67 ASP C N 1
ATOM 5526 C CA . ASP C 2 87 ? -62.201 8.569 34.344 1.00 151.73 67 ASP C CA 1
ATOM 5527 C C . ASP C 2 87 ? -63.314 8.211 33.362 1.00 151.45 67 ASP C C 1
ATOM 5528 O O . ASP C 2 87 ? -63.407 8.782 32.277 1.00 148.54 67 ASP C O 1
ATOM 5533 N N . GLY C 2 88 ? -64.162 7.266 33.758 1.00 147.07 68 GLY C N 1
ATOM 5534 C CA . GLY C 2 88 ? -65.249 6.806 32.913 1.00 143.02 68 GLY C CA 1
ATOM 5535 C C . GLY C 2 88 ? -64.754 6.059 31.689 1.00 152.30 68 GLY C C 1
ATOM 5536 O O . GLY C 2 88 ? -65.231 6.280 30.576 1.00 155.56 68 GLY C O 1
ATOM 5537 N N . LEU C 2 99 ? -61.776 -5.833 29.592 1.00 146.44 79 LEU C N 1
ATOM 5538 C CA . LEU C 2 99 ? -61.033 -5.325 28.445 1.00 161.91 79 LEU C CA 1
ATOM 5539 C C . LEU C 2 99 ? -60.558 -3.895 28.689 1.00 164.30 79 LEU C C 1
ATOM 5540 O O . LEU C 2 99 ? -61.358 -2.959 28.684 1.00 164.42 79 LEU C O 1
ATOM 5545 N N . PRO C 2 100 ? -59.244 -3.724 28.901 1.00 163.77 80 PRO C N 1
ATOM 5546 C CA . PRO C 2 100 ? -58.667 -2.407 29.192 1.00 160.77 80 PRO C CA 1
ATOM 5547 C C . PRO C 2 100 ? -58.625 -1.495 27.971 1.00 159.57 80 PRO C C 1
ATOM 5548 O O . PRO C 2 100 ? -58.749 -1.963 26.839 1.00 165.50 80 PRO C O 1
ATOM 5552 N N . HIS C 2 101 ? -58.446 -0.202 28.219 1.00 162.58 81 HIS C N 1
ATOM 5553 C CA . HIS C 2 101 ? -58.404 0.815 27.175 1.00 161.77 81 HIS C CA 1
ATOM 5554 C C . HIS C 2 101 ? -57.327 0.509 26.131 1.00 159.95 81 HIS C C 1
ATOM 5555 O O . HIS C 2 101 ? -56.280 -0.044 26.466 1.00 158.15 81 HIS C O 1
ATOM 5562 N N . ASP C 2 102 ? -57.579 0.861 24.871 1.00 164.28 82 ASP C N 1
ATOM 5563 C CA . ASP C 2 102 ? -56.606 0.597 23.810 1.00 168.34 82 ASP C CA 1
ATOM 5564 C C . ASP C 2 102 ? -56.546 1.682 22.729 1.00 169.42 82 ASP C C 1
ATOM 5565 O O . ASP C 2 102 ? -57.235 1.612 21.711 1.00 172.65 82 ASP C O 1
ATOM 5570 N N . CYS C 2 103 ? -55.701 2.682 22.957 1.00 170.71 83 CYS C N 1
ATOM 5571 C CA . CYS C 2 103 ? -55.420 3.707 21.955 1.00 170.36 83 CYS C CA 1
ATOM 5572 C C . CYS C 2 103 ? -54.053 4.330 22.228 1.00 175.54 83 CYS C C 1
ATOM 5573 O O . CYS C 2 103 ? -53.426 4.039 23.245 1.00 170.63 83 CYS C O 1
ATOM 5576 N N . GLY C 2 104 ? -53.586 5.176 21.316 1.00 181.03 84 GLY C N 1
ATOM 5577 C CA . GLY C 2 104 ? -52.300 5.828 21.485 1.00 177.53 84 GLY C CA 1
ATOM 5578 C C . GLY C 2 104 ? -52.328 6.920 22.537 1.00 172.74 84 GLY C C 1
ATOM 5579 O O . GLY C 2 104 ? -51.861 6.728 23.660 1.00 156.28 84 GLY C O 1
ATOM 5580 N N . GLU C 2 105 ? -52.871 8.074 22.161 1.00 181.63 85 GLU C N 1
ATOM 5581 C CA . GLU C 2 105 ? -52.949 9.233 23.047 1.00 176.83 85 GLU C CA 1
ATOM 5582 C C . GLU C 2 105 ? -54.052 9.118 24.108 1.00 176.02 85 GLU C C 1
ATOM 5583 O O . GLU C 2 105 ? -55.239 9.228 23.799 1.00 179.48 85 GLU C O 1
ATOM 5589 N N . CYS C 2 106 ? -53.638 8.909 25.356 1.00 167.89 86 CYS C N 1
ATOM 5590 C CA . CYS C 2 106 ? -54.546 8.832 26.503 1.00 159.98 86 CYS C CA 1
ATOM 5591 C C . CYS C 2 106 ? -53.737 8.755 27.793 1.00 151.76 86 CYS C C 1
ATOM 5592 O O . CYS C 2 106 ? -52.613 8.257 27.794 1.00 147.54 86 CYS C O 1
ATOM 5595 N N . GLU C 2 107 ? -54.308 9.255 28.885 1.00 152.58 87 GLU C N 1
ATOM 5596 C CA . GLU C 2 107 ? -53.623 9.275 30.174 1.00 146.69 87 GLU C CA 1
ATOM 5597 C C . GLU C 2 107 ? -53.248 7.869 30.641 1.00 137.11 87 GLU C C 1
ATOM 5598 O O . GLU C 2 107 ? -52.133 7.637 31.106 1.00 128.53 87 GLU C O 1
ATOM 5604 N N . ILE C 2 108 ? -54.182 6.935 30.506 1.00 132.88 88 ILE C N 1
ATOM 5605 C CA . ILE C 2 108 ? -53.981 5.572 30.981 1.00 126.75 88 ILE C CA 1
ATOM 5606 C C . ILE C 2 108 ? -53.140 4.720 30.030 1.00 131.86 88 ILE C C 1
ATOM 5607 O O . ILE C 2 108 ? -52.326 3.904 30.468 1.00 125.14 88 ILE C O 1
ATOM 5612 N N . CYS C 2 109 ? -53.337 4.910 28.729 1.00 138.39 89 CYS C N 1
ATOM 5613 C CA . CYS C 2 109 ? -52.676 4.078 27.725 1.00 133.83 89 CYS C CA 1
ATOM 5614 C C . CYS C 2 109 ? -51.212 4.440 27.472 1.00 129.68 89 CYS C C 1
ATOM 5615 O O . CYS C 2 109 ? -50.475 3.661 26.866 1.00 131.84 89 CYS C O 1
ATOM 5618 N N . LYS C 2 110 ? -50.782 5.606 27.940 1.00 125.66 90 LYS C N 1
ATOM 5619 C CA . LYS C 2 110 ? -49.366 5.945 27.860 1.00 123.04 90 LYS C CA 1
ATOM 5620 C C . LYS C 2 110 ? -48.616 5.324 29.028 1.00 131.64 90 LYS C C 1
ATOM 5621 O O . LYS C 2 110 ? -47.439 4.983 28.913 1.00 128.30 90 LYS C O 1
ATOM 5627 N N . ILE C 2 111 ? -49.319 5.153 30.143 1.00 131.32 91 ILE C N 1
ATOM 5628 C CA . ILE C 2 111 ? -48.732 4.555 31.334 1.00 121.60 91 ILE C CA 1
ATOM 5629 C C . ILE C 2 111 ? -48.627 3.038 31.200 1.00 118.02 91 ILE C C 1
ATOM 5630 O O . ILE C 2 111 ? -47.535 2.500 31.021 1.00 122.92 91 ILE C O 1
ATOM 5635 N N . PHE C 2 112 ? -49.764 2.353 31.269 1.00 112.66 92 PHE C N 1
ATOM 5636 C CA . PHE C 2 112 ? -49.774 0.894 31.300 1.00 119.32 92 PHE C CA 1
ATOM 5637 C C . PHE C 2 112 ? -49.572 0.281 29.918 1.00 128.63 92 PHE C C 1
ATOM 5638 O O . PHE C 2 112 ? -49.295 -0.912 29.791 1.00 125.77 92 PHE C O 1
ATOM 5646 N N . GLY C 2 113 ? -49.708 1.105 28.885 1.00 133.10 93 GLY C N 1
ATOM 5647 C CA . GLY C 2 113 ? -49.630 0.625 27.520 1.00 129.65 93 GLY C CA 1
ATOM 5648 C C . GLY C 2 113 ? -51.004 0.179 27.062 1.00 141.64 93 GLY C C 1
ATOM 5649 O O . GLY C 2 113 ? -51.801 -0.305 27.869 1.00 121.85 93 GLY C O 1
ATOM 5650 N N . PRO C 2 114 ? -51.295 0.350 25.763 1.00 155.39 94 PRO C N 1
ATOM 5651 C CA . PRO C 2 114 ? -52.583 -0.058 25.192 1.00 148.07 94 PRO C CA 1
ATOM 5652 C C . PRO C 2 114 ? -52.786 -1.569 25.195 1.00 149.39 94 PRO C C 1
ATOM 5653 O O . PRO C 2 114 ? -51.818 -2.326 25.274 1.00 149.62 94 PRO C O 1
ATOM 5657 N N . HIS C 2 115 ? -54.044 -1.990 25.115 1.00 158.66 95 HIS C N 1
ATOM 5658 C CA . HIS C 2 115 ? -54.402 -3.406 25.103 1.00 167.50 95 HIS C CA 1
ATOM 5659 C C . HIS C 2 115 ? -53.797 -4.135 23.904 1.00 177.01 95 HIS C C 1
ATOM 5660 O O . HIS C 2 115 ? -53.393 -5.292 24.011 1.00 175.58 95 HIS C O 1
ATOM 5667 N N . ASP C 2 116 ? -53.742 -3.455 22.762 1.00 178.41 96 ASP C N 1
ATOM 5668 C CA . ASP C 2 116 ? -53.145 -4.034 21.563 1.00 174.67 96 ASP C CA 1
ATOM 5669 C C . ASP C 2 116 ? -51.827 -3.334 21.243 1.00 172.89 96 ASP C C 1
ATOM 5670 O O . ASP C 2 116 ? -51.701 -2.122 21.419 1.00 172.53 96 ASP C O 1
ATOM 5675 N N . SER C 2 117 ? -50.849 -4.101 20.766 1.00 172.55 97 SER C N 1
ATOM 5676 C CA . SER C 2 117 ? -49.544 -3.542 20.427 1.00 177.53 97 SER C CA 1
ATOM 5677 C C . SER C 2 117 ? -49.541 -2.852 19.064 1.00 183.13 97 SER C C 1
ATOM 5678 O O . SER C 2 117 ? -48.559 -2.222 18.679 1.00 183.12 97 SER C O 1
ATOM 5681 N N . LYS C 2 118 ? -50.639 -2.990 18.330 1.00 183.25 98 LYS C N 1
ATOM 5682 C CA . LYS C 2 118 ? -50.787 -2.344 17.030 1.00 181.46 98 LYS C CA 1
ATOM 5683 C C . LYS C 2 118 ? -51.139 -0.864 17.161 1.00 182.49 98 LYS C C 1
ATOM 5684 O O . LYS C 2 118 ? -51.248 -0.155 16.159 1.00 188.10 98 LYS C O 1
ATOM 5690 N N . ASN C 2 119 ? -51.312 -0.400 18.395 1.00 178.61 99 ASN C N 1
ATOM 5691 C CA . ASN C 2 119 ? -51.780 0.961 18.635 1.00 179.26 99 ASN C CA 1
ATOM 5692 C C . ASN C 2 119 ? -50.805 1.834 19.431 1.00 176.67 99 ASN C C 1
ATOM 5693 O O . ASN C 2 119 ? -51.098 2.998 19.712 1.00 172.65 99 ASN C O 1
ATOM 5698 N N . ILE C 2 120 ? -49.653 1.275 19.796 1.00 176.04 100 ILE C N 1
ATOM 5699 C CA . ILE C 2 120 ? -48.640 2.026 20.538 1.00 167.46 100 ILE C CA 1
ATOM 5700 C C . ILE C 2 120 ? -48.068 3.199 19.733 1.00 167.47 100 ILE C C 1
ATOM 5701 O O . ILE C 2 120 ? -47.423 3.009 18.702 1.00 174.91 100 ILE C O 1
ATOM 5706 N N . LYS C 2 121 ? -48.325 4.417 20.205 1.00 166.95 101 LYS C N 1
ATOM 5707 C CA . LYS C 2 121 ? -47.722 5.611 19.617 1.00 162.44 101 LYS C CA 1
ATOM 5708 C C . LYS C 2 121 ? -46.438 5.948 20.362 1.00 151.91 101 LYS C C 1
ATOM 5709 O O . LYS C 2 121 ? -45.407 6.251 19.759 1.00 137.37 101 LYS C O 1
ATOM 5715 N N . GLU C 2 122 ? -46.524 5.892 21.686 1.00 155.30 102 GLU C N 1
ATOM 5716 C CA . GLU C 2 122 ? -45.392 6.152 22.562 1.00 145.95 102 GLU C CA 1
ATOM 5717 C C . GLU C 2 122 ? -45.103 4.900 23.388 1.00 139.77 102 GLU C C 1
ATOM 5718 O O . GLU C 2 122 ? -46.029 4.187 23.774 1.00 139.09 102 GLU C O 1
ATOM 5724 N N . PRO C 2 123 ? -43.816 4.626 23.655 1.00 130.71 103 PRO C N 1
ATOM 5725 C CA . PRO C 2 123 ? -43.414 3.424 24.398 1.00 131.76 103 PRO C CA 1
ATOM 5726 C C . PRO C 2 123 ? -44.009 3.351 25.807 1.00 133.17 103 PRO C C 1
ATOM 5727 O O . PRO C 2 123 ? -44.290 4.385 26.416 1.00 129.29 103 PRO C O 1
ATOM 5731 N N . VAL C 2 124 ? -44.210 2.131 26.302 1.00 133.61 104 VAL C N 1
ATOM 5732 C CA . VAL C 2 124 ? -44.769 1.911 27.634 1.00 122.03 104 VAL C CA 1
ATOM 5733 C C . VAL C 2 124 ? -43.832 2.446 28.712 1.00 111.35 104 VAL C C 1
ATOM 5734 O O . VAL C 2 124 ? -42.619 2.238 28.653 1.00 101.32 104 VAL C O 1
ATOM 5738 N N . ARG C 2 125 ? -44.403 3.122 29.704 1.00 111.09 105 ARG C N 1
ATOM 5739 C CA . ARG C 2 125 ? -43.606 3.844 30.686 1.00 105.05 105 ARG C CA 1
ATOM 5740 C C . ARG C 2 125 ? -43.481 3.104 32.013 1.00 95.52 105 ARG C C 1
ATOM 5741 O O . ARG C 2 125 ? -42.503 3.293 32.734 1.00 93.92 105 ARG C O 1
ATOM 5749 N N . VAL C 2 126 ? -44.456 2.260 32.339 1.00 88.72 106 VAL C N 1
ATOM 5750 C CA . VAL C 2 126 ? -44.454 1.615 33.646 1.00 87.59 106 VAL C CA 1
ATOM 5751 C C . VAL C 2 126 ? -44.320 0.093 33.562 1.00 84.87 106 VAL C C 1
ATOM 5752 O O . VAL C 2 126 ? -44.888 -0.558 32.686 1.00 93.35 106 VAL C O 1
ATOM 5756 N N . ILE C 2 127 ? -43.521 -0.456 34.471 1.00 85.91 107 ILE C N 1
ATOM 5757 C CA . ILE C 2 127 ? -43.392 -1.897 34.645 1.00 87.83 107 ILE C CA 1
ATOM 5758 C C . ILE C 2 127 ? -43.481 -2.232 36.131 1.00 83.16 107 ILE C C 1
ATOM 5759 O O . ILE C 2 127 ? -42.670 -1.761 36.923 1.00 82.61 107 ILE C O 1
ATOM 5764 N N . VAL C 2 128 ? -44.452 -3.057 36.508 1.00 85.36 108 VAL C N 1
ATOM 5765 C CA . VAL C 2 128 ? -44.661 -3.371 37.917 1.00 73.71 108 VAL C CA 1
ATOM 5766 C C . VAL C 2 128 ? -44.086 -4.737 38.278 1.00 68.33 108 VAL C C 1
ATOM 5767 O O . VAL C 2 128 ? -44.646 -5.771 37.920 1.00 79.33 108 VAL C O 1
ATOM 5771 N N . ARG C 2 129 ? -42.962 -4.724 38.988 1.00 66.18 109 ARG C N 1
ATOM 5772 C CA . ARG C 2 129 ? -42.301 -5.942 39.449 1.00 73.34 109 ARG C CA 1
ATOM 5773 C C . ARG C 2 129 ? -43.180 -6.789 40.375 1.00 76.02 109 ARG C C 1
ATOM 5774 O O . ARG C 2 129 ? -44.025 -6.263 41.099 1.00 83.94 109 ARG C O 1
ATOM 5782 N N . ASP C 2 130 ? -42.963 -8.100 40.359 1.00 79.94 110 ASP C N 1
ATOM 5783 C CA . ASP C 2 130 ? -43.654 -9.006 41.275 1.00 79.71 110 ASP C CA 1
ATOM 5784 C C . ASP C 2 130 ? -43.260 -8.726 42.720 1.00 82.21 110 ASP C C 1
ATOM 5785 O O . ASP C 2 130 ? -42.074 -8.648 43.040 1.00 86.65 110 ASP C O 1
ATOM 5790 N N . ALA C 2 131 ? -44.256 -8.586 43.589 1.00 86.27 111 ALA C N 1
ATOM 5791 C CA . ALA C 2 131 ? -44.014 -8.302 45.001 1.00 76.01 111 ALA C CA 1
ATOM 5792 C C . ALA C 2 131 ? -43.845 -9.586 45.806 1.00 75.24 111 ALA C C 1
ATOM 5793 O O . ALA C 2 131 ? -44.820 -10.273 46.103 1.00 84.45 111 ALA C O 1
ATOM 5795 N N . TYR C 2 132 ? -42.603 -9.902 46.156 1.00 74.27 112 TYR C N 1
ATOM 5796 C CA . TYR C 2 132 ? -42.302 -11.109 46.920 1.00 70.68 112 TYR C CA 1
ATOM 5797 C C . TYR C 2 132 ? -42.446 -10.889 48.424 1.00 80.27 112 TYR C C 1
ATOM 5798 O O . TYR C 2 132 ? -42.133 -9.818 48.943 1.00 77.43 112 TYR C O 1
ATOM 5807 N N . LEU C 2 133 ? -42.905 -11.923 49.120 1.00 88.19 113 LEU C N 1
ATOM 5808 C CA . LEU C 2 133 ? -43.035 -11.889 50.572 1.00 82.81 113 LEU C CA 1
ATOM 5809 C C . LEU C 2 133 ? -41.668 -11.809 51.243 1.00 85.88 113 LEU C C 1
ATOM 5810 O O . LEU C 2 133 ? -40.745 -12.539 50.882 1.00 84.32 113 LEU C O 1
ATOM 5815 N N . GLN C 2 134 ? -41.540 -10.900 52.205 1.00 95.35 114 GLN C N 1
ATOM 5816 C CA . GLN C 2 134 ? -40.309 -10.770 52.973 1.00 106.34 114 GLN C CA 1
ATOM 5817 C C . GLN C 2 134 ? -40.386 -11.643 54.219 1.00 110.27 114 GLN C C 1
ATOM 5818 O O . GLN C 2 134 ? -41.468 -11.830 54.775 1.00 109.49 114 GLN C O 1
ATOM 5824 N N . PRO C 2 135 ? -39.233 -12.182 54.657 1.00 120.39 115 PRO C N 1
ATOM 5825 C CA . PRO C 2 135 ? -39.156 -13.162 55.749 1.00 128.96 115 PRO C CA 1
ATOM 5826 C C . PRO C 2 135 ? -39.857 -12.719 57.033 1.00 135.20 115 PRO C C 1
ATOM 5827 O O . PRO C 2 135 ? -40.986 -13.139 57.287 1.00 140.49 115 PRO C O 1
ATOM 5831 N N . GLU C 2 136 ? -39.195 -11.885 57.829 1.00 128.23 116 GLU C N 1
ATOM 5832 C CA . GLU C 2 136 ? -39.732 -11.481 59.123 1.00 122.06 116 GLU C CA 1
ATOM 5833 C C . GLU C 2 136 ? -40.638 -10.263 59.002 1.00 131.69 116 GLU C C 1
ATOM 5834 O O . GLU C 2 136 ? -41.192 -9.792 59.995 1.00 131.50 116 GLU C O 1
ATOM 5840 N N . GLU C 2 169 ? -54.900 -22.946 53.170 1.00 136.22 149 GLU C N 1
ATOM 5841 C CA . GLU C 2 169 ? -53.940 -22.028 52.569 1.00 140.08 149 GLU C CA 1
ATOM 5842 C C . GLU C 2 169 ? -54.397 -20.581 52.711 1.00 131.32 149 GLU C C 1
ATOM 5843 O O . GLU C 2 169 ? -55.373 -20.173 52.083 1.00 134.53 149 GLU C O 1
ATOM 5849 N N . ARG C 2 170 ? -53.694 -19.809 53.534 1.00 122.14 150 ARG C N 1
ATOM 5850 C CA . ARG C 2 170 ? -53.968 -18.379 53.640 1.00 122.51 150 ARG C CA 1
ATOM 5851 C C . ARG C 2 170 ? -52.789 -17.607 54.235 1.00 122.73 150 ARG C C 1
ATOM 5852 O O . ARG C 2 170 ? -52.069 -18.115 55.098 1.00 121.31 150 ARG C O 1
ATOM 5860 N N . VAL C 2 171 ? -52.602 -16.377 53.761 1.00 123.58 151 VAL C N 1
ATOM 5861 C CA . VAL C 2 171 ? -51.534 -15.505 54.236 1.00 114.30 151 VAL C CA 1
ATOM 5862 C C . VAL C 2 171 ? -52.048 -14.686 55.409 1.00 106.83 151 VAL C C 1
ATOM 5863 O O . VAL C 2 171 ? -53.134 -14.110 55.336 1.00 99.08 151 VAL C O 1
ATOM 5867 N N . VAL C 2 172 ? -51.264 -14.604 56.477 1.00 108.14 152 VAL C N 1
ATOM 5868 C CA . VAL C 2 172 ? -51.701 -13.888 57.665 1.00 104.44 152 VAL C CA 1
ATOM 5869 C C . VAL C 2 172 ? -51.645 -12.384 57.392 1.00 107.28 152 VAL C C 1
ATOM 5870 O O . VAL C 2 172 ? -51.020 -11.945 56.425 1.00 109.40 152 VAL C O 1
ATOM 5874 N N . ALA C 2 173 ? -52.306 -11.597 58.234 1.00 103.75 153 ALA C N 1
ATOM 5875 C CA . ALA C 2 173 ? -52.320 -10.150 58.062 1.00 101.57 153 ALA C CA 1
ATOM 5876 C C . ALA C 2 173 ? -51.077 -9.546 58.701 1.00 102.28 153 ALA C C 1
ATOM 5877 O O . ALA C 2 173 ? -50.511 -10.120 59.631 1.00 93.63 153 ALA C O 1
ATOM 5879 N N . GLY C 2 174 ? -50.638 -8.403 58.182 1.00 100.07 154 GLY C N 1
ATOM 5880 C CA . GLY C 2 174 ? -49.423 -7.773 58.664 1.00 90.90 154 GLY C CA 1
ATOM 5881 C C . GLY C 2 174 ? -48.213 -8.238 57.878 1.00 94.10 154 GLY C C 1
ATOM 5882 O O . GLY C 2 174 ? -47.091 -7.791 58.116 1.00 101.60 154 GLY C O 1
ATOM 5883 N N . SER C 2 175 ? -48.445 -9.161 56.949 1.00 93.08 155 SER C N 1
ATOM 5884 C CA . SER C 2 175 ? -47.385 -9.676 56.094 1.00 85.64 155 SER C CA 1
ATOM 5885 C C . SER C 2 175 ? -46.908 -8.608 55.119 1.00 88.23 155 SER C C 1
ATOM 5886 O O . SER C 2 175 ? -47.708 -7.834 54.593 1.00 89.48 155 SER C O 1
ATOM 5889 N N . LYS C 2 176 ? -45.604 -8.580 54.866 1.00 88.02 156 LYS C N 1
ATOM 5890 C CA . LYS C 2 176 ? -45.021 -7.547 54.020 1.00 74.40 156 LYS C CA 1
ATOM 5891 C C . LYS C 2 176 ? -44.430 -8.108 52.734 1.00 71.93 156 LYS C C 1
ATOM 5892 O O . LYS C 2 176 ? -43.645 -9.054 52.754 1.00 73.62 156 LYS C O 1
ATOM 5898 N N . PHE C 2 177 ? -44.796 -7.486 51.619 1.00 84.90 157 PHE C N 1
ATOM 5899 C CA . PHE C 2 177 ? -44.266 -7.836 50.310 1.00 82.55 157 PHE C CA 1
ATOM 5900 C C . PHE C 2 177 ? -43.462 -6.663 49.780 1.00 68.11 157 PHE C C 1
ATOM 5901 O O . PHE C 2 177 ? -44.006 -5.581 49.595 1.00 81.48 157 PHE C O 1
ATOM 5909 N N . LYS C 2 178 ? -42.178 -6.873 49.513 1.00 66.58 158 LYS C N 1
ATOM 5910 C CA . LYS C 2 178 ? -41.337 -5.791 49.011 1.00 76.61 158 LYS C CA 1
ATOM 5911 C C . LYS C 2 178 ? -41.646 -5.545 47.537 1.00 78.94 158 LYS C C 1
ATOM 5912 O O . LYS C 2 178 ? -41.459 -6.428 46.698 1.00 80.75 158 LYS C O 1
ATOM 5918 N N . PHE C 2 179 ? -42.138 -4.351 47.221 1.00 80.23 159 PHE C N 1
ATOM 5919 C CA . PHE C 2 179 ? -42.564 -4.073 45.853 1.00 78.05 159 PHE C CA 1
ATOM 5920 C C . PHE C 2 179 ? -41.705 -3.021 45.158 1.00 70.87 159 PHE C C 1
ATOM 5921 O O . PHE C 2 179 ? -41.097 -2.165 45.798 1.00 76.30 159 PHE C O 1
ATOM 5929 N N . GLU C 2 180 ? -41.696 -3.080 43.832 1.00 75.19 160 GLU C N 1
ATOM 5930 C CA . GLU C 2 180 ? -40.893 -2.183 43.015 1.00 70.02 160 GLU C CA 1
ATOM 5931 C C . GLU C 2 180 ? -41.671 -1.799 41.767 1.00 67.79 160 GLU C C 1
ATOM 5932 O O . GLU C 2 180 ? -42.289 -2.648 41.129 1.00 67.03 160 GLU C O 1
ATOM 5938 N N . VAL C 2 181 ? -41.665 -0.513 41.434 1.00 67.60 161 VAL C N 1
ATOM 5939 C CA . VAL C 2 181 ? -42.356 -0.053 40.237 1.00 61.55 161 VAL C CA 1
ATOM 5940 C C . VAL C 2 181 ? -41.413 0.784 39.388 1.00 74.10 161 VAL C C 1
ATOM 5941 O O . VAL C 2 181 ? -40.906 1.793 39.845 1.00 79.94 161 VAL C O 1
ATOM 5945 N N . VAL C 2 182 ? -41.180 0.370 38.149 1.00 75.58 162 VAL C N 1
ATOM 5946 C CA . VAL C 2 182 ? -40.227 1.063 37.288 1.00 69.93 162 VAL C CA 1
ATOM 5947 C C . VAL C 2 182 ? -40.922 2.011 36.314 1.00 66.85 162 VAL C C 1
ATOM 5948 O O . VAL C 2 182 ? -41.832 1.614 35.592 1.00 82.85 162 VAL C O 1
ATOM 5952 N N . PHE C 2 183 ? -40.505 3.273 36.323 1.00 73.18 163 PHE C N 1
ATOM 5953 C CA . PHE C 2 183 ? -41.035 4.275 35.401 1.00 72.01 163 PHE C CA 1
ATOM 5954 C C . PHE C 2 183 ? -40.019 4.656 34.329 1.00 73.12 163 PHE C C 1
ATOM 5955 O O . PHE C 2 183 ? -38.899 5.052 34.639 1.00 73.94 163 PHE C O 1
ATOM 5963 N N . ASN C 2 184 ? -40.405 4.507 33.068 1.00 78.18 164 ASN C N 1
ATOM 5964 C CA . ASN C 2 184 ? -39.562 4.926 31.953 1.00 82.14 164 ASN C CA 1
ATOM 5965 C C . ASN C 2 184 ? -39.893 6.348 31.507 1.00 79.79 164 ASN C C 1
ATOM 5966 O O . ASN C 2 184 ? -40.933 6.578 30.893 1.00 83.92 164 ASN C O 1
ATOM 5971 N N . ILE C 2 185 ? -39.028 7.307 31.833 1.00 74.10 165 ILE C N 1
ATOM 5972 C CA . ILE C 2 185 ? -39.290 8.692 31.453 1.00 87.25 165 ILE C CA 1
ATOM 5973 C C . ILE C 2 185 ? -38.588 9.062 30.137 1.00 90.39 165 ILE C C 1
ATOM 5974 O O . ILE C 2 185 ? -37.347 9.007 30.006 1.00 88.72 165 ILE C O 1
ATOM 5979 N N . TYR C 2 186 ? -39.429 9.401 29.159 1.00 77.93 166 TYR C N 1
ATOM 5980 C CA . TYR C 2 186 ? -39.013 9.781 27.812 1.00 95.64 166 TYR C CA 1
ATOM 5981 C C . TYR C 2 186 ? -39.222 11.273 27.558 1.00 102.74 166 TYR C C 1
ATOM 5982 O O . TYR C 2 186 ? -38.435 11.919 26.868 1.00 95.27 166 TYR C O 1
ATOM 5991 N N . LYS C 2 187 ? -40.312 11.802 28.105 1.00 111.96 167 LYS C N 1
ATOM 5992 C CA . LYS C 2 187 ? -40.671 13.208 27.950 1.00 100.45 167 LYS C CA 1
ATOM 5993 C C . LYS C 2 187 ? -40.788 13.910 29.301 1.00 100.59 167 LYS C C 1
ATOM 5994 O O . LYS C 2 187 ? -41.085 13.276 30.314 1.00 99.25 167 LYS C O 1
ATOM 6000 N N . GLU C 2 188 ? -40.559 15.220 29.314 1.00 118.45 168 GLU C N 1
ATOM 6001 C CA . GLU C 2 188 ? -40.528 15.976 30.563 1.00 119.10 168 GLU C CA 1
ATOM 6002 C C . GLU C 2 188 ? -41.942 16.291 31.054 1.00 108.89 168 GLU C C 1
ATOM 6003 O O . GLU C 2 188 ? -42.125 16.984 32.054 1.00 115.97 168 GLU C O 1
ATOM 6009 N N . SER C 2 189 ? -42.945 15.762 30.362 1.00 100.19 169 SER C N 1
ATOM 6010 C CA . SER C 2 189 ? -44.325 15.946 30.786 1.00 95.54 169 SER C CA 1
ATOM 6011 C C . SER C 2 189 ? -44.874 14.660 31.387 1.00 105.57 169 SER C C 1
ATOM 6012 O O . SER C 2 189 ? -46.071 14.552 31.656 1.00 105.15 169 SER C O 1
ATOM 6015 N N . ASP C 2 190 ? -43.994 13.686 31.608 1.00 111.97 170 ASP C N 1
ATOM 6016 C CA . ASP C 2 190 ? -44.421 12.401 32.148 1.00 107.85 170 ASP C CA 1
ATOM 6017 C C . ASP C 2 190 ? -44.371 12.398 33.669 1.00 99.78 170 ASP C C 1
ATOM 6018 O O . ASP C 2 190 ? -44.442 11.342 34.297 1.00 97.98 170 ASP C O 1
ATOM 6023 N N . LYS C 2 191 ? -44.259 13.584 34.259 1.00 99.50 171 LYS C N 1
ATOM 6024 C CA . LYS C 2 191 ? -44.323 13.712 35.706 1.00 97.25 171 LYS C CA 1
ATOM 6025 C C . LYS C 2 191 ? -45.743 13.386 36.147 1.00 102.07 171 LYS C C 1
ATOM 6026 O O . LYS C 2 191 ? -45.963 12.743 37.175 1.00 99.06 171 LYS C O 1
ATOM 6032 N N . GLU C 2 192 ? -46.705 13.832 35.343 1.00 98.26 172 GLU C N 1
ATOM 6033 C CA . GLU C 2 192 ? -48.117 13.657 35.655 1.00 99.42 172 GLU C CA 1
ATOM 6034 C C . GLU C 2 192 ? -48.576 12.226 35.404 1.00 97.42 172 GLU C C 1
ATOM 6035 O O . GLU C 2 192 ? -49.605 11.800 35.922 1.00 98.33 172 GLU C O 1
ATOM 6041 N N . LEU C 2 193 ? -47.821 11.492 34.595 1.00 99.27 173 LEU C N 1
ATOM 6042 C CA . LEU C 2 193 ? -48.078 10.071 34.397 1.00 93.55 173 LEU C CA 1
ATOM 6043 C C . LEU C 2 193 ? -47.717 9.313 35.667 1.00 91.19 173 LEU C C 1
ATOM 6044 O O . LEU C 2 193 ? -48.515 8.528 36.183 1.00 96.59 173 LEU C O 1
ATOM 6049 N N . ILE C 2 194 ? -46.506 9.556 36.161 1.00 83.11 174 ILE C N 1
ATOM 6050 C CA . ILE C 2 194 ? -46.059 8.990 37.429 1.00 86.04 174 ILE C CA 1
ATOM 6051 C C . ILE C 2 194 ? -47.020 9.370 38.554 1.00 90.37 174 ILE C C 1
ATOM 6052 O O . ILE C 2 194 ? -47.394 8.533 39.382 1.00 82.66 174 ILE C O 1
ATOM 6057 N N . LYS C 2 195 ? -47.421 10.638 38.574 1.00 85.88 175 LYS C N 1
ATOM 6058 C CA . LYS C 2 195 ? -48.357 11.127 39.578 1.00 78.48 175 LYS C CA 1
ATOM 6059 C C . LYS C 2 195 ? -49.712 10.437 39.459 1.00 85.01 175 LYS C C 1
ATOM 6060 O O . LYS C 2 195 ? -50.379 10.181 40.463 1.00 97.20 175 LYS C O 1
ATOM 6066 N N . LYS C 2 196 ? -50.112 10.135 38.227 1.00 81.78 176 LYS C N 1
ATOM 6067 C CA . LYS C 2 196 ? -51.370 9.441 37.978 1.00 89.39 176 LYS C CA 1
ATOM 6068 C C . LYS C 2 196 ? -51.308 8.003 38.480 1.00 87.98 176 LYS C C 1
ATOM 6069 O O . LYS C 2 196 ? -52.281 7.483 39.034 1.00 89.70 176 LYS C O 1
ATOM 6075 N N . PHE C 2 197 ? -50.157 7.363 38.294 1.00 80.46 177 PHE C N 1
ATOM 6076 C CA . PHE C 2 197 ? -49.975 6.009 38.795 1.00 88.04 177 PHE C CA 1
ATOM 6077 C C . PHE C 2 197 ? -49.985 5.998 40.323 1.00 93.82 177 PHE C C 1
ATOM 6078 O O . PHE C 2 197 ? -50.613 5.133 40.934 1.00 90.55 177 PHE C O 1
ATOM 6086 N N . ILE C 2 198 ? -49.302 6.962 40.939 1.00 86.31 178 ILE C N 1
ATOM 6087 C CA . ILE C 2 198 ? -49.267 7.038 42.398 1.00 83.92 178 ILE C CA 1
ATOM 6088 C C . ILE C 2 198 ? -50.661 7.322 42.956 1.00 85.17 178 ILE C C 1
ATOM 6089 O O . ILE C 2 198 ? -51.046 6.791 44.004 1.00 92.45 178 ILE C O 1
ATOM 6094 N N . GLU C 2 199 ? -51.434 8.125 42.232 1.00 79.30 179 GLU C N 1
ATOM 6095 C CA . GLU C 2 199 ? -52.808 8.399 42.633 1.00 79.66 179 GLU C CA 1
ATOM 6096 C C . GLU C 2 199 ? -53.645 7.132 42.487 1.00 87.53 179 GLU C C 1
ATOM 6097 O O . GLU C 2 199 ? -54.605 6.908 43.235 1.00 85.72 179 GLU C O 1
ATOM 6103 N N . GLY C 2 200 ? -53.258 6.292 41.530 1.00 90.30 180 GLY C N 1
ATOM 6104 C CA . GLY C 2 200 ? -53.881 4.993 41.367 1.00 84.94 180 GLY C CA 1
ATOM 6105 C C . GLY C 2 200 ? -53.597 4.113 42.567 1.00 81.21 180 GLY C C 1
ATOM 6106 O O . GLY C 2 200 ? -54.485 3.419 43.063 1.00 72.73 180 GLY C O 1
ATOM 6107 N N . MET C 2 201 ? -52.349 4.147 43.027 1.00 84.41 181 MET C N 1
ATOM 6108 C CA . MET C 2 201 ? -51.930 3.420 44.221 1.00 81.26 181 MET C CA 1
ATOM 6109 C C . MET C 2 201 ? -52.709 3.893 45.440 1.00 85.92 181 MET C C 1
ATOM 6110 O O . MET C 2 201 ? -53.010 3.105 46.339 1.00 82.36 181 MET C O 1
ATOM 6115 N N . LYS C 2 202 ? -53.022 5.186 45.474 1.00 81.66 182 LYS C N 1
ATOM 6116 C CA . LYS C 2 202 ? -53.806 5.731 46.576 1.00 83.00 182 LYS C CA 1
ATOM 6117 C C . LYS C 2 202 ? -55.240 5.233 46.481 1.00 87.86 182 LYS C C 1
ATOM 6118 O O . LYS C 2 202 ? -55.882 4.974 47.497 1.00 100.91 182 LYS C O 1
ATOM 6124 N N . LEU C 2 203 ? -55.735 5.084 45.256 1.00 89.46 183 LEU C N 1
ATOM 6125 C CA . LEU C 2 203 ? -57.073 4.541 45.057 1.00 87.25 183 LEU C CA 1
ATOM 6126 C C . LEU C 2 203 ? -57.137 3.069 45.459 1.00 94.80 183 LEU C C 1
ATOM 6127 O O . LEU C 2 203 ? -58.165 2.594 45.939 1.00 98.09 183 LEU C O 1
ATOM 6132 N N . LEU C 2 204 ? -56.029 2.356 45.274 1.00 99.90 184 LEU C N 1
ATOM 6133 C CA . LEU C 2 204 ? -55.953 0.946 45.644 1.00 94.11 184 LEU C CA 1
ATOM 6134 C C . LEU C 2 204 ? -55.790 0.766 47.147 1.00 97.40 184 LEU C C 1
ATOM 6135 O O . LEU C 2 204 ? -56.273 -0.210 47.720 1.00 103.18 184 LEU C O 1
ATOM 6140 N N . GLU C 2 205 ? -55.104 1.711 47.780 1.00 103.78 185 GLU C N 1
ATOM 6141 C CA . GLU C 2 205 ? -54.872 1.663 49.220 1.00 109.68 185 GLU C CA 1
ATOM 6142 C C . GLU C 2 205 ? -56.183 1.645 50.009 1.00 114.39 185 GLU C C 1
ATOM 6143 O O . GLU C 2 205 ? -56.265 1.033 51.077 1.00 116.24 185 GLU C O 1
ATOM 6149 N N . ASP C 2 206 ? -57.218 2.281 49.463 1.00 105.45 186 ASP C N 1
ATOM 6150 C CA . ASP C 2 206 ? -58.497 2.384 50.161 1.00 117.75 186 ASP C CA 1
ATOM 6151 C C . ASP C 2 206 ? -59.591 1.584 49.460 1.00 121.53 186 ASP C C 1
ATOM 6152 O O . ASP C 2 206 ? -60.781 1.842 49.645 1.00 126.21 186 ASP C O 1
ATOM 6157 N N . ASP C 2 207 ? -59.177 0.611 48.656 1.00 126.04 187 ASP C N 1
ATOM 6158 C CA . ASP C 2 207 ? -60.097 -0.361 48.082 1.00 121.08 187 ASP C CA 1
ATOM 6159 C C . ASP C 2 207 ? -59.618 -1.759 48.471 1.00 126.06 187 ASP C C 1
ATOM 6160 O O . ASP C 2 207 ? -59.234 -1.993 49.618 1.00 121.44 187 ASP C O 1
ATOM 6165 N N . TYR C 2 208 ? -59.632 -2.681 47.513 1.00 123.31 188 TYR C N 1
ATOM 6166 C CA . TYR C 2 208 ? -59.194 -4.049 47.764 1.00 123.32 188 TYR C CA 1
ATOM 6167 C C . TYR C 2 208 ? -58.264 -4.547 46.663 1.00 120.49 188 TYR C C 1
ATOM 6168 O O . TYR C 2 208 ? -58.463 -4.249 45.485 1.00 124.57 188 TYR C O 1
ATOM 6177 N N . LEU C 2 209 ? -57.251 -5.313 47.056 1.00 115.27 189 LEU C N 1
ATOM 6178 C CA . LEU C 2 209 ? -56.304 -5.885 46.108 1.00 111.75 189 LEU C CA 1
ATOM 6179 C C . LEU C 2 209 ? -56.983 -6.932 45.231 1.00 124.39 189 LEU C C 1
ATOM 6180 O O . LEU C 2 209 ? -57.105 -6.755 44.019 1.00 122.11 189 LEU C O 1
ATOM 6185 N N . GLY C 2 210 ? -57.425 -8.021 45.853 1.00 131.08 190 GLY C N 1
ATOM 6186 C CA . GLY C 2 210 ? -58.108 -9.083 45.137 1.00 139.41 190 GLY C CA 1
ATOM 6187 C C . GLY C 2 210 ? -59.578 -8.774 44.919 1.00 143.78 190 GLY C C 1
ATOM 6188 O O . GLY C 2 210 ? -60.178 -8.007 45.671 1.00 140.84 190 GLY C O 1
ATOM 6189 N N . GLY C 2 211 ? -60.161 -9.377 43.888 1.00 148.93 191 GLY C N 1
ATOM 6190 C CA . GLY C 2 211 ? -61.551 -9.132 43.550 1.00 146.02 191 GLY C CA 1
ATOM 6191 C C . GLY C 2 211 ? -61.687 -7.963 42.596 1.00 150.17 191 GLY C C 1
ATOM 6192 O O . GLY C 2 211 ? -60.686 -7.387 42.169 1.00 147.30 191 GLY C O 1
ATOM 6193 N N . SER C 2 212 ? -62.924 -7.608 42.264 1.00 156.01 192 SER C N 1
ATOM 6194 C CA . SER C 2 212 ? -63.177 -6.511 41.337 1.00 156.04 192 SER C CA 1
ATOM 6195 C C . SER C 2 212 ? -64.606 -5.983 41.442 1.00 159.46 192 SER C C 1
ATOM 6196 O O . SER C 2 212 ? -65.539 -6.735 41.724 1.00 159.51 192 SER C O 1
ATOM 6199 N N . GLY C 2 213 ? -64.764 -4.681 41.220 1.00 161.92 193 GLY C N 1
ATOM 6200 C CA . GLY C 2 213 ? -66.075 -4.062 41.144 1.00 165.13 193 GLY C CA 1
ATOM 6201 C C . GLY C 2 213 ? -66.849 -3.978 42.447 1.00 169.46 193 GLY C C 1
ATOM 6202 O O . GLY C 2 213 ? -66.522 -3.182 43.328 1.00 168.56 193 GLY C O 1
ATOM 6203 N N . SER C 2 214 ? -67.883 -4.805 42.563 1.00 172.19 194 SER C N 1
ATOM 6204 C CA . SER C 2 214 ? -68.816 -4.736 43.684 1.00 173.74 194 SER C CA 1
ATOM 6205 C C . SER C 2 214 ? -68.227 -5.259 44.993 1.00 168.11 194 SER C C 1
ATOM 6206 O O . SER C 2 214 ? -68.278 -4.579 46.018 1.00 162.17 194 SER C O 1
ATOM 6209 N N . ARG C 2 215 ? -67.676 -6.468 44.960 1.00 167.35 195 ARG C N 1
ATOM 6210 C CA . ARG C 2 215 ? -67.155 -7.085 46.175 1.00 165.84 195 ARG C CA 1
ATOM 6211 C C . ARG C 2 215 ? -65.710 -7.556 46.025 1.00 159.30 195 ARG C C 1
ATOM 6212 O O . ARG C 2 215 ? -65.444 -8.655 45.535 1.00 150.25 195 ARG C O 1
ATOM 6220 N N . GLY C 2 216 ? -64.787 -6.701 46.454 1.00 145.79 196 GLY C N 1
ATOM 6221 C CA . GLY C 2 216 ? -63.376 -7.034 46.523 1.00 138.15 196 GLY C CA 1
ATOM 6222 C C . GLY C 2 216 ? -63.036 -7.595 47.891 1.00 137.50 196 GLY C C 1
ATOM 6223 O O . GLY C 2 216 ? -63.863 -7.562 48.802 1.00 139.62 196 GLY C O 1
ATOM 6224 N N . TYR C 2 217 ? -61.823 -8.119 48.039 1.00 137.54 197 TYR C N 1
ATOM 6225 C CA . TYR C 2 217 ? -61.408 -8.722 49.303 1.00 139.31 197 TYR C CA 1
ATOM 6226 C C . TYR C 2 217 ? -59.932 -8.470 49.608 1.00 133.26 197 TYR C C 1
ATOM 6227 O O . TYR C 2 217 ? -59.122 -8.282 48.700 1.00 133.70 197 TYR C O 1
ATOM 6236 N N . GLY C 2 218 ? -59.594 -8.465 50.894 1.00 130.16 198 GLY C N 1
ATOM 6237 C CA . GLY C 2 218 ? -58.228 -8.238 51.331 1.00 126.93 198 GLY C CA 1
ATOM 6238 C C . GLY C 2 218 ? -57.781 -6.803 51.132 1.00 123.75 198 GLY C C 1
ATOM 6239 O O . GLY C 2 218 ? -57.446 -6.394 50.020 1.00 114.21 198 GLY C O 1
ATOM 6240 N N . LYS C 2 219 ? -57.774 -6.030 52.212 1.00 126.29 199 LYS C N 1
ATOM 6241 C CA . LYS C 2 219 ? -57.366 -4.636 52.129 1.00 121.17 199 LYS C CA 1
ATOM 6242 C C . LYS C 2 219 ? -55.849 -4.525 52.228 1.00 112.40 199 LYS C C 1
ATOM 6243 O O . LYS C 2 219 ? -55.184 -5.405 52.775 1.00 107.29 199 LYS C O 1
ATOM 6249 N N . ILE C 2 220 ? -55.309 -3.430 51.706 1.00 116.84 200 ILE C N 1
ATOM 6250 C CA . ILE C 2 220 ? -53.870 -3.283 51.553 1.00 108.44 200 ILE C CA 1
ATOM 6251 C C . ILE C 2 220 ? -53.441 -1.846 51.843 1.00 106.23 200 ILE C C 1
ATOM 6252 O O . ILE C 2 220 ? -54.191 -0.902 51.591 1.00 113.75 200 ILE C O 1
ATOM 6257 N N . LYS C 2 221 ? -52.249 -1.685 52.407 1.00 92.68 201 LYS C N 1
ATOM 6258 C CA . LYS C 2 221 ? -51.724 -0.355 52.692 1.00 104.14 201 LYS C CA 1
ATOM 6259 C C . LYS C 2 221 ? -50.261 -0.234 52.286 1.00 98.56 201 LYS C C 1
ATOM 6260 O O . LYS C 2 221 ? -49.432 -1.056 52.674 1.00 94.60 201 LYS C O 1
ATOM 6266 N N . PHE C 2 222 ? -49.952 0.796 51.502 1.00 96.32 202 PHE C N 1
ATOM 6267 C CA . PHE C 2 222 ? -48.576 1.070 51.108 1.00 85.31 202 PHE C CA 1
ATOM 6268 C C . PHE C 2 222 ? -47.820 1.760 52.236 1.00 86.25 202 PHE C C 1
ATOM 6269 O O . PHE C 2 222 ? -48.344 2.665 52.884 1.00 103.57 202 PHE C O 1
ATOM 6277 N N . ARG C 2 223 ? -46.570 1.359 52.429 1.00 79.65 203 ARG C N 1
ATOM 6278 C CA . ARG C 2 223 ? -45.777 1.803 53.569 1.00 86.77 203 ARG C CA 1
ATOM 6279 C C . ARG C 2 223 ? -44.295 1.747 53.231 1.00 86.33 203 ARG C C 1
ATOM 6280 O O . ARG C 2 223 ? -43.866 0.851 52.507 1.00 93.96 203 ARG C O 1
ATOM 6288 N N . ASP C 2 224 ? -43.526 2.701 53.752 1.00 82.62 204 ASP C N 1
ATOM 6289 C CA . ASP C 2 224 ? -42.082 2.762 53.525 1.00 78.59 204 ASP C CA 1
ATOM 6290 C C . ASP C 2 224 ? -41.787 2.770 52.036 1.00 83.64 204 ASP C C 1
ATOM 6291 O O . ASP C 2 224 ? -41.599 1.712 51.420 1.00 106.14 204 ASP C O 1
ATOM 6296 N N . ILE C 2 225 ? -41.779 3.971 51.466 1.00 79.46 205 ILE C N 1
ATOM 6297 C CA . ILE C 2 225 ? -41.635 4.158 50.030 1.00 76.97 205 ILE C CA 1
ATOM 6298 C C . ILE C 2 225 ? -40.494 5.102 49.678 1.00 78.50 205 ILE C C 1
ATOM 6299 O O . ILE C 2 225 ? -40.503 6.271 50.058 1.00 76.50 205 ILE C O 1
ATOM 6304 N N . LYS C 2 226 ? -39.517 4.591 48.941 1.00 80.98 206 LYS C N 1
ATOM 6305 C CA . LYS C 2 226 ? -38.412 5.406 48.459 1.00 75.82 206 LYS C CA 1
ATOM 6306 C C . LYS C 2 226 ? -38.479 5.576 46.946 1.00 76.08 206 LYS C C 1
ATOM 6307 O O . LYS C 2 226 ? -38.972 4.698 46.228 1.00 87.97 206 LYS C O 1
ATOM 6313 N N . LEU C 2 227 ? -37.999 6.723 46.476 1.00 79.05 207 LEU C N 1
ATOM 6314 C CA . LEU C 2 227 ? -37.830 6.979 45.051 1.00 71.17 207 LEU C CA 1
ATOM 6315 C C . LEU C 2 227 ? -36.353 7.010 44.690 1.00 81.29 207 LEU C C 1
ATOM 6316 O O . LEU C 2 227 ? -35.541 7.606 45.397 1.00 89.94 207 LEU C O 1
ATOM 6321 N N . ILE C 2 228 ? -36.016 6.365 43.582 1.00 89.12 208 ILE C N 1
ATOM 6322 C CA . ILE C 2 228 ? -34.650 6.334 43.087 1.00 83.12 208 ILE C CA 1
ATOM 6323 C C . ILE C 2 228 ? -34.633 6.845 41.654 1.00 75.21 208 ILE C C 1
ATOM 6324 O O . ILE C 2 228 ? -35.482 6.468 40.842 1.00 84.28 208 ILE C O 1
ATOM 6329 N N . CYS C 2 229 ? -33.681 7.723 41.356 1.00 79.84 209 CYS C N 1
ATOM 6330 C CA . CYS C 2 229 ? -33.556 8.291 40.020 1.00 83.36 209 CYS C CA 1
ATOM 6331 C C . CYS C 2 229 ? -32.288 7.823 39.319 1.00 89.92 209 CYS C C 1
ATOM 6332 O O . CYS C 2 229 ? -31.175 8.098 39.768 1.00 88.92 209 CYS C O 1
ATOM 6335 N N . LYS C 2 230 ? -32.472 7.113 38.214 1.00 84.97 210 LYS C N 1
ATOM 6336 C CA . LYS C 2 230 ? -31.372 6.696 37.362 1.00 83.28 210 LYS C CA 1
ATOM 6337 C C . LYS C 2 230 ? -31.467 7.399 36.010 1.00 86.71 210 LYS C C 1
ATOM 6338 O O . LYS C 2 230 ? -32.081 6.884 35.075 1.00 81.68 210 LYS C O 1
ATOM 6344 N N . PRO C 2 231 ? -30.869 8.594 35.909 1.00 93.03 211 PRO C N 1
ATOM 6345 C CA . PRO C 2 231 ? -30.913 9.363 34.665 1.00 89.44 211 PRO C CA 1
ATOM 6346 C C . PRO C 2 231 ? -30.042 8.718 33.596 1.00 88.09 211 PRO C C 1
ATOM 6347 O O . PRO C 2 231 ? -29.204 7.882 33.929 1.00 87.56 211 PRO C O 1
ATOM 6351 N N . LYS C 2 232 ? -30.232 9.112 32.340 1.00 79.53 212 LYS C N 1
ATOM 6352 C CA . LYS C 2 232 ? -29.431 8.608 31.228 1.00 82.60 212 LYS C CA 1
ATOM 6353 C C . LYS C 2 232 ? -27.930 8.730 31.498 1.00 88.60 212 LYS C C 1
ATOM 6354 O O . LYS C 2 232 ? -27.131 7.935 31.005 1.00 88.89 212 LYS C O 1
ATOM 6360 N N . GLU C 2 233 ? -27.562 9.727 32.296 1.00 85.89 213 GLU C N 1
ATOM 6361 C CA . GLU C 2 233 ? -26.165 9.997 32.614 1.00 87.59 213 GLU C CA 1
ATOM 6362 C C . GLU C 2 233 ? -25.596 8.972 33.594 1.00 89.07 213 GLU C C 1
ATOM 6363 O O . GLU C 2 233 ? -24.378 8.819 33.711 1.00 74.32 213 GLU C O 1
ATOM 6369 N N . TYR C 2 234 ? -26.483 8.284 34.308 1.00 88.93 214 TYR C N 1
ATOM 6370 C CA . TYR C 2 234 ? -26.068 7.257 35.256 1.00 81.38 214 TYR C CA 1
ATOM 6371 C C . TYR C 2 234 ? -25.590 5.995 34.545 1.00 89.71 214 TYR C C 1
ATOM 6372 O O . TYR C 2 234 ? -24.560 5.417 34.903 1.00 84.51 214 TYR C O 1
ATOM 6381 N N . TYR C 2 235 ? -26.356 5.558 33.552 1.00 82.26 215 TYR C N 1
ATOM 6382 C CA . TYR C 2 235 ? -25.994 4.374 32.794 1.00 77.92 215 TYR C CA 1
ATOM 6383 C C . TYR C 2 235 ? -24.757 4.636 31.945 1.00 94.46 215 TYR C C 1
ATOM 6384 O O . TYR C 2 235 ? -23.974 3.723 31.676 1.00 89.10 215 TYR C O 1
ATOM 6393 N N . GLU C 2 236 ? -24.571 5.894 31.553 1.00 89.84 216 GLU C N 1
ATOM 6394 C CA . GLU C 2 236 ? -23.445 6.276 30.708 1.00 82.25 216 GLU C CA 1
ATOM 6395 C C . GLU C 2 236 ? -22.116 6.311 31.462 1.00 88.14 216 GLU C C 1
ATOM 6396 O O . GLU C 2 236 ? -21.062 6.510 30.857 1.00 86.77 216 GLU C O 1
ATOM 6402 N N . GLY C 2 237 ? -22.163 6.117 32.777 1.00 88.30 217 GLY C N 1
ATOM 6403 C CA . GLY C 2 237 ? -20.946 6.013 33.559 1.00 90.32 217 GLY C CA 1
ATOM 6404 C C . GLY C 2 237 ? -20.889 6.856 34.819 1.00 92.64 217 GLY C C 1
ATOM 6405 O O . GLY C 2 237 ? -20.072 6.592 35.702 1.00 85.93 217 GLY C O 1
ATOM 6406 N N . ASN C 2 238 ? -21.742 7.872 34.914 1.00 92.85 218 ASN C N 1
ATOM 6407 C CA . ASN C 2 238 ? -21.728 8.735 36.091 1.00 104.94 218 ASN C CA 1
ATOM 6408 C C . ASN C 2 238 ? -22.472 8.068 37.246 1.00 100.12 218 ASN C C 1
ATOM 6409 O O . ASN C 2 238 ? -23.701 8.024 37.259 1.00 96.74 218 ASN C O 1
ATOM 6414 N N . GLU C 2 239 ? -21.726 7.569 38.226 1.00 100.36 219 GLU C N 1
ATOM 6415 C CA . GLU C 2 239 ? -22.326 6.812 39.320 1.00 113.67 219 GLU C CA 1
ATOM 6416 C C . GLU C 2 239 ? -23.115 7.747 40.242 1.00 113.02 219 GLU C C 1
ATOM 6417 O O . GLU C 2 239 ? -24.195 7.397 40.721 1.00 116.24 219 GLU C O 1
ATOM 6423 N N . ASN C 2 240 ? -22.580 8.941 40.478 1.00 115.42 220 ASN C N 1
ATOM 6424 C CA . ASN C 2 240 ? -23.158 9.846 41.466 1.00 105.88 220 ASN C CA 1
ATOM 6425 C C . ASN C 2 240 ? -24.402 10.571 40.950 1.00 96.25 220 ASN C C 1
ATOM 6426 O O . ASN C 2 240 ? -25.103 11.238 41.712 1.00 103.24 220 ASN C O 1
ATOM 6431 N N . SER C 2 241 ? -24.669 10.448 39.652 1.00 91.19 221 SER C N 1
ATOM 6432 C CA . SER C 2 241 ? -25.864 11.042 39.057 1.00 94.15 221 SER C CA 1
ATOM 6433 C C . SER C 2 241 ? -27.111 10.292 39.519 1.00 95.37 221 SER C C 1
ATOM 6434 O O . SER C 2 241 ? -28.231 10.788 39.390 1.00 89.60 221 SER C O 1
ATOM 6437 N N . LYS C 2 242 ? -26.909 9.084 40.039 1.00 101.76 222 LYS C N 1
ATOM 6438 C CA . LYS C 2 242 ? -27.994 8.310 40.632 1.00 99.18 222 LYS C CA 1
ATOM 6439 C C . LYS C 2 242 ? -28.317 8.847 42.018 1.00 94.91 222 LYS C C 1
ATOM 6440 O O . LYS C 2 242 ? -27.531 8.693 42.953 1.00 98.36 222 LYS C O 1
ATOM 6446 N N . LYS C 2 243 ? -29.473 9.488 42.141 1.00 91.25 223 LYS C N 1
ATOM 6447 C CA . LYS C 2 243 ? -29.907 10.032 43.419 1.00 96.12 223 LYS C CA 1
ATOM 6448 C C . LYS C 2 243 ? -31.052 9.217 44.002 1.00 91.13 223 LYS C C 1
ATOM 6449 O O . LYS C 2 243 ? -31.833 8.606 43.275 1.00 95.26 223 LYS C O 1
ATOM 6455 N N . GLU C 2 244 ? -31.143 9.216 45.326 1.00 97.30 224 GLU C N 1
ATOM 6456 C CA . GLU C 2 244 ? -32.133 8.415 46.028 1.00 91.65 224 GLU C CA 1
ATOM 6457 C C . GLU C 2 244 ? -32.786 9.229 47.140 1.00 99.01 224 GLU C C 1
ATOM 6458 O O . GLU C 2 244 ? -32.103 9.740 48.028 1.00 104.75 224 GLU C O 1
ATOM 6464 N N . SER C 2 245 ? -34.108 9.363 47.081 1.00 90.57 225 SER C N 1
ATOM 6465 C CA . SER C 2 245 ? -34.850 10.060 48.127 1.00 92.96 225 SER C CA 1
ATOM 6466 C C . SER C 2 245 ? -34.894 9.209 49.386 1.00 90.51 225 SER C C 1
ATOM 6467 O O . SER C 2 245 ? -34.558 8.028 49.353 1.00 101.41 225 SER C O 1
ATOM 6470 N N . ASP C 2 246 ? -35.319 9.796 50.498 1.00 108.71 226 ASP C N 1
ATOM 6471 C CA . ASP C 2 246 ? -35.353 9.040 51.740 1.00 110.96 226 ASP C CA 1
ATOM 6472 C C . ASP C 2 246 ? -36.746 8.459 51.940 1.00 93.63 226 ASP C C 1
ATOM 6473 O O . ASP C 2 246 ? -37.706 8.895 51.306 1.00 101.79 226 ASP C O 1
ATOM 6478 N N . GLU C 2 247 ? -36.855 7.478 52.827 1.00 86.94 227 GLU C N 1
ATOM 6479 C CA . GLU C 2 247 ? -38.087 6.713 52.952 1.00 83.33 227 GLU C CA 1
ATOM 6480 C C . GLU C 2 247 ? -39.207 7.523 53.582 1.00 81.45 227 GLU C C 1
ATOM 6481 O O . GLU C 2 247 ? -39.038 8.116 54.646 1.00 102.04 227 GLU C O 1
ATOM 6487 N N . VAL C 2 248 ? -40.353 7.541 52.911 1.00 78.57 228 VAL C N 1
ATOM 6488 C CA . VAL C 2 248 ? -41.548 8.185 53.433 1.00 74.38 228 VAL C CA 1
ATOM 6489 C C . VAL C 2 248 ? -42.550 7.126 53.892 1.00 76.42 228 VAL C C 1
ATOM 6490 O O . VAL C 2 248 ? -42.536 5.999 53.403 1.00 88.44 228 VAL C O 1
ATOM 6494 N N . GLU C 2 249 ? -43.401 7.483 54.849 1.00 95.31 229 GLU C N 1
ATOM 6495 C CA . GLU C 2 249 ? -44.323 6.520 55.449 1.00 94.89 229 GLU C CA 1
ATOM 6496 C C . GLU C 2 249 ? -45.608 6.302 54.643 1.00 84.01 229 GLU C C 1
ATOM 6497 O O . GLU C 2 249 ? -46.295 5.298 54.836 1.00 76.15 229 GLU C O 1
ATOM 6503 N N . SER C 2 250 ? -45.936 7.230 53.747 1.00 77.41 230 SER C N 1
ATOM 6504 C CA . SER C 2 250 ? -47.150 7.089 52.943 1.00 89.52 230 SER C CA 1
ATOM 6505 C C . SER C 2 250 ? -47.017 7.684 51.541 1.00 90.15 230 SER C C 1
ATOM 6506 O O . SER C 2 250 ? -46.061 8.398 51.244 1.00 88.85 230 SER C O 1
ATOM 6509 N N . LEU C 2 251 ? -48.001 7.391 50.692 1.00 84.94 231 LEU C N 1
ATOM 6510 C CA . LEU C 2 251 ? -48.003 7.852 49.305 1.00 83.87 231 LEU C CA 1
ATOM 6511 C C . LEU C 2 251 ? -48.142 9.366 49.197 1.00 89.63 231 LEU C C 1
ATOM 6512 O O . LEU C 2 251 ? -47.613 9.983 48.272 1.00 92.49 231 LEU C O 1
ATOM 6517 N N . ASN C 2 252 ? -48.872 9.955 50.137 1.00 89.74 232 ASN C N 1
ATOM 6518 C CA . ASN C 2 252 ? -49.142 11.388 50.123 1.00 89.79 232 ASN C CA 1
ATOM 6519 C C . ASN C 2 252 ? -47.865 12.215 50.167 1.00 83.99 232 ASN C C 1
ATOM 6520 O O . ASN C 2 252 ? -47.811 13.323 49.636 1.00 74.45 232 ASN C O 1
ATOM 6525 N N . GLU C 2 253 ? -46.836 11.657 50.795 1.00 89.40 233 GLU C N 1
ATOM 6526 C CA . GLU C 2 253 ? -45.565 12.347 50.958 1.00 92.32 233 GLU C CA 1
ATOM 6527 C C . GLU C 2 253 ? -44.663 12.175 49.739 1.00 96.48 233 GLU C C 1
ATOM 6528 O O . GLU C 2 253 ? -43.582 12.759 49.675 1.00 100.71 233 GLU C O 1
ATOM 6534 N N . LEU C 2 254 ? -45.104 11.372 48.776 1.00 103.25 234 LEU C N 1
ATOM 6535 C CA . LEU C 2 254 ? -44.319 11.135 47.567 1.00 90.56 234 LEU C CA 1
ATOM 6536 C C . LEU C 2 254 ? -44.298 12.332 46.620 1.00 93.63 234 LEU C C 1
ATOM 6537 O O . LEU C 2 254 ? -43.269 12.619 46.009 1.00 102.48 234 LEU C O 1
ATOM 6542 N N . GLU C 2 255 ? -45.428 13.026 46.496 1.00 94.00 235 GLU C N 1
ATOM 6543 C CA . GLU C 2 255 ? -45.559 14.078 45.490 1.00 98.12 235 GLU C CA 1
ATOM 6544 C C . GLU C 2 255 ? -44.542 15.199 45.691 1.00 95.03 235 GLU C C 1
ATOM 6545 O O . GLU C 2 255 ? -44.085 15.813 44.727 1.00 89.04 235 GLU C O 1
ATOM 6551 N N . SER C 2 256 ? -44.170 15.448 46.942 1.00 97.54 236 SER C N 1
ATOM 6552 C CA . SER C 2 256 ? -43.102 16.394 47.233 1.00 94.66 236 SER C CA 1
ATOM 6553 C C . SER C 2 256 ? -41.763 15.782 46.839 1.00 95.36 236 SER C C 1
ATOM 6554 O O . SER C 2 256 ? -40.977 16.392 46.111 1.00 105.22 236 SER C O 1
ATOM 6557 N N . GLU C 2 257 ? -41.526 14.558 47.301 1.00 93.32 237 GLU C N 1
ATOM 6558 C CA . GLU C 2 257 ? -40.261 13.873 47.068 1.00 86.60 237 GLU C CA 1
ATOM 6559 C C . GLU C 2 257 ? -40.043 13.622 45.578 1.00 97.94 237 GLU C C 1
ATOM 6560 O O . GLU C 2 257 ? -38.908 13.495 45.118 1.00 99.93 237 GLU C O 1
ATOM 6566 N N . LEU C 2 258 ? -41.143 13.548 44.834 1.00 96.99 238 LEU C N 1
ATOM 6567 C CA . LEU C 2 258 ? -41.096 13.469 43.378 1.00 88.01 238 LEU C CA 1
ATOM 6568 C C . LEU C 2 258 ? -40.514 14.740 42.770 1.00 98.33 238 LEU C C 1
ATOM 6569 O O . LEU C 2 258 ? -39.650 14.678 41.897 1.00 105.12 238 LEU C O 1
ATOM 6574 N N . ASP C 2 259 ? -41.006 15.891 43.224 1.00 103.50 239 ASP C N 1
ATOM 6575 C CA . ASP C 2 259 ? -40.578 17.180 42.681 1.00 93.31 239 ASP C CA 1
ATOM 6576 C C . ASP C 2 259 ? -39.125 17.488 43.026 1.00 97.04 239 ASP C C 1
ATOM 6577 O O . ASP C 2 259 ? -38.434 18.185 42.283 1.00 103.84 239 ASP C O 1
ATOM 6582 N N . LYS C 2 260 ? -38.658 16.943 44.144 1.00 97.02 240 LYS C N 1
ATOM 6583 C CA . LYS C 2 260 ? -37.295 17.178 44.605 1.00 98.55 240 LYS C CA 1
ATOM 6584 C C . LYS C 2 260 ? -36.308 16.307 43.825 1.00 100.97 240 LYS C C 1
ATOM 6585 O O . LYS C 2 260 ? -35.111 16.286 44.110 1.00 106.85 240 LYS C O 1
ATOM 6591 N N . ILE C 2 261 ? -36.821 15.602 42.822 1.00 102.91 241 ILE C N 1
ATOM 6592 C CA . ILE C 2 261 ? -36.012 14.713 41.996 1.00 103.81 241 ILE C CA 1
ATOM 6593 C C . ILE C 2 261 ? -36.429 14.805 40.532 1.00 105.35 241 ILE C C 1
ATOM 6594 O O . ILE C 2 261 ? -37.435 14.223 40.131 1.00 104.42 241 ILE C O 1
ATOM 6599 N N . TRP C 2 262 ? -35.677 15.561 39.741 1.00 104.81 242 TRP C N 1
ATOM 6600 C CA . TRP C 2 262 ? -35.989 15.693 38.325 1.00 102.22 242 TRP C CA 1
ATOM 6601 C C . TRP C 2 262 ? -34.741 16.091 37.531 1.00 113.07 242 TRP C C 1
ATOM 6602 O O . TRP C 2 262 ? -34.472 17.275 37.325 1.00 106.12 242 TRP C O 1
ATOM 6613 N N . GLY C 2 263 ? -33.977 15.087 37.104 1.00 121.94 243 GLY C N 1
ATOM 6614 C CA . GLY C 2 263 ? -32.775 15.303 36.317 1.00 102.70 243 GLY C CA 1
ATOM 6615 C C . GLY C 2 263 ? -32.867 14.703 34.924 1.00 103.40 243 GLY C C 1
ATOM 6616 O O . GLY C 2 263 ? -33.386 13.600 34.742 1.00 90.97 243 GLY C O 1
ATOM 6617 N N . GLY C 2 264 ? -32.360 15.437 33.937 1.00 112.75 244 GLY C N 1
ATOM 6618 C CA . GLY C 2 264 ? -32.387 14.992 32.555 1.00 105.44 244 GLY C CA 1
ATOM 6619 C C . GLY C 2 264 ? -32.152 16.122 31.569 1.00 101.18 244 GLY C C 1
ATOM 6620 O O . GLY C 2 264 ? -32.648 16.092 30.441 1.00 93.94 244 GLY C O 1
ATOM 6621 N N . LEU D 2 24 ? -33.098 -51.577 -11.740 1.00 129.76 4 LEU D N 1
ATOM 6622 C CA . LEU D 2 24 ? -32.675 -52.891 -11.268 1.00 131.19 4 LEU D CA 1
ATOM 6623 C C . LEU D 2 24 ? -33.568 -53.390 -10.133 1.00 122.71 4 LEU D C 1
ATOM 6624 O O . LEU D 2 24 ? -33.352 -53.062 -8.968 1.00 120.01 4 LEU D O 1
ATOM 6629 N N . THR D 2 25 ? -34.566 -54.194 -10.488 1.00 122.55 5 THR D N 1
ATOM 6630 C CA . THR D 2 25 ? -35.537 -54.711 -9.529 1.00 121.01 5 THR D CA 1
ATOM 6631 C C . THR D 2 25 ? -34.871 -55.678 -8.547 1.00 119.42 5 THR D C 1
ATOM 6632 O O . THR D 2 25 ? -33.818 -56.238 -8.843 1.00 129.90 5 THR D O 1
ATOM 6636 N N . LEU D 2 26 ? -35.485 -55.878 -7.383 1.00 118.03 6 LEU D N 1
ATOM 6637 C CA . LEU D 2 26 ? -34.965 -56.825 -6.401 1.00 121.82 6 LEU D CA 1
ATOM 6638 C C . LEU D 2 26 ? -35.744 -58.125 -6.513 1.00 120.88 6 LEU D C 1
ATOM 6639 O O . LEU D 2 26 ? -36.974 -58.131 -6.422 1.00 109.11 6 LEU D O 1
ATOM 6644 N N . LYS D 2 27 ? -35.030 -59.227 -6.708 1.00 124.63 7 LYS D N 1
ATOM 6645 C CA . LYS D 2 27 ? -35.684 -60.508 -6.925 1.00 128.46 7 LYS D CA 1
ATOM 6646 C C . LYS D 2 27 ? -35.892 -61.277 -5.625 1.00 120.27 7 LYS D C 1
ATOM 6647 O O . LYS D 2 27 ? -36.888 -61.987 -5.475 1.00 116.26 7 LYS D O 1
ATOM 6653 N N . GLY D 2 28 ? -34.971 -61.130 -4.677 1.00 115.79 8 GLY D N 1
ATOM 6654 C CA . GLY D 2 28 ? -35.153 -61.788 -3.395 1.00 105.88 8 GLY D CA 1
ATOM 6655 C C . GLY D 2 28 ? -34.045 -61.610 -2.374 1.00 107.97 8 GLY D C 1
ATOM 6656 O O . GLY D 2 28 ? -33.028 -60.968 -2.636 1.00 115.62 8 GLY D O 1
ATOM 6657 N N . LYS D 2 29 ? -34.260 -62.174 -1.191 1.00 106.15 9 LYS D N 1
ATOM 6658 C CA . LYS D 2 29 ? -33.231 -62.217 -0.157 1.00 109.01 9 LYS D CA 1
ATOM 6659 C C . LYS D 2 29 ? -32.842 -63.654 0.157 1.00 104.23 9 LYS D C 1
ATOM 6660 O O . LYS D 2 29 ? -33.693 -64.540 0.231 1.00 98.07 9 LYS D O 1
ATOM 6666 N N . VAL D 2 30 ? -31.548 -63.875 0.340 1.00 95.34 10 VAL D N 1
ATOM 6667 C CA . VAL D 2 30 ? -31.044 -65.177 0.741 1.00 103.31 10 VAL D CA 1
ATOM 6668 C C . VAL D 2 30 ? -30.258 -65.028 2.036 1.00 101.18 10 VAL D C 1
ATOM 6669 O O . VAL D 2 30 ? -29.138 -64.510 2.041 1.00 99.83 10 VAL D O 1
ATOM 6673 N N . ILE D 2 31 ? -30.859 -65.465 3.138 1.00 95.80 11 ILE D N 1
ATOM 6674 C CA . ILE D 2 31 ? -30.219 -65.353 4.440 1.00 100.90 11 ILE D CA 1
ATOM 6675 C C . ILE D 2 31 ? -29.391 -66.596 4.739 1.00 99.24 11 ILE D C 1
ATOM 6676 O O . ILE D 2 31 ? -29.871 -67.720 4.639 1.00 102.68 11 ILE D O 1
ATOM 6681 N N . LEU D 2 32 ? -28.148 -66.371 5.134 1.00 99.85 12 LEU D N 1
ATOM 6682 C CA . LEU D 2 32 ? -27.235 -67.434 5.502 1.00 95.96 12 LEU D CA 1
ATOM 6683 C C . LEU D 2 32 ? -27.026 -67.358 7.006 1.00 103.38 12 LEU D C 1
ATOM 6684 O O . LEU D 2 32 ? -26.176 -66.611 7.497 1.00 102.92 12 LEU D O 1
ATOM 6689 N N . GLU D 2 33 ? -27.820 -68.136 7.731 1.00 106.63 13 GLU D N 1
ATOM 6690 C CA . GLU D 2 33 ? -27.773 -68.157 9.186 1.00 113.06 13 GLU D CA 1
ATOM 6691 C C . GLU D 2 33 ? -26.818 -69.254 9.635 1.00 113.54 13 GLU D C 1
ATOM 6692 O O . GLU D 2 33 ? -26.613 -70.218 8.911 1.00 121.20 13 GLU D O 1
ATOM 6698 N N . GLY D 2 34 ? -26.201 -69.105 10.802 1.00 114.61 14 GLY D N 1
ATOM 6699 C CA . GLY D 2 34 ? -25.356 -70.172 11.301 1.00 114.32 14 GLY D CA 1
ATOM 6700 C C . GLY D 2 34 ? -24.663 -69.950 12.629 1.00 108.02 14 GLY D C 1
ATOM 6701 O O . GLY D 2 34 ? -24.991 -69.024 13.371 1.00 113.11 14 GLY D O 1
ATOM 6702 N N . ILE D 2 35 ? -23.694 -70.812 12.927 1.00 111.74 15 ILE D N 1
ATOM 6703 C CA . ILE D 2 35 ? -22.930 -70.689 14.168 1.00 117.13 15 ILE D CA 1
ATOM 6704 C C . ILE D 2 35 ? -21.423 -70.580 13.898 1.00 119.54 15 ILE D C 1
ATOM 6705 O O . ILE D 2 35 ? -20.873 -71.308 13.074 1.00 124.07 15 ILE D O 1
ATOM 6710 N N . ILE D 2 36 ? -20.772 -69.648 14.589 1.00 122.44 16 ILE D N 1
ATOM 6711 C CA . ILE D 2 36 ? -19.324 -69.466 14.526 1.00 127.70 16 ILE D CA 1
ATOM 6712 C C . ILE D 2 36 ? -18.691 -69.983 15.818 1.00 129.43 16 ILE D C 1
ATOM 6713 O O . ILE D 2 36 ? -19.211 -69.739 16.904 1.00 132.88 16 ILE D O 1
ATOM 6718 N N . GLU D 2 37 ? -17.584 -70.710 15.701 1.00 139.74 17 GLU D N 1
ATOM 6719 C CA . GLU D 2 37 ? -16.940 -71.302 16.870 1.00 136.32 17 GLU D CA 1
ATOM 6720 C C . GLU D 2 37 ? -15.501 -70.817 17.043 1.00 144.38 17 GLU D C 1
ATOM 6721 O O . GLU D 2 37 ? -14.768 -70.655 16.068 1.00 146.07 17 GLU D O 1
ATOM 6727 N N . LEU D 2 38 ? -15.105 -70.598 18.295 1.00 150.47 18 LEU D N 1
ATOM 6728 C CA . LEU D 2 38 ? -13.752 -70.154 18.609 1.00 147.80 18 LEU D CA 1
ATOM 6729 C C . LEU D 2 38 ? -12.881 -71.333 19.013 1.00 151.25 18 LEU D C 1
ATOM 6730 O O . LEU D 2 38 ? -13.147 -72.000 20.012 1.00 152.78 18 LEU D O 1
ATOM 6735 N N . GLU D 2 39 ? -11.839 -71.587 18.231 1.00 156.72 19 GLU D N 1
ATOM 6736 C CA . GLU D 2 39 ? -10.884 -72.633 18.561 1.00 157.60 19 GLU D CA 1
ATOM 6737 C C . GLU D 2 39 ? -9.847 -72.121 19.551 1.00 154.14 19 GLU D C 1
ATOM 6738 O O . GLU D 2 39 ? -9.208 -72.899 20.258 1.00 152.60 19 GLU D O 1
ATOM 6744 N N . THR D 2 40 ? -9.698 -70.802 19.607 1.00 153.81 20 THR D N 1
ATOM 6745 C CA . THR D 2 40 ? -8.674 -70.175 20.433 1.00 156.92 20 THR D CA 1
ATOM 6746 C C . THR D 2 40 ? -9.295 -69.092 21.313 1.00 158.07 20 THR D C 1
ATOM 6747 O O . THR D 2 40 ? -10.335 -68.532 20.967 1.00 159.91 20 THR D O 1
ATOM 6751 N N . GLY D 2 41 ? -8.665 -68.805 22.449 1.00 152.65 21 GLY D N 1
ATOM 6752 C CA . GLY D 2 41 ? -9.090 -67.706 23.297 1.00 151.82 21 GLY D CA 1
ATOM 6753 C C . GLY D 2 41 ? -8.973 -66.379 22.570 1.00 158.06 21 GLY D C 1
ATOM 6754 O O . GLY D 2 41 ? -8.198 -66.250 21.622 1.00 156.89 21 GLY D O 1
ATOM 6755 N N . MET D 2 42 ? -9.739 -65.389 23.018 1.00 163.63 22 MET D N 1
ATOM 6756 C CA . MET D 2 42 ? -9.799 -64.096 22.344 1.00 161.49 22 MET D CA 1
ATOM 6757 C C . MET D 2 42 ? -9.982 -62.958 23.348 1.00 159.55 22 MET D C 1
ATOM 6758 O O . MET D 2 42 ? -10.920 -62.975 24.143 1.00 159.98 22 MET D O 1
ATOM 6763 N N . HIS D 2 43 ? -9.098 -61.965 23.299 1.00 158.40 23 HIS D N 1
ATOM 6764 C CA . HIS D 2 43 ? -9.164 -60.836 24.226 1.00 157.83 23 HIS D CA 1
ATOM 6765 C C . HIS D 2 43 ? -10.326 -59.897 23.906 1.00 156.03 23 HIS D C 1
ATOM 6766 O O . HIS D 2 43 ? -10.939 -59.990 22.842 1.00 156.99 23 HIS D O 1
ATOM 6773 N N . ILE D 2 44 ? -10.616 -58.988 24.834 1.00 155.52 24 ILE D N 1
ATOM 6774 C CA . ILE D 2 44 ? -11.706 -58.030 24.665 1.00 149.86 24 ILE D CA 1
ATOM 6775 C C . ILE D 2 44 ? -11.222 -56.597 24.875 1.00 142.12 24 ILE D C 1
ATOM 6776 O O . ILE D 2 44 ? -11.561 -55.695 24.107 1.00 133.98 24 ILE D O 1
ATOM 6781 N N . PRO D 2 59 ? -11.161 -57.695 18.022 1.00 144.77 39 PRO D N 1
ATOM 6782 C CA . PRO D 2 59 ? -11.846 -58.834 17.398 1.00 146.92 39 PRO D CA 1
ATOM 6783 C C . PRO D 2 59 ? -13.165 -59.166 18.094 1.00 140.03 39 PRO D C 1
ATOM 6784 O O . PRO D 2 59 ? -14.202 -59.269 17.437 1.00 130.24 39 PRO D O 1
ATOM 6788 N N . VAL D 2 60 ? -13.116 -59.338 19.411 1.00 138.31 40 VAL D N 1
ATOM 6789 C CA . VAL D 2 60 ? -14.309 -59.599 20.204 1.00 131.35 40 VAL D CA 1
ATOM 6790 C C . VAL D 2 60 ? -14.620 -58.379 21.060 1.00 130.61 40 VAL D C 1
ATOM 6791 O O . VAL D 2 60 ? -13.797 -57.956 21.872 1.00 130.14 40 VAL D O 1
ATOM 6795 N N . ILE D 2 61 ? -15.813 -57.823 20.885 1.00 125.73 41 ILE D N 1
ATOM 6796 C CA . ILE D 2 61 ? -16.189 -56.598 21.578 1.00 114.30 41 ILE D CA 1
ATOM 6797 C C . ILE D 2 61 ? -17.344 -56.826 22.546 1.00 118.10 41 ILE D C 1
ATOM 6798 O O . ILE D 2 61 ? -18.099 -57.794 22.418 1.00 120.93 41 ILE D O 1
ATOM 6803 N N . ARG D 2 62 ? -17.459 -55.944 23.533 1.00 117.57 42 ARG D N 1
ATOM 6804 C CA . ARG D 2 62 ? -18.564 -56.002 24.478 1.00 117.21 42 ARG D CA 1
ATOM 6805 C C . ARG D 2 62 ? -19.507 -54.814 24.293 1.00 117.98 42 ARG D C 1
ATOM 6806 O O . ARG D 2 62 ? -19.135 -53.668 24.545 1.00 118.29 42 ARG D O 1
ATOM 6814 N N . ASP D 2 63 ? -20.719 -55.114 23.827 1.00 122.99 43 ASP D N 1
ATOM 6815 C CA . ASP D 2 63 ? -21.763 -54.127 23.542 1.00 111.85 43 ASP D CA 1
ATOM 6816 C C . ASP D 2 63 ? -21.963 -53.118 24.676 1.00 114.23 43 ASP D C 1
ATOM 6817 O O . ASP D 2 63 ? -21.663 -53.401 25.838 1.00 114.95 43 ASP D O 1
ATOM 6822 N N . ALA D 2 64 ? -22.464 -51.938 24.319 1.00 113.18 44 ALA D N 1
ATOM 6823 C CA . ALA D 2 64 ? -22.810 -50.896 25.283 1.00 112.02 44 ALA D CA 1
ATOM 6824 C C . ALA D 2 64 ? -23.726 -51.406 26.396 1.00 116.93 44 ALA D C 1
ATOM 6825 O O . ALA D 2 64 ? -23.700 -50.892 27.515 1.00 123.73 44 ALA D O 1
ATOM 6827 N N . PHE D 2 65 ? -24.535 -52.414 26.082 1.00 118.22 45 PHE D N 1
ATOM 6828 C CA . PHE D 2 65 ? -25.440 -53.004 27.060 1.00 103.77 45 PHE D CA 1
ATOM 6829 C C . PHE D 2 65 ? -24.771 -54.156 27.798 1.00 103.52 45 PHE D C 1
ATOM 6830 O O . PHE D 2 65 ? -25.401 -54.837 28.605 1.00 114.97 45 PHE D O 1
ATOM 6838 N N . GLY D 2 66 ? -23.490 -54.368 27.512 1.00 106.34 46 GLY D N 1
ATOM 6839 C CA . GLY D 2 66 ? -22.707 -55.376 28.202 1.00 115.53 46 GLY D CA 1
ATOM 6840 C C . GLY D 2 66 ? -22.634 -56.730 27.522 1.00 114.82 46 GLY D C 1
ATOM 6841 O O . GLY D 2 66 ? -21.949 -57.627 28.009 1.00 124.90 46 GLY D O 1
ATOM 6842 N N . ARG D 2 67 ? -23.334 -56.889 26.403 1.00 114.82 47 ARG D N 1
ATOM 6843 C CA . ARG D 2 67 ? -23.330 -58.161 25.683 1.00 112.77 47 ARG D CA 1
ATOM 6844 C C . ARG D 2 67 ? -22.069 -58.349 24.847 1.00 115.78 47 ARG D C 1
ATOM 6845 O O . ARG D 2 67 ? -21.568 -57.408 24.235 1.00 111.46 47 ARG D O 1
ATOM 6853 N N . ILE D 2 68 ? -21.564 -59.578 24.826 1.00 120.65 48 ILE D N 1
ATOM 6854 C CA . ILE D 2 68 ? -20.370 -59.908 24.057 1.00 110.91 48 ILE D CA 1
ATOM 6855 C C . ILE D 2 68 ? -20.758 -60.303 22.639 1.00 99.45 48 ILE D C 1
ATOM 6856 O O . ILE D 2 68 ? -21.689 -61.083 22.436 1.00 107.29 48 ILE D O 1
ATOM 6861 N N . LEU D 2 69 ? -20.052 -59.756 21.657 1.00 96.01 49 LEU D N 1
ATOM 6862 C CA . LEU D 2 69 ? -20.391 -60.006 20.265 1.00 100.29 49 LEU D CA 1
ATOM 6863 C C . LEU D 2 69 ? -19.201 -59.792 19.341 1.00 102.73 49 LEU D C 1
ATOM 6864 O O . LEU D 2 69 ? -18.231 -59.125 19.698 1.00 105.94 49 LEU D O 1
ATOM 6869 N N . ILE D 2 70 ? -19.283 -60.370 18.150 1.00 105.75 50 ILE D N 1
ATOM 6870 C CA . ILE D 2 70 ? -18.316 -60.086 17.102 1.00 105.78 50 ILE D CA 1
ATOM 6871 C C . ILE D 2 70 ? -18.973 -59.152 16.092 1.00 103.06 50 ILE D C 1
ATOM 6872 O O . ILE D 2 70 ? -19.930 -59.538 15.422 1.00 102.95 50 ILE D O 1
ATOM 6877 N N . PRO D 2 71 ? -18.487 -57.903 16.014 1.00 97.29 51 PRO D N 1
ATOM 6878 C CA . PRO D 2 71 ? -19.049 -56.883 15.121 1.00 102.34 51 PRO D CA 1
ATOM 6879 C C . PRO D 2 71 ? -19.083 -57.330 13.660 1.00 109.48 51 PRO D C 1
ATOM 6880 O O . PRO D 2 71 ? -18.086 -57.829 13.139 1.00 110.65 51 PRO D O 1
ATOM 6884 N N . GLY D 2 72 ? -20.237 -57.157 13.023 1.00 111.78 52 GLY D N 1
ATOM 6885 C CA . GLY D 2 72 ? -20.449 -57.588 11.652 1.00 113.74 52 GLY D CA 1
ATOM 6886 C C . GLY D 2 72 ? -19.496 -56.999 10.630 1.00 116.37 52 GLY D C 1
ATOM 6887 O O . GLY D 2 72 ? -19.099 -57.675 9.680 1.00 122.89 52 GLY D O 1
ATOM 6888 N N . SER D 2 73 ? -19.125 -55.738 10.819 1.00 122.88 53 SER D N 1
ATOM 6889 C CA . SER D 2 73 ? -18.278 -55.054 9.850 1.00 134.32 53 SER D CA 1
ATOM 6890 C C . SER D 2 73 ? -16.823 -55.496 9.997 1.00 133.15 53 SER D C 1
ATOM 6891 O O . SER D 2 73 ? -16.037 -55.410 9.052 1.00 138.34 53 SER D O 1
ATOM 6894 N N . SER D 2 74 ? -16.473 -55.979 11.185 1.00 129.72 54 SER D N 1
ATOM 6895 C CA . SER D 2 74 ? -15.158 -56.561 11.418 1.00 131.10 54 SER D CA 1
ATOM 6896 C C . SER D 2 74 ? -15.042 -57.887 10.673 1.00 130.35 54 SER D C 1
ATOM 6897 O O . SER D 2 74 ? -14.084 -58.111 9.931 1.00 136.42 54 SER D O 1
ATOM 6900 N N . LEU D 2 75 ? -16.025 -58.759 10.886 1.00 132.29 55 LEU D N 1
ATOM 6901 C CA . LEU D 2 75 ? -16.097 -60.057 10.216 1.00 130.28 55 LEU D CA 1
ATOM 6902 C C . LEU D 2 75 ? -16.098 -59.894 8.693 1.00 135.50 55 LEU D C 1
ATOM 6903 O O . LEU D 2 75 ? -15.271 -60.495 7.989 1.00 143.04 55 LEU D O 1
ATOM 6908 N N . LYS D 2 76 ? -17.030 -59.083 8.191 1.00 131.16 56 LYS D N 1
ATOM 6909 C CA . LYS D 2 76 ? -17.102 -58.782 6.763 1.00 125.58 56 LYS D CA 1
ATOM 6910 C C . LYS D 2 76 ? -15.789 -58.181 6.279 1.00 126.68 56 LYS D C 1
ATOM 6911 O O . LYS D 2 76 ? -15.372 -58.409 5.146 1.00 132.97 56 LYS D O 1
ATOM 6917 N N . GLY D 2 77 ? -15.139 -57.414 7.147 1.00 126.68 57 GLY D N 1
ATOM 6918 C CA . GLY D 2 77 ? -13.873 -56.794 6.809 1.00 130.77 57 GLY D CA 1
ATOM 6919 C C . GLY D 2 77 ? -12.773 -57.811 6.580 1.00 133.87 57 GLY D C 1
ATOM 6920 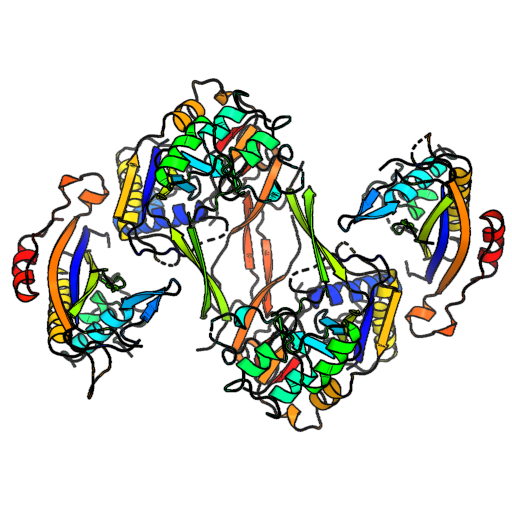O O . GLY D 2 77 ? -12.023 -57.706 5.611 1.00 142.19 57 GLY D O 1
ATOM 6921 N N . LYS D 2 78 ? -12.669 -58.795 7.469 1.00 137.90 58 LYS D N 1
ATOM 6922 C CA . LYS D 2 78 ? -11.639 -59.823 7.334 1.00 138.22 58 LYS D CA 1
ATOM 6923 C C . LYS D 2 78 ? -11.925 -60.782 6.179 1.00 135.61 58 LYS D C 1
ATOM 6924 O O . LYS D 2 78 ? -11.003 -61.205 5.474 1.00 137.92 58 LYS D O 1
ATOM 6930 N N . ILE D 2 79 ? -13.199 -61.115 5.975 1.00 134.42 59 ILE D N 1
ATOM 6931 C CA . ILE D 2 79 ? -13.573 -61.988 4.862 1.00 136.93 59 ILE D CA 1
ATOM 6932 C C . ILE D 2 79 ? -13.312 -61.298 3.524 1.00 149.33 59 ILE D C 1
ATOM 6933 O O . ILE D 2 79 ? -12.805 -61.912 2.581 1.00 155.16 59 ILE D O 1
ATOM 6938 N N . ARG D 2 80 ? -13.645 -60.011 3.461 1.00 149.27 60 ARG D N 1
ATOM 6939 C CA . ARG D 2 80 ? -13.367 -59.185 2.291 1.00 147.42 60 ARG D CA 1
ATOM 6940 C C . ARG D 2 80 ? -11.864 -59.094 2.040 1.00 148.54 60 ARG D C 1
ATOM 6941 O O . ARG D 2 80 ? -11.409 -59.240 0.907 1.00 154.15 60 ARG D O 1
ATOM 6949 N N . ALA D 2 81 ? -11.105 -58.839 3.103 1.00 147.91 61 ALA D N 1
ATOM 6950 C CA . ALA D 2 81 ? -9.651 -58.713 3.017 1.00 151.92 61 ALA D CA 1
ATOM 6951 C C . ALA D 2 81 ? -9.014 -59.987 2.462 1.00 157.48 61 ALA D C 1
ATOM 6952 O O . ALA D 2 81 ? -8.176 -59.928 1.558 1.00 161.78 61 ALA D O 1
ATOM 6954 N N . LEU D 2 82 ? -9.404 -61.134 3.013 1.00 160.68 62 LEU D N 1
ATOM 6955 C CA . LEU D 2 82 ? -8.872 -62.416 2.553 1.00 157.11 62 LEU D CA 1
ATOM 6956 C C . LEU D 2 82 ? -9.295 -62.695 1.115 1.00 157.86 62 LEU D C 1
ATOM 6957 O O . LEU D 2 82 ? -8.511 -63.211 0.318 1.00 159.13 62 LEU D O 1
ATOM 6962 N N . LEU D 2 83 ? -10.540 -62.358 0.792 1.00 157.11 63 LEU D N 1
ATOM 6963 C CA . LEU D 2 83 ? -11.063 -62.549 -0.556 1.00 154.48 63 LEU D CA 1
ATOM 6964 C C . LEU D 2 83 ? -10.347 -61.619 -1.537 1.00 162.21 63 LEU D C 1
ATOM 6965 O O . LEU D 2 83 ? -10.391 -61.827 -2.750 1.00 162.13 63 LEU D O 1
ATOM 6970 N N . GLU D 2 84 ? -9.703 -60.585 -1.001 1.00 164.25 64 GLU D N 1
ATOM 6971 C CA . GLU D 2 84 ? -8.916 -59.653 -1.803 1.00 162.50 64 GLU D CA 1
ATOM 6972 C C . GLU D 2 84 ? -7.487 -60.157 -1.960 1.00 160.10 64 GLU D C 1
ATOM 6973 O O . GLU D 2 84 ? -6.847 -59.914 -2.983 1.00 167.55 64 GLU D O 1
ATOM 6979 N N . ARG D 2 85 ? -6.982 -60.847 -0.940 1.00 157.58 65 ARG D N 1
ATOM 6980 C CA . ARG D 2 85 ? -5.642 -61.420 -1.013 1.00 160.71 65 ARG D CA 1
ATOM 6981 C C . ARG D 2 85 ? -5.556 -62.478 -2.109 1.00 165.65 65 ARG D C 1
ATOM 6982 O O . ARG D 2 85 ? -4.528 -62.610 -2.773 1.00 167.98 65 ARG D O 1
ATOM 6990 N N . LYS D 2 86 ? -6.640 -63.226 -2.296 1.00 168.13 66 LYS D N 1
ATOM 6991 C CA . LYS D 2 86 ? -6.688 -64.253 -3.330 1.00 161.10 66 LYS D CA 1
ATOM 6992 C C . LYS D 2 86 ? -7.275 -63.668 -4.618 1.00 162.49 66 LYS D C 1
ATOM 6993 O O . LYS D 2 86 ? -8.179 -64.251 -5.221 1.00 152.18 66 LYS D O 1
ATOM 6999 N N . ASP D 2 87 ? -6.749 -62.516 -5.032 1.00 164.10 67 ASP D N 1
ATOM 7000 C CA . ASP D 2 87 ? -7.182 -61.842 -6.256 1.00 168.07 67 ASP D CA 1
ATOM 7001 C C . ASP D 2 87 ? -6.331 -60.595 -6.495 1.00 172.41 67 ASP D C 1
ATOM 7002 O O . ASP D 2 87 ? -6.364 -60.004 -7.574 1.00 176.59 67 ASP D O 1
ATOM 7007 N N . GLY D 2 88 ? -5.574 -60.200 -5.475 1.00 168.80 68 GLY D N 1
ATOM 7008 C CA . GLY D 2 88 ? -4.728 -59.021 -5.554 1.00 166.32 68 GLY D CA 1
ATOM 7009 C C . GLY D 2 88 ? -5.504 -57.721 -5.654 1.00 163.20 68 GLY D C 1
ATOM 7010 O O . GLY D 2 88 ? -6.704 -57.675 -5.380 1.00 158.69 68 GLY D O 1
ATOM 7011 N N . PRO D 2 100 ? -9.642 -51.046 1.446 1.00 170.09 80 PRO D N 1
ATOM 7012 C CA . PRO D 2 100 ? -10.086 -52.065 0.488 1.00 178.66 80 PRO D CA 1
ATOM 7013 C C . PRO D 2 100 ? -10.476 -51.476 -0.866 1.00 181.29 80 PRO D C 1
ATOM 7014 O O . PRO D 2 100 ? -10.679 -50.265 -0.977 1.00 179.14 80 PRO D O 1
ATOM 7018 N N . HIS D 2 101 ? -10.578 -52.339 -1.874 1.00 182.91 81 HIS D N 1
ATOM 7019 C CA . HIS D 2 101 ? -10.891 -51.934 -3.244 1.00 181.12 81 HIS D CA 1
ATOM 7020 C C . HIS D 2 101 ? -12.186 -51.130 -3.353 1.00 181.76 81 HIS D C 1
ATOM 7021 O O . HIS D 2 101 ? -13.139 -51.365 -2.611 1.00 178.24 81 HIS D O 1
ATOM 7028 N N . ASP D 2 102 ? -12.214 -50.190 -4.294 1.00 187.40 82 ASP D N 1
ATOM 7029 C CA . ASP D 2 102 ? -13.376 -49.329 -4.494 1.00 187.87 82 ASP D CA 1
ATOM 7030 C C . ASP D 2 102 ? -13.619 -49.009 -5.972 1.00 191.21 82 ASP D C 1
ATOM 7031 O O . ASP D 2 102 ? -13.081 -48.043 -6.512 1.00 193.35 82 ASP D O 1
ATOM 7036 N N . CYS D 2 103 ? -14.435 -49.830 -6.627 1.00 193.13 83 CYS D N 1
ATOM 7037 C CA . CYS D 2 103 ? -14.836 -49.553 -8.003 1.00 196.38 83 CYS D CA 1
ATOM 7038 C C . CYS D 2 103 ? -16.188 -50.181 -8.335 1.00 201.14 83 CYS D C 1
ATOM 7039 O O . CYS D 2 103 ? -16.745 -50.940 -7.541 1.00 192.93 83 CYS D O 1
ATOM 7042 N N . GLY D 2 104 ? -16.709 -49.852 -9.513 1.00 206.06 84 GLY D N 1
ATOM 7043 C CA . GLY D 2 104 ? -17.991 -50.366 -9.960 1.00 202.75 84 GLY D CA 1
ATOM 7044 C C . GLY D 2 104 ? -17.959 -51.826 -10.367 1.00 193.86 84 GLY D C 1
ATOM 7045 O O . GLY D 2 104 ? -18.391 -52.699 -9.612 1.00 186.43 84 GLY D O 1
ATOM 7046 N N . GLU D 2 105 ? -17.441 -52.095 -11.561 1.00 193.81 85 GLU D N 1
ATOM 7047 C CA . GLU D 2 105 ? -17.400 -53.456 -12.080 1.00 192.60 85 GLU D CA 1
ATOM 7048 C C . GLU D 2 105 ? -16.319 -54.296 -11.402 1.00 190.84 85 GLU D C 1
ATOM 7049 O O . GLU D 2 105 ? -15.126 -54.120 -11.650 1.00 192.99 85 GLU D O 1
ATOM 7055 N N . CYS D 2 106 ? -16.763 -55.215 -10.548 1.00 187.06 86 CYS D N 1
ATOM 7056 C CA . CYS D 2 106 ? -15.882 -56.156 -9.861 1.00 185.55 86 CYS D CA 1
ATOM 7057 C C . CYS D 2 106 ? -16.729 -57.169 -9.101 1.00 179.50 86 CYS D C 1
ATOM 7058 O O . CYS D 2 106 ? -17.825 -56.847 -8.642 1.00 180.62 86 CYS D O 1
ATOM 7061 N N . GLU D 2 107 ? -16.225 -58.394 -8.980 1.00 174.22 87 GLU D N 1
ATOM 7062 C CA . GLU D 2 107 ? -16.958 -59.455 -8.298 1.00 176.73 87 GLU D CA 1
ATOM 7063 C C . GLU D 2 107 ? -17.194 -59.132 -6.823 1.00 173.39 87 GLU D C 1
ATOM 7064 O O . GLU D 2 107 ? -18.302 -59.298 -6.319 1.00 169.85 87 GLU D O 1
ATOM 7070 N N . ILE D 2 108 ? -16.154 -58.661 -6.140 1.00 172.69 88 ILE D N 1
ATOM 7071 C CA . ILE D 2 108 ? -16.241 -58.379 -4.708 1.00 167.79 88 ILE D CA 1
ATOM 7072 C C . ILE D 2 108 ? -16.903 -57.038 -4.394 1.00 163.22 88 ILE D C 1
ATOM 7073 O O . ILE D 2 108 ? -17.609 -56.914 -3.394 1.00 165.11 88 ILE D O 1
ATOM 7078 N N . CYS D 2 109 ? -16.671 -56.037 -5.238 1.00 163.31 89 CYS D N 1
ATOM 7079 C CA . CYS D 2 109 ? -17.149 -54.688 -4.958 1.00 171.61 89 CYS D CA 1
ATOM 7080 C C . CYS D 2 109 ? -18.646 -54.538 -5.208 1.00 166.24 89 CYS D C 1
ATOM 7081 O O . CYS D 2 109 ? -19.254 -53.555 -4.789 1.00 168.78 89 CYS D O 1
ATOM 7084 N N . LYS D 2 110 ? -19.237 -55.503 -5.901 1.00 158.62 90 LYS D N 1
ATOM 7085 C CA . LYS D 2 110 ? -20.688 -55.541 -6.022 1.00 159.41 90 LYS D CA 1
ATOM 7086 C C . LYS D 2 110 ? -21.286 -56.259 -4.817 1.00 161.15 90 LYS D C 1
ATOM 7087 O O . LYS D 2 110 ? -22.418 -55.985 -4.415 1.00 161.33 90 LYS D O 1
ATOM 7093 N N . ILE D 2 111 ? -20.513 -57.177 -4.245 1.00 163.29 91 ILE D N 1
ATOM 7094 C CA . ILE D 2 111 ? -20.928 -57.905 -3.052 1.00 157.58 91 ILE D CA 1
ATOM 7095 C C . ILE D 2 111 ? -20.766 -57.042 -1.802 1.00 155.98 91 ILE D C 1
ATOM 7096 O O . ILE D 2 111 ? -21.748 -56.567 -1.230 1.00 148.82 91 ILE D O 1
ATOM 7101 N N . PHE D 2 112 ? -19.517 -56.829 -1.396 1.00 155.82 92 PHE D N 1
ATOM 7102 C CA . PHE D 2 112 ? -19.221 -56.138 -0.146 1.00 154.16 92 PHE D CA 1
ATOM 7103 C C . PHE D 2 112 ? -19.372 -54.628 -0.280 1.00 160.08 92 PHE D C 1
ATOM 7104 O O . PHE D 2 112 ? -19.440 -53.911 0.719 1.00 164.93 92 PHE D O 1
ATOM 7112 N N . GLY D 2 113 ? -19.429 -54.151 -1.518 1.00 162.12 93 GLY D N 1
ATOM 7113 C CA . GLY D 2 113 ? -19.513 -52.727 -1.777 1.00 165.65 93 GLY D CA 1
ATOM 7114 C C . GLY D 2 113 ? -18.142 -52.083 -1.840 1.00 168.85 93 GLY D C 1
ATOM 7115 O O . GLY D 2 113 ? -17.219 -52.514 -1.148 1.00 164.79 93 GLY D O 1
ATOM 7116 N N . PRO D 2 114 ? -17.998 -51.046 -2.677 1.00 171.78 94 PRO D N 1
ATOM 7117 C CA . PRO D 2 114 ? -16.738 -50.306 -2.788 1.00 173.68 94 PRO D CA 1
ATOM 7118 C C . PRO D 2 114 ? -16.435 -49.559 -1.494 1.00 170.81 94 PRO D C 1
ATOM 7119 O O . PRO D 2 114 ? -17.355 -49.344 -0.703 1.00 172.21 94 PRO D O 1
ATOM 7123 N N . HIS D 2 115 ? -15.178 -49.182 -1.277 1.00 170.48 95 HIS D N 1
ATOM 7124 C CA . HIS D 2 115 ? -14.802 -48.481 -0.052 1.00 178.36 95 HIS D CA 1
ATOM 7125 C C . HIS D 2 115 ? -15.570 -47.172 0.079 1.00 179.08 95 HIS D C 1
ATOM 7126 O O . HIS D 2 115 ? -16.042 -46.821 1.160 1.00 179.64 95 HIS D O 1
ATOM 7133 N N . ASP D 2 116 ? -15.692 -46.453 -1.031 1.00 176.39 96 ASP D N 1
ATOM 7134 C CA . ASP D 2 116 ? -16.491 -45.236 -1.071 1.00 177.28 96 ASP D CA 1
ATOM 7135 C C . ASP D 2 116 ? -17.663 -45.422 -2.028 1.00 176.07 96 ASP D C 1
ATOM 7136 O O . ASP D 2 116 ? -17.566 -46.164 -3.004 1.00 179.41 96 ASP D O 1
ATOM 7141 N N . SER D 2 117 ? -18.766 -44.740 -1.740 1.00 175.89 97 SER D N 1
ATOM 7142 C CA . SER D 2 117 ? -19.964 -44.803 -2.571 1.00 180.93 97 SER D CA 1
ATOM 7143 C C . SER D 2 117 ? -19.793 -44.001 -3.863 1.00 180.18 97 SER D C 1
ATOM 7144 O O . SER D 2 117 ? -20.712 -43.920 -4.677 1.00 178.52 97 SER D O 1
ATOM 7147 N N . LYS D 2 118 ? -18.617 -43.406 -4.047 1.00 180.68 98 LYS D N 1
ATOM 7148 C CA . LYS D 2 118 ? -18.347 -42.588 -5.227 1.00 182.21 98 LYS D CA 1
ATOM 7149 C C . LYS D 2 118 ? -18.227 -43.418 -6.515 1.00 179.35 98 LYS D C 1
ATOM 7150 O O . LYS D 2 118 ? -18.188 -42.864 -7.617 1.00 179.89 98 LYS D O 1
ATOM 7156 N N . ASN D 2 119 ? -18.238 -44.742 -6.384 1.00 180.04 99 ASN D N 1
ATOM 7157 C CA . ASN D 2 119 ? -18.073 -45.617 -7.546 1.00 185.11 99 ASN D CA 1
ATOM 7158 C C . ASN D 2 119 ? -19.238 -46.589 -7.758 1.00 181.52 99 ASN D C 1
ATOM 7159 O O . ASN D 2 119 ? -19.222 -47.388 -8.697 1.00 176.49 99 ASN D O 1
ATOM 7164 N N . ILE D 2 120 ? -20.244 -46.521 -6.891 1.00 181.25 100 ILE D N 1
ATOM 7165 C CA . ILE D 2 120 ? -21.420 -47.378 -7.018 1.00 175.34 100 ILE D CA 1
ATOM 7166 C C . ILE D 2 120 ? -22.188 -47.085 -8.304 1.00 174.01 100 ILE D C 1
ATOM 7167 O O . ILE D 2 120 ? -22.636 -45.961 -8.528 1.00 176.10 100 ILE D O 1
ATOM 7172 N N . PRO D 2 123 ? -25.819 -51.909 -6.654 1.00 134.67 103 PRO D N 1
ATOM 7173 C CA . PRO D 2 123 ? -26.188 -51.856 -5.236 1.00 140.09 103 PRO D CA 1
ATOM 7174 C C . PRO D 2 123 ? -25.427 -52.883 -4.403 1.00 144.27 103 PRO D C 1
ATOM 7175 O O . PRO D 2 123 ? -25.048 -53.932 -4.927 1.00 143.05 103 PRO D O 1
ATOM 7179 N N . VAL D 2 124 ? -25.201 -52.575 -3.129 1.00 143.13 104 VAL D N 1
ATOM 7180 C CA . VAL D 2 124 ? -24.498 -53.486 -2.232 1.00 137.41 104 VAL D CA 1
ATOM 7181 C C . VAL D 2 124 ? -25.318 -54.761 -2.044 1.00 140.18 104 VAL D C 1
ATOM 7182 O O . VAL D 2 124 ? -26.535 -54.705 -1.864 1.00 135.76 104 VAL D O 1
ATOM 7186 N N . ARG D 2 125 ? -24.648 -55.908 -2.093 1.00 138.88 105 ARG D N 1
ATOM 7187 C CA . ARG D 2 125 ? -25.341 -57.191 -2.116 1.00 136.96 105 ARG D CA 1
ATOM 7188 C C . ARG D 2 125 ? -25.308 -57.933 -0.778 1.00 131.78 105 ARG D C 1
ATOM 7189 O O . ARG D 2 125 ? -26.214 -58.711 -0.474 1.00 121.29 105 ARG D O 1
ATOM 7197 N N . VAL D 2 126 ? -24.276 -57.694 0.026 1.00 132.32 106 VAL D N 1
ATOM 7198 C CA . VAL D 2 126 ? -24.116 -58.448 1.266 1.00 122.62 106 VAL D CA 1
ATOM 7199 C C . VAL D 2 126 ? -24.184 -57.551 2.506 1.00 123.47 106 VAL D C 1
ATOM 7200 O O . VAL D 2 126 ? -23.669 -56.429 2.520 1.00 115.35 106 VAL D O 1
ATOM 7204 N N . ILE D 2 127 ? -24.855 -58.050 3.540 1.00 121.28 107 ILE D N 1
ATOM 7205 C CA . ILE D 2 127 ? -24.897 -57.376 4.834 1.00 115.19 107 ILE D CA 1
ATOM 7206 C C . ILE D 2 127 ? -24.611 -58.377 5.945 1.00 104.41 107 ILE D C 1
ATOM 7207 O O . ILE D 2 127 ? -25.325 -59.366 6.090 1.00 99.49 107 ILE D O 1
ATOM 7212 N N . VAL D 2 128 ? -23.571 -58.123 6.731 1.00 102.35 108 VAL D N 1
ATOM 7213 C CA . VAL D 2 128 ? -23.171 -59.065 7.771 1.00 103.65 108 VAL D CA 1
ATOM 7214 C C . VAL D 2 128 ? -23.623 -58.615 9.158 1.00 105.30 108 VAL D C 1
ATOM 7215 O O . VAL D 2 128 ? -23.059 -57.687 9.738 1.00 107.66 108 VAL D O 1
ATOM 7219 N N . ARG D 2 129 ? -24.648 -59.285 9.678 1.00 97.52 109 ARG D N 1
ATOM 7220 C CA . ARG D 2 129 ? -25.186 -59.003 11.005 1.00 91.73 109 ARG D CA 1
ATOM 7221 C C . ARG D 2 129 ? -24.149 -59.217 12.102 1.00 96.89 109 ARG D C 1
ATOM 7222 O O . ARG D 2 129 ? -23.221 -60.011 11.945 1.00 102.26 109 ARG D O 1
ATOM 7230 N N . ASP D 2 130 ? -24.306 -58.497 13.209 1.00 103.86 110 ASP D N 1
ATOM 7231 C CA . ASP D 2 130 ? -23.446 -58.685 14.373 1.00 107.52 110 ASP D CA 1
ATOM 7232 C C . ASP D 2 130 ? -23.620 -60.087 14.944 1.00 106.69 110 ASP D C 1
ATOM 7233 O O . ASP D 2 130 ? -24.741 -60.530 15.191 1.00 109.39 110 ASP D O 1
ATOM 7238 N N . ALA D 2 131 ? -22.509 -60.784 15.148 1.00 99.56 111 ALA D N 1
ATOM 7239 C CA . ALA D 2 131 ? -22.556 -62.132 15.694 1.00 105.40 111 ALA D CA 1
ATOM 7240 C C . ALA D 2 131 ? -22.487 -62.094 17.215 1.00 108.11 111 ALA D C 1
ATOM 7241 O O . ALA D 2 131 ? -21.420 -61.884 17.790 1.00 104.99 111 ALA D O 1
ATOM 7243 N N . TYR D 2 132 ? -23.632 -62.295 17.860 1.00 108.96 112 TYR D N 1
ATOM 7244 C CA . TYR D 2 132 ? -23.702 -62.282 19.315 1.00 110.03 112 TYR D CA 1
ATOM 7245 C C . TYR D 2 132 ? -23.369 -63.644 19.903 1.00 107.13 112 TYR D C 1
ATOM 7246 O O . TYR D 2 132 ? -23.728 -64.677 19.340 1.00 110.54 112 TYR D O 1
ATOM 7255 N N . LEU D 2 133 ? -22.683 -63.637 21.042 1.00 106.97 113 LEU D N 1
ATOM 7256 C CA . LEU D 2 133 ? -22.357 -64.870 21.749 1.00 112.53 113 LEU D CA 1
ATOM 7257 C C . LEU D 2 133 ? -23.616 -65.503 22.329 1.00 113.50 113 LEU D C 1
ATOM 7258 O O . LEU D 2 133 ? -24.395 -64.838 23.014 1.00 107.45 113 LEU D O 1
ATOM 7263 N N . GLN D 2 134 ? -23.817 -66.788 22.052 1.00 120.18 114 GLN D N 1
ATOM 7264 C CA . GLN D 2 134 ? -24.955 -67.507 22.610 1.00 134.64 114 GLN D CA 1
ATOM 7265 C C . GLN D 2 134 ? -24.570 -68.245 23.890 1.00 145.50 114 GLN D C 1
ATOM 7266 O O . GLN D 2 134 ? -23.447 -68.733 24.013 1.00 142.56 114 GLN D O 1
ATOM 7272 N N . PRO D 2 135 ? -25.514 -68.341 24.843 1.00 154.60 115 PRO D N 1
ATOM 7273 C CA . PRO D 2 135 ? -25.246 -68.880 26.183 1.00 161.98 115 PRO D CA 1
ATOM 7274 C C . PRO D 2 135 ? -24.713 -70.311 26.185 1.00 168.33 115 PRO D C 1
ATOM 7275 O O . PRO D 2 135 ? -23.502 -70.517 26.269 1.00 169.54 115 PRO D O 1
ATOM 7279 N N . GLU D 2 136 ? -25.615 -71.283 26.094 1.00 169.72 116 GLU D N 1
ATOM 7280 C CA . GLU D 2 136 ? -25.241 -72.690 26.185 1.00 167.02 116 GLU D CA 1
ATOM 7281 C C . GLU D 2 136 ? -24.839 -73.244 24.823 1.00 165.07 116 GLU D C 1
ATOM 7282 O O . GLU D 2 136 ? -23.701 -73.672 24.630 1.00 165.67 116 GLU D O 1
ATOM 7288 N N . ARG D 2 170 ? -11.321 -62.152 28.855 1.00 137.51 150 ARG D N 1
ATOM 7289 C CA . ARG D 2 170 ? -11.268 -62.703 27.505 1.00 155.38 150 ARG D CA 1
ATOM 7290 C C . ARG D 2 170 ? -12.167 -63.933 27.377 1.00 155.46 150 ARG D C 1
ATOM 7291 O O . ARG D 2 170 ? -12.415 -64.639 28.356 1.00 145.69 150 ARG D O 1
ATOM 7299 N N . VAL D 2 171 ? -12.648 -64.182 26.161 1.00 156.99 151 VAL D N 1
ATOM 7300 C CA . VAL D 2 171 ? -13.593 -65.266 25.900 1.00 152.91 151 VAL D CA 1
ATOM 7301 C C . VAL D 2 171 ? -12.897 -66.609 25.676 1.00 150.82 151 VAL D C 1
ATOM 7302 O O . VAL D 2 171 ? -11.901 -66.697 24.957 1.00 156.03 151 VAL D O 1
ATOM 7306 N N . VAL D 2 172 ? -13.443 -67.650 26.301 1.00 147.84 152 VAL D N 1
ATOM 7307 C CA . VAL D 2 172 ? -12.878 -68.994 26.255 1.00 143.84 152 VAL D CA 1
ATOM 7308 C C . VAL D 2 172 ? -13.102 -69.659 24.899 1.00 146.90 152 VAL D C 1
ATOM 7309 O O . VAL D 2 172 ? -13.900 -69.187 24.088 1.00 145.41 152 VAL D O 1
ATOM 7313 N N . ALA D 2 173 ? -12.395 -70.759 24.661 1.00 146.76 153 ALA D N 1
ATOM 7314 C CA . ALA D 2 173 ? -12.501 -71.482 23.401 1.00 147.75 153 ALA D CA 1
ATOM 7315 C C . ALA D 2 173 ? -13.700 -72.425 23.417 1.00 142.38 153 ALA D C 1
ATOM 7316 O O . ALA D 2 173 ? -14.109 -72.911 24.473 1.00 141.79 153 ALA D O 1
ATOM 7318 N N . GLY D 2 174 ? -14.263 -72.675 22.240 1.00 142.61 154 GLY D N 1
ATOM 7319 C CA . GLY D 2 174 ? -15.456 -73.491 22.125 1.00 141.52 154 GLY D CA 1
ATOM 7320 C C . GLY D 2 174 ? -16.709 -72.639 22.195 1.00 141.18 154 GLY D C 1
ATOM 7321 O O . GLY D 2 174 ? -17.823 -73.141 22.052 1.00 135.96 154 GLY D O 1
ATOM 7322 N N . SER D 2 175 ? -16.519 -71.340 22.412 1.00 143.74 155 SER D N 1
ATOM 7323 C CA . SER D 2 175 ? -17.625 -70.391 22.492 1.00 137.28 155 SER D CA 1
ATOM 7324 C C . SER D 2 175 ? -18.310 -70.208 21.141 1.00 137.16 155 SER D C 1
ATOM 7325 O O . SER D 2 175 ? -17.651 -70.186 20.101 1.00 137.09 155 SER D O 1
ATOM 7328 N N . LYS D 2 176 ? -19.632 -70.064 21.163 1.00 135.64 156 LYS D N 1
ATOM 7329 C CA . LYS D 2 176 ? -20.412 -69.990 19.932 1.00 131.73 156 LYS D CA 1
ATOM 7330 C C . LYS D 2 176 ? -21.101 -68.638 19.732 1.00 120.21 156 LYS D C 1
ATOM 7331 O O . LYS D 2 176 ? -21.761 -68.121 20.632 1.00 121.94 156 LYS D O 1
ATOM 7337 N N . PHE D 2 177 ? -20.945 -68.084 18.534 1.00 111.28 157 PHE D N 1
ATOM 7338 C CA . PHE D 2 177 ? -21.598 -66.839 18.151 1.00 108.41 157 PHE D CA 1
ATOM 7339 C C . PHE D 2 177 ? -22.584 -67.081 17.013 1.00 106.33 157 PHE D C 1
ATOM 7340 O O . PHE D 2 177 ? -22.192 -67.537 15.943 1.00 113.20 157 PHE D O 1
ATOM 7348 N N . LYS D 2 178 ? -23.858 -66.766 17.228 1.00 101.44 158 LYS D N 1
ATOM 7349 C CA . LYS D 2 178 ? -24.847 -66.957 16.173 1.00 95.52 158 LYS D CA 1
ATOM 7350 C C . LYS D 2 178 ? -24.691 -65.854 15.135 1.00 100.56 158 LYS D C 1
ATOM 7351 O O . LYS D 2 178 ? -24.876 -64.676 15.439 1.00 112.58 158 LYS D O 1
ATOM 7357 N N . PHE D 2 179 ? -24.345 -66.231 13.910 1.00 101.24 159 PHE D N 1
ATOM 7358 C CA . PHE D 2 179 ? -24.087 -65.233 12.881 1.00 101.75 159 PHE D CA 1
ATOM 7359 C C . PHE D 2 179 ? -25.136 -65.302 11.782 1.00 96.29 159 PHE D C 1
ATOM 7360 O O . PHE D 2 179 ? -25.790 -66.326 11.588 1.00 92.41 159 PHE D O 1
ATOM 7368 N N . GLU D 2 180 ? -25.302 -64.188 11.080 1.00 95.68 160 GLU D N 1
ATOM 7369 C CA . GLU D 2 180 ? -26.286 -64.082 10.014 1.00 96.63 160 GLU D CA 1
ATOM 7370 C C . GLU D 2 180 ? -25.737 -63.230 8.877 1.00 97.68 160 GLU D C 1
ATOM 7371 O O . GLU D 2 180 ? -25.156 -62.169 9.110 1.00 99.78 160 GLU D O 1
ATOM 7377 N N . VAL D 2 181 ? -25.899 -63.702 7.648 1.00 92.07 161 VAL D N 1
ATOM 7378 C CA . VAL D 2 181 ? -25.432 -62.943 6.496 1.00 95.13 161 VAL D CA 1
ATOM 7379 C C . VAL D 2 181 ? -26.535 -62.804 5.460 1.00 98.47 161 VAL D C 1
ATOM 7380 O O . VAL D 2 181 ? -27.015 -63.792 4.929 1.00 101.73 161 VAL D O 1
ATOM 7384 N N . VAL D 2 182 ? -26.915 -61.573 5.150 1.00 103.65 162 VAL D N 1
ATOM 7385 C CA . VAL D 2 182 ? -28.022 -61.348 4.234 1.00 99.65 162 VAL D CA 1
ATOM 7386 C C . VAL D 2 182 ? -27.518 -61.045 2.827 1.00 106.15 162 VAL D C 1
ATOM 7387 O O . VAL D 2 182 ? -26.708 -60.134 2.628 1.00 118.96 162 VAL D O 1
ATOM 7391 N N . PHE D 2 183 ? -27.993 -61.824 1.858 1.00 110.23 163 PHE D N 1
ATOM 7392 C CA . PHE D 2 183 ? -27.639 -61.609 0.460 1.00 101.52 163 PHE D CA 1
ATOM 7393 C C . PHE D 2 183 ? -28.821 -61.023 -0.298 1.00 106.26 163 PHE D C 1
ATOM 7394 O O . PHE D 2 183 ? -29.893 -61.620 -0.341 1.00 105.44 163 PHE D O 1
ATOM 7402 N N . ASN D 2 184 ? -28.626 -59.854 -0.895 1.00 110.92 164 ASN D N 1
ATOM 7403 C CA . ASN D 2 184 ? -29.664 -59.243 -1.715 1.00 119.28 164 ASN D CA 1
ATOM 7404 C C . ASN D 2 184 ? -29.500 -59.629 -3.180 1.00 119.60 164 ASN D C 1
ATOM 7405 O O . ASN D 2 184 ? -28.615 -59.117 -3.863 1.00 123.63 164 ASN D O 1
ATOM 7410 N N . ILE D 2 185 ? -30.352 -60.530 -3.663 1.00 119.23 165 ILE D N 1
ATOM 7411 C CA . ILE D 2 185 ? -30.253 -60.981 -5.046 1.00 128.01 165 ILE D CA 1
ATOM 7412 C C . ILE D 2 185 ? -31.188 -60.185 -5.970 1.00 124.19 165 ILE D C 1
ATOM 7413 O O . ILE D 2 185 ? -32.417 -60.172 -5.809 1.00 117.45 165 ILE D O 1
ATOM 7418 N N . TYR D 2 186 ? -30.566 -59.513 -6.936 1.00 124.74 166 TYR D N 1
ATOM 7419 C CA . TYR D 2 186 ? -31.258 -58.664 -7.897 1.00 131.06 166 TYR D CA 1
ATOM 7420 C C . TYR D 2 186 ? -31.315 -59.378 -9.239 1.00 137.43 166 TYR D C 1
ATOM 7421 O O . TYR D 2 186 ? -32.299 -59.280 -9.974 1.00 129.58 166 TYR D O 1
ATOM 7430 N N . LYS D 2 187 ? -30.241 -60.095 -9.552 1.00 140.57 167 LYS D N 1
ATOM 7431 C CA . LYS D 2 187 ? -30.172 -60.876 -10.777 1.00 133.69 167 LYS D CA 1
ATOM 7432 C C . LYS D 2 187 ? -29.938 -62.340 -10.421 1.00 147.64 167 LYS D C 1
ATOM 7433 O O . LYS D 2 187 ? -29.299 -62.653 -9.417 1.00 150.90 167 LYS D O 1
ATOM 7439 N N . GLU D 2 188 ? -30.454 -63.234 -11.256 1.00 150.73 168 GLU D N 1
ATOM 7440 C CA . GLU D 2 188 ? -30.433 -64.663 -10.966 1.00 146.34 168 GLU D CA 1
ATOM 7441 C C . GLU D 2 188 ? -29.099 -65.316 -11.334 1.00 146.79 168 GLU D C 1
ATOM 7442 O O . GLU D 2 188 ? -28.960 -66.538 -11.282 1.00 149.05 168 GLU D O 1
ATOM 7448 N N . SER D 2 189 ? -28.121 -64.490 -11.69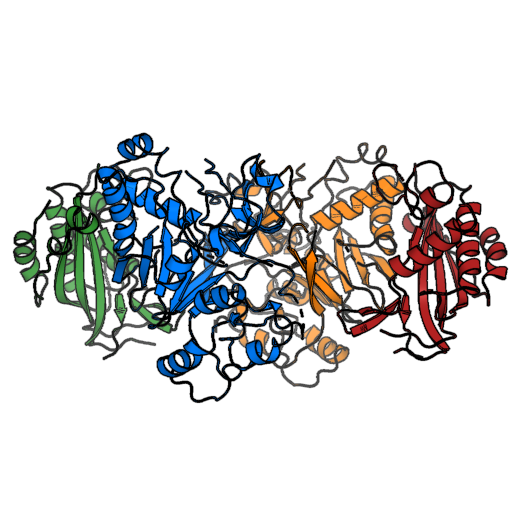4 1.00 150.07 169 SER D N 1
ATOM 7449 C CA . SER D 2 189 ? -26.781 -64.960 -12.036 1.00 152.98 169 SER D CA 1
ATOM 7450 C C . SER D 2 189 ? -25.783 -64.688 -10.912 1.00 156.61 169 SER D C 1
ATOM 7451 O O . SER D 2 189 ? -24.572 -64.783 -11.109 1.00 152.15 169 SER D O 1
ATOM 7454 N N . ASP D 2 190 ? -26.301 -64.340 -9.737 1.00 163.72 170 ASP D N 1
ATOM 7455 C CA . ASP D 2 190 ? -25.466 -63.996 -8.587 1.00 162.19 170 ASP D CA 1
ATOM 7456 C C . ASP D 2 190 ? -25.092 -65.208 -7.735 1.00 157.00 170 ASP D C 1
ATOM 7457 O O . ASP D 2 190 ? -24.741 -65.064 -6.564 1.00 148.84 170 ASP D O 1
ATOM 7462 N N . LYS D 2 191 ? -25.172 -66.398 -8.321 1.00 153.55 171 LYS D N 1
ATOM 7463 C CA . LYS D 2 191 ? -24.767 -67.616 -7.628 1.00 153.18 171 LYS D CA 1
ATOM 7464 C C . LYS D 2 191 ? -23.274 -67.612 -7.309 1.00 157.47 171 LYS D C 1
ATOM 7465 O O . LYS D 2 191 ? -22.855 -68.045 -6.232 1.00 153.09 171 LYS D O 1
ATOM 7471 N N . GLU D 2 192 ? -22.475 -67.101 -8.240 1.00 161.47 172 GLU D N 1
ATOM 7472 C CA . GLU D 2 192 ? -21.026 -67.114 -8.084 1.00 163.98 172 GLU D CA 1
ATOM 7473 C C . GLU D 2 192 ? -20.570 -66.068 -7.075 1.00 158.60 172 GLU D C 1
ATOM 7474 O O . GLU D 2 192 ? -19.477 -66.167 -6.519 1.00 159.67 172 GLU D O 1
ATOM 7480 N N . LEU D 2 193 ? -21.417 -65.071 -6.835 1.00 158.97 173 LEU D N 1
ATOM 7481 C CA . LEU D 2 193 ? -21.148 -64.072 -5.809 1.00 156.57 173 LEU D CA 1
ATOM 7482 C C . LEU D 2 193 ? -21.267 -64.684 -4.417 1.00 153.48 173 LEU D C 1
ATOM 7483 O O . LEU D 2 193 ? -20.347 -64.585 -3.600 1.00 152.74 173 LEU D O 1
ATOM 7488 N N . ILE D 2 194 ? -22.407 -65.322 -4.162 1.00 148.96 174 ILE D N 1
ATOM 7489 C CA . ILE D 2 194 ? -22.636 -66.041 -2.914 1.00 134.20 174 ILE D CA 1
ATOM 7490 C C . ILE D 2 194 ? -21.573 -67.114 -2.710 1.00 143.32 174 ILE D C 1
ATOM 7491 O O . ILE D 2 194 ? -21.026 -67.262 -1.614 1.00 137.74 174 ILE D O 1
ATOM 7496 N N . LYS D 2 195 ? -21.280 -67.849 -3.779 1.00 147.09 175 LYS D N 1
ATOM 7497 C CA . LYS D 2 195 ? -20.282 -68.910 -3.731 1.00 147.17 175 LYS D CA 1
ATOM 7498 C C . LYS D 2 195 ? -18.900 -68.347 -3.411 1.00 150.06 175 LYS D C 1
ATOM 7499 O O . LYS D 2 195 ? -18.121 -68.967 -2.683 1.00 155.85 175 LYS D O 1
ATOM 7505 N N . LYS D 2 196 ? -18.607 -67.161 -3.936 1.00 146.03 176 LYS D N 1
ATOM 7506 C CA . LYS D 2 196 ? -17.335 -66.506 -3.658 1.00 148.86 176 LYS D CA 1
ATOM 7507 C C . LYS D 2 196 ? -17.274 -66.057 -2.203 1.00 149.38 176 LYS D C 1
ATOM 7508 O O . LYS D 2 196 ? -16.212 -66.086 -1.578 1.00 147.11 176 LYS D O 1
ATOM 7514 N N . PHE D 2 197 ? -18.415 -65.628 -1.672 1.00 152.04 177 PHE D N 1
ATOM 7515 C CA . PHE D 2 197 ? -18.491 -65.239 -0.270 1.00 142.04 177 PHE D CA 1
ATOM 7516 C C . PHE D 2 197 ? -18.239 -66.446 0.629 1.00 134.92 177 PHE D C 1
ATOM 7517 O O . PHE D 2 197 ? -17.515 -66.347 1.620 1.00 129.85 177 PHE D O 1
ATOM 7525 N N . ILE D 2 198 ? -18.836 -67.582 0.278 1.00 139.40 178 ILE D N 1
ATOM 7526 C CA . ILE D 2 198 ? -18.642 -68.815 1.037 1.00 136.28 178 ILE D CA 1
ATOM 7527 C C . ILE D 2 198 ? -17.188 -69.277 0.944 1.00 134.58 178 ILE D C 1
ATOM 7528 O O . ILE D 2 198 ? -16.636 -69.826 1.899 1.00 135.83 178 ILE D O 1
ATOM 7533 N N . GLU D 2 199 ? -16.566 -69.047 -0.209 1.00 130.88 179 GLU D N 1
ATOM 7534 C CA . GLU D 2 199 ? -15.152 -69.369 -0.374 1.00 138.52 179 GLU D CA 1
ATOM 7535 C C . GLU D 2 199 ? -14.285 -68.436 0.468 1.00 143.20 179 GLU D C 1
ATOM 7536 O O . GLU D 2 199 ? -13.201 -68.815 0.912 1.00 146.07 179 GLU D O 1
ATOM 7542 N N . GLY D 2 200 ? -14.765 -67.211 0.674 1.00 142.92 180 GLY D N 1
ATOM 7543 C CA . GLY D 2 200 ? -14.117 -66.274 1.574 1.00 136.27 180 GLY D CA 1
ATOM 7544 C C . GLY D 2 200 ? -14.212 -66.763 3.007 1.00 138.06 180 GLY D C 1
ATOM 7545 O O . GLY D 2 200 ? -13.246 -66.691 3.771 1.00 136.93 180 GLY D O 1
ATOM 7546 N N . MET D 2 201 ? -15.394 -67.255 3.368 1.00 130.98 181 MET D N 1
ATOM 7547 C CA . MET D 2 201 ? -15.626 -67.844 4.682 1.00 133.85 181 MET D CA 1
ATOM 7548 C C . MET D 2 201 ? -14.714 -69.043 4.900 1.00 142.13 181 MET D C 1
ATOM 7549 O O . MET D 2 201 ? -14.230 -69.275 6.006 1.00 142.85 181 MET D O 1
ATOM 7554 N N . LYS D 2 202 ? -14.482 -69.801 3.832 1.00 142.66 182 LYS D N 1
ATOM 7555 C CA . LYS D 2 202 ? -13.605 -70.963 3.890 1.00 140.93 182 LYS D CA 1
ATOM 7556 C C . LYS D 2 202 ? -12.146 -70.538 4.012 1.00 139.48 182 LYS D C 1
ATOM 7557 O O . LYS D 2 202 ? -11.344 -71.210 4.660 1.00 150.38 182 LYS D O 1
ATOM 7563 N N . LEU D 2 203 ? -11.806 -69.419 3.379 1.00 142.28 183 LEU D N 1
ATOM 7564 C CA . LEU D 2 203 ? -10.463 -68.863 3.477 1.00 140.98 183 LEU D CA 1
ATOM 7565 C C . LEU D 2 203 ? -10.221 -68.371 4.898 1.00 144.32 183 LEU D C 1
ATOM 7566 O O . LEU D 2 203 ? -9.095 -68.390 5.393 1.00 147.16 183 LEU D O 1
ATOM 7571 N N . LEU D 2 204 ? -11.293 -67.925 5.546 1.00 149.58 184 LEU D N 1
ATOM 7572 C CA . LEU D 2 204 ? -11.233 -67.478 6.933 1.00 152.24 184 LEU D CA 1
ATOM 7573 C C . LEU D 2 204 ? -11.172 -68.674 7.884 1.00 150.10 184 LEU D C 1
ATOM 7574 O O . LEU D 2 204 ? -10.586 -68.593 8.964 1.00 150.99 184 LEU D O 1
ATOM 7579 N N . GLU D 2 205 ? -11.779 -69.781 7.466 1.00 152.97 185 GLU D N 1
ATOM 7580 C CA . GLU D 2 205 ? -11.851 -71.000 8.271 1.00 160.00 185 GLU D CA 1
ATOM 7581 C C . GLU D 2 205 ? -10.480 -71.530 8.696 1.00 163.83 185 GLU D C 1
ATOM 7582 O O . GLU D 2 205 ? -10.336 -72.102 9.779 1.00 153.47 185 GLU D O 1
ATOM 7588 N N . ASP D 2 206 ? -9.475 -71.341 7.846 1.00 165.13 186 ASP D N 1
ATOM 7589 C CA . ASP D 2 206 ? -8.132 -71.827 8.148 1.00 167.14 186 ASP D CA 1
ATOM 7590 C C . ASP D 2 206 ? -7.140 -70.669 8.266 1.00 170.72 186 ASP D C 1
ATOM 7591 O O . ASP D 2 206 ? -5.932 -70.851 8.112 1.00 173.52 186 ASP D O 1
ATOM 7596 N N . ASP D 2 207 ? -7.654 -69.480 8.557 1.00 169.46 187 ASP D N 1
ATOM 7597 C CA . ASP D 2 207 ? -6.795 -68.339 8.836 1.00 163.59 187 ASP D CA 1
ATOM 7598 C C . ASP D 2 207 ? -7.088 -67.804 10.233 1.00 163.95 187 ASP D C 1
ATOM 7599 O O . ASP D 2 207 ? -7.245 -68.581 11.174 1.00 161.17 187 ASP D O 1
ATOM 7604 N N . TYR D 2 208 ? -7.161 -66.485 10.372 1.00 164.18 188 TYR D N 1
ATOM 7605 C CA . TYR D 2 208 ? -7.406 -65.884 11.677 1.00 160.51 188 TYR D CA 1
ATOM 7606 C C . TYR D 2 208 ? -8.455 -64.778 11.623 1.00 159.99 188 TYR D C 1
ATOM 7607 O O . TYR D 2 208 ? -8.523 -64.018 10.656 1.00 157.90 188 TYR D O 1
ATOM 7616 N N . LEU D 2 209 ? -9.277 -64.702 12.666 1.00 155.87 189 LEU D N 1
ATOM 7617 C CA . LEU D 2 209 ? -10.296 -63.664 12.772 1.00 153.26 189 LEU D CA 1
ATOM 7618 C C . LEU D 2 209 ? -9.648 -62.296 12.961 1.00 150.22 189 LEU D C 1
ATOM 7619 O O . LEU D 2 209 ? -9.765 -61.419 12.107 1.00 159.03 189 LEU D O 1
ATOM 7624 N N . GLY D 2 210 ? -8.960 -62.121 14.085 1.00 141.67 190 GLY D N 1
ATOM 7625 C CA . GLY D 2 210 ? -8.292 -60.866 14.375 1.00 154.99 190 GLY D CA 1
ATOM 7626 C C . GLY D 2 210 ? -6.945 -60.746 13.691 1.00 149.44 190 GLY D C 1
ATOM 7627 O O . GLY D 2 210 ? -6.295 -61.749 13.399 1.00 153.59 190 GLY D O 1
ATOM 7628 N N . GLY D 2 216 ? -1.705 -63.167 12.250 1.00 156.05 196 GLY D N 1
ATOM 7629 C CA . GLY D 2 216 ? -3.052 -63.248 12.786 1.00 152.53 196 GLY D CA 1
ATOM 7630 C C . GLY D 2 216 ? -3.134 -64.096 14.042 1.00 158.92 196 GLY D C 1
ATOM 7631 O O . GLY D 2 216 ? -2.184 -64.798 14.390 1.00 157.94 196 GLY D O 1
ATOM 7632 N N . TYR D 2 217 ? -4.276 -64.031 14.723 1.00 163.41 197 TYR D N 1
ATOM 7633 C CA . TYR D 2 217 ? -4.478 -64.774 15.965 1.00 161.52 197 TYR D CA 1
ATOM 7634 C C . TYR D 2 217 ? -5.923 -65.245 16.120 1.00 152.69 197 TYR D C 1
ATOM 7635 O O . TYR D 2 217 ? -6.847 -64.635 15.581 1.00 146.71 197 TYR D O 1
ATOM 7644 N N . GLY D 2 218 ? -6.109 -66.332 16.863 1.00 153.41 198 GLY D N 1
ATOM 7645 C CA . GLY D 2 218 ? -7.432 -66.875 17.116 1.00 150.51 198 GLY D CA 1
ATOM 7646 C C . GLY D 2 218 ? -8.055 -67.569 15.922 1.00 149.02 198 GLY D C 1
ATOM 7647 O O . GLY D 2 218 ? -8.543 -66.917 14.999 1.00 148.44 198 GLY D O 1
ATOM 7648 N N . LYS D 2 219 ? -8.050 -68.897 15.945 1.00 150.39 199 LYS D N 1
ATOM 7649 C CA . LYS D 2 219 ? -8.617 -69.680 14.854 1.00 154.95 199 LYS D CA 1
ATOM 7650 C C . LYS D 2 219 ? -10.123 -69.846 15.035 1.00 149.52 199 LYS D C 1
ATOM 7651 O O . LYS D 2 219 ? -10.640 -69.747 16.148 1.00 146.36 199 LYS D O 1
ATOM 7657 N N . ILE D 2 220 ? -10.822 -70.096 13.932 1.00 148.95 200 ILE D N 1
ATOM 7658 C CA . ILE D 2 220 ? -12.280 -70.094 13.926 1.00 144.87 200 ILE D CA 1
ATOM 7659 C C . ILE D 2 220 ? -12.831 -71.179 13.002 1.00 146.86 200 ILE D C 1
ATOM 7660 O O . ILE D 2 220 ? -12.245 -71.475 11.961 1.00 155.45 200 ILE D O 1
ATOM 7665 N N . LYS D 2 221 ? -13.962 -71.765 13.387 1.00 140.50 201 LYS D N 1
ATOM 7666 C CA . LYS D 2 221 ? -14.597 -72.807 12.590 1.00 148.95 201 LYS D CA 1
ATOM 7667 C C . LYS D 2 221 ? -16.101 -72.584 12.461 1.00 141.16 201 LYS D C 1
ATOM 7668 O O . LYS D 2 221 ? -16.801 -72.422 13.459 1.00 138.51 201 LYS D O 1
ATOM 7674 N N . PHE D 2 222 ? -16.592 -72.579 11.227 1.00 144.11 202 PHE D N 1
ATOM 7675 C CA . PHE D 2 222 ? -18.027 -72.477 10.982 1.00 141.27 202 PHE D CA 1
ATOM 7676 C C . PHE D 2 222 ? -18.707 -73.819 11.215 1.00 140.85 202 PHE D C 1
ATOM 7677 O O . PHE D 2 222 ? -18.165 -74.873 10.882 1.00 159.18 202 PHE D O 1
ATOM 7685 N N . ARG D 2 223 ? -19.899 -73.764 11.795 1.00 127.70 203 ARG D N 1
ATOM 7686 C CA . ARG D 2 223 ? -20.614 -74.956 12.221 1.00 122.69 203 ARG D CA 1
ATOM 7687 C C . ARG D 2 223 ? -22.104 -74.659 12.238 1.00 120.32 203 ARG D C 1
ATOM 7688 O O . ARG D 2 223 ? -22.498 -73.546 12.564 1.00 131.36 203 ARG D O 1
ATOM 7696 N N . ASP D 2 224 ? -22.922 -75.646 11.877 1.00 129.94 204 ASP D N 1
ATOM 7697 C CA . ASP D 2 224 ? -24.381 -75.496 11.864 1.00 132.07 204 ASP D CA 1
ATOM 7698 C C . ASP D 2 224 ? -24.822 -74.285 11.045 1.00 125.92 204 ASP D C 1
ATOM 7699 O O . ASP D 2 224 ? -24.917 -73.167 11.565 1.00 131.32 204 ASP D O 1
ATOM 7704 N N . ILE D 2 225 ? -25.071 -74.517 9.759 1.00 128.21 205 ILE D N 1
ATOM 7705 C CA . ILE D 2 225 ? -25.391 -73.448 8.819 1.00 126.41 205 ILE D CA 1
ATOM 7706 C C . ILE D 2 225 ? -26.694 -73.701 8.054 1.00 124.48 205 ILE D C 1
ATOM 7707 O O . ILE D 2 225 ? -26.828 -74.708 7.363 1.00 136.55 205 ILE D O 1
ATOM 7712 N N . LYS D 2 226 ? -27.646 -72.780 8.176 1.00 122.22 206 LYS D N 1
ATOM 7713 C CA . LYS D 2 226 ? -28.903 -72.862 7.437 1.00 117.07 206 LYS D CA 1
ATOM 7714 C C . LYS D 2 226 ? -28.975 -71.819 6.331 1.00 122.12 206 LYS D C 1
ATOM 7715 O O . LYS D 2 226 ? -28.454 -70.707 6.467 1.00 129.32 206 LYS D O 1
ATOM 7721 N N . LEU D 2 227 ? -29.638 -72.185 5.240 1.00 124.52 207 LEU D N 1
ATOM 7722 C CA . LEU D 2 227 ? -29.948 -71.242 4.176 1.00 114.63 207 LEU D CA 1
ATOM 7723 C C . LEU D 2 227 ? -31.450 -70.994 4.150 1.00 118.44 207 LEU D C 1
ATOM 7724 O O . LEU D 2 227 ? -32.243 -71.932 4.222 1.00 125.28 207 LEU D O 1
ATOM 7729 N N . ILE D 2 228 ? -31.838 -69.730 4.050 1.00 110.25 208 ILE D N 1
ATOM 7730 C CA . ILE D 2 228 ? -33.245 -69.369 3.986 1.00 108.98 208 ILE D CA 1
ATOM 7731 C C . ILE D 2 228 ? -33.500 -68.505 2.762 1.00 116.44 208 ILE D C 1
ATOM 7732 O O . ILE D 2 228 ? -32.738 -67.581 2.476 1.00 122.75 208 ILE D O 1
ATOM 7737 N N . CYS D 2 229 ? -34.563 -68.819 2.030 1.00 121.36 209 CYS D N 1
ATOM 7738 C CA . CYS D 2 229 ? -34.912 -68.053 0.845 1.00 108.59 209 CYS D CA 1
ATOM 7739 C C . CYS D 2 229 ? -36.206 -67.286 1.038 1.00 113.11 209 CYS D C 1
ATOM 7740 O O . CYS D 2 229 ? -37.269 -67.878 1.220 1.00 108.94 209 CYS D O 1
ATOM 7743 N N . LYS D 2 230 ? -36.102 -65.964 0.992 1.00 121.67 210 LYS D N 1
ATOM 7744 C CA . LYS D 2 230 ? -37.268 -65.098 1.021 1.00 114.80 210 LYS D CA 1
ATOM 7745 C C . LYS D 2 230 ? -37.378 -64.391 -0.322 1.00 115.01 210 LYS D C 1
ATOM 7746 O O . LYS D 2 230 ? -36.836 -63.301 -0.500 1.00 113.70 210 LYS D O 1
ATOM 7752 N N . PRO D 2 231 ? -38.055 -65.031 -1.288 1.00 127.99 211 PRO D N 1
ATOM 7753 C CA . PRO D 2 231 ? -38.217 -64.459 -2.627 1.00 118.08 211 PRO D CA 1
ATOM 7754 C C . PRO D 2 231 ? -39.182 -63.280 -2.613 1.00 113.72 211 PRO D C 1
ATOM 7755 O O . PRO D 2 231 ? -39.916 -63.108 -1.640 1.00 113.16 211 PRO D O 1
ATOM 7759 N N . LYS D 2 232 ? -39.178 -62.487 -3.680 1.00 103.19 212 LYS D N 1
ATOM 7760 C CA . LYS D 2 232 ? -40.075 -61.342 -3.812 1.00 102.59 212 LYS D CA 1
ATOM 7761 C C . LYS D 2 232 ? -41.539 -61.716 -3.571 1.00 102.73 212 LYS D C 1
ATOM 7762 O O . LYS D 2 232 ? -42.339 -60.884 -3.148 1.00 101.58 212 LYS D O 1
ATOM 7768 N N . GLU D 2 233 ? -41.883 -62.970 -3.844 1.00 109.77 213 GLU D N 1
ATOM 7769 C CA . GLU D 2 233 ? -43.255 -63.435 -3.684 1.00 117.26 213 GLU D CA 1
ATOM 7770 C C . GLU D 2 233 ? -43.629 -63.622 -2.215 1.00 120.35 213 GLU D C 1
ATOM 7771 O O . GLU D 2 233 ? -44.809 -63.618 -1.865 1.00 115.66 213 GLU D O 1
ATOM 7777 N N . TYR D 2 234 ? -42.624 -63.764 -1.355 1.00 118.06 214 TYR D N 1
ATOM 7778 C CA . TYR D 2 234 ? -42.869 -63.935 0.075 1.00 115.09 214 TYR D CA 1
ATOM 7779 C C . TYR D 2 234 ? -43.349 -62.643 0.718 1.00 113.93 214 TYR D C 1
ATOM 7780 O O . TYR D 2 234 ? -44.313 -62.636 1.486 1.00 113.34 214 TYR D O 1
ATOM 7789 N N . TYR D 2 235 ? -42.669 -61.548 0.401 1.00 109.00 215 TYR D N 1
ATOM 7790 C CA . TYR D 2 235 ? -43.028 -60.249 0.943 1.00 110.69 215 TYR D CA 1
ATOM 7791 C C . TYR D 2 235 ? -44.367 -59.777 0.386 1.00 114.75 215 TYR D C 1
ATOM 7792 O O . TYR D 2 235 ? -45.096 -59.035 1.044 1.00 109.31 215 TYR D O 1
ATOM 7801 N N . GLU D 2 236 ? -44.696 -60.233 -0.819 1.00 119.10 216 GLU D N 1
ATOM 7802 C CA . GLU D 2 236 ? -45.936 -59.837 -1.481 1.00 121.36 216 GLU D CA 1
ATOM 7803 C C . GLU D 2 236 ? -47.168 -60.512 -0.872 1.00 125.08 216 GLU D C 1
ATOM 7804 O O . GLU D 2 236 ? -48.299 -60.202 -1.252 1.00 115.92 216 GLU D O 1
ATOM 7810 N N . GLY D 2 237 ? -46.947 -61.431 0.067 1.00 120.07 217 GLY D N 1
ATOM 7811 C CA . GLY D 2 237 ? -48.038 -62.055 0.795 1.00 109.20 217 GLY D CA 1
ATOM 7812 C C . GLY D 2 237 ? -47.991 -63.570 0.892 1.00 123.25 217 GLY D C 1
ATOM 7813 O O . GLY D 2 237 ? -48.663 -64.160 1.739 1.00 119.49 217 GLY D O 1
ATOM 7814 N N . ASN D 2 238 ? -47.204 -64.202 0.026 1.00 123.67 218 ASN D N 1
ATOM 7815 C CA . ASN D 2 238 ? -47.112 -65.661 -0.016 1.00 126.64 218 ASN D CA 1
ATOM 7816 C C . ASN D 2 238 ? -46.196 -66.255 1.057 1.00 123.73 218 ASN D C 1
ATOM 7817 O O . ASN D 2 238 ? -44.974 -66.151 0.966 1.00 128.42 218 ASN D O 1
ATOM 7822 N N . GLU D 2 239 ? -46.790 -66.893 2.061 1.00 116.06 219 GLU D N 1
ATOM 7823 C CA . GLU D 2 239 ? -46.030 -67.458 3.176 1.00 130.46 219 GLU D CA 1
ATOM 7824 C C . GLU D 2 239 ? -45.195 -68.674 2.787 1.00 139.53 219 GLU D C 1
ATOM 7825 O O . GLU D 2 239 ? -44.064 -68.834 3.250 1.00 138.17 219 GLU D O 1
ATOM 7831 N N . ASN D 2 240 ? -45.749 -69.526 1.931 1.00 145.16 220 ASN D N 1
ATOM 7832 C CA . ASN D 2 240 ? -45.124 -70.808 1.627 1.00 149.15 220 ASN D CA 1
ATOM 7833 C C . ASN D 2 240 ? -43.951 -70.689 0.657 1.00 145.15 220 ASN D C 1
ATOM 7834 O O . ASN D 2 240 ? -43.204 -71.650 0.463 1.00 143.50 220 ASN D O 1
ATOM 7839 N N . SER D 2 241 ? -43.783 -69.516 0.053 1.00 140.87 221 SER D N 1
ATOM 7840 C CA . SER D 2 241 ? -42.674 -69.305 -0.871 1.00 136.83 221 SER D CA 1
ATOM 7841 C C . SER D 2 241 ? -41.335 -69.261 -0.141 1.00 126.45 221 SER D C 1
ATOM 7842 O O . SER D 2 241 ? -40.284 -69.458 -0.752 1.00 119.79 221 SER D O 1
ATOM 7845 N N . LYS D 2 242 ? -41.369 -68.989 1.160 1.00 122.89 222 LYS D N 1
ATOM 7846 C CA . LYS D 2 242 ? -40.156 -69.055 1.965 1.00 126.73 222 LYS D CA 1
ATOM 7847 C C . LYS D 2 242 ? -39.845 -70.493 2.368 1.00 127.00 222 LYS D C 1
ATOM 7848 O O . LYS D 2 242 ? -40.519 -71.061 3.226 1.00 132.00 222 LYS D O 1
ATOM 7854 N N . LYS D 2 243 ? -38.823 -71.076 1.751 1.00 125.21 223 LYS D N 1
ATOM 7855 C CA . LYS D 2 243 ? -38.397 -72.425 2.097 1.00 136.42 223 LYS D CA 1
ATOM 7856 C C . LYS D 2 243 ? -37.054 -72.344 2.812 1.00 137.89 223 LYS D C 1
ATOM 7857 O O . LYS D 2 243 ? -36.273 -71.424 2.570 1.00 125.95 223 LYS D O 1
ATOM 7863 N N . GLU D 2 244 ? -36.781 -73.309 3.683 1.00 145.57 224 GLU D N 1
ATOM 7864 C CA . GLU D 2 244 ? -35.564 -73.273 4.485 1.00 142.09 224 GLU D CA 1
ATOM 7865 C C . GLU D 2 244 ? -34.883 -74.637 4.508 1.00 146.87 224 GLU D C 1
ATOM 7866 O O . GLU D 2 244 ? -35.484 -75.633 4.913 1.00 149.85 224 GLU D O 1
ATOM 7872 N N . SER D 2 245 ? -33.631 -74.681 4.059 1.00 140.98 225 SER D N 1
ATOM 7873 C CA . SER D 2 245 ? -32.849 -75.913 4.101 1.00 150.81 225 SER D CA 1
ATOM 7874 C C . SER D 2 245 ? -32.436 -76.237 5.533 1.00 151.06 225 SER D C 1
ATOM 7875 O O . SER D 2 245 ? -32.534 -75.395 6.425 1.00 152.36 225 SER D O 1
ATOM 7878 N N . ASP D 2 246 ? -31.963 -77.458 5.749 1.00 155.99 226 ASP D N 1
ATOM 7879 C CA . ASP D 2 246 ? -31.584 -77.894 7.086 1.00 159.22 226 ASP D CA 1
ATOM 7880 C C . ASP D 2 246 ? -30.080 -77.729 7.303 1.00 154.03 226 ASP D C 1
ATOM 7881 O O . ASP D 2 246 ? -29.326 -77.481 6.358 1.00 138.70 226 ASP D O 1
ATOM 7886 N N . GLU D 2 247 ? -29.655 -77.866 8.555 1.00 154.50 227 GLU D N 1
ATOM 7887 C CA . GLU D 2 247 ? -28.294 -77.536 8.968 1.00 148.89 227 GLU D CA 1
ATOM 7888 C C . GLU D 2 247 ? -27.244 -78.471 8.386 1.00 144.09 227 GLU D C 1
ATOM 7889 O O . GLU D 2 247 ? -27.374 -79.693 8.450 1.00 151.72 227 GLU D O 1
ATOM 7895 N N . VAL D 2 248 ? -26.202 -77.878 7.816 1.00 138.52 228 VAL D N 1
ATOM 7896 C CA . VAL D 2 248 ? -25.056 -78.632 7.330 1.00 142.43 228 VAL D CA 1
ATOM 7897 C C . VAL D 2 248 ? -23.906 -78.453 8.318 1.00 137.82 228 VAL D C 1
ATOM 7898 O O . VAL D 2 248 ? -23.847 -77.456 9.036 1.00 137.60 228 VAL D O 1
ATOM 7902 N N . GLU D 2 249 ? -23.005 -79.428 8.372 1.00 148.00 229 GLU D N 1
ATOM 7903 C CA . GLU D 2 249 ? -21.952 -79.429 9.381 1.00 152.67 229 GLU D CA 1
ATOM 7904 C C . GLU D 2 249 ? -20.768 -78.546 8.999 1.00 149.04 229 GLU D C 1
ATOM 7905 O O . GLU D 2 249 ? -19.992 -78.131 9.859 1.00 137.46 229 GLU D O 1
ATOM 7911 N N . SER D 2 250 ? -20.634 -78.261 7.708 1.00 152.77 230 SER D N 1
ATOM 7912 C CA . SER D 2 250 ? -19.533 -77.434 7.224 1.00 164.54 230 SER D CA 1
ATOM 7913 C C . SER D 2 250 ? -19.917 -76.634 5.982 1.00 160.97 230 SER D C 1
ATOM 7914 O O . SER D 2 250 ? -20.979 -76.845 5.394 1.00 146.92 230 SER D O 1
ATOM 7917 N N . LEU D 2 251 ? -19.035 -75.720 5.590 1.00 163.83 231 LEU D N 1
ATOM 7918 C CA . LEU D 2 251 ? -19.260 -74.852 4.439 1.00 163.68 231 LEU D CA 1
ATOM 7919 C C . LEU D 2 251 ? -19.299 -75.642 3.134 1.00 161.74 231 LEU D C 1
ATOM 7920 O O . LEU D 2 251 ? -20.008 -75.277 2.192 1.00 159.02 231 LEU D O 1
ATOM 7925 N N . ASN D 2 252 ? -18.535 -76.728 3.092 1.00 163.27 232 ASN D N 1
ATOM 7926 C CA . ASN D 2 252 ? -18.388 -77.527 1.882 1.00 161.15 232 ASN D CA 1
ATOM 7927 C C . ASN D 2 252 ? -19.715 -78.062 1.356 1.00 162.10 232 ASN D C 1
ATOM 7928 O O . ASN D 2 252 ? -19.896 -78.215 0.149 1.00 164.14 232 ASN D O 1
ATOM 7933 N N . GLU D 2 253 ? -20.643 -78.337 2.266 1.00 160.65 233 GLU D N 1
ATOM 7934 C CA . GLU D 2 253 ? -21.938 -78.886 1.883 1.00 162.80 233 GLU D CA 1
ATOM 7935 C C . GLU D 2 253 ? -22.966 -77.808 1.536 1.00 157.83 233 GLU D C 1
ATOM 7936 O O . GLU D 2 253 ? -24.070 -78.127 1.105 1.00 158.02 233 GLU D O 1
ATOM 7942 N N . LEU D 2 254 ? -22.604 -76.539 1.710 1.00 154.93 234 LEU D N 1
ATOM 7943 C CA . LEU D 2 254 ? -23.532 -75.444 1.420 1.00 152.38 234 LEU D CA 1
ATOM 7944 C C . LEU D 2 254 ? -23.773 -75.257 -0.075 1.00 149.68 234 LEU D C 1
ATOM 7945 O O . LEU D 2 254 ? -24.897 -74.992 -0.506 1.00 144.26 234 LEU D O 1
ATOM 7950 N N . GLU D 2 255 ? -22.709 -75.415 -0.856 1.00 154.57 235 GLU D N 1
ATOM 7951 C CA . GLU D 2 255 ? -22.723 -75.101 -2.281 1.00 153.82 235 GLU D CA 1
ATOM 7952 C C . GLU D 2 255 ? -23.753 -75.929 -3.048 1.00 149.04 235 GLU D C 1
ATOM 7953 O O . GLU D 2 255 ? -24.280 -75.489 -4.071 1.00 137.43 235 GLU D O 1
ATOM 7959 N N . SER D 2 256 ? -24.027 -77.131 -2.553 1.00 149.45 236 SER D N 1
ATOM 7960 C CA . SER D 2 256 ? -25.091 -77.959 -3.103 1.00 149.58 236 SER D CA 1
ATOM 7961 C C . SER D 2 256 ? -26.463 -77.404 -2.721 1.00 146.48 236 SER D C 1
ATOM 7962 O O . SER D 2 256 ? -27.324 -77.209 -3.581 1.00 141.64 236 SER D O 1
ATOM 7965 N N . GLU D 2 257 ? -26.652 -77.136 -1.431 1.00 158.29 237 GLU D N 1
ATOM 7966 C CA . GLU D 2 257 ? -27.943 -76.679 -0.916 1.00 155.65 237 GLU D CA 1
ATOM 7967 C C . GLU D 2 257 ? -28.331 -75.322 -1.494 1.00 147.98 237 GLU D C 1
ATOM 7968 O O . GLU D 2 257 ? -29.508 -74.963 -1.518 1.00 144.28 237 GLU D O 1
ATOM 7974 N N . LEU D 2 258 ? -27.333 -74.570 -1.950 1.00 148.23 238 LEU D N 1
ATOM 7975 C CA . LEU D 2 258 ? -27.581 -73.321 -2.658 1.00 150.57 238 LEU D CA 1
ATOM 7976 C C . LEU D 2 258 ? -28.373 -73.594 -3.926 1.00 145.79 238 LEU D C 1
ATOM 7977 O O . LEU D 2 258 ? -29.379 -72.938 -4.198 1.00 133.73 238 LEU D O 1
ATOM 7982 N N . ASP D 2 259 ? -27.915 -74.579 -4.693 1.00 152.24 239 ASP D N 1
ATOM 7983 C CA . ASP D 2 259 ? -28.530 -74.909 -5.971 1.00 146.17 239 ASP D CA 1
ATOM 7984 C C . ASP D 2 259 ? -29.924 -75.503 -5.790 1.00 142.72 239 ASP D C 1
ATOM 7985 O O . ASP D 2 259 ? -30.787 -75.358 -6.656 1.00 137.20 239 ASP D O 1
ATOM 7990 N N . LYS D 2 260 ? -30.146 -76.157 -4.654 1.00 142.86 240 LYS D N 1
ATOM 7991 C CA . LYS D 2 260 ? -31.427 -76.802 -4.379 1.00 145.07 240 LYS D CA 1
ATOM 7992 C C . LYS D 2 260 ? -32.493 -75.818 -3.907 1.00 152.52 240 LYS D C 1
ATOM 7993 O O . LYS D 2 260 ? -33.593 -76.222 -3.529 1.00 149.25 240 LYS D O 1
ATOM 7999 N N . ILE D 2 261 ? -32.167 -74.529 -3.938 1.00 157.51 241 ILE D N 1
ATOM 8000 C CA . ILE D 2 261 ? -33.087 -73.492 -3.482 1.00 149.22 241 ILE D CA 1
ATOM 8001 C C . ILE D 2 261 ? -33.041 -72.275 -4.404 1.00 137.95 241 ILE D C 1
ATOM 8002 O O . ILE D 2 261 ? -32.145 -71.439 -4.295 1.00 141.01 241 ILE D O 1
ATOM 8007 N N . TRP D 2 262 ? -34.018 -72.175 -5.302 1.00 138.94 242 TRP D N 1
ATOM 8008 C CA . TRP D 2 262 ? -34.102 -71.066 -6.250 1.00 133.39 242 TRP D CA 1
ATOM 8009 C C . TRP D 2 262 ? -35.551 -70.834 -6.664 1.00 132.76 242 TRP D C 1
ATOM 8010 O O . TRP D 2 262 ? -36.206 -71.731 -7.197 1.00 120.31 242 TRP D O 1
#

Solvent-accessible surface area: 48022 Å² total; per-residue (Å²): 87,67,6,0,1,0,47,12,56,138,49,15,49,1,54,65,189,29,20,46,1,15,38,0,2,43,20,3,9,92,8,3,57,56,0,28,15,165,115,37,3,106,163,28,37,120,60,3,30,62,1,34,0,0,0,2,0,26,26,0,80,114,3,14,4,0,9,18,0,17,24,53,57,2,90,164,121,35,28,75,115,6,107,26,0,0,2,57,0,0,35,17,25,14,55,122,121,19,61,14,145,131,121,65,163,64,1,33,13,74,1,7,1,42,104,29,10,2,0,1,96,156,15,21,131,77,0,28,153,28,44,56,26,198,34,142,58,2,101,124,18,196,13,75,14,62,33,123,44,93,50,47,121,45,68,158,108,8,31,11,74,78,21,38,32,14,74,19,42,144,27,2,25,1,0,0,0,0,28,16,92,55,149,62,170,121,6,36,86,40,2,37,0,0,0,39,0,0,5,10,38,10,4,24,95,79,0,35,7,101,93,0,57,42,56,110,21,16,121,32,0,80,97,2,30,69,142,141,38,170,24,83,122,41,102,42,45,0,0,0,0,0,0,1,1,41,155,109,6,28,187,26,3,36,39,6,49,32,49,87,23,52,56,191,41,194,48,76,114,37,5,32,121,73,32,168,6,36,7,0,0,18,17,0,0,1,0,75,91,59,1,79,4,50,10,48,121,162,42,15,0,0,28,0,1,21,0,8,3,52,78,82,68,3,0,13,0,66,11,38,130,55,11,57,1,54,48,185,20,20,32,0,13,38,0,1,41,19,1,10,93,3,4,41,49,0,24,16,140,151,43,4,104,170,50,19,113,122,2,39,50,0,34,0,0,0,1,0,16,32,2,100,102,7,15,3,0,10,21,0,17,27,49,55,4,95,148,112,42,25,79,93,6,107,28,0,0,1,68,0,0,30,18,23,11,49,126,115,20,66,14,150,138,122,48,158,80,0,27,18,94,4,5,1,48,93,26,10,1,0,1,98,161,5,29,132,77,0,52,150,32,46,55,40,195,44,146,74,1,67,147,8,201,14,75,18,52,32,145,40,100,57,35,117,61,83,141,13,36,6,73,78,23,69,41,12,82,18,38,142,24,2,35,0,0,0,0,0,29,14,96,42,154,83,150,156,14,31,113,64,0,32,0,0,0,32,0,0,6,10,74,12,6,38,105,40,41,6,70,144,1,102,36,59,109,21,27,137,31,0,82,90,2,33,61,141,142,38,136,24,81,110,30,112,42,48,0,0,0,0,0,0,0,0,43,152,119,4,19,195,29,20,16,21,5,51,35,47,80,20,51,47,214,77,88,160,72,6,33,138,89,28,142,8,33,9,0,0,17,17,0,0,1,0,82,92,59,1,82,0,44,14,46,124,166,112,32,12,0,0,24,0,0,20,0,10,4,35,88,109,44,0,72,0,2,3,4,0,38,7,21,0,26,2,84,62,17,2,81,55,140,2,1,80,145,12,31,48,41,42,41,14,0,21,2,73,29,2,36,18,17,2,65,37,12,0,44,132,111,81,106,205,51,78,75,42,9,125,26,96,12,4,56,2,19,16,23,110,58,94,180,59,84,133,32,38,59,5,1,65,11,15,66,0,26,56,66,133,208,180,170,10,112,46,42,17,80,0,94,1,18,1,0,4,2,11,6,89,152,81,6,56,106,20,3,40,40,0,6,62,0,2,60,55,0,32,115,39,92,5,4,32,81,46,116,213,23,81,6,72,0,77,0,77,43,0,54,1,21,6,22,9,35,77,12,2,43,59,84,110,124,26,76,137,102,12,118,98,15,135,30,2,110,88,0,86,70,35,2,76,170,17,79,37,90,123,50,0,91,0,2,18,8,0,37,5,24,0,29,1,88,58,21,3,131,81,56,1,85,145,16,42,56,37,137,40,9,0,38,2,89,32,2,47,31,84,2,14,46,17,6,34,193,149,101,93,95,96,57,36,33,155,41,72,10,4,97,0,10,6,21,131,71,81,162,44,117,74,61,14,0,75,14,25,56,0,19,46,69,132,208,188,10,114,53,41,21,65,0,54,1,14,1,0,2,4,24,13,120,132,89,12,79,117,20,8,77,22,0,1,68,0,1,98,68,0,45,134,39,80,3,24,87,115,6,100,0,91,2,100,47,0,54,3,22,16,20,25,26,93,9,3,48,61,81,118,130,34,77,140,76,18,118,94,13,144,29,2,77,96,0,49,49,40,11,72,163,34,155